Protein 2IXP (pdb70)

B-factor: mean 2.49, std 3.42, range [2.0, 74.47]

Radius of gyration: 41.34 Å; Cα contacts (8 Å, |Δi|>4): 2160; chains: 8; bounding box: 115×90×98 Å

Foldseek 3Di:
DLFAFPVPPFAKDQFDFQDDDLVRLVLLCFFSQVSNLLVLLVVLLLQLLVALFADLPDADDPALLLNLLLVLLVVLLVLVVVQAFPCGPSVLVSLVVCLVCPLVSVCVRDDVSCSSHRSPLVVLLSQLADDSPLQAAAALSVSSNSLNVSLCVNNVSAPPDGSNSSCNSVVSSVVSNLVCCVRSVGFQQLAPFLVGQASHHLSLVLSLLSNQAVVWVVRQDHLLCLQPQVVLVVCLSRGSNSVRSNSCVVPPDDRPCPRRVVSNCCSVPVGTSNVVSVVSSVCCCVPASSRCSRNSPPTAIRIRRHGDGD/DLQAFPPPPFAWDAFDFQQDDQVSLVLLLQFSLVSNLVVLLVVLLLLQLVQLFADLPDPDDPQLLLVLLLVLLVVLLVLCVVQAFDDDDLAEFTPSPLVSLVVCVVCVLVSVCVSDDDVCNSHCSPLCLLLSQQQDDNPNRAAAALNVSSNSLSVSQVVNNVSQVPPGNNSVCVNVVSVVVSNLVVCNSRVHFQFLAPFLVDAASHHQSLLLSQLSNCQVPWVNRPDWLLRLLPQVVLVVCLSGGSNSVRSNSVVPVDDDRPCVGRVVSNCRSPPPGTSNSVNVVSSVCCCVVASSRRSRNRSVTAIRTRRHSHGD/DQAAFPPPPFAWDAFDFQFDDQVSLVQLVFFSLVSNLLVLLVVLLLQLLVQLFADLPDDDDPFLQLVLLSVLLVVLLVLCVVQQFDDDDLAAQTPSQLVSLVVCLPCVLVSVCVRDPDVCSSCSSHLVQLCSQLQDDNPRSAAAAQSVSSNSLSVSQVRSNVRQPPPGNNSVVSSVVSVVVSNLVSCNRSSGFAFLAPFLVDQARHHLSLLLNQLSNCQVVWVVRPDWLLPLLPLVVLVVCLSSGSNSVVSNSCVVPPDDRPCVGRVVSNCCSVPVGTSNRVSVVSSVCCCPSASSDRSRHSSPTDIRGRRHSDGD/DLQAFPPPPWAWDQFDFQFDDLVSLVLLVQFSLVVNLLVVLVVLLQQQLVALFADLPDDDDVLLLLNLLVVVLVVLLVLPVVFAFPCGPRVLVSLVVCVVCPLVSVCVSDDVSCSRNRSHLCVLCSCLQDDNPQLAAAALSVSSVSLSVSLCSNVVSDPPHGNNSVCVRVVSNVVSNLVVCVRSVRAQALAPFLHAQASHHQSLLLSQLSNCQVVFVNRPDWLLCLLPQVVLVVCCSGGRVSVRSNSCVVPPDDNCCVGRVVSNCCNVPPGGSNVSNVVSSVCCCVVASSDCSSHSSVTAIRTRRHSDGD/DDDD/DDDD/DDDD/DDDD

GO terms:
  GO:0000785 chromatin (C, IDA)
  GO:0005634 nucleus (C, IDA)
  GO:0005737 cytoplasm (C, IDA)
  GO:0003755 peptidyl-prolyl cis-trans isomerase activity (F, IDA)
  GO:0033554 cellular response to stress (P, IMP)
  GO:0006281 DNA repair (P, IMP)
  GO:0006357 regulation of transcription by RNA polymerase II (P, IMP)
  GO:0006914 autophagy (P, IMP)
  GO:0007052 mitotic spindle organization (P, IMP)
  GO:0019888 protein phosphatase regulator activity (F, IMP)
  GO:0033554 cellular response to stress (P, IPI)
  GO:0006357 regulation of transcription by RNA polymerase II (P, IPI)
  GO:0000082 G1/S transition of mitotic cell cycle (P, IPI)
  GO:0005515 protein binding (F, IPI)

CATH classification: 1.20.120.1150

InterPro domains:
  IPR004327 Phosphotyrosyl phosphatase activator, PTPA [PF03095] (16-314)
  IPR004327 Phosphotyrosyl phosphatase activator, PTPA [PIRSF016325] (6-356)
  IPR004327 Phosphotyrosyl phosphatase activator, PTPA [PTHR10012] (9-312)
  IPR004327 Phosphotyrosyl phosphatase activator, PTPA [cd04087] (37-308)
  IPR037218 PTPA superfamily [SSF140984] (4-315)
  IPR043170 Phosphotyrosyl phosphatase activator, C-terminal lid domain [G3DSA:1.20.120.1150] (204-322)

Structure (mmCIF, N/CA/C/O backbone):
data_2IXP
#
_entry.id   2IXP
#
_cell.length_a   86.886
_cell.length_b   86.886
_cell.length_c   410.626
_cell.angle_alpha   90.00
_cell.angle_beta   90.00
_cell.angle_gamma   120.00
#
_symmetry.space_group_name_H-M   'P 65'
#
loop_
_entity.id
_entity.type
_entity.pdbx_description
1 polymer 'SERINE/THREONINE-PROTEIN PHOSPHATASE 2A ACTIVATOR 1'
2 polymer SIN-ALA-ALA-PRO-LYS-NIT
3 non-polymer 'SULFATE ION'
4 non-polymer 'CHLORIDE ION'
#
loop_
_atom_site.group_PDB
_atom_site.id
_atom_site.type_symbol
_atom_site.label_atom_id
_atom_site.label_alt_id
_atom_site.label_comp_id
_atom_site.label_asym_id
_atom_site.label_entity_id
_atom_site.label_seq_id
_atom_site.pdbx_PDB_ins_code
_atom_site.Cartn_x
_atom_site.Cartn_y
_atom_site.Cartn_z
_atom_site.occupancy
_atom_site.B_iso_or_equiv
_atom_site.auth_seq_id
_atom_site.auth_comp_id
_atom_site.auth_asym_id
_atom_site.auth_atom_id
_atom_site.pdbx_PDB_model_num
ATOM 1 N N . SER A 1 2 ? -30.888 9.196 2.662 1.00 2.00 2 SER A N 1
ATOM 2 C CA . SER A 1 2 ? -29.631 8.870 3.398 1.00 2.00 2 SER A CA 1
ATOM 3 C C . SER A 1 2 ? -29.188 7.460 3.075 1.00 2.00 2 SER A C 1
ATOM 4 O O . SER A 1 2 ? -29.990 6.677 2.632 1.00 2.00 2 SER A O 1
ATOM 7 N N . LEU A 1 3 ? -27.931 7.123 3.337 1.00 2.00 3 LEU A N 1
ATOM 8 C CA . LEU A 1 3 ? -27.418 5.779 3.064 1.00 2.00 3 LEU A CA 1
ATOM 9 C C . LEU A 1 3 ? -28.321 4.742 3.701 1.00 2.00 3 LEU A C 1
ATOM 10 O O . LEU A 1 3 ? -28.423 3.580 3.270 1.00 2.00 3 LEU A O 1
ATOM 15 N N . ASP A 1 4 ? -29.017 5.203 4.723 1.00 2.62 4 ASP A N 1
ATOM 16 C CA . ASP A 1 4 ? -29.478 4.288 5.734 1.00 3.79 4 ASP A CA 1
ATOM 17 C C . ASP A 1 4 ? -30.935 3.854 5.622 1.00 4.25 4 ASP A C 1
ATOM 18 O O . ASP A 1 4 ? -31.199 2.671 5.802 1.00 4.59 4 ASP A O 1
ATOM 23 N N . ARG A 1 5 ? -31.857 4.774 5.303 1.00 4.57 5 ARG A N 1
ATOM 24 C CA . ARG A 1 5 ? -33.309 4.461 5.236 1.00 5.15 5 ARG A CA 1
ATOM 25 C C . ARG A 1 5 ? -33.866 4.590 3.827 1.00 4.81 5 ARG A C 1
ATOM 26 O O . ARG A 1 5 ? -33.124 4.853 2.898 1.00 4.84 5 ARG A O 1
ATOM 34 N N . VAL A 1 6 ? -35.166 4.369 3.659 1.00 4.99 6 VAL A N 1
ATOM 35 C CA . VAL A 1 6 ? -35.839 4.710 2.401 1.00 5.22 6 VAL A CA 1
ATOM 36 C C . VAL A 1 6 ? -37.107 5.488 2.725 1.00 5.77 6 VAL A C 1
ATOM 37 O O . VAL A 1 6 ? -37.855 5.095 3.624 1.00 5.41 6 VAL A O 1
ATOM 41 N N . ASP A 1 7 ? -37.352 6.561 1.963 1.00 6.59 7 ASP A N 1
ATOM 42 C CA . ASP A 1 7 ? -38.515 7.464 2.141 1.00 7.53 7 ASP A CA 1
ATOM 43 C C . ASP A 1 7 ? -39.936 6.792 2.148 1.00 8.07 7 ASP A C 1
ATOM 44 O O . ASP A 1 7 ? -40.813 7.121 1.311 1.00 8.33 7 ASP A O 1
ATOM 49 N N . TRP A 1 8 ? -40.185 5.888 3.096 1.00 8.33 8 TRP A N 1
ATOM 50 C CA . TRP A 1 8 ? -41.364 5.023 2.990 1.00 9.07 8 TRP A CA 1
ATOM 51 C C . TRP A 1 8 ? -42.655 5.523 3.713 1.00 9.23 8 TRP A C 1
ATOM 52 O O . TRP A 1 8 ? -42.642 5.682 4.950 1.00 9.48 8 TRP A O 1
ATOM 63 N N . PRO A 1 9 ? -43.788 5.728 2.966 1.00 9.18 9 PRO A N 1
ATOM 64 C CA . PRO A 1 9 ? -44.001 5.573 1.507 1.00 8.60 9 PRO A CA 1
ATOM 65 C C . PRO A 1 9 ? -44.000 6.897 0.738 1.00 8.11 9 PRO A C 1
ATOM 66 O O . PRO A 1 9 ? -45.027 7.610 0.699 1.00 7.96 9 PRO A O 1
ATOM 70 N N . HIS A 1 10 ? -42.848 7.228 0.153 1.00 7.45 10 HIS A N 1
ATOM 71 C CA . HIS A 1 10 ? -42.772 8.330 -0.816 1.00 7.34 10 HIS A CA 1
ATOM 72 C C . HIS A 1 10 ? -41.661 8.222 -1.889 1.00 6.41 10 HIS A C 1
ATOM 73 O O . HIS A 1 10 ? -41.759 8.859 -2.933 1.00 6.10 10 HIS A O 1
ATOM 80 N N . ALA A 1 11 ? -40.607 7.442 -1.659 1.00 5.48 11 ALA A N 1
ATOM 81 C CA . ALA A 1 11 ? -39.761 7.029 -2.798 1.00 4.31 11 ALA A CA 1
ATOM 82 C C . ALA A 1 11 ? -40.505 5.865 -3.524 1.00 3.41 11 ALA A C 1
ATOM 83 O O . ALA A 1 11 ? -41.221 5.087 -2.879 1.00 3.36 11 ALA A O 1
ATOM 85 N N . THR A 1 12 ? -40.401 5.770 -4.848 1.00 2.00 12 THR A N 1
ATOM 86 C CA . THR A 1 12 ? -41.200 4.780 -5.573 1.00 2.00 12 THR A CA 1
ATOM 87 C C . THR A 1 12 ? -40.288 3.646 -5.990 1.00 2.00 12 THR A C 1
ATOM 88 O O . THR A 1 12 ? -39.055 3.788 -5.971 1.00 2.00 12 THR A O 1
ATOM 92 N N . PHE A 1 13 ? -40.887 2.498 -6.297 1.00 2.00 13 PHE A N 1
ATOM 93 C CA . PHE A 1 13 ? -40.110 1.262 -6.562 1.00 2.00 13 PHE A CA 1
ATOM 94 C C . PHE A 1 13 ? -40.400 0.729 -7.932 1.00 2.00 13 PHE A C 1
ATOM 95 O O . PHE A 1 13 ? -41.554 0.600 -8.272 1.00 2.00 13 PHE A O 1
ATOM 103 N N . SER A 1 14 ? -39.387 0.394 -8.724 1.00 2.00 14 SER A N 1
ATOM 104 C CA . SER A 1 14 ? -39.670 -0.234 -10.030 1.00 2.00 14 SER A CA 1
ATOM 105 C C . SER A 1 14 ? -38.672 -1.339 -10.362 1.00 2.00 14 SER A C 1
ATOM 106 O O . SER A 1 14 ? -37.546 -1.298 -9.890 1.00 2.00 14 SER A O 1
ATOM 109 N N . THR A 1 15 ? -39.133 -2.320 -11.147 1.00 2.00 15 THR A N 1
ATOM 110 C CA . THR A 1 15 ? -38.314 -3.406 -11.657 1.00 2.00 15 THR A CA 1
ATOM 111 C C . THR A 1 15 ? -36.964 -2.813 -12.028 1.00 2.00 15 THR A C 1
ATOM 112 O O . THR A 1 15 ? -36.884 -1.866 -12.804 1.00 2.00 15 THR A O 1
ATOM 116 N N . PRO A 1 16 ? -35.895 -3.317 -11.387 1.00 2.00 16 PRO A N 1
ATOM 117 C CA . PRO A 1 16 ? -34.552 -2.902 -11.725 1.00 2.00 16 PRO A CA 1
ATOM 118 C C . PRO A 1 16 ? -34.285 -3.122 -13.214 1.00 2.00 16 PRO A C 1
ATOM 119 O O . PRO A 1 16 ? -35.078 -3.774 -13.944 1.00 2.00 16 PRO A O 1
ATOM 123 N N . VAL A 1 17 ? -33.180 -2.568 -13.681 1.00 2.00 17 VAL A N 1
ATOM 124 C CA . VAL A 1 17 ? -33.024 -2.408 -15.117 1.00 2.00 17 VAL A CA 1
ATOM 125 C C . VAL A 1 17 ? -31.565 -2.074 -15.339 1.00 2.00 17 VAL A C 1
ATOM 126 O O . VAL A 1 17 ? -30.953 -1.394 -14.494 1.00 2.00 17 VAL A O 1
ATOM 130 N N . LYS A 1 18 ? -31.000 -2.632 -16.412 1.00 2.00 18 LYS A N 1
ATOM 131 C CA . LYS A 1 18 ? -29.553 -2.764 -16.557 1.00 2.00 18 LYS A CA 1
ATOM 132 C C . LYS A 1 18 ? -28.961 -1.370 -16.557 1.00 2.00 18 LYS A C 1
ATOM 133 O O . LYS A 1 18 ? -29.527 -0.487 -17.198 1.00 2.00 18 LYS A O 1
ATOM 139 N N . ARG A 1 19 ? -27.860 -1.136 -15.826 1.00 2.00 19 ARG A N 1
ATOM 140 C CA . ARG A 1 19 ? -27.303 0.198 -15.879 1.00 2.00 19 ARG A CA 1
ATOM 141 C C . ARG A 1 19 ? -25.843 0.287 -16.168 1.00 2.00 19 ARG A C 1
ATOM 142 O O . ARG A 1 19 ? -25.441 1.168 -16.913 1.00 2.00 19 ARG A O 1
ATOM 150 N N . ILE A 1 20 ? -25.054 -0.605 -15.591 1.00 2.00 20 ILE A N 1
ATOM 151 C CA . ILE A 1 20 ? -23.640 -0.688 -15.936 1.00 2.00 20 ILE A CA 1
ATOM 152 C C . ILE A 1 20 ? -23.383 -1.372 -17.279 1.00 2.00 20 ILE A C 1
ATOM 153 O O . ILE A 1 20 ? -23.678 -2.551 -17.482 1.00 2.00 20 ILE A O 1
ATOM 158 N N . PHE A 1 21 ? -22.793 -0.615 -18.188 1.00 2.00 21 PHE A N 1
ATOM 159 C CA . PHE A 1 21 ? -22.625 -1.099 -19.538 1.00 2.00 21 PHE A CA 1
ATOM 160 C C . PHE A 1 21 ? -21.197 -1.238 -20.007 1.00 2.00 21 PHE A C 1
ATOM 161 O O . PHE A 1 21 ? -20.956 -2.029 -20.895 1.00 2.00 21 PHE A O 1
ATOM 169 N N . ASP A 1 22 ? -20.264 -0.445 -19.477 1.00 2.00 22 ASP A N 1
ATOM 170 C CA . ASP A 1 22 ? -18.902 -0.367 -20.069 1.00 2.00 22 ASP A CA 1
ATOM 171 C C . ASP A 1 22 ? -17.876 0.197 -19.083 1.00 2.00 22 ASP A C 1
ATOM 172 O O . ASP A 1 22 ? -18.141 0.244 -17.860 1.00 2.00 22 ASP A O 1
ATOM 177 N N . THR A 1 23 ? -16.703 0.614 -19.575 1.00 2.00 23 THR A N 1
ATOM 178 C CA . THR A 1 23 ? -15.750 1.175 -18.612 1.00 2.00 23 THR A CA 1
ATOM 179 C C . THR A 1 23 ? -16.268 2.484 -18.022 1.00 2.00 23 THR A C 1
ATOM 180 O O . THR A 1 23 ? -16.277 2.670 -16.796 1.00 2.00 23 THR A O 1
ATOM 184 N N . GLN A 1 24 ? -16.744 3.356 -18.909 1.00 2.00 24 GLN A N 1
ATOM 185 C CA . GLN A 1 24 ? -17.302 4.606 -18.515 1.00 2.00 24 GLN A CA 1
ATOM 186 C C . GLN A 1 24 ? -18.274 4.372 -17.389 1.00 2.00 24 GLN A C 1
ATOM 187 O O . GLN A 1 24 ? -18.037 4.761 -16.238 1.00 2.00 24 GLN A O 1
ATOM 193 N N . THR A 1 25 ? -19.365 3.703 -17.698 1.00 2.00 25 THR A N 1
ATOM 194 C CA . THR A 1 25 ? -20.458 3.655 -16.723 1.00 2.00 25 THR A CA 1
ATOM 195 C C . THR A 1 25 ? -20.169 2.903 -15.360 1.00 2.00 25 THR A C 1
ATOM 196 O O . THR A 1 25 ? -20.794 3.227 -14.322 1.00 2.00 25 THR A O 1
ATOM 200 N N . THR A 1 26 ? -19.220 1.947 -15.346 1.00 2.00 26 THR A N 1
ATOM 201 C CA . THR A 1 26 ? -18.626 1.432 -14.057 1.00 2.00 26 THR A CA 1
ATOM 202 C C . THR A 1 26 ? -17.941 2.567 -13.270 1.00 2.00 26 THR A C 1
ATOM 203 O O . THR A 1 26 ? -17.924 2.571 -12.049 1.00 2.00 26 THR A O 1
ATOM 207 N N . LEU A 1 27 ? -17.367 3.537 -13.958 1.00 2.00 27 LEU A N 1
ATOM 208 C CA . LEU A 1 27 ? -16.795 4.615 -13.176 1.00 2.00 27 LEU A CA 1
ATOM 209 C C . LEU A 1 27 ? -17.858 5.613 -12.626 1.00 2.00 27 LEU A C 1
ATOM 210 O O . LEU A 1 27 ? -17.715 6.079 -11.493 1.00 2.00 27 LEU A O 1
ATOM 215 N N . ASP A 1 28 ? -18.962 5.847 -13.351 1.00 2.00 28 ASP A N 1
ATOM 216 C CA . ASP A 1 28 ? -20.099 6.626 -12.769 1.00 2.00 28 ASP A CA 1
ATOM 217 C C . ASP A 1 28 ? -20.692 5.913 -11.560 1.00 2.00 28 ASP A C 1
ATOM 218 O O . ASP A 1 28 ? -20.752 6.464 -10.456 1.00 2.00 28 ASP A O 1
ATOM 223 N N . PHE A 1 29 ? -21.168 4.697 -11.787 1.00 2.00 29 PHE A N 1
ATOM 224 C CA . PHE A 1 29 ? -21.626 3.875 -10.712 1.00 2.00 29 PHE A CA 1
ATOM 225 C C . PHE A 1 29 ? -20.844 4.130 -9.427 1.00 2.00 29 PHE A C 1
ATOM 226 O O . PHE A 1 29 ? -21.412 4.047 -8.333 1.00 2.00 29 PHE A O 1
ATOM 234 N N . GLN A 1 30 ? -19.547 4.438 -9.546 1.00 2.00 30 GLN A N 1
ATOM 235 C CA . GLN A 1 30 ? -18.729 4.625 -8.330 1.00 2.00 30 GLN A CA 1
ATOM 236 C C . GLN A 1 30 ? -19.216 5.768 -7.450 1.00 2.00 30 GLN A C 1
ATOM 237 O O . GLN A 1 30 ? -18.846 5.807 -6.280 1.00 2.00 30 GLN A O 1
ATOM 243 N N . SER A 1 31 ? -20.061 6.662 -7.991 1.00 2.00 31 SER A N 1
ATOM 244 C CA . SER A 1 31 ? -20.667 7.775 -7.226 1.00 2.00 31 SER A CA 1
ATOM 245 C C . SER A 1 31 ? -22.208 7.720 -7.092 1.00 2.00 31 SER A C 1
ATOM 246 O O . SER A 1 31 ? -22.868 8.704 -6.696 1.00 2.00 31 SER A O 1
ATOM 249 N N . SER A 1 32 ? -22.767 6.556 -7.394 1.00 2.00 32 SER A N 1
ATOM 250 C CA . SER A 1 32 ? -24.198 6.335 -7.275 1.00 2.00 32 SER A CA 1
ATOM 251 C C . SER A 1 32 ? -24.599 6.272 -5.800 1.00 2.00 32 SER A C 1
ATOM 252 O O . SER A 1 32 ? -23.804 5.897 -4.945 1.00 2.00 32 SER A O 1
ATOM 255 N N . LEU A 1 33 ? -25.853 6.631 -5.520 1.00 2.00 33 LEU A N 1
ATOM 256 C CA . LEU A 1 33 ? -26.417 6.478 -4.205 1.00 2.00 33 LEU A CA 1
ATOM 257 C C . LEU A 1 33 ? -26.309 5.004 -3.971 1.00 2.00 33 LEU A C 1
ATOM 258 O O . LEU A 1 33 ? -25.843 4.605 -2.953 1.00 2.00 33 LEU A O 1
ATOM 263 N N . ALA A 1 34 ? -26.647 4.189 -4.959 1.00 2.00 34 ALA A N 1
ATOM 264 C CA . ALA A 1 34 ? -26.677 2.735 -4.765 1.00 2.00 34 ALA A CA 1
ATOM 265 C C . ALA A 1 34 ? -25.385 2.180 -4.170 1.00 2.00 34 ALA A C 1
ATOM 266 O O . ALA A 1 34 ? -25.432 1.377 -3.222 1.00 2.00 34 ALA A O 1
ATOM 268 N N . ILE A 1 35 ? -24.257 2.672 -4.661 1.00 2.00 35 ILE A N 1
ATOM 269 C CA . ILE A 1 35 ? -22.950 2.137 -4.282 1.00 2.00 35 ILE A CA 1
ATOM 270 C C . ILE A 1 35 ? -22.641 2.421 -2.818 1.00 2.00 35 ILE A C 1
ATOM 271 O O . ILE A 1 35 ? -22.052 1.573 -2.134 1.00 2.00 35 ILE A O 1
ATOM 276 N N . HIS A 1 36 ? -23.047 3.606 -2.351 1.00 2.00 36 HIS A N 1
ATOM 277 C CA . HIS A 1 36 ? -22.814 4.083 -0.974 1.00 2.00 36 HIS A CA 1
ATOM 278 C C . HIS A 1 36 ? -23.759 3.358 -0.027 1.00 2.00 36 HIS A C 1
ATOM 279 O O . HIS A 1 36 ? -23.364 2.923 1.058 1.00 2.00 36 HIS A O 1
ATOM 286 N N . ARG A 1 37 ? -24.999 3.194 -0.467 1.00 2.00 37 ARG A N 1
ATOM 287 C CA . ARG A 1 37 ? -25.923 2.296 0.206 1.00 2.00 37 ARG A CA 1
ATOM 288 C C . ARG A 1 37 ? -25.415 0.886 0.302 1.00 2.00 37 ARG A C 1
ATOM 289 O O . ARG A 1 37 ? -25.719 0.218 1.293 1.00 2.00 37 ARG A O 1
ATOM 297 N N . ILE A 1 38 ? -24.673 0.418 -0.710 1.00 2.00 38 ILE A N 1
ATOM 298 C CA . ILE A 1 38 ? -24.010 -0.900 -0.580 1.00 2.00 38 ILE A CA 1
ATOM 299 C C . ILE A 1 38 ? -22.827 -0.831 0.393 1.00 2.00 38 ILE A C 1
ATOM 300 O O . ILE A 1 38 ? -22.741 -1.681 1.319 1.00 2.00 38 ILE A O 1
ATOM 305 N N . LYS A 1 39 ? -21.922 0.147 0.184 1.00 2.00 39 LYS A N 1
ATOM 306 C CA . LYS A 1 39 ? -20.737 0.268 1.031 1.00 2.00 39 LYS A CA 1
ATOM 307 C C . LYS A 1 39 ? -21.143 0.393 2.518 1.00 2.00 39 LYS A C 1
ATOM 308 O O . LYS A 1 39 ? -20.606 -0.325 3.383 1.00 2.00 39 LYS A O 1
ATOM 314 N N . TYR A 1 40 ? -22.142 1.250 2.785 1.00 2.00 40 TYR A N 1
ATOM 315 C CA . TYR A 1 40 ? -22.760 1.443 4.120 1.00 2.00 40 TYR A CA 1
ATOM 316 C C . TYR A 1 40 ? -23.246 0.184 4.808 1.00 2.00 40 TYR A C 1
ATOM 317 O O . TYR A 1 40 ? -23.041 -0.019 5.993 1.00 2.00 40 TYR A O 1
ATOM 326 N N . HIS A 1 41 ? -23.953 -0.655 4.100 1.00 2.00 41 HIS A N 1
ATOM 327 C CA . HIS A 1 41 ? -24.333 -1.889 4.751 1.00 2.00 41 HIS A CA 1
ATOM 328 C C . HIS A 1 41 ? -23.152 -2.866 4.807 1.00 2.00 41 HIS A C 1
ATOM 329 O O . HIS A 1 41 ? -23.082 -3.720 5.696 1.00 2.00 41 HIS A O 1
ATOM 336 N N . LEU A 1 42 ? -22.203 -2.715 3.889 1.00 2.00 42 LEU A N 1
ATOM 337 C CA . LEU A 1 42 ? -21.055 -3.566 3.977 1.00 2.00 42 LEU A CA 1
ATOM 338 C C . LEU A 1 42 ? -20.450 -3.345 5.300 1.00 2.00 42 LEU A C 1
ATOM 339 O O . LEU A 1 42 ? -20.212 -4.282 5.991 1.00 2.00 42 LEU A O 1
ATOM 344 N N . HIS A 1 43 ? -20.179 -2.101 5.643 1.00 2.00 43 HIS A N 1
ATOM 345 C CA . HIS A 1 43 ? -19.473 -1.837 6.890 1.00 2.00 43 HIS A CA 1
ATOM 346 C C . HIS A 1 43 ? -20.257 -2.373 8.097 1.00 2.00 43 HIS A C 1
ATOM 347 O O . HIS A 1 43 ? -19.743 -3.216 8.852 1.00 2.00 43 HIS A O 1
ATOM 354 N N . LYS A 1 44 ? -21.510 -1.921 8.219 1.00 2.00 44 LYS A N 1
ATOM 355 C CA . LYS A 1 44 ? -22.466 -2.405 9.221 1.00 2.00 44 LYS A CA 1
ATOM 356 C C . LYS A 1 44 ? -22.370 -3.890 9.558 1.00 2.00 44 LYS A C 1
ATOM 357 O O . LYS A 1 44 ? -22.129 -4.248 10.718 1.00 2.00 44 LYS A O 1
ATOM 363 N N . TYR A 1 45 ? -22.581 -4.740 8.571 1.00 2.00 45 TYR A N 1
ATOM 364 C CA . TYR A 1 45 ? -22.624 -6.157 8.834 1.00 2.00 45 TYR A CA 1
ATOM 365 C C . TYR A 1 45 ? -21.298 -6.587 9.356 1.00 2.00 45 TYR A C 1
ATOM 366 O O . TYR A 1 45 ? -21.247 -7.179 10.454 1.00 2.00 45 TYR A O 1
ATOM 375 N N . THR A 1 46 ? -20.237 -6.188 8.646 1.00 2.00 46 THR A N 1
ATOM 376 C CA . THR A 1 46 ? -18.845 -6.358 9.072 1.00 2.00 46 THR A CA 1
ATOM 377 C C . THR A 1 46 ? -18.548 -5.965 10.545 1.00 2.00 46 THR A C 1
ATOM 378 O O . THR A 1 46 ? -18.105 -6.795 11.298 1.00 2.00 46 THR A O 1
ATOM 382 N N . THR A 1 47 ? -18.801 -4.743 10.979 1.00 2.00 47 THR A N 1
ATOM 383 C CA . THR A 1 47 ? -18.517 -4.459 12.381 1.00 2.00 47 THR A CA 1
ATOM 384 C C . THR A 1 47 ? -19.440 -5.187 13.360 1.00 2.00 47 THR A C 1
ATOM 385 O O . THR A 1 47 ? -18.975 -5.601 14.450 1.00 2.00 47 THR A O 1
ATOM 389 N N . LEU A 1 48 ? -20.703 -5.428 12.937 1.00 2.00 48 LEU A N 1
ATOM 390 C CA . LEU A 1 48 ? -21.700 -6.114 13.790 1.00 2.00 48 LEU A CA 1
ATOM 391 C C . LEU A 1 48 ? -21.175 -7.489 14.027 1.00 2.00 48 LEU A C 1
ATOM 392 O O . LEU A 1 48 ? -21.062 -7.985 15.155 1.00 2.00 48 LEU A O 1
ATOM 397 N N . ILE A 1 49 ? -20.795 -8.111 12.933 1.00 2.00 49 ILE A N 1
ATOM 398 C CA . ILE A 1 49 ? -20.416 -9.498 13.077 1.00 2.00 49 ILE A CA 1
ATOM 399 C C . ILE A 1 49 ? -19.130 -9.690 13.887 1.00 2.00 49 ILE A C 1
ATOM 400 O O . ILE A 1 49 ? -18.929 -10.773 14.406 1.00 2.00 49 ILE A O 1
ATOM 405 N N . SER A 1 50 ? -18.321 -8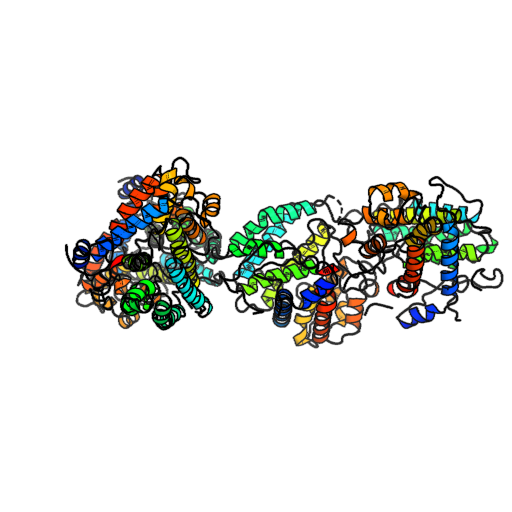.652 14.071 1.00 2.00 50 SER A N 1
ATOM 406 C CA . SER A 1 50 ? -17.100 -8.833 14.814 1.00 2.00 50 SER A CA 1
ATOM 407 C C . SER A 1 50 ? -17.486 -8.925 16.256 1.00 2.00 50 SER A C 1
ATOM 408 O O . SER A 1 50 ? -16.631 -8.976 17.143 1.00 2.00 50 SER A O 1
ATOM 411 N N . HIS A 1 51 ? -18.793 -8.910 16.494 1.00 2.00 51 HIS A N 1
ATOM 412 C CA . HIS A 1 51 ? -19.321 -8.982 17.855 1.00 2.00 51 HIS A CA 1
ATOM 413 C C . HIS A 1 51 ? -19.551 -10.488 18.167 1.00 2.00 51 HIS A C 1
ATOM 414 O O . HIS A 1 51 ? -19.757 -10.860 19.305 1.00 2.00 51 HIS A O 1
ATOM 421 N N . CYS A 1 52 ? -19.439 -11.336 17.141 1.00 2.00 52 CYS A N 1
ATOM 422 C CA . CYS A 1 52 ? -19.982 -12.682 17.140 1.00 2.00 52 CYS A CA 1
ATOM 423 C C . CYS A 1 52 ? -18.971 -13.717 16.693 1.00 2.00 52 CYS A C 1
ATOM 424 O O . CYS A 1 52 ? -19.142 -14.367 15.651 1.00 2.00 52 CYS A O 1
ATOM 427 N N . SER A 1 53 ? -17.910 -13.858 17.473 1.00 2.00 53 SER A N 1
ATOM 428 C CA . SER A 1 53 ? -16.846 -14.804 17.230 1.00 2.00 53 SER A CA 1
ATOM 429 C C . SER A 1 53 ? -17.270 -16.233 17.536 1.00 2.00 53 SER A C 1
ATOM 430 O O . SER A 1 53 ? -16.620 -17.193 17.142 1.00 2.00 53 SER A O 1
ATOM 433 N N . ASP A 1 54 ? -18.362 -16.400 18.236 1.00 2.00 54 ASP A N 1
ATOM 434 C CA . ASP A 1 54 ? -18.626 -17.694 18.778 1.00 2.00 54 ASP A CA 1
ATOM 435 C C . ASP A 1 54 ? -20.101 -17.989 18.765 1.00 2.00 54 ASP A C 1
ATOM 436 O O . ASP A 1 54 ? -20.657 -18.259 19.828 1.00 2.00 54 ASP A O 1
ATOM 441 N N . PRO A 1 55 ? -20.731 -17.970 17.556 1.00 2.00 55 PRO A N 1
ATOM 442 C CA . PRO A 1 55 ? -22.232 -17.958 17.323 1.00 2.00 55 PRO A CA 1
ATOM 443 C C . PRO A 1 55 ? -22.853 -19.329 17.619 1.00 2.00 55 PRO A C 1
ATOM 444 O O . PRO A 1 55 ? -22.183 -20.346 17.519 1.00 2.00 55 PRO A O 1
ATOM 448 N N . ASP A 1 56 ? -24.113 -19.413 17.968 1.00 2.00 56 ASP A N 1
ATOM 449 C CA . ASP A 1 56 ? -24.626 -20.780 18.224 1.00 2.00 56 ASP A CA 1
ATOM 450 C C . ASP A 1 56 ? -24.865 -21.553 16.941 1.00 2.00 56 ASP A C 1
ATOM 451 O O . ASP A 1 56 ? -25.872 -21.343 16.280 1.00 2.00 56 ASP A O 1
ATOM 456 N N . PRO A 1 57 ? -23.977 -22.519 16.641 1.00 2.00 57 PRO A N 1
ATOM 457 C CA . PRO A 1 57 ? -23.986 -23.236 15.363 1.00 2.00 57 PRO A CA 1
ATOM 458 C C . PRO A 1 57 ? -25.221 -24.148 15.214 1.00 2.00 57 PRO A C 1
ATOM 459 O O . PRO A 1 57 ? -25.306 -24.834 14.232 1.00 2.00 57 PRO A O 1
ATOM 463 N N . HIS A 1 58 ? -26.134 -24.234 16.179 1.00 2.00 58 HIS A N 1
ATOM 464 C CA . HIS A 1 58 ? -27.410 -24.808 15.838 1.00 2.00 58 HIS A CA 1
ATOM 465 C C . HIS A 1 58 ? -28.503 -23.973 16.360 1.00 2.00 58 HIS A C 1
ATOM 466 O O . HIS A 1 58 ? -29.526 -24.481 16.800 1.00 2.00 58 HIS A O 1
ATOM 473 N N . ALA A 1 59 ? -28.274 -22.676 16.295 1.00 2.00 59 ALA A N 1
ATOM 474 C CA . ALA A 1 59 ? -29.336 -21.691 16.422 1.00 2.00 59 ALA A CA 1
ATOM 475 C C . ALA A 1 59 ? -30.284 -21.836 15.244 1.00 2.00 59 ALA A C 1
ATOM 476 O O . ALA A 1 59 ? -29.808 -22.018 14.106 1.00 2.00 59 ALA A O 1
ATOM 478 N N . THR A 1 60 ? -31.592 -21.699 15.488 1.00 2.00 60 THR A N 1
ATOM 479 C CA . THR A 1 60 ? -32.512 -21.551 14.366 1.00 2.00 60 THR A CA 1
ATOM 480 C C . THR A 1 60 ? -33.083 -20.176 14.179 1.00 2.00 60 THR A C 1
ATOM 481 O O . THR A 1 60 ? -33.255 -19.731 13.041 1.00 2.00 60 THR A O 1
ATOM 485 N N . ALA A 1 61 ? -33.451 -19.513 15.262 1.00 2.00 61 ALA A N 1
ATOM 486 C CA . ALA A 1 61 ? -34.310 -18.370 15.080 1.00 2.00 61 ALA A CA 1
ATOM 487 C C . ALA A 1 61 ? -33.735 -17.074 15.711 1.00 2.00 61 ALA A C 1
ATOM 488 O O . ALA A 1 61 ? -33.266 -17.086 16.835 1.00 2.00 61 ALA A O 1
ATOM 490 N N . SER A 1 62 ? -33.746 -15.959 14.992 1.00 2.00 62 SER A N 1
ATOM 491 C CA . SER A 1 62 ? -33.383 -14.698 15.626 1.00 2.00 62 SER A CA 1
ATOM 492 C C . SER A 1 62 ? -34.529 -14.300 16.513 1.00 2.00 62 SER A C 1
ATOM 493 O O . SER A 1 62 ? -35.497 -14.996 16.572 1.00 2.00 62 SER A O 1
ATOM 496 N N . SER A 1 63 ? -34.382 -13.183 17.202 1.00 2.00 63 SER A N 1
ATOM 497 C CA . SER A 1 63 ? -35.397 -12.631 18.037 1.00 2.00 63 SER A CA 1
ATOM 498 C C . SER A 1 63 ? -36.088 -11.533 17.277 1.00 2.00 63 SER A C 1
ATOM 499 O O . SER A 1 63 ? -37.075 -10.988 17.762 1.00 2.00 63 SER A O 1
ATOM 502 N N . ILE A 1 64 ? -35.536 -11.217 16.098 1.00 2.00 64 ILE A N 1
ATOM 503 C CA . ILE A 1 64 ? -36.109 -10.277 15.104 1.00 2.00 64 ILE A CA 1
ATOM 504 C C . ILE A 1 64 ? -37.026 -10.956 14.066 1.00 2.00 64 ILE A C 1
ATOM 505 O O . ILE A 1 64 ? -36.666 -11.974 13.455 1.00 2.00 64 ILE A O 1
ATOM 510 N N . ALA A 1 65 ? -38.178 -10.328 13.833 1.00 2.00 65 ALA A N 1
ATOM 511 C CA . ALA A 1 65 ? -39.293 -10.919 13.090 1.00 2.00 65 ALA A CA 1
ATOM 512 C C . ALA A 1 65 ? -38.851 -11.271 11.678 1.00 2.00 65 ALA A C 1
ATOM 513 O O . ALA A 1 65 ? -38.984 -12.412 11.201 1.00 2.00 65 ALA A O 1
ATOM 515 N N . MET A 1 66 ? -38.273 -10.279 11.021 1.00 2.00 66 MET A N 1
ATOM 516 C CA . MET A 1 66 ? -37.864 -10.477 9.662 1.00 2.00 66 MET A CA 1
ATOM 517 C C . MET A 1 66 ? -36.732 -11.498 9.505 1.00 2.00 66 MET A C 1
ATOM 518 O O . MET A 1 66 ? -36.668 -12.176 8.470 1.00 2.00 66 MET A O 1
ATOM 523 N N . VAL A 1 67 ? -35.828 -11.652 10.459 1.00 2.00 67 VAL A N 1
ATOM 524 C CA . VAL A 1 67 ? -34.786 -12.608 10.115 1.00 2.00 67 VAL A CA 1
ATOM 525 C C . VAL A 1 67 ? -35.327 -14.040 10.076 1.00 2.00 67 VAL A C 1
ATOM 526 O O . VAL A 1 67 ? -34.927 -14.806 9.205 1.00 2.00 67 VAL A O 1
ATOM 530 N N . ASN A 1 68 ? -36.302 -14.396 10.893 1.00 2.00 68 ASN A N 1
ATOM 531 C CA . ASN A 1 68 ? -36.934 -15.717 10.603 1.00 2.00 68 ASN A CA 1
ATOM 532 C C . ASN A 1 68 ? -37.769 -15.795 9.337 1.00 2.00 68 ASN A C 1
ATOM 533 O O . ASN A 1 68 ? -37.684 -16.800 8.637 1.00 2.00 68 ASN A O 1
ATOM 538 N N . GLY A 1 69 ? -38.594 -14.782 9.066 1.00 2.00 69 GLY A N 1
ATOM 539 C CA . GLY A 1 69 ? -39.289 -14.646 7.762 1.00 2.00 69 GLY A CA 1
ATOM 540 C C . GLY A 1 69 ? -38.390 -14.838 6.544 1.00 2.00 69 GLY A C 1
ATOM 541 O O . GLY A 1 69 ? -38.653 -15.719 5.715 1.00 2.00 69 GLY A O 1
ATOM 542 N N . LEU A 1 70 ? -37.327 -14.033 6.437 1.00 2.00 70 LEU A N 1
ATOM 543 C CA . LEU A 1 70 ? -36.361 -14.237 5.387 1.00 2.00 70 LEU A CA 1
ATOM 544 C C . LEU A 1 70 ? -35.693 -15.585 5.524 1.00 2.00 70 LEU A C 1
ATOM 545 O O . LEU A 1 70 ? -35.408 -16.158 4.483 1.00 2.00 70 LEU A O 1
ATOM 550 N N . MET A 1 71 ? -35.440 -16.090 6.752 1.00 2.00 71 MET A N 1
ATOM 551 C CA . MET A 1 71 ? -34.797 -17.429 6.924 1.00 2.00 71 MET A CA 1
ATOM 552 C C . MET A 1 71 ? -35.678 -18.404 6.200 1.00 2.00 71 MET A C 1
ATOM 553 O O . MET A 1 71 ? -35.185 -19.348 5.588 1.00 2.00 71 MET A O 1
ATOM 558 N N . GLY A 1 72 ? -36.990 -18.149 6.291 1.00 2.00 72 GLY A N 1
ATOM 559 C CA . GLY A 1 72 ? -38.025 -19.087 5.937 1.00 2.00 72 GLY A CA 1
ATOM 560 C C . GLY A 1 72 ? -38.163 -19.078 4.454 1.00 2.00 72 GLY A C 1
ATOM 561 O O . GLY A 1 72 ? -38.657 -20.002 3.840 1.00 2.00 72 GLY A O 1
ATOM 562 N N . VAL A 1 73 ? -37.713 -18.001 3.858 1.00 2.00 73 VAL A N 1
ATOM 563 C CA . VAL A 1 73 ? -37.898 -17.865 2.449 1.00 2.00 73 VAL A CA 1
ATOM 564 C C . VAL A 1 73 ? -36.752 -18.615 1.819 1.00 2.00 73 VAL A C 1
ATOM 565 O O . VAL A 1 73 ? -36.973 -19.449 0.935 1.00 2.00 73 VAL A O 1
ATOM 569 N N . LEU A 1 74 ? -35.536 -18.362 2.322 1.00 2.00 74 LEU A N 1
ATOM 570 C CA . LEU A 1 74 ? -34.372 -19.170 1.942 1.00 2.00 74 LEU A CA 1
ATOM 571 C C . LEU A 1 74 ? -34.756 -20.632 2.049 1.00 2.00 74 LEU A C 1
ATOM 572 O O . LEU A 1 74 ? -34.359 -21.473 1.257 1.00 2.00 74 LEU A O 1
ATOM 577 N N . ASP A 1 75 ? -35.566 -20.928 3.037 1.00 2.00 75 ASP A N 1
ATOM 578 C CA . ASP A 1 75 ? -35.835 -22.273 3.277 1.00 2.00 75 ASP A CA 1
ATOM 579 C C . ASP A 1 75 ? -36.826 -22.756 2.238 1.00 2.00 75 ASP A C 1
ATOM 580 O O . ASP A 1 75 ? -36.751 -23.912 1.787 1.00 2.00 75 ASP A O 1
ATOM 585 N N . LYS A 1 76 ? -37.741 -21.880 1.816 1.00 2.00 76 LYS A N 1
ATOM 586 C CA . LYS A 1 76 ? -38.772 -22.334 0.900 1.00 2.00 76 LYS A CA 1
ATOM 587 C C . LYS A 1 76 ? -38.141 -22.700 -0.424 1.00 2.00 76 LYS A C 1
ATOM 588 O O . LYS A 1 76 ? -38.631 -23.608 -1.098 1.00 2.00 76 LYS A O 1
ATOM 594 N N . LEU A 1 77 ? -37.048 -22.026 -0.773 1.00 2.00 77 LEU A N 1
ATOM 595 C CA . LEU A 1 77 ? -36.381 -22.308 -2.041 1.00 2.00 77 LEU A CA 1
ATOM 596 C C . LEU A 1 77 ? -35.264 -23.376 -1.983 1.00 2.00 77 LEU A C 1
ATOM 597 O O . LEU A 1 77 ? -34.924 -23.996 -2.995 1.00 2.00 77 LEU A O 1
ATOM 602 N N . ALA A 1 78 ? -34.674 -23.560 -0.812 1.00 2.00 78 ALA A N 1
ATOM 603 C CA . ALA A 1 78 ? -33.914 -24.740 -0.543 1.00 2.00 78 ALA A CA 1
ATOM 604 C C . ALA A 1 78 ? -34.756 -25.897 -0.995 1.00 2.00 78 ALA A C 1
ATOM 605 O O . ALA A 1 78 ? -34.308 -26.787 -1.751 1.00 2.00 78 ALA A O 1
ATOM 607 N N . HIS A 1 79 ? -36.001 -25.902 -0.512 1.00 2.00 79 HIS A N 1
ATOM 608 C CA . HIS A 1 79 ? -36.805 -27.049 -0.724 1.00 2.00 79 HIS A CA 1
ATOM 609 C C . HIS A 1 79 ? -36.950 -27.195 -2.245 1.00 2.00 79 HIS A C 1
ATOM 610 O O . HIS A 1 79 ? -36.989 -28.303 -2.768 1.00 2.00 79 HIS A O 1
ATOM 617 N N . LEU A 1 80 ? -36.974 -26.090 -2.977 1.00 2.00 80 LEU A N 1
ATOM 618 C CA . LEU A 1 80 ? -37.189 -26.193 -4.416 1.00 2.00 80 LEU A CA 1
ATOM 619 C C . LEU A 1 80 ? -36.158 -27.082 -5.036 1.00 2.00 80 LEU A C 1
ATOM 620 O O . LEU A 1 80 ? -36.483 -27.882 -5.914 1.00 2.00 80 LEU A O 1
ATOM 625 N N . ILE A 1 81 ? -34.914 -26.950 -4.574 1.00 2.00 81 ILE A N 1
ATOM 626 C CA . ILE A 1 81 ? -33.866 -27.815 -5.074 1.00 2.00 81 ILE A CA 1
ATOM 627 C C . ILE A 1 81 ? -34.262 -29.289 -4.925 1.00 2.00 81 ILE A C 1
ATOM 628 O O . ILE A 1 81 ? -34.295 -30.011 -5.914 1.00 2.00 81 ILE A O 1
ATOM 633 N N . ASP A 1 82 ? -34.586 -29.713 -3.703 1.00 2.00 82 ASP A N 1
ATOM 634 C CA . ASP A 1 82 ? -34.930 -31.118 -3.425 1.00 2.00 82 ASP A CA 1
ATOM 635 C C . ASP A 1 82 ? -35.835 -31.686 -4.508 1.00 2.00 82 ASP A C 1
ATOM 636 O O . ASP A 1 82 ? -35.840 -32.875 -4.738 1.00 2.00 82 ASP A O 1
ATOM 641 N N . GLU A 1 83 ? -36.622 -30.840 -5.159 1.00 2.00 83 GLU A N 1
ATOM 642 C CA . GLU A 1 83 ? -37.493 -31.310 -6.234 1.00 2.00 83 GLU A CA 1
ATOM 643 C C . GLU A 1 83 ? -37.065 -30.832 -7.650 1.00 2.00 83 GLU A C 1
ATOM 644 O O . GLU A 1 83 ? -37.908 -30.520 -8.481 1.00 2.00 83 GLU A O 1
ATOM 650 N N . THR A 1 84 ? -35.751 -30.763 -7.906 1.00 2.00 84 THR A N 1
ATOM 651 C CA . THR A 1 84 ? -35.234 -30.443 -9.222 1.00 2.00 84 THR A CA 1
ATOM 652 C C . THR A 1 84 ? -33.870 -31.120 -9.436 1.00 2.00 84 THR A C 1
ATOM 653 O O . THR A 1 84 ? -32.838 -30.472 -9.417 1.00 2.00 84 THR A O 1
ATOM 657 N N . PRO A 1 85 ? -33.855 -32.442 -9.636 1.00 2.00 85 PRO A N 1
ATOM 658 C CA . PRO A 1 85 ? -32.548 -33.152 -9.844 1.00 2.00 85 PRO A CA 1
ATOM 659 C C . PRO A 1 85 ? -31.726 -32.772 -11.153 1.00 2.00 85 PRO A C 1
ATOM 660 O O . PRO A 1 85 ? -32.356 -32.511 -12.179 1.00 2.00 85 PRO A O 1
ATOM 664 N N . PRO A 1 86 ? -30.355 -32.700 -11.118 1.00 2.00 86 PRO A N 1
ATOM 665 C CA . PRO A 1 86 ? -29.427 -32.680 -12.330 1.00 2.00 86 PRO A CA 1
ATOM 666 C C . PRO A 1 86 ? -29.592 -33.713 -13.543 1.00 2.00 86 PRO A C 1
ATOM 667 O O . PRO A 1 86 ? -30.054 -34.854 -13.330 1.00 2.00 86 PRO A O 1
ATOM 671 N N . LEU A 1 87 ? -29.170 -33.292 -14.770 1.00 2.00 87 LEU A N 1
ATOM 672 C CA . LEU A 1 87 ? -29.262 -34.018 -16.084 1.00 2.00 87 LEU A CA 1
ATOM 673 C C . LEU A 1 87 ? -30.159 -35.259 -16.129 1.00 2.00 87 LEU A C 1
ATOM 674 O O . LEU A 1 87 ? -29.693 -36.395 -16.092 1.00 2.00 87 LEU A O 1
ATOM 679 N N . GLY A 1 94 ? -21.769 -26.158 -16.231 1.00 6.69 94 GLY A N 1
ATOM 680 C CA . GLY A 1 94 ? -23.184 -26.061 -15.765 1.00 5.93 94 GLY A CA 1
ATOM 681 C C . GLY A 1 94 ? -24.165 -27.209 -16.109 1.00 5.58 94 GLY A C 1
ATOM 682 O O . GLY A 1 94 ? -23.880 -28.015 -17.024 1.00 5.63 94 GLY A O 1
ATOM 683 N N . ASN A 1 95 ? -25.324 -27.235 -15.405 1.00 4.74 95 ASN A N 1
ATOM 684 C CA . ASN A 1 95 ? -26.354 -28.347 -15.436 1.00 4.32 95 ASN A CA 1
ATOM 685 C C . ASN A 1 95 ? -27.878 -28.095 -15.748 1.00 3.24 95 ASN A C 1
ATOM 686 O O . ASN A 1 95 ? -28.710 -28.208 -14.858 1.00 2.26 95 ASN A O 1
ATOM 691 N N . LEU A 1 96 ? -28.205 -27.756 -16.994 1.00 2.76 96 LEU A N 1
ATOM 692 C CA . LEU A 1 96 ? -29.578 -27.779 -17.573 1.00 3.10 96 LEU A CA 1
ATOM 693 C C . LEU A 1 96 ? -30.891 -28.041 -16.694 1.00 3.14 96 LEU A C 1
ATOM 694 O O . LEU A 1 96 ? -32.023 -27.666 -17.080 1.00 2.92 96 LEU A O 1
ATOM 699 N N . ALA A 1 97 ? -30.761 -28.708 -15.546 1.00 2.77 97 ALA A N 1
ATOM 700 C CA . ALA A 1 97 ? -31.892 -28.875 -14.618 1.00 2.14 97 ALA A CA 1
ATOM 701 C C . ALA A 1 97 ? -32.118 -27.528 -13.933 1.00 2.00 97 ALA A C 1
ATOM 702 O O . ALA A 1 97 ? -33.096 -27.281 -13.226 1.00 2.14 97 ALA A O 1
ATOM 704 N N . CYS A 1 98 ? -31.179 -26.647 -14.167 1.00 2.00 98 CYS A N 1
ATOM 705 C CA . CYS A 1 98 ? -30.976 -25.547 -13.320 1.00 2.00 98 CYS A CA 1
ATOM 706 C C . CYS A 1 98 ? -31.776 -24.330 -13.758 1.00 2.00 98 CYS A C 1
ATOM 707 O O . CYS A 1 98 ? -32.162 -23.534 -12.920 1.00 2.00 98 CYS A O 1
ATOM 710 N N . ARG A 1 99 ? -31.994 -24.162 -15.068 1.00 2.00 99 ARG A N 1
ATOM 711 C CA . ARG A 1 99 ? -32.760 -23.010 -15.605 1.00 2.00 99 ARG A CA 1
ATOM 712 C C . ARG A 1 99 ? -34.130 -23.278 -15.091 1.00 2.00 99 ARG A C 1
ATOM 713 O O . ARG A 1 99 ? -34.942 -22.367 -14.844 1.00 2.00 99 ARG A O 1
ATOM 721 N N . GLU A 1 100 ? -34.372 -24.584 -15.014 1.00 2.00 100 GLU A N 1
ATOM 722 C CA . GLU A 1 100 ? -35.598 -25.151 -14.552 1.00 2.00 100 GLU A CA 1
ATOM 723 C C . GLU A 1 100 ? -35.826 -24.716 -13.099 1.00 2.00 100 GLU A C 1
ATOM 724 O O . GLU A 1 100 ? -36.877 -24.159 -12.796 1.00 2.00 100 GLU A O 1
ATOM 730 N N . TRP A 1 101 ? -34.848 -24.930 -12.218 1.00 2.00 101 TRP A N 1
ATOM 731 C CA . TRP A 1 101 ? -34.950 -24.443 -10.832 1.00 2.00 101 TRP A CA 1
ATOM 732 C C . TRP A 1 101 ? -35.214 -22.937 -10.789 1.00 2.00 101 TRP A C 1
ATOM 733 O O . TRP A 1 101 ? -36.139 -22.505 -10.106 1.00 2.00 101 TRP A O 1
ATOM 744 N N . HIS A 1 102 ? -34.434 -22.156 -11.539 1.00 2.00 102 HIS A N 1
ATOM 745 C CA . HIS A 1 102 ? -34.622 -20.711 -11.612 1.00 2.00 102 HIS A CA 1
ATOM 746 C C . HIS A 1 102 ? -35.955 -20.312 -12.104 1.00 2.00 102 HIS A C 1
ATOM 747 O O . HIS A 1 102 ? -36.472 -19.302 -11.669 1.00 2.00 102 HIS A O 1
ATOM 754 N N . HIS A 1 103 ? -36.503 -21.099 -13.023 1.00 2.00 103 HIS A N 1
ATOM 755 C CA . HIS A 1 103 ? -37.853 -20.897 -13.517 1.00 2.00 103 HIS A CA 1
ATOM 756 C C . HIS A 1 103 ? -38.891 -20.934 -12.386 1.00 2.00 103 HIS A C 1
ATOM 757 O O . HIS A 1 103 ? -39.701 -20.006 -12.243 1.00 2.00 103 HIS A O 1
ATOM 764 N N . LYS A 1 104 ? -38.856 -21.988 -11.570 1.00 2.00 104 LYS A N 1
ATOM 765 C CA . LYS A 1 104 ? -39.744 -22.088 -10.417 1.00 2.00 104 LYS A CA 1
ATOM 766 C C . LYS A 1 104 ? -39.426 -21.010 -9.389 1.00 2.00 104 LYS A C 1
ATOM 767 O O . LYS A 1 104 ? -40.300 -20.607 -8.653 1.00 2.00 104 LYS A O 1
ATOM 773 N N . LEU A 1 105 ? -38.189 -20.553 -9.298 1.00 2.00 105 LEU A N 1
ATOM 774 C CA . LEU A 1 105 ? -37.923 -19.531 -8.299 1.00 2.00 105 LEU A CA 1
ATOM 775 C C . LEU A 1 105 ? -38.767 -18.302 -8.614 1.00 2.00 105 LEU A C 1
ATOM 776 O O . LEU A 1 105 ? -39.225 -17.641 -7.694 1.00 2.00 105 LEU A O 1
ATOM 781 N N . ASP A 1 106 ? -39.034 -18.003 -9.885 1.00 2.00 106 ASP A N 1
ATOM 782 C CA . ASP A 1 106 ? -39.710 -16.736 -10.176 1.00 2.00 106 ASP A CA 1
ATOM 783 C C . ASP A 1 106 ? -41.139 -16.929 -10.317 1.00 2.00 106 ASP A C 1
ATOM 784 O O . ASP A 1 106 ? -41.873 -15.966 -10.368 1.00 2.00 106 ASP A O 1
ATOM 789 N N . GLU A 1 107 ? -41.550 -18.178 -10.381 1.00 2.00 107 GLU A N 1
ATOM 790 C CA . GLU A 1 107 ? -42.968 -18.446 -10.324 1.00 2.00 107 GLU A CA 1
ATOM 791 C C . GLU A 1 107 ? -43.487 -18.298 -8.899 1.00 2.00 107 GLU A C 1
ATOM 792 O O . GLU A 1 107 ? -44.517 -17.662 -8.651 1.00 2.00 107 GLU A O 1
ATOM 798 N N . ARG A 1 108 ? -42.715 -18.839 -7.968 1.00 2.00 108 ARG A N 1
ATOM 799 C CA . ARG A 1 108 ? -43.052 -18.838 -6.574 1.00 2.00 108 ARG A CA 1
ATOM 800 C C . ARG A 1 108 ? -42.465 -17.688 -5.733 1.00 2.00 108 ARG A C 1
ATOM 801 O O . ARG A 1 108 ? -43.053 -17.342 -4.724 1.00 2.00 108 ARG A O 1
ATOM 809 N N . LEU A 1 109 ? -41.376 -17.039 -6.150 1.00 2.00 109 LEU A N 1
ATOM 810 C CA . LEU A 1 109 ? -40.713 -16.032 -5.232 1.00 2.00 109 LEU A CA 1
ATOM 811 C C . LEU A 1 109 ? -41.406 -14.690 -4.946 1.00 2.00 109 LEU A C 1
ATOM 812 O O . LEU A 1 109 ? -41.232 -14.160 -3.836 1.00 2.00 109 LEU A O 1
ATOM 817 N N . PRO A 1 110 ? -42.167 -14.126 -5.928 1.00 2.00 110 PRO A N 1
ATOM 818 C CA . PRO A 1 110 ? -42.691 -12.812 -5.605 1.00 2.00 110 PRO A CA 1
ATOM 819 C C . PRO A 1 110 ? -43.705 -13.066 -4.535 1.00 2.00 110 PRO A C 1
ATOM 820 O O . PRO A 1 110 ? -43.698 -12.406 -3.504 1.00 2.00 110 PRO A O 1
ATOM 824 N N . GLN A 1 111 ? -44.508 -14.085 -4.790 1.00 2.00 111 GLN A N 1
ATOM 825 C CA . GLN A 1 111 ? -45.422 -14.692 -3.846 1.00 2.00 111 GLN A CA 1
ATOM 826 C C . GLN A 1 111 ? -44.897 -14.864 -2.389 1.00 2.00 111 GLN A C 1
ATOM 827 O O . GLN A 1 111 ? -45.548 -14.480 -1.406 1.00 2.00 111 GLN A O 1
ATOM 833 N N . TRP A 1 112 ? -43.714 -15.443 -2.238 1.00 2.00 112 TRP A N 1
ATOM 834 C CA . TRP A 1 112 ? -43.183 -15.731 -0.903 1.00 2.00 112 TRP A CA 1
ATOM 835 C C . TRP A 1 112 ? -42.719 -14.512 -0.091 1.00 2.00 112 TRP A C 1
ATOM 836 O O . TRP A 1 112 ? -42.701 -14.553 1.169 1.00 2.00 112 TRP A O 1
ATOM 847 N N . LEU A 1 113 ? -42.310 -13.469 -0.826 1.00 2.00 113 LEU A N 1
ATOM 848 C CA . LEU A 1 113 ? -42.028 -12.173 -0.244 1.00 2.00 113 LEU A CA 1
ATOM 849 C C . LEU A 1 113 ? -43.333 -11.452 0.000 1.00 2.00 113 LEU A C 1
ATOM 850 O O . LEU A 1 113 ? -43.409 -10.549 0.803 1.00 2.00 113 LEU A O 1
ATOM 855 N N . GLN A 1 114 ? -44.376 -11.879 -0.677 1.00 2.00 114 GLN A N 1
ATOM 856 C CA . GLN A 1 114 ? -45.675 -11.364 -0.351 1.00 2.00 114 GLN A CA 1
ATOM 857 C C . GLN A 1 114 ? -45.935 -11.681 1.096 1.00 2.00 114 GLN A C 1
ATOM 858 O O . GLN A 1 114 ? -46.321 -10.779 1.839 1.00 2.00 114 GLN A O 1
ATOM 864 N N . GLU A 1 115 ? -45.731 -12.939 1.512 1.00 2.00 115 GLU A N 1
ATOM 865 C CA . GLU A 1 115 ? -46.054 -13.311 2.909 1.00 2.00 115 GLU A CA 1
ATOM 866 C C . GLU A 1 115 ? -45.094 -12.687 3.865 1.00 2.00 115 GLU A C 1
ATOM 867 O O . GLU A 1 115 ? -45.451 -12.295 4.951 1.00 2.00 115 GLU A O 1
ATOM 873 N N . MET A 1 116 ? -43.860 -12.565 3.428 1.00 2.00 116 MET A N 1
ATOM 874 C CA . MET A 1 116 ? -42.817 -12.097 4.283 1.00 2.00 116 MET A CA 1
ATOM 875 C C . MET A 1 116 ? -42.996 -10.715 4.832 1.00 2.00 116 MET A C 1
ATOM 876 O O . MET A 1 116 ? -42.639 -10.481 5.973 1.00 2.00 116 MET A O 1
ATOM 881 N N . LEU A 1 117 ? -43.521 -9.795 4.033 1.00 2.00 117 LEU A N 1
ATOM 882 C CA . LEU A 1 117 ? -43.799 -8.444 4.526 1.00 2.00 117 LEU A CA 1
ATOM 883 C C . LEU A 1 117 ? -45.245 -8.214 4.907 1.00 2.00 117 LEU A C 1
ATOM 884 O O . LEU A 1 117 ? -46.176 -8.822 4.343 1.00 2.00 117 LEU A O 1
ATOM 889 N N . PRO A 1 118 ? -45.436 -7.300 5.866 1.00 2.00 118 PRO A N 1
ATOM 890 C CA . PRO A 1 118 ? -46.702 -6.646 6.141 1.00 2.00 118 PRO A CA 1
ATOM 891 C C . PRO A 1 118 ? -47.391 -6.272 4.859 1.00 2.00 118 PRO A C 1
ATOM 892 O O . PRO A 1 118 ? -46.769 -5.772 3.916 1.00 2.00 118 PRO A O 1
ATOM 896 N N . SER A 1 119 ? -48.689 -6.508 4.830 1.00 2.00 119 SER A N 1
ATOM 897 C CA . SER A 1 119 ? -49.470 -6.109 3.667 1.00 2.00 119 SER A CA 1
ATOM 898 C C . SER A 1 119 ? -49.288 -4.626 3.272 1.00 2.00 119 SER A C 1
ATOM 899 O O . SER A 1 119 ? -49.445 -4.280 2.125 1.00 2.00 119 SER A O 1
ATOM 902 N N . GLU A 1 120 ? -48.904 -3.761 4.208 1.00 2.00 120 GLU A N 1
ATOM 903 C CA . GLU A 1 120 ? -48.671 -2.351 3.877 1.00 2.00 120 GLU A CA 1
ATOM 904 C C . GLU A 1 120 ? -47.345 -2.165 3.162 1.00 2.00 120 GLU A C 1
ATOM 905 O O . GLU A 1 120 ? -46.783 -1.080 3.177 1.00 2.00 120 GLU A O 1
ATOM 911 N N . TYR A 1 121 ? -46.847 -3.221 2.535 1.00 2.00 121 TYR A N 1
ATOM 912 C CA . TYR A 1 121 ? -45.517 -3.156 1.964 1.00 2.00 121 TYR A CA 1
ATOM 913 C C . TYR A 1 121 ? -45.341 -3.725 0.537 1.00 2.00 121 TYR A C 1
ATOM 914 O O . TYR A 1 121 ? -44.323 -3.485 -0.115 1.00 2.00 121 TYR A O 1
ATOM 923 N N . HIS A 1 122 ? -46.343 -4.460 0.069 1.00 2.00 122 HIS A N 1
ATOM 924 C CA . HIS A 1 122 ? -46.258 -5.195 -1.173 1.00 2.00 122 HIS A CA 1
ATOM 925 C C . HIS A 1 122 ? -45.669 -4.415 -2.347 1.00 2.00 122 HIS A C 1
ATOM 926 O O . HIS A 1 122 ? -45.189 -5.016 -3.312 1.00 2.00 122 HIS A O 1
ATOM 933 N N . GLU A 1 123 ? -45.655 -3.086 -2.244 1.00 2.00 123 GLU A N 1
ATOM 934 C CA . GLU A 1 123 ? -45.178 -2.235 -3.332 1.00 2.00 123 GLU A CA 1
ATOM 935 C C . GLU A 1 123 ? -43.700 -2.449 -3.591 1.00 2.00 123 GLU A C 1
ATOM 936 O O . GLU A 1 123 ? -43.182 -2.010 -4.606 1.00 2.00 123 GLU A O 1
ATOM 942 N N . VAL A 1 124 ? -43.041 -3.175 -2.695 1.00 2.00 124 VAL A N 1
ATOM 943 C CA . VAL A 1 124 ? -41.585 -3.230 -2.606 1.00 2.00 124 VAL A CA 1
ATOM 944 C C . VAL A 1 124 ? -41.000 -4.420 -3.373 1.00 2.00 124 VAL A C 1
ATOM 945 O O . VAL A 1 124 ? -39.800 -4.444 -3.716 1.00 2.00 124 VAL A O 1
ATOM 949 N N . VAL A 1 125 ? -41.861 -5.395 -3.650 1.00 2.00 125 VAL A N 1
ATOM 950 C CA . VAL A 1 125 ? -41.418 -6.672 -4.221 1.00 2.00 125 VAL A CA 1
ATOM 951 C C . VAL A 1 125 ? -40.734 -6.582 -5.595 1.00 2.00 125 VAL A C 1
ATOM 952 O O . VAL A 1 125 ? -39.575 -6.936 -5.698 1.00 2.00 125 VAL A O 1
ATOM 956 N N . PRO A 1 126 ? -41.436 -6.109 -6.650 1.00 2.00 126 PRO A N 1
ATOM 957 C CA . PRO A 1 126 ? -40.704 -6.242 -7.891 1.00 2.00 126 PRO A CA 1
ATOM 958 C C . PRO A 1 126 ? -39.236 -5.981 -7.623 1.00 2.00 126 PRO A C 1
ATOM 959 O O . PRO A 1 126 ? -38.392 -6.757 -8.078 1.00 2.00 126 PRO A O 1
ATOM 963 N N . GLU A 1 127 ? -38.924 -4.936 -6.847 1.00 2.00 127 GLU A N 1
ATOM 964 C CA . GLU A 1 127 ? -37.525 -4.577 -6.614 1.00 2.00 127 GLU A CA 1
ATOM 965 C C . GLU A 1 127 ? -36.829 -5.654 -5.780 1.00 2.00 127 GLU A C 1
ATOM 966 O O . GLU A 1 127 ? -35.892 -6.294 -6.259 1.00 2.00 127 GLU A O 1
ATOM 972 N N . LEU A 1 128 ? -37.306 -5.921 -4.571 1.00 2.00 128 LEU A N 1
ATOM 973 C CA . LEU A 1 128 ? -36.719 -7.010 -3.752 1.00 2.00 128 LEU A CA 1
ATOM 974 C C . LEU A 1 128 ? -36.587 -8.315 -4.544 1.00 2.00 128 LEU A C 1
ATOM 975 O O . LEU A 1 128 ? -35.487 -8.832 -4.727 1.00 2.00 128 LEU A O 1
ATOM 980 N N . GLN A 1 129 ? -37.732 -8.810 -5.017 1.00 2.00 129 GLN A N 1
ATOM 981 C CA . GLN A 1 129 ? -37.851 -9.923 -5.943 1.00 2.00 129 GLN A CA 1
ATOM 982 C C . GLN A 1 129 ? -36.657 -10.056 -6.867 1.00 2.00 129 GLN A C 1
ATOM 983 O O . GLN A 1 129 ? -36.187 -11.175 -7.126 1.00 2.00 129 GLN A O 1
ATOM 989 N N . TYR A 1 130 ? -36.172 -8.920 -7.366 1.00 2.00 130 TYR A N 1
ATOM 990 C CA . TYR A 1 130 ? -35.110 -8.948 -8.334 1.00 2.00 130 TYR A CA 1
ATOM 991 C C . TYR A 1 130 ? -33.868 -9.242 -7.614 1.00 2.00 130 TYR A C 1
ATOM 992 O O . TYR A 1 130 ? -33.095 -10.028 -8.102 1.00 2.00 130 TYR A O 1
ATOM 1001 N N . TYR A 1 131 ? -33.640 -8.599 -6.478 1.00 2.00 131 TYR A N 1
ATOM 1002 C CA . TYR A 1 131 ? -32.296 -8.641 -5.875 1.00 2.00 131 TYR A CA 1
ATOM 1003 C C . TYR A 1 131 ? -31.918 -9.972 -5.258 1.00 2.00 131 TYR A C 1
ATOM 1004 O O . TYR A 1 131 ? -30.760 -10.398 -5.298 1.00 2.00 131 TYR A O 1
ATOM 1013 N N . LEU A 1 132 ? -32.911 -10.612 -4.667 1.00 2.00 132 LEU A N 1
ATOM 1014 C CA . LEU A 1 132 ? -32.712 -11.864 -3.985 1.00 2.00 132 LEU A CA 1
ATOM 1015 C C . LEU A 1 132 ? -32.649 -12.925 -5.015 1.00 2.00 132 LEU A C 1
ATOM 1016 O O . LEU A 1 132 ? -31.878 -13.867 -4.882 1.00 2.00 132 LEU A O 1
ATOM 1021 N N . GLY A 1 133 ? -33.493 -12.768 -6.030 1.00 2.00 133 GLY A N 1
ATOM 1022 C CA . GLY A 1 133 ? -33.748 -13.811 -7.003 1.00 2.00 133 GLY A CA 1
ATOM 1023 C C . GLY A 1 133 ? -32.634 -13.910 -8.021 1.00 2.00 133 GLY A C 1
ATOM 1024 O O . GLY A 1 133 ? -32.861 -14.263 -9.182 1.00 2.00 133 GLY A O 1
ATOM 1025 N N . ASN A 1 134 ? -31.428 -13.653 -7.553 1.00 2.00 134 ASN A N 1
ATOM 1026 C CA . ASN A 1 134 ? -30.319 -13.313 -8.370 1.00 2.00 134 ASN A CA 1
ATOM 1027 C C . ASN A 1 134 ? -29.056 -13.430 -7.473 1.00 2.00 134 ASN A C 1
ATOM 1028 O O . ASN A 1 134 ? -27.905 -13.473 -7.928 1.00 2.00 134 ASN A O 1
ATOM 1033 N N . SER A 1 135 ? -29.317 -13.474 -6.169 1.00 2.00 135 SER A N 1
ATOM 1034 C CA . SER A 1 135 ? -28.415 -14.041 -5.223 1.00 2.00 135 SER A CA 1
ATOM 1035 C C . SER A 1 135 ? -28.060 -15.530 -5.509 1.00 2.00 135 SER A C 1
ATOM 1036 O O . SER A 1 135 ? -27.230 -16.102 -4.803 1.00 2.00 135 SER A O 1
ATOM 1039 N N . PHE A 1 136 ? -28.635 -16.177 -6.522 1.00 2.00 136 PHE A N 1
ATOM 1040 C CA . PHE A 1 136 ? -28.279 -17.594 -6.701 1.00 2.00 136 PHE A CA 1
ATOM 1041 C C . PHE A 1 136 ? -27.538 -17.971 -8.019 1.00 2.00 136 PHE A C 1
ATOM 1042 O O . PHE A 1 136 ? -27.433 -19.144 -8.377 1.00 2.00 136 PHE A O 1
ATOM 1050 N N . GLY A 1 137 ? -27.005 -16.974 -8.730 1.00 2.00 137 GLY A N 1
ATOM 1051 C CA . GLY A 1 137 ? -26.298 -17.248 -9.976 1.00 2.00 137 GLY A CA 1
ATOM 1052 C C . GLY A 1 137 ? -27.170 -17.279 -11.200 1.00 2.00 137 GLY A C 1
ATOM 1053 O O . GLY A 1 137 ? -28.341 -17.531 -11.078 1.00 2.00 137 GLY A O 1
ATOM 1054 N N . SER A 1 138 ? -26.586 -17.083 -12.383 1.00 2.00 138 SER A N 1
ATOM 1055 C CA . SER A 1 138 ? -27.359 -16.648 -13.539 1.00 2.00 138 SER A CA 1
ATOM 1056 C C . SER A 1 138 ? -28.283 -17.655 -14.135 1.00 2.00 138 SER A C 1
ATOM 1057 O O . SER A 1 138 ? -27.863 -18.759 -14.498 1.00 2.00 138 SER A O 1
ATOM 1060 N N . SER A 1 139 ? -29.533 -17.183 -14.266 1.00 2.00 139 SER A N 1
ATOM 1061 C CA . SER A 1 139 ? -30.631 -17.811 -15.010 1.00 2.00 139 SER A CA 1
ATOM 1062 C C . SER A 1 139 ? -30.095 -18.704 -16.120 1.00 2.00 139 SER A C 1
ATOM 1063 O O . SER A 1 139 ? -30.485 -19.850 -16.224 1.00 2.00 139 SER A O 1
ATOM 1066 N N . THR A 1 140 ? -29.146 -18.191 -16.894 1.00 2.00 140 THR A N 1
ATOM 1067 C CA . THR A 1 140 ? -28.838 -18.780 -18.192 1.00 2.00 140 THR A CA 1
ATOM 1068 C C . THR A 1 140 ? -27.356 -19.011 -18.450 1.00 2.00 140 THR A C 1
ATOM 1069 O O . THR A 1 140 ? -26.999 -19.908 -19.201 1.00 2.00 140 THR A O 1
ATOM 1073 N N . ARG A 1 141 ? -26.497 -18.198 -17.851 1.00 2.00 141 ARG A N 1
ATOM 1074 C CA . ARG A 1 141 ? -25.063 -18.424 -17.976 1.00 2.00 141 ARG A CA 1
ATOM 1075 C C . ARG A 1 141 ? -24.592 -19.674 -17.205 1.00 2.00 141 ARG A C 1
ATOM 1076 O O . ARG A 1 141 ? -23.522 -20.183 -17.499 1.00 2.00 141 ARG A O 1
ATOM 1084 N N . LEU A 1 142 ? -25.400 -20.182 -16.264 1.00 2.00 142 LEU A N 1
ATOM 1085 C CA . LEU A 1 142 ? -24.998 -21.285 -15.377 1.00 2.00 142 LEU A CA 1
ATOM 1086 C C . LEU A 1 142 ? -23.651 -21.042 -14.613 1.00 2.00 142 LEU A C 1
ATOM 1087 O O . LEU A 1 142 ? -22.707 -21.880 -14.675 1.00 2.00 142 LEU A O 1
ATOM 1092 N N . ASP A 1 143 ? -23.567 -19.909 -13.901 1.00 2.00 143 ASP A N 1
ATOM 1093 C CA . ASP A 1 143 ? -22.401 -19.588 -13.071 1.00 2.00 143 ASP A CA 1
ATOM 1094 C C . ASP A 1 143 ? -22.769 -18.969 -11.670 1.00 2.00 143 ASP A C 1
ATOM 1095 O O . ASP A 1 143 ? -23.886 -18.567 -11.432 1.00 2.00 143 ASP A O 1
ATOM 1100 N N . TYR A 1 144 ? -21.838 -18.959 -10.729 1.00 2.00 144 TYR A N 1
ATOM 1101 C CA . TYR A 1 144 ? -21.996 -18.159 -9.532 1.00 2.00 144 TYR A CA 1
ATOM 1102 C C . TYR A 1 144 ? -20.729 -17.378 -9.286 1.00 2.00 144 TYR A C 1
ATOM 1103 O O . TYR A 1 144 ? -19.650 -17.912 -9.519 1.00 2.00 144 TYR A O 1
ATOM 1112 N N . GLY A 1 145 ? -20.857 -16.133 -8.813 1.00 2.00 145 GLY A N 1
ATOM 1113 C CA . GLY A 1 145 ? -19.686 -15.335 -8.430 1.00 2.00 145 GLY A CA 1
ATOM 1114 C C . GLY A 1 145 ? -20.038 -14.179 -7.490 1.00 2.00 145 GLY A C 1
ATOM 1115 O O . GLY A 1 145 ? -21.147 -14.063 -6.941 1.00 2.00 145 GLY A O 1
ATOM 1116 N N . THR A 1 146 ? -19.116 -13.261 -7.319 1.00 2.00 146 THR A N 1
ATOM 1117 C CA . THR A 1 146 ? -19.272 -12.421 -6.218 1.00 2.00 146 THR A CA 1
ATOM 1118 C C . THR A 1 146 ? -20.320 -11.385 -6.460 1.00 2.00 146 THR A C 1
ATOM 1119 O O . THR A 1 146 ? -20.791 -10.774 -5.524 1.00 2.00 146 THR A O 1
ATOM 1123 N N . GLY A 1 147 ? -20.721 -11.185 -7.695 1.00 2.00 147 GLY A N 1
ATOM 1124 C CA . GLY A 1 147 ? -21.848 -10.292 -7.970 1.00 2.00 147 GLY A CA 1
ATOM 1125 C C . GLY A 1 147 ? -23.212 -10.816 -7.522 1.00 2.00 147 GLY A C 1
ATOM 1126 O O . GLY A 1 147 ? -24.111 -10.042 -7.122 1.00 2.00 147 GLY A O 1
ATOM 1127 N N . HIS A 1 148 ? -23.362 -12.141 -7.608 1.00 2.00 148 HIS A N 1
ATOM 1128 C CA . HIS A 1 148 ? -24.440 -12.842 -6.953 1.00 2.00 148 HIS A CA 1
ATOM 1129 C C . HIS A 1 148 ? -24.384 -12.808 -5.396 1.00 2.00 148 HIS A C 1
ATOM 1130 O O . HIS A 1 148 ? -25.453 -12.882 -4.729 1.00 2.00 148 HIS A O 1
ATOM 1137 N N . GLU A 1 149 ? -23.162 -12.733 -4.829 1.00 2.00 149 GLU A N 1
ATOM 1138 C CA . GLU A 1 149 ? -23.006 -12.748 -3.397 1.00 2.00 149 GLU A CA 1
ATOM 1139 C C . GLU A 1 149 ? -23.390 -11.385 -2.942 1.00 2.00 149 GLU A C 1
ATOM 1140 O O . GLU A 1 149 ? -23.847 -11.205 -1.811 1.00 2.00 149 GLU A O 1
ATOM 1146 N N . LEU A 1 150 ? -23.202 -10.423 -3.845 1.00 2.00 150 LEU A N 1
ATOM 1147 C CA . LEU A 1 150 ? -23.259 -8.978 -3.519 1.00 2.00 150 LEU A CA 1
ATOM 1148 C C . LEU A 1 150 ? -24.703 -8.614 -3.655 1.00 2.00 150 LEU A C 1
ATOM 1149 O O . LEU A 1 150 ? -25.257 -7.810 -2.888 1.00 2.00 150 LEU A O 1
ATOM 1154 N N . SER A 1 151 ? -25.328 -9.300 -4.608 1.00 2.00 151 SER A N 1
ATOM 1155 C CA . SER A 1 151 ? -26.764 -9.353 -4.648 1.00 2.00 151 SER A CA 1
ATOM 1156 C C . SER A 1 151 ? -27.386 -9.838 -3.346 1.00 2.00 151 SER A C 1
ATOM 1157 O O . SER A 1 151 ? -28.482 -9.423 -3.051 1.00 2.00 151 SER A O 1
ATOM 1160 N N . PHE A 1 152 ? -26.752 -10.728 -2.580 1.00 2.00 152 PHE A N 1
ATOM 1161 C CA . PHE A 1 152 ? -27.474 -11.285 -1.406 1.00 2.00 152 PHE A CA 1
ATOM 1162 C C . PHE A 1 152 ? -27.586 -10.185 -0.383 1.00 2.00 152 PHE A C 1
ATOM 1163 O O . PHE A 1 152 ? -28.682 -9.773 0.019 1.00 2.00 152 PHE A O 1
ATOM 1171 N N . MET A 1 153 ? -26.416 -9.660 -0.059 1.00 2.00 153 MET A N 1
ATOM 1172 C CA . MET A 1 153 ? -26.204 -8.517 0.819 1.00 2.00 153 MET A CA 1
ATOM 1173 C C . MET A 1 153 ? -27.127 -7.420 0.434 1.00 2.00 153 MET A C 1
ATOM 1174 O O . MET A 1 153 ? -27.792 -6.842 1.305 1.00 2.00 153 MET A O 1
ATOM 1179 N N . ALA A 1 154 ? -27.175 -7.146 -0.876 1.00 2.00 154 ALA A N 1
ATOM 1180 C CA . ALA A 1 154 ? -28.029 -6.092 -1.380 1.00 2.00 154 ALA A CA 1
ATOM 1181 C C . ALA A 1 154 ? -29.447 -6.341 -0.864 1.00 2.00 154 ALA A C 1
ATOM 1182 O O . ALA A 1 154 ? -30.153 -5.409 -0.460 1.00 2.00 154 ALA A O 1
ATOM 1184 N N . THR A 1 155 ? -29.849 -7.611 -0.829 1.00 2.00 155 THR A N 1
ATOM 1185 C CA . THR A 1 155 ? -31.221 -7.926 -0.508 1.00 2.00 155 THR A CA 1
ATOM 1186 C C . THR A 1 155 ? -31.390 -7.663 0.954 1.00 2.00 155 THR A C 1
ATOM 1187 O O . THR A 1 155 ? -32.312 -6.944 1.364 1.00 2.00 155 THR A O 1
ATOM 1191 N N . VAL A 1 156 ? -30.494 -8.227 1.755 1.00 2.00 156 VAL A N 1
ATOM 1192 C CA . VAL A 1 156 ? -30.645 -8.029 3.180 1.00 2.00 156 VAL A CA 1
ATOM 1193 C C . VAL A 1 156 ? -30.520 -6.565 3.527 1.00 2.00 156 VAL A C 1
ATOM 1194 O O . VAL A 1 156 ? -31.077 -6.102 4.545 1.00 2.00 156 VAL A O 1
ATOM 1198 N N . ALA A 1 157 ? -29.854 -5.812 2.663 1.00 2.00 157 ALA A N 1
ATOM 1199 C CA . ALA A 1 157 ? -29.842 -4.367 2.874 1.00 2.00 157 ALA A CA 1
ATOM 1200 C C . ALA A 1 157 ? -31.220 -3.692 2.532 1.00 2.00 157 ALA A C 1
ATOM 1201 O O . ALA A 1 157 ? -31.658 -2.754 3.213 1.00 2.00 157 ALA A O 1
ATOM 1203 N N . ALA A 1 158 ? -31.908 -4.170 1.497 1.00 2.00 158 ALA A N 1
ATOM 1204 C CA . ALA A 1 158 ? -33.201 -3.612 1.208 1.00 2.00 158 ALA A CA 1
ATOM 1205 C C . ALA A 1 158 ? -34.072 -3.767 2.471 1.00 2.00 158 ALA A C 1
ATOM 1206 O O . ALA A 1 158 ? -34.850 -2.830 2.888 1.00 2.00 158 ALA A O 1
ATOM 1208 N N . LEU A 1 159 ? -33.939 -4.938 3.092 1.00 2.00 159 LEU A N 1
ATOM 1209 C CA . LEU A 1 159 ? -34.803 -5.194 4.188 1.00 2.00 159 LEU A CA 1
ATOM 1210 C C . LEU A 1 159 ? -34.440 -4.254 5.323 1.00 2.00 159 LEU A C 1
ATOM 1211 O O . LEU A 1 159 ? -35.313 -3.533 5.868 1.00 2.00 159 LEU A O 1
ATOM 1216 N N . ASP A 1 160 ? -33.141 -4.210 5.631 1.00 2.00 160 ASP A N 1
ATOM 1217 C CA . ASP A 1 160 ? -32.663 -3.283 6.637 1.00 2.00 160 ASP A CA 1
ATOM 1218 C C . ASP A 1 160 ? -33.242 -1.881 6.379 1.00 2.00 160 ASP A C 1
ATOM 1219 O O . ASP A 1 160 ? -33.867 -1.319 7.247 1.00 2.00 160 ASP A O 1
ATOM 1224 N N . MET A 1 161 ? -33.093 -1.380 5.154 1.00 2.00 161 MET A N 1
ATOM 1225 C CA . MET A 1 161 ? -33.550 -0.034 4.751 1.00 2.00 161 MET A CA 1
ATOM 1226 C C . MET A 1 161 ? -35.065 0.280 4.919 1.00 2.00 161 MET A C 1
ATOM 1227 O O . MET A 1 161 ? -35.458 1.462 4.992 1.00 2.00 161 MET A O 1
ATOM 1232 N N . LEU A 1 162 ? -35.905 -0.765 4.960 1.00 2.00 162 LEU A N 1
ATOM 1233 C CA . LEU A 1 162 ? -37.296 -0.612 5.387 1.00 2.00 162 LEU A CA 1
ATOM 1234 C C . LEU A 1 162 ? -37.322 -0.837 6.898 1.00 2.00 162 LEU A C 1
ATOM 1235 O O . LEU A 1 162 ? -38.351 -1.183 7.466 1.00 2.00 162 LEU A O 1
ATOM 1240 N N . GLY A 1 163 ? -36.196 -0.653 7.563 1.00 2.00 163 GLY A N 1
ATOM 1241 C CA . GLY A 1 163 ? -36.133 -0.882 9.000 1.00 2.00 163 GLY A CA 1
ATOM 1242 C C . GLY A 1 163 ? -36.772 -2.188 9.412 1.00 2.00 163 GLY A C 1
ATOM 1243 O O . GLY A 1 163 ? -37.455 -2.257 10.390 1.00 2.00 163 GLY A O 1
ATOM 1244 N N . MET A 1 164 ? -36.563 -3.240 8.665 1.00 2.00 164 MET A N 1
ATOM 1245 C CA . MET A 1 164 ? -37.210 -4.488 8.993 1.00 2.00 164 MET A CA 1
ATOM 1246 C C . MET A 1 164 ? -36.445 -5.207 10.078 1.00 2.00 164 MET A C 1
ATOM 1247 O O . MET A 1 164 ? -36.899 -6.252 10.548 1.00 2.00 164 MET A O 1
ATOM 1252 N N . PHE A 1 165 ? -35.317 -4.627 10.487 1.00 2.00 165 PHE A N 1
ATOM 1253 C CA . PHE A 1 165 ? -34.356 -5.293 11.356 1.00 2.00 165 PHE A CA 1
ATOM 1254 C C . PHE A 1 165 ? -33.836 -4.493 12.602 1.00 2.00 165 PHE A C 1
ATOM 1255 O O . PHE A 1 165 ? -32.611 -4.401 12.802 1.00 2.00 165 PHE A O 1
ATOM 1263 N N . PRO A 1 166 ? -34.728 -3.984 13.485 1.00 2.00 166 PRO A N 1
ATOM 1264 C CA . PRO A 1 166 ? -34.271 -3.111 14.587 1.00 2.00 166 PRO A CA 1
ATOM 1265 C C . PRO A 1 166 ? -33.122 -3.747 15.458 1.00 2.00 166 PRO A C 1
ATOM 1266 O O . PRO A 1 166 ? -33.102 -4.976 15.607 1.00 2.00 166 PRO A O 1
ATOM 1270 N N . HIS A 1 167 ? -32.188 -2.939 16.005 1.00 2.00 167 HIS A N 1
ATOM 1271 C CA . HIS A 1 167 ? -31.003 -3.460 16.763 1.00 2.00 167 HIS A CA 1
ATOM 1272 C C . HIS A 1 167 ? -30.586 -4.890 16.328 1.00 2.00 167 HIS A C 1
ATOM 1273 O O . HIS A 1 167 ? -30.492 -5.853 17.120 1.00 2.00 167 HIS A O 1
ATOM 1280 N N . MET A 1 168 ? -30.372 -5.004 15.025 1.00 2.00 168 MET A N 1
ATOM 1281 C CA . MET A 1 168 ? -29.706 -6.158 14.426 1.00 2.00 168 MET A CA 1
ATOM 1282 C C . MET A 1 168 ? -28.392 -6.340 15.111 1.00 2.00 168 MET A C 1
ATOM 1283 O O . MET A 1 168 ? -27.642 -5.363 15.304 1.00 2.00 168 MET A O 1
ATOM 1288 N N . ARG A 1 169 ? -28.163 -7.603 15.451 1.00 2.00 169 ARG A N 1
ATOM 1289 C CA . ARG A 1 169 ? -26.968 -8.119 16.079 1.00 2.00 169 ARG A CA 1
ATOM 1290 C C . ARG A 1 169 ? -26.135 -8.956 15.125 1.00 2.00 169 ARG A C 1
ATOM 1291 O O . ARG A 1 169 ? -26.674 -9.770 14.381 1.00 2.00 169 ARG A O 1
ATOM 1299 N N . GLY A 1 170 ? -24.811 -8.778 15.212 1.00 2.00 170 GLY A N 1
ATOM 1300 C CA . GLY A 1 170 ? -23.801 -9.730 14.644 1.00 2.00 170 GLY A CA 1
ATOM 1301 C C . GLY A 1 170 ? -24.402 -11.111 14.473 1.00 2.00 170 GLY A C 1
ATOM 1302 O O . GLY A 1 170 ? -24.610 -11.554 13.377 1.00 2.00 170 GLY A O 1
ATOM 1303 N N . ALA A 1 171 ? -24.750 -11.771 15.565 1.00 2.00 171 ALA A N 1
ATOM 1304 C CA . ALA A 1 171 ? -25.385 -13.103 15.510 1.00 2.00 171 ALA A CA 1
ATOM 1305 C C . ALA A 1 171 ? -26.469 -13.337 14.465 1.00 2.00 171 ALA A C 1
ATOM 1306 O O . ALA A 1 171 ? -26.569 -14.447 13.986 1.00 2.00 171 ALA A O 1
ATOM 1308 N N . ASP A 1 172 ? -27.276 -12.320 14.129 1.00 2.00 172 ASP A N 1
ATOM 1309 C CA . ASP A 1 172 ? -28.240 -12.417 13.024 1.00 2.00 172 ASP A CA 1
ATOM 1310 C C . ASP A 1 172 ? -27.507 -12.320 11.662 1.00 2.00 172 ASP A C 1
ATOM 1311 O O . ASP A 1 172 ? -27.813 -13.078 10.709 1.00 2.00 172 ASP A O 1
ATOM 1316 N N . VAL A 1 173 ? -26.556 -11.366 11.542 1.00 2.00 173 VAL A N 1
ATOM 1317 C CA . VAL A 1 173 ? -25.799 -11.199 10.289 1.00 2.00 173 VAL A CA 1
ATOM 1318 C C . VAL A 1 173 ? -24.998 -12.407 10.023 1.00 2.00 173 VAL A C 1
ATOM 1319 O O . VAL A 1 173 ? -24.642 -12.631 8.877 1.00 2.00 173 VAL A O 1
ATOM 1323 N N . PHE A 1 174 ? -24.797 -13.226 11.055 1.00 2.00 174 PHE A N 1
ATOM 1324 C CA . PHE A 1 174 ? -24.339 -14.571 10.861 1.00 2.00 174 PHE A CA 1
ATOM 1325 C C . PHE A 1 174 ? -25.474 -15.373 10.321 1.00 2.00 174 PHE A C 1
ATOM 1326 O O . PHE A 1 174 ? -25.768 -15.279 9.149 1.00 2.00 174 PHE A O 1
ATOM 1334 N N . LEU A 1 175 ? -26.108 -16.152 11.170 1.00 2.00 175 LEU A N 1
ATOM 1335 C CA . LEU A 1 175 ? -27.396 -16.855 10.928 1.00 2.00 175 LEU A CA 1
ATOM 1336 C C . LEU A 1 175 ? -28.121 -16.734 9.549 1.00 2.00 175 LEU A C 1
ATOM 1337 O O . LEU A 1 175 ? -28.338 -17.739 8.867 1.00 2.00 175 LEU A O 1
ATOM 1342 N N . LEU A 1 176 ? -28.532 -15.523 9.184 1.00 2.00 176 LEU A N 1
ATOM 1343 C CA . LEU A 1 176 ? -28.860 -15.194 7.814 1.00 2.00 176 LEU A CA 1
ATOM 1344 C C . LEU A 1 176 ? -27.794 -15.717 6.846 1.00 2.00 176 LEU A C 1
ATOM 1345 O O . LEU A 1 176 ? -28.037 -16.651 6.056 1.00 2.00 176 LEU A O 1
ATOM 1350 N N . PHE A 1 177 ? -26.606 -15.121 6.882 1.00 2.00 177 PHE A N 1
ATOM 1351 C CA . PHE A 1 177 ? -25.626 -15.458 5.882 1.00 2.00 177 PHE A CA 1
ATOM 1352 C C . PHE A 1 177 ? -25.286 -16.907 6.022 1.00 2.00 177 PHE A C 1
ATOM 1353 O O . PHE A 1 177 ? -25.106 -17.608 5.076 1.00 2.00 177 PHE A O 1
ATOM 1361 N N . ASN A 1 178 ? -25.226 -17.392 7.223 1.00 2.00 178 ASN A N 1
ATOM 1362 C CA . ASN A 1 178 ? -24.775 -18.731 7.309 1.00 2.00 178 ASN A CA 1
ATOM 1363 C C . ASN A 1 178 ? -25.663 -19.714 6.539 1.00 2.00 178 ASN A C 1
ATOM 1364 O O . ASN A 1 178 ? -25.142 -20.628 5.846 1.00 2.00 178 ASN A O 1
ATOM 1369 N N . LYS A 1 179 ? -26.984 -19.507 6.665 1.00 2.00 179 LYS A N 1
ATOM 1370 C CA . LYS A 1 179 ? -27.966 -20.173 5.841 1.00 2.00 179 LYS A CA 1
ATOM 1371 C C . LYS A 1 179 ? -27.767 -19.981 4.323 1.00 2.00 179 LYS A C 1
ATOM 1372 O O . LYS A 1 179 ? -27.874 -20.938 3.545 1.00 2.00 179 LYS A O 1
ATOM 1378 N N . TYR A 1 180 ? -27.523 -18.747 3.907 1.00 2.00 180 TYR A N 1
ATOM 1379 C CA . TYR A 1 180 ? -27.400 -18.439 2.518 1.00 2.00 180 TYR A CA 1
ATOM 1380 C C . TYR A 1 180 ? -26.336 -19.263 1.848 1.00 2.00 180 TYR A C 1
ATOM 1381 O O . TYR A 1 180 ? -26.573 -19.828 0.766 1.00 2.00 180 TYR A O 1
ATOM 1390 N N . TYR A 1 181 ? -25.160 -19.311 2.469 1.00 2.00 181 TYR A N 1
ATOM 1391 C CA . TYR A 1 181 ? -24.067 -20.064 1.924 1.00 2.00 181 TYR A CA 1
ATOM 1392 C C . TYR A 1 181 ? -24.405 -21.500 2.005 1.00 2.00 181 TYR A C 1
ATOM 1393 O O . TYR A 1 181 ? -23.919 -22.295 1.218 1.00 2.00 181 TYR A O 1
ATOM 1402 N N . THR A 1 182 ? -25.223 -21.889 2.966 1.00 2.00 182 THR A N 1
ATOM 1403 C CA . THR A 1 182 ? -25.461 -23.329 3.027 1.00 2.00 182 THR A CA 1
ATOM 1404 C C . THR A 1 182 ? -26.110 -23.764 1.736 1.00 2.00 182 THR A C 1
ATOM 1405 O O . THR A 1 182 ? -25.762 -24.807 1.154 1.00 2.00 182 THR A O 1
ATOM 1409 N N . ILE A 1 183 ? -27.022 -22.938 1.268 1.00 2.00 183 ILE A N 1
ATOM 1410 C CA . ILE A 1 183 ? -27.681 -23.245 0.031 1.00 2.00 183 ILE A CA 1
ATOM 1411 C C . ILE A 1 183 ? -26.589 -23.163 -1.064 1.00 2.00 183 ILE A C 1
ATOM 1412 O O . ILE A 1 183 ? -26.486 -24.073 -1.917 1.00 2.00 183 ILE A O 1
ATOM 1417 N N . MET A 1 184 ? -25.766 -22.106 -1.034 1.00 2.00 184 MET A N 1
ATOM 1418 C CA . MET A 1 184 ? -24.863 -21.859 -2.141 1.00 2.00 184 MET A CA 1
ATOM 1419 C C . MET A 1 184 ? -23.923 -23.034 -2.366 1.00 2.00 184 MET A C 1
ATOM 1420 O O . MET A 1 184 ? -23.928 -23.574 -3.451 1.00 2.00 184 MET A O 1
ATOM 1425 N N . ARG A 1 185 ? -23.152 -23.454 -1.355 1.00 2.00 185 ARG A N 1
ATOM 1426 C CA . ARG A 1 185 ? -22.348 -24.681 -1.447 1.00 2.00 185 ARG A CA 1
ATOM 1427 C C . ARG A 1 185 ? -23.191 -25.791 -2.106 1.00 2.00 185 ARG A C 1
ATOM 1428 O O . ARG A 1 185 ? -22.693 -26.569 -2.946 1.00 2.00 185 ARG A O 1
ATOM 1436 N N . ARG A 1 186 ? -24.478 -25.859 -1.770 1.00 2.00 186 ARG A N 1
ATOM 1437 C CA . ARG A 1 186 ? -25.269 -26.904 -2.387 1.00 2.00 186 ARG A CA 1
ATOM 1438 C C . ARG A 1 186 ? -25.515 -26.726 -3.895 1.00 2.00 186 ARG A C 1
ATOM 1439 O O . ARG A 1 186 ? -25.466 -27.711 -4.679 1.00 2.00 186 ARG A O 1
ATOM 1447 N N . LEU A 1 187 ? -25.773 -25.484 -4.294 1.00 2.00 187 LEU A N 1
ATOM 1448 C CA . LEU A 1 187 ? -26.211 -25.207 -5.640 1.00 2.00 187 LEU A CA 1
ATOM 1449 C C . LEU A 1 187 ? -25.051 -25.377 -6.565 1.00 2.00 187 LEU A C 1
ATOM 1450 O O . LEU A 1 187 ? -25.187 -25.958 -7.652 1.00 2.00 187 LEU A O 1
ATOM 1455 N N . ILE A 1 188 ? -23.905 -24.881 -6.117 1.00 2.00 188 ILE A N 1
ATOM 1456 C CA . ILE A 1 188 ? -22.703 -25.078 -6.854 1.00 2.00 188 ILE A CA 1
ATOM 1457 C C . ILE A 1 188 ? -22.457 -26.580 -7.136 1.00 2.00 188 ILE A C 1
ATOM 1458 O O . ILE A 1 188 ? -22.319 -27.008 -8.306 1.00 2.00 188 ILE A O 1
ATOM 1463 N N . LEU A 1 189 ? -22.420 -27.407 -6.094 1.00 2.00 189 LEU A N 1
ATOM 1464 C CA . LEU A 1 189 ? -22.159 -28.828 -6.358 1.00 2.00 189 LEU A CA 1
ATOM 1465 C C . LEU A 1 189 ? -23.278 -29.519 -7.106 1.00 2.00 189 LEU A C 1
ATOM 1466 O O . LEU A 1 189 ? -23.003 -30.131 -8.131 1.00 2.00 189 LEU A O 1
ATOM 1471 N N . THR A 1 190 ? -24.524 -29.430 -6.625 1.00 2.00 190 THR A N 1
ATOM 1472 C CA . THR A 1 190 ? -25.639 -30.167 -7.255 1.00 2.00 190 THR A CA 1
ATOM 1473 C C . THR A 1 190 ? -25.791 -29.704 -8.740 1.00 2.00 190 THR A C 1
ATOM 1474 O O . THR A 1 190 ? -25.979 -30.536 -9.649 1.00 2.00 190 THR A O 1
ATOM 1478 N N . TYR A 1 191 ? -25.646 -28.394 -8.997 1.00 2.00 191 TYR A N 1
ATOM 1479 C CA . TYR A 1 191 ? -25.787 -27.872 -10.388 1.00 2.00 191 TYR A CA 1
ATOM 1480 C C . TYR A 1 191 ? -24.500 -27.727 -11.228 1.00 2.00 191 TYR A C 1
ATOM 1481 O O . TYR A 1 191 ? -24.551 -27.704 -12.483 1.00 2.00 191 TYR A O 1
ATOM 1490 N N . THR A 1 192 ? -23.346 -27.629 -10.557 1.00 2.00 192 THR A N 1
ATOM 1491 C CA . THR A 1 192 ? -22.113 -27.743 -11.284 1.00 2.00 192 THR A CA 1
ATOM 1492 C C . THR A 1 192 ? -22.017 -26.359 -11.894 1.00 2.00 192 THR A C 1
ATOM 1493 O O . THR A 1 192 ? -21.846 -26.189 -13.091 1.00 2.00 192 THR A O 1
ATOM 1497 N N . LEU A 1 193 ? -22.186 -25.355 -11.040 1.00 2.00 193 LEU A N 1
ATOM 1498 C CA . LEU A 1 193 ? -22.200 -23.969 -11.484 1.00 2.00 193 LEU A CA 1
ATOM 1499 C C . LEU A 1 193 ? -20.754 -23.463 -11.579 1.00 2.00 193 LEU A C 1
ATOM 1500 O O . LEU A 1 193 ? -19.913 -23.748 -10.704 1.00 2.00 193 LEU A O 1
ATOM 1505 N N . GLU A 1 194 ? -20.459 -22.763 -12.676 1.00 2.00 194 GLU A N 1
ATOM 1506 C CA . GLU A 1 194 ? -19.105 -22.307 -12.979 1.00 2.00 194 GLU A CA 1
ATOM 1507 C C . GLU A 1 194 ? -18.828 -21.016 -12.260 1.00 2.00 194 GLU A C 1
ATOM 1508 O O . GLU A 1 194 ? -19.726 -20.430 -11.689 1.00 2.00 194 GLU A O 1
ATOM 1514 N N . PRO A 1 195 ? -17.559 -20.569 -12.275 1.00 2.00 195 PRO A N 1
ATOM 1515 C CA . PRO A 1 195 ? -17.233 -19.350 -11.607 1.00 2.00 195 PRO A CA 1
ATOM 1516 C C . PRO A 1 195 ? -17.643 -18.095 -12.408 1.00 2.00 195 PRO A C 1
ATOM 1517 O O . PRO A 1 195 ? -17.148 -17.849 -13.514 1.00 2.00 195 PRO A O 1
ATOM 1521 N N . ALA A 1 196 ? -18.543 -17.292 -11.838 1.00 2.00 196 ALA A N 1
ATOM 1522 C CA . ALA A 1 196 ? -19.063 -16.078 -12.539 1.00 2.00 196 ALA A CA 1
ATOM 1523 C C . ALA A 1 196 ? -18.273 -14.823 -12.289 1.00 2.00 196 ALA A C 1
ATOM 1524 O O . ALA A 1 196 ? -18.359 -14.297 -11.196 1.00 2.00 196 ALA A O 1
ATOM 1526 N N . GLY A 1 197 ? -17.538 -14.367 -13.298 1.00 2.00 197 GLY A N 1
ATOM 1527 C CA . GLY A 1 197 ? -16.860 -13.100 -13.313 1.00 2.00 197 GLY A CA 1
ATOM 1528 C C . GLY A 1 197 ? -15.548 -13.194 -12.571 1.00 2.00 197 GLY A C 1
ATOM 1529 O O . GLY A 1 197 ? -15.233 -12.249 -11.835 1.00 2.00 197 GLY A O 1
ATOM 1530 N N . SER A 1 198 ? -14.758 -14.279 -12.730 1.00 2.00 198 SER A N 1
ATOM 1531 C CA . SER A 1 198 ? -13.662 -14.507 -11.748 1.00 2.00 198 SER A CA 1
ATOM 1532 C C . SER A 1 198 ? -12.336 -14.121 -12.291 1.00 2.00 198 SER A C 1
ATOM 1533 O O . SER A 1 198 ? -12.277 -13.945 -13.506 1.00 2.00 198 SER A O 1
ATOM 1536 N N . HIS A 1 199 ? -11.295 -13.963 -11.432 1.00 2.00 199 HIS A N 1
ATOM 1537 C CA . HIS A 1 199 ? -9.874 -13.694 -11.879 1.00 2.00 199 HIS A CA 1
ATOM 1538 C C . HIS A 1 199 ? -9.038 -14.957 -11.954 1.00 2.00 199 HIS A C 1
ATOM 1539 O O . HIS A 1 199 ? -7.820 -14.909 -12.246 1.00 2.00 199 HIS A O 1
ATOM 1546 N N . GLY A 1 200 ? -9.693 -16.075 -11.683 1.00 2.00 200 GLY A N 1
ATOM 1547 C CA . GLY A 1 200 ? -9.005 -17.302 -11.431 1.00 2.00 200 GLY A CA 1
ATOM 1548 C C . GLY A 1 200 ? -8.019 -17.174 -10.288 1.00 2.00 200 GLY A C 1
ATOM 1549 O O . GLY A 1 200 ? -8.202 -16.436 -9.332 1.00 2.00 200 GLY A O 1
ATOM 1550 N N . VAL A 1 201 ? -6.944 -17.903 -10.437 1.00 2.00 201 VAL A N 1
ATOM 1551 C CA . VAL A 1 201 ? -5.831 -17.851 -9.568 1.00 2.00 201 VAL A CA 1
ATOM 1552 C C . VAL A 1 201 ? -5.366 -16.464 -9.084 1.00 2.00 201 VAL A C 1
ATOM 1553 O O . VAL A 1 201 ? -4.638 -16.352 -8.103 1.00 2.00 201 VAL A O 1
ATOM 1557 N N . TRP A 1 202 ? -5.800 -15.424 -9.773 1.00 2.00 202 TRP A N 1
ATOM 1558 C CA . TRP A 1 202 ? -5.382 -14.049 -9.531 1.00 2.00 202 TRP A CA 1
ATOM 1559 C C . TRP A 1 202 ? -6.510 -13.369 -8.784 1.00 2.00 202 TRP A C 1
ATOM 1560 O O . TRP A 1 202 ? -6.568 -12.146 -8.671 1.00 2.00 202 TRP A O 1
ATOM 1571 N N . GLY A 1 203 ? -7.436 -14.174 -8.290 1.00 2.00 203 GLY A N 1
ATOM 1572 C CA . GLY A 1 203 ? -8.536 -13.656 -7.546 1.00 2.00 203 GLY A CA 1
ATOM 1573 C C . GLY A 1 203 ? -8.554 -14.335 -6.206 1.00 2.00 203 GLY A C 1
ATOM 1574 O O . GLY A 1 203 ? -7.700 -15.185 -5.923 1.00 2.00 203 GLY A O 1
ATOM 1575 N N . LEU A 1 204 ? -9.501 -13.931 -5.362 1.00 2.00 204 LEU A N 1
ATOM 1576 C CA . LEU A 1 204 ? -9.463 -14.303 -3.994 1.00 2.00 204 LEU A CA 1
ATOM 1577 C C . LEU A 1 204 ? -10.078 -15.637 -3.852 1.00 2.00 204 LEU A C 1
ATOM 1578 O O . LEU A 1 204 ? -9.433 -16.490 -3.313 1.00 2.00 204 LEU A O 1
ATOM 1583 N N . ASP A 1 205 ? -11.308 -15.833 -4.311 1.00 2.00 205 ASP A N 1
ATOM 1584 C CA . ASP A 1 205 ? -11.943 -17.146 -4.239 1.00 2.00 205 ASP A CA 1
ATOM 1585 C C . ASP A 1 205 ? -12.691 -17.260 -5.546 1.00 2.00 205 ASP A C 1
ATOM 1586 O O . ASP A 1 205 ? -13.085 -16.256 -6.081 1.00 2.00 205 ASP A O 1
ATOM 1591 N N . ASP A 1 206 ? -12.875 -18.479 -6.056 1.00 2.00 206 ASP A N 1
ATOM 1592 C CA . ASP A 1 206 ? -13.502 -18.730 -7.368 1.00 2.00 206 ASP A CA 1
ATOM 1593 C C . ASP A 1 206 ? -14.806 -18.010 -7.421 1.00 2.00 206 ASP A C 1
ATOM 1594 O O . ASP A 1 206 ? -15.155 -17.536 -8.473 1.00 2.00 206 ASP A O 1
ATOM 1599 N N . HIS A 1 207 ? -15.479 -17.891 -6.259 1.00 2.00 207 HIS A N 1
ATOM 1600 C CA . HIS A 1 207 ? -16.955 -17.678 -6.121 1.00 2.00 207 HIS A CA 1
ATOM 1601 C C . HIS A 1 207 ? -17.486 -16.651 -5.106 1.00 2.00 207 HIS A C 1
ATOM 1602 O O . HIS A 1 207 ? -18.592 -16.137 -5.306 1.00 2.00 207 HIS A O 1
ATOM 1609 N N . PHE A 1 208 ? -16.730 -16.401 -4.026 1.00 2.00 208 PHE A N 1
ATOM 1610 C CA . PHE A 1 208 ? -17.173 -15.634 -2.834 1.00 2.00 208 PHE A CA 1
ATOM 1611 C C . PHE A 1 208 ? -16.141 -14.608 -2.407 1.00 2.00 208 PHE A C 1
ATOM 1612 O O . PHE A 1 208 ? -14.955 -14.833 -2.670 1.00 2.00 208 PHE A O 1
ATOM 1620 N N . HIS A 1 209 ? -16.520 -13.504 -1.745 1.00 2.00 209 HIS A N 1
ATOM 1621 C CA . HIS A 1 209 ? -15.503 -12.581 -1.180 1.00 2.00 209 HIS A CA 1
ATOM 1622 C C . HIS A 1 209 ? -16.036 -12.189 0.177 1.00 2.00 209 HIS A C 1
ATOM 1623 O O . HIS A 1 209 ? -15.272 -11.769 1.051 1.00 2.00 209 HIS A O 1
ATOM 1630 N N . LEU A 1 210 ? -17.354 -12.333 0.395 1.00 2.00 210 LEU A N 1
ATOM 1631 C CA . LEU A 1 210 ? -17.919 -11.763 1.605 1.00 2.00 210 LEU A CA 1
ATOM 1632 C C . LEU A 1 210 ? -17.755 -12.649 2.793 1.00 2.00 210 LEU A C 1
ATOM 1633 O O . LEU A 1 210 ? -17.752 -12.204 3.968 1.00 2.00 210 LEU A O 1
ATOM 1638 N N . VAL A 1 211 ? -17.615 -13.932 2.456 1.00 2.00 211 VAL A N 1
ATOM 1639 C CA . VAL A 1 211 ? -17.593 -15.014 3.458 1.00 2.00 211 VAL A CA 1
ATOM 1640 C C . VAL A 1 211 ? -16.377 -14.619 4.158 1.00 2.00 211 VAL A C 1
ATOM 1641 O O . VAL A 1 211 ? -16.381 -14.603 5.373 1.00 2.00 211 VAL A O 1
ATOM 1645 N N . TYR A 1 212 ? -15.334 -14.247 3.408 1.00 2.00 212 TYR A N 1
ATOM 1646 C CA . TYR A 1 212 ? -14.066 -14.013 4.018 1.00 2.00 212 TYR A CA 1
ATOM 1647 C C . TYR A 1 212 ? -13.995 -12.673 4.629 1.00 2.00 212 TYR A C 1
ATOM 1648 O O . TYR A 1 212 ? -13.133 -12.484 5.431 1.00 2.00 212 TYR A O 1
ATOM 1657 N N . ILE A 1 213 ? -14.837 -11.697 4.290 1.00 2.00 213 ILE A N 1
ATOM 1658 C CA . ILE A 1 213 ? -14.739 -10.441 5.084 1.00 2.00 213 ILE A CA 1
ATOM 1659 C C . ILE A 1 213 ? -15.321 -10.748 6.503 1.00 2.00 213 ILE A C 1
ATOM 1660 O O . ILE A 1 213 ? -14.622 -10.625 7.518 1.00 2.00 213 ILE A O 1
ATOM 1665 N N . LEU A 1 214 ? -16.571 -11.223 6.538 1.00 2.00 214 LEU A N 1
ATOM 1666 C CA . LEU A 1 214 ? -17.296 -11.615 7.743 1.00 2.00 214 LEU A CA 1
ATOM 1667 C C . LEU A 1 214 ? -16.422 -12.508 8.629 1.00 2.00 214 LEU A C 1
ATOM 1668 O O . LEU A 1 214 ? -15.830 -12.072 9.646 1.00 2.00 214 LEU A O 1
ATOM 1673 N N . GLY A 1 215 ? -16.267 -13.749 8.199 1.00 2.00 215 GLY A N 1
ATOM 1674 C CA . GLY A 1 215 ? -15.058 -14.578 8.533 1.00 2.00 215 GLY A CA 1
ATOM 1675 C C . GLY A 1 215 ? -13.883 -13.898 9.243 1.00 2.00 215 GLY A C 1
ATOM 1676 O O . GLY A 1 215 ? -13.528 -14.287 10.353 1.00 2.00 215 GLY A O 1
ATOM 1677 N N . SER A 1 216 ? -13.270 -12.884 8.641 1.00 2.00 216 SER A N 1
ATOM 1678 C CA . SER A 1 216 ? -12.220 -12.213 9.384 1.00 2.00 216 SER A CA 1
ATOM 1679 C C . SER A 1 216 ? -12.793 -11.288 10.447 1.00 2.00 216 SER A C 1
ATOM 1680 O O . SER A 1 216 ? -12.347 -11.356 11.578 1.00 2.00 216 SER A O 1
ATOM 1683 N N . SER A 1 217 ? -13.793 -10.470 10.138 1.00 2.00 217 SER A N 1
ATOM 1684 C CA . SER A 1 217 ? -14.452 -9.651 11.204 1.00 2.00 217 SER A CA 1
ATOM 1685 C C . SER A 1 217 ? -14.566 -10.382 12.542 1.00 2.00 217 SER A C 1
ATOM 1686 O O . SER A 1 217 ? -14.027 -9.946 13.540 1.00 2.00 217 SER A O 1
ATOM 1689 N N . GLN A 1 218 ? -15.312 -11.489 12.523 1.00 2.00 218 GLN A N 1
ATOM 1690 C CA . GLN A 1 218 ? -15.580 -12.280 13.706 1.00 2.00 218 GLN A CA 1
ATOM 1691 C C . GLN A 1 218 ? -14.345 -12.420 14.599 1.00 2.00 218 GLN A C 1
ATOM 1692 O O . GLN A 1 218 ? -14.400 -12.184 15.789 1.00 2.00 218 GLN A O 1
ATOM 1698 N N . TRP A 1 219 ? -13.213 -12.811 14.056 1.00 2.00 219 TRP A N 1
ATOM 1699 C CA . TRP A 1 219 ? -12.086 -13.069 14.926 1.00 2.00 219 TRP A CA 1
ATOM 1700 C C . TRP A 1 219 ? -11.250 -11.823 15.159 1.00 2.00 219 TRP A C 1
ATOM 1701 O O . TRP A 1 219 ? -10.318 -11.804 15.982 1.00 2.00 219 TRP A O 1
ATOM 1712 N N . GLN A 1 220 ? -11.684 -10.748 14.513 1.00 2.00 220 GLN A N 1
ATOM 1713 C CA . GLN A 1 220 ? -10.888 -9.526 14.404 1.00 2.00 220 GLN A CA 1
ATOM 1714 C C . GLN A 1 220 ? -10.623 -8.783 15.688 1.00 2.00 220 GLN A C 1
ATOM 1715 O O . GLN A 1 220 ? -9.496 -8.365 15.909 1.00 2.00 220 GLN A O 1
ATOM 1721 N N . LEU A 1 221 ? -11.670 -8.618 16.487 1.00 2.00 221 LEU A N 1
ATOM 1722 C CA . LEU A 1 221 ? -11.600 -7.966 17.769 1.00 2.00 221 LEU A CA 1
ATOM 1723 C C . LEU A 1 221 ? -10.695 -8.663 18.729 1.00 2.00 221 LEU A C 1
ATOM 1724 O O . LEU A 1 221 ? -10.016 -7.996 19.502 1.00 2.00 221 LEU A O 1
ATOM 1729 N N . LEU A 1 222 ? -10.743 -9.999 18.733 1.00 2.00 222 LEU A N 1
ATOM 1730 C CA . LEU A 1 222 ? -9.860 -10.752 19.608 1.00 2.00 222 LEU A CA 1
ATOM 1731 C C . LEU A 1 222 ? -8.528 -11.114 19.017 1.00 2.00 222 LEU A C 1
ATOM 1732 O O . LEU A 1 222 ? -7.719 -11.699 19.718 1.00 2.00 222 LEU A O 1
ATOM 1737 N N . ASP A 1 223 ? -8.263 -10.714 17.784 1.00 2.00 223 ASP A N 1
ATOM 1738 C CA . ASP A 1 223 ? -7.187 -11.340 16.999 1.00 2.00 223 ASP A CA 1
ATOM 1739 C C . ASP A 1 223 ? -6.222 -12.272 17.742 1.00 2.00 223 ASP A C 1
ATOM 1740 O O . ASP A 1 223 ? -6.389 -13.467 17.663 1.00 2.00 223 ASP A O 1
ATOM 1745 N N . ALA A 1 224 ? -5.216 -11.774 18.436 1.00 2.00 224 ALA A N 1
ATOM 1746 C CA . ALA A 1 224 ? -4.291 -12.720 19.056 1.00 2.00 224 ALA A CA 1
ATOM 1747 C C . ALA A 1 224 ? -4.957 -13.774 20.012 1.00 2.00 224 ALA A C 1
ATOM 1748 O O . ALA A 1 224 ? -4.493 -14.891 20.078 1.00 2.00 224 ALA A O 1
ATOM 1750 N N . GLN A 1 225 ? -6.050 -13.467 20.706 1.00 2.00 225 GLN A N 1
ATOM 1751 C CA . GLN A 1 225 ? -6.769 -14.500 21.445 1.00 2.00 225 GLN A CA 1
ATOM 1752 C C . GLN A 1 225 ? -7.830 -15.300 20.653 1.00 2.00 225 GLN A C 1
ATOM 1753 O O . GLN A 1 225 ? -8.653 -15.969 21.291 1.00 2.00 225 GLN A O 1
ATOM 1759 N N . ALA A 1 226 ? -7.831 -15.215 19.311 1.00 2.00 226 ALA A N 1
ATOM 1760 C CA . ALA A 1 226 ? -8.741 -15.932 18.406 1.00 2.00 226 ALA A CA 1
ATOM 1761 C C . ALA A 1 226 ? -8.535 -17.418 18.492 1.00 2.00 226 ALA A C 1
ATOM 1762 O O . ALA A 1 226 ? -7.428 -17.844 18.707 1.00 2.00 226 ALA A O 1
ATOM 1764 N N . PRO A 1 227 ? -9.586 -18.241 18.330 1.00 2.00 227 PRO A N 1
ATOM 1765 C CA . PRO A 1 227 ? -9.247 -19.677 18.354 1.00 2.00 227 PRO A CA 1
ATOM 1766 C C . PRO A 1 227 ? -8.118 -20.037 17.357 1.00 2.00 227 PRO A C 1
ATOM 1767 O O . PRO A 1 227 ? -7.196 -20.732 17.757 1.00 2.00 227 PRO A O 1
ATOM 1771 N N . LEU A 1 228 ? -8.170 -19.565 16.102 1.00 2.00 228 LEU A N 1
ATOM 1772 C CA . LEU A 1 228 ? -7.032 -19.714 15.126 1.00 2.00 228 LEU A CA 1
ATOM 1773 C C . LEU A 1 228 ? -6.407 -18.382 14.757 1.00 2.00 228 LEU A C 1
ATOM 1774 O O . LEU A 1 228 ? -7.009 -17.325 14.920 1.00 2.00 228 LEU A O 1
ATOM 1779 N N . GLN A 1 229 ? -5.191 -18.436 14.254 1.00 2.00 229 GLN A N 1
ATOM 1780 C CA . GLN A 1 229 ? -4.518 -17.259 13.759 1.00 2.00 229 GLN A CA 1
ATOM 1781 C C . GLN A 1 229 ? -4.581 -17.251 12.207 1.00 2.00 229 GLN A C 1
ATOM 1782 O O . GLN A 1 229 ? -5.009 -18.254 11.596 1.00 2.00 229 GLN A O 1
ATOM 1788 N N . PRO A 1 230 ? -4.180 -16.140 11.554 1.00 2.00 230 PRO A N 1
ATOM 1789 C CA . PRO A 1 230 ? -4.486 -16.274 10.157 1.00 2.00 230 PRO A CA 1
ATOM 1790 C C . PRO A 1 230 ? -3.639 -17.313 9.465 1.00 2.00 230 PRO A C 1
ATOM 1791 O O . PRO A 1 230 ? -4.175 -17.902 8.522 1.00 2.00 230 PRO A O 1
ATOM 1795 N N . ARG A 1 231 ? -2.399 -17.600 9.928 1.00 2.00 231 ARG A N 1
ATOM 1796 C CA . ARG A 1 231 ? -1.614 -18.673 9.249 1.00 2.00 231 ARG A CA 1
ATOM 1797 C C . ARG A 1 231 ? -2.194 -20.068 9.459 1.00 2.00 231 ARG A C 1
ATOM 1798 O O . ARG A 1 231 ? -1.861 -21.023 8.730 1.00 2.00 231 ARG A O 1
ATOM 1806 N N . GLU A 1 232 ? -3.079 -20.222 10.419 1.00 2.00 232 GLU A N 1
ATOM 1807 C CA . GLU A 1 232 ? -3.509 -21.547 10.678 1.00 2.00 232 GLU A CA 1
ATOM 1808 C C . GLU A 1 232 ? -4.624 -22.074 9.780 1.00 2.00 232 GLU A C 1
ATOM 1809 O O . GLU A 1 232 ? -4.887 -23.316 9.803 1.00 2.00 232 GLU A O 1
ATOM 1815 N N . ILE A 1 233 ? -5.286 -21.188 8.999 1.00 2.00 233 ILE A N 1
ATOM 1816 C CA . ILE A 1 233 ? -6.229 -21.669 7.935 1.00 2.00 233 ILE A CA 1
ATOM 1817 C C . ILE A 1 233 ? -5.598 -22.763 7.034 1.00 2.00 233 ILE A C 1
ATOM 1818 O O . ILE A 1 233 ? -6.284 -23.679 6.586 1.00 2.00 233 ILE A O 1
ATOM 1823 N N . LEU A 1 234 ? -4.281 -22.688 6.844 1.00 2.00 234 LEU A N 1
ATOM 1824 C CA . LEU A 1 234 ? -3.517 -23.721 6.124 1.00 2.00 234 LEU A CA 1
ATOM 1825 C C . LEU A 1 234 ? -3.409 -25.112 6.775 1.00 2.00 234 LEU A C 1
ATOM 1826 O O . LEU A 1 234 ? -2.764 -25.980 6.234 1.00 2.00 234 LEU A O 1
ATOM 1831 N N . ASP A 1 235 ? -4.004 -25.328 7.934 1.00 2.00 235 ASP A N 1
ATOM 1832 C CA . ASP A 1 235 ? -4.027 -26.667 8.477 1.00 2.00 235 ASP A CA 1
ATOM 1833 C C . ASP A 1 235 ? -5.433 -27.282 8.249 1.00 2.00 235 ASP A C 1
ATOM 1834 O O . ASP A 1 235 ? -6.452 -26.779 8.745 1.00 2.00 235 ASP A O 1
ATOM 1839 N N . LYS A 1 236 ? -5.515 -28.341 7.457 1.00 2.00 236 LYS A N 1
ATOM 1840 C CA . LYS A 1 236 ? -6.840 -28.928 7.128 1.00 2.00 236 LYS A CA 1
ATOM 1841 C C . LYS A 1 236 ? -7.716 -29.258 8.347 1.00 2.00 236 LYS A C 1
ATOM 1842 O O . LYS A 1 236 ? -8.845 -28.842 8.402 1.00 2.00 236 LYS A O 1
ATOM 1848 N N . SER A 1 237 ? -7.220 -29.956 9.350 1.00 2.00 237 SER A N 1
ATOM 1849 C CA . SER A 1 237 ? -8.123 -30.211 10.471 1.00 2.00 237 SER A CA 1
ATOM 1850 C C . SER A 1 237 ? -8.523 -29.035 11.408 1.00 2.00 237 SER A C 1
ATOM 1851 O O . SER A 1 237 ? -9.659 -28.991 11.907 1.00 2.00 237 SER A O 1
ATOM 1854 N N . LEU A 1 238 ? -7.644 -28.068 11.634 1.00 2.00 238 LEU A N 1
ATOM 1855 C CA . LEU A 1 238 ? -8.025 -26.906 12.461 1.00 2.00 238 LEU A CA 1
ATOM 1856 C C . LEU A 1 238 ? -9.148 -26.138 11.792 1.00 2.00 238 LEU A C 1
ATOM 1857 O O . LEU A 1 238 ? -10.221 -25.901 12.400 1.00 2.00 238 LEU A O 1
ATOM 1862 N N . VAL A 1 239 ? -8.929 -25.807 10.513 1.00 2.00 239 VAL A N 1
ATOM 1863 C CA . VAL A 1 239 ? -9.994 -25.313 9.651 1.00 2.00 239 VAL A CA 1
ATOM 1864 C C . VAL A 1 239 ? -11.325 -26.088 9.838 1.00 2.00 239 VAL A C 1
ATOM 1865 O O . VAL A 1 239 ? -12.400 -25.483 10.043 1.00 2.00 239 VAL A O 1
ATOM 1869 N N . ARG A 1 240 ? -11.242 -27.421 9.806 1.00 2.00 240 ARG A N 1
ATOM 1870 C CA . ARG A 1 240 ? -12.423 -28.246 9.884 1.00 2.00 240 ARG A CA 1
ATOM 1871 C C . ARG A 1 240 ? -13.137 -27.960 11.231 1.00 2.00 240 ARG A C 1
ATOM 1872 O O . ARG A 1 240 ? -14.325 -27.642 11.250 1.00 2.00 240 ARG A O 1
ATOM 1880 N N . GLU A 1 241 ? -12.399 -27.976 12.341 1.00 2.00 241 GLU A N 1
ATOM 1881 C CA . GLU A 1 241 ? -13.000 -27.659 13.631 1.00 2.00 241 GLU A CA 1
ATOM 1882 C C . GLU A 1 241 ? -13.893 -26.445 13.566 1.00 2.00 241 GLU A C 1
ATOM 1883 O O . GLU A 1 241 ? -15.016 -26.485 14.053 1.00 2.00 241 GLU A O 1
ATOM 1889 N N . TYR A 1 242 ? -13.427 -25.363 12.942 1.00 2.00 242 TYR A N 1
ATOM 1890 C CA . TYR A 1 242 ? -14.149 -24.086 13.095 1.00 2.00 242 TYR A CA 1
ATOM 1891 C C . TYR A 1 242 ? -15.267 -23.743 12.080 1.00 2.00 242 TYR A C 1
ATOM 1892 O O . TYR A 1 242 ? -16.131 -22.880 12.338 1.00 2.00 242 TYR A O 1
ATOM 1901 N N . LYS A 1 243 ? -15.283 -24.480 10.977 1.00 2.00 243 LYS A N 1
ATOM 1902 C CA . LYS A 1 243 ? -16.129 -24.160 9.845 1.00 2.00 243 LYS A CA 1
ATOM 1903 C C . LYS A 1 243 ? -17.660 -23.908 10.077 1.00 2.00 243 LYS A C 1
ATOM 1904 O O . LYS A 1 243 ? -18.316 -23.403 9.161 1.00 2.00 243 LYS A O 1
ATOM 1910 N N . ASP A 1 244 ? -18.243 -24.296 11.220 1.00 2.00 244 ASP A N 1
ATOM 1911 C CA . ASP A 1 244 ? -19.651 -23.933 11.571 1.00 2.00 244 ASP A CA 1
ATOM 1912 C C . ASP A 1 244 ? -19.734 -22.629 12.342 1.00 2.00 244 ASP A C 1
ATOM 1913 O O . ASP A 1 244 ? -20.809 -22.157 12.675 1.00 2.00 244 ASP A O 1
ATOM 1918 N N . THR A 1 245 ? -18.612 -22.012 12.643 1.00 2.00 245 THR A N 1
ATOM 1919 C CA . THR A 1 245 ? -18.678 -21.048 13.674 1.00 2.00 245 THR A CA 1
ATOM 1920 C C . THR A 1 245 ? -17.926 -19.836 13.189 1.00 2.00 245 THR A C 1
ATOM 1921 O O . THR A 1 245 ? -17.959 -18.712 13.762 1.00 2.00 245 THR A O 1
ATOM 1925 N N . ASN A 1 246 ? -17.296 -20.045 12.049 1.00 2.00 246 ASN A N 1
ATOM 1926 C CA . ASN A 1 246 ? -16.484 -19.000 11.563 1.00 2.00 246 ASN A CA 1
ATOM 1927 C C . ASN A 1 246 ? -16.451 -19.090 10.089 1.00 2.00 246 ASN A C 1
ATOM 1928 O O . ASN A 1 246 ? -16.203 -20.156 9.505 1.00 2.00 246 ASN A O 1
ATOM 1933 N N . PHE A 1 247 ? -16.720 -17.953 9.477 1.00 2.00 247 PHE A N 1
ATOM 1934 C CA . PHE A 1 247 ? -16.964 -17.967 8.086 1.00 2.00 247 PHE A CA 1
ATOM 1935 C C . PHE A 1 247 ? -15.660 -18.256 7.302 1.00 2.00 247 PHE A C 1
ATOM 1936 O O . PHE A 1 247 ? -15.613 -19.085 6.411 1.00 2.00 247 PHE A O 1
ATOM 1944 N N . TYR A 1 248 ? -14.582 -17.607 7.674 1.00 2.00 248 TYR A N 1
ATOM 1945 C CA . TYR A 1 248 ? -13.335 -17.893 7.011 1.00 2.00 248 TYR A CA 1
ATOM 1946 C C . TYR A 1 248 ? -13.046 -19.416 6.888 1.00 2.00 248 TYR A C 1
ATOM 1947 O O . TYR A 1 248 ? -12.827 -19.954 5.793 1.00 2.00 248 TYR A O 1
ATOM 1956 N N . CYS A 1 249 ? -13.055 -20.117 8.005 1.00 2.00 249 CYS A N 1
ATOM 1957 C CA . CYS A 1 249 ? -12.796 -21.545 7.973 1.00 2.00 249 CYS A CA 1
ATOM 1958 C C . CYS A 1 249 ? -13.797 -22.261 7.023 1.00 2.00 249 CYS A C 1
ATOM 1959 O O . CYS A 1 249 ? -13.419 -23.192 6.288 1.00 2.00 249 CYS A O 1
ATOM 1962 N N . GLN A 1 250 ? -15.067 -21.835 7.060 1.00 2.00 250 GLN A N 1
ATOM 1963 C CA . GLN A 1 250 ? -16.072 -22.337 6.180 1.00 2.00 250 GLN A CA 1
ATOM 1964 C C . GLN A 1 250 ? -15.643 -22.099 4.708 1.00 2.00 250 GLN A C 1
ATOM 1965 O O . GLN A 1 250 ? -15.572 -23.033 3.931 1.00 2.00 250 GLN A O 1
ATOM 1971 N N . GLY A 1 251 ? -15.288 -20.858 4.361 1.00 2.00 251 GLY A N 1
ATOM 1972 C CA . GLY A 1 251 ? -14.701 -20.518 3.077 1.00 2.00 251 GLY A CA 1
ATOM 1973 C C . GLY A 1 251 ? -13.620 -21.498 2.658 1.00 2.00 251 GLY A C 1
ATOM 1974 O O . GLY A 1 251 ? -13.724 -22.127 1.592 1.00 2.00 251 GLY A O 1
ATOM 1975 N N . ILE A 1 252 ? -12.611 -21.648 3.525 1.00 2.00 252 ILE A N 1
ATOM 1976 C CA . ILE A 1 252 ? -11.368 -22.376 3.248 1.00 2.00 252 ILE A CA 1
ATOM 1977 C C . ILE A 1 252 ? -11.661 -23.866 3.298 1.00 2.00 252 ILE A C 1
ATOM 1978 O O . ILE A 1 252 ? -11.054 -24.684 2.590 1.00 2.00 252 ILE A O 1
ATOM 1983 N N . ASN A 1 253 ? -12.635 -24.226 4.118 1.00 2.00 253 ASN A N 1
ATOM 1984 C CA . ASN A 1 253 ? -13.106 -25.635 4.105 1.00 2.00 253 ASN A CA 1
ATOM 1985 C C . ASN A 1 253 ? -13.663 -26.040 2.733 1.00 2.00 253 ASN A C 1
ATOM 1986 O O . ASN A 1 253 ? -13.370 -27.145 2.186 1.00 2.00 253 ASN A O 1
ATOM 1991 N N . PHE A 1 254 ? -14.434 -25.100 2.183 1.00 2.00 254 PHE A N 1
ATOM 1992 C CA . PHE A 1 254 ? -15.074 -25.339 0.920 1.00 2.00 254 PHE A CA 1
ATOM 1993 C C . PHE A 1 254 ? -13.988 -25.586 -0.135 1.00 2.00 254 PHE A C 1
ATOM 1994 O O . PHE A 1 254 ? -13.945 -26.696 -0.735 1.00 2.00 254 PHE A O 1
ATOM 2002 N N . ILE A 1 255 ? -13.088 -24.598 -0.303 1.00 2.00 255 ILE A N 1
ATOM 2003 C CA . ILE A 1 255 ? -11.939 -24.797 -1.155 1.00 2.00 255 ILE A CA 1
ATOM 2004 C C . ILE A 1 255 ? -11.313 -26.110 -0.816 1.00 2.00 255 ILE A C 1
ATOM 2005 O O . ILE A 1 255 ? -11.071 -26.917 -1.659 1.00 2.00 255 ILE A O 1
ATOM 2010 N N . ASN A 1 256 ? -11.054 -26.348 0.438 1.00 2.00 256 ASN A N 1
ATOM 2011 C CA . ASN A 1 256 ? -10.386 -27.595 0.734 1.00 2.00 256 ASN A CA 1
ATOM 2012 C C . ASN A 1 256 ? -11.104 -28.851 0.274 1.00 2.00 256 ASN A C 1
ATOM 2013 O O . ASN A 1 256 ? -10.453 -29.885 0.155 1.00 2.00 256 ASN A O 1
ATOM 2018 N N . GLU A 1 257 ? -12.407 -28.837 0.030 1.00 2.00 257 GLU A N 1
ATOM 2019 C CA . GLU A 1 257 ? -13.003 -30.150 -0.257 1.00 2.00 257 GLU A CA 1
ATOM 2020 C C . GLU A 1 257 ? -13.362 -30.337 -1.724 1.00 2.00 257 GLU A C 1
ATOM 2021 O O . GLU A 1 257 ? -13.760 -31.409 -2.169 1.00 2.00 257 GLU A O 1
ATOM 2027 N N . VAL A 1 258 ? -13.121 -29.280 -2.463 1.00 2.00 258 VAL A N 1
ATOM 2028 C CA . VAL A 1 258 ? -13.430 -29.134 -3.866 1.00 2.00 258 VAL A CA 1
ATOM 2029 C C . VAL A 1 258 ? -12.181 -29.080 -4.799 1.00 2.00 258 VAL A C 1
ATOM 2030 O O . VAL A 1 258 ? -12.140 -29.821 -5.789 1.00 2.00 258 VAL A O 1
ATOM 2034 N N . LYS A 1 259 ? -11.199 -28.202 -4.493 1.00 2.00 259 LYS A N 1
ATOM 2035 C CA . LYS A 1 259 ? -9.924 -28.111 -5.222 1.00 2.00 259 LYS A CA 1
ATOM 2036 C C . LYS A 1 259 ? -8.879 -29.111 -4.772 1.00 2.00 259 LYS A C 1
ATOM 2037 O O . LYS A 1 259 ? -8.576 -29.171 -3.628 1.00 2.00 259 LYS A O 1
ATOM 2043 N N . MET A 1 260 ? -8.262 -29.827 -5.698 1.00 2.00 260 MET A N 1
ATOM 2044 C CA . MET A 1 260 ? -7.432 -30.965 -5.394 1.00 2.00 260 MET A CA 1
ATOM 2045 C C . MET A 1 260 ? -5.916 -30.800 -5.079 1.00 2.00 260 MET A C 1
ATOM 2046 O O . MET A 1 260 ? -5.368 -31.655 -4.405 1.00 2.00 260 MET A O 1
ATOM 2051 N N . GLY A 1 261 ? -5.187 -29.802 -5.546 1.00 2.00 261 GLY A N 1
ATOM 2052 C CA . GLY A 1 261 ? -3.727 -29.925 -5.267 1.00 2.00 261 GLY A CA 1
ATOM 2053 C C . GLY A 1 261 ? -3.228 -29.357 -3.929 1.00 2.00 261 GLY A C 1
ATOM 2054 O O . GLY A 1 261 ? -4.013 -29.232 -3.020 1.00 2.00 261 GLY A O 1
ATOM 2055 N N . PRO A 1 262 ? -1.939 -28.940 -3.820 1.00 2.00 262 PRO A N 1
ATOM 2056 C CA . PRO A 1 262 ? -1.570 -28.115 -2.688 1.00 2.00 262 PRO A CA 1
ATOM 2057 C C . PRO A 1 262 ? -2.297 -26.795 -2.676 1.00 2.00 262 PRO A C 1
ATOM 2058 O O . PRO A 1 262 ? -2.608 -26.245 -3.705 1.00 2.00 262 PRO A O 1
ATOM 2062 N N . PHE A 1 263 ? -2.541 -26.277 -1.491 1.00 2.00 263 PHE A N 1
ATOM 2063 C CA . PHE A 1 263 ? -3.336 -25.068 -1.304 1.00 2.00 263 PHE A CA 1
ATOM 2064 C C . PHE A 1 263 ? -2.584 -23.820 -1.773 1.00 2.00 263 PHE A C 1
ATOM 2065 O O . PHE A 1 263 ? -3.175 -22.846 -2.250 1.00 2.00 263 PHE A O 1
ATOM 2073 N N . GLU A 1 264 ? -1.265 -23.877 -1.608 1.00 2.00 264 GLU A N 1
ATOM 2074 C CA . GLU A 1 264 ? -0.348 -22.783 -1.950 1.00 2.00 264 GLU A CA 1
ATOM 2075 C C . GLU A 1 264 ? -0.435 -22.583 -3.466 1.00 2.00 264 GLU A C 1
ATOM 2076 O O . GLU A 1 264 ? -0.263 -21.471 -4.004 1.00 2.00 264 GLU A O 1
ATOM 2082 N N . GLU A 1 265 ? -0.813 -23.661 -4.138 1.00 2.00 265 GLU A N 1
ATOM 2083 C CA . GLU A 1 265 ? -0.816 -23.717 -5.584 1.00 2.00 265 GLU A CA 1
ATOM 2084 C C . GLU A 1 265 ? -2.117 -23.284 -6.233 1.00 2.00 265 GLU A C 1
ATOM 2085 O O . GLU A 1 265 ? -2.072 -22.746 -7.291 1.00 2.00 265 GLU A O 1
ATOM 2091 N N . HIS A 1 266 ? -3.266 -23.521 -5.616 1.00 2.00 266 HIS A N 1
ATOM 2092 C CA . HIS A 1 266 ? -4.548 -23.305 -6.318 1.00 2.00 266 HIS A CA 1
ATOM 2093 C C . HIS A 1 266 ? -5.298 -22.062 -5.804 1.00 2.00 266 HIS A C 1
ATOM 2094 O O . HIS A 1 266 ? -6.267 -21.593 -6.415 1.00 2.00 266 HIS A O 1
ATOM 2101 N N . SER A 1 267 ? -4.849 -21.576 -4.645 1.00 2.00 267 SER A N 1
ATOM 2102 C CA . SER A 1 267 ? -5.392 -20.393 -4.019 1.00 2.00 267 SER A CA 1
ATOM 2103 C C . SER A 1 267 ? -4.202 -19.702 -3.482 1.00 2.00 267 SER A C 1
ATOM 2104 O O . SER A 1 267 ? -4.079 -19.537 -2.289 1.00 2.00 267 SER A O 1
ATOM 2107 N N . PRO A 1 268 ? -3.303 -19.295 -4.379 1.00 2.00 268 PRO A N 1
ATOM 2108 C CA . PRO A 1 268 ? -2.178 -18.494 -4.027 1.00 2.00 268 PRO A CA 1
ATOM 2109 C C . PRO A 1 268 ? -2.544 -17.203 -3.282 1.00 2.00 268 PRO A C 1
ATOM 2110 O O . PRO A 1 268 ? -1.689 -16.657 -2.611 1.00 2.00 268 PRO A O 1
ATOM 2114 N N . ILE A 1 269 ? -3.741 -16.671 -3.415 1.00 2.00 269 ILE A N 1
ATOM 2115 C CA . ILE A 1 269 ? -3.969 -15.411 -2.778 1.00 2.00 269 ILE A CA 1
ATOM 2116 C C . ILE A 1 269 ? -4.271 -15.609 -1.292 1.00 2.00 269 ILE A C 1
ATOM 2117 O O . ILE A 1 269 ? -3.546 -15.120 -0.417 1.00 2.00 269 ILE A O 1
ATOM 2122 N N . LEU A 1 270 ? -5.342 -16.307 -0.977 1.00 2.00 270 LEU A N 1
ATOM 2123 C CA . LEU A 1 270 ? -5.525 -16.788 0.372 1.00 2.00 270 LEU A CA 1
ATOM 2124 C C . LEU A 1 270 ? -4.271 -17.387 1.038 1.00 2.00 270 LEU A C 1
ATOM 2125 O O . LEU A 1 270 ? -4.047 -17.148 2.212 1.00 2.00 270 LEU A O 1
ATOM 2130 N N . TYR A 1 271 ? -3.492 -18.202 0.343 1.00 2.00 271 TYR A N 1
ATOM 2131 C CA . TYR A 1 271 ? -2.193 -18.600 0.884 1.00 2.00 271 TYR A CA 1
ATOM 2132 C C . TYR A 1 271 ? -1.312 -17.432 1.410 1.00 2.00 271 TYR A C 1
ATOM 2133 O O . TYR A 1 271 ? -0.997 -17.308 2.648 1.00 2.00 271 TYR A O 1
ATOM 2142 N N . ASP A 1 272 ? -0.893 -16.620 0.431 1.00 2.00 272 ASP A N 1
ATOM 2143 C CA . ASP A 1 272 ? -0.271 -15.369 0.688 1.00 2.00 272 ASP A CA 1
ATOM 2144 C C . ASP A 1 272 ? -0.804 -14.664 1.912 1.00 2.00 272 ASP A C 1
ATOM 2145 O O . ASP A 1 272 ? -0.001 -14.218 2.750 1.00 2.00 272 ASP A O 1
ATOM 2150 N N . ILE A 1 273 ? -2.127 -14.529 2.020 1.00 2.00 273 ILE A N 1
ATOM 2151 C CA . ILE A 1 273 ? -2.675 -13.796 3.180 1.00 2.00 273 ILE A CA 1
ATOM 2152 C C . ILE A 1 273 ? -2.265 -14.485 4.456 1.00 2.00 273 ILE A C 1
ATOM 2153 O O . ILE A 1 273 ? -1.816 -13.880 5.444 1.00 2.00 273 ILE A O 1
ATOM 2158 N N . ALA A 1 274 ? -2.381 -15.784 4.393 1.00 2.00 274 ALA A N 1
ATOM 2159 C CA . ALA A 1 274 ? -2.312 -16.545 5.563 1.00 2.00 274 ALA A CA 1
ATOM 2160 C C . ALA A 1 274 ? -0.832 -16.540 5.959 1.00 2.00 274 ALA A C 1
ATOM 2161 O O . ALA A 1 274 ? -0.509 -16.419 7.127 1.00 2.00 274 ALA A O 1
ATOM 2163 N N . VAL A 1 275 ? 0.080 -16.609 5.012 1.00 2.00 275 VAL A N 1
ATOM 2164 C CA . VAL A 1 275 ? 1.487 -16.635 5.390 1.00 2.00 275 VAL A CA 1
ATOM 2165 C C . VAL A 1 275 ? 2.117 -15.247 5.728 1.00 2.00 275 VAL A C 1
ATOM 2166 O O . VAL A 1 275 ? 3.284 -15.166 6.179 1.00 2.00 275 VAL A O 1
ATOM 2170 N N . THR A 1 276 ? 1.326 -14.188 5.552 1.00 2.00 276 THR A N 1
ATOM 2171 C CA . THR A 1 276 ? 1.820 -12.808 5.440 1.00 2.00 276 THR A CA 1
ATOM 2172 C C . THR A 1 276 ? 1.178 -11.900 6.447 1.00 2.00 276 THR A C 1
ATOM 2173 O O . THR A 1 276 ? 1.881 -11.265 7.174 1.00 2.00 276 THR A O 1
ATOM 2177 N N . VAL A 1 277 ? -0.154 -11.833 6.503 1.00 2.00 277 VAL A N 1
ATOM 2178 C CA . VAL A 1 277 ? -0.851 -10.826 7.336 1.00 2.00 277 VAL A CA 1
ATOM 2179 C C . VAL A 1 277 ? -0.886 -11.334 8.776 1.00 2.00 277 VAL A C 1
ATOM 2180 O O . VAL A 1 277 ? -1.535 -12.367 9.036 1.00 2.00 277 VAL A O 1
ATOM 2184 N N . PRO A 1 278 ? -0.248 -10.597 9.721 1.00 2.00 278 PRO A N 1
ATOM 2185 C CA . PRO A 1 278 ? -0.011 -11.262 11.005 1.00 2.00 278 PRO A CA 1
ATOM 2186 C C . PRO A 1 278 ? -1.289 -11.453 11.858 1.00 2.00 278 PRO A C 1
ATOM 2187 O O . PRO A 1 278 ? -1.357 -12.466 12.564 1.00 2.00 278 PRO A O 1
ATOM 2191 N N . ARG A 1 279 ? -2.296 -10.555 11.748 1.00 2.00 279 ARG A N 1
ATOM 2192 C CA . ARG A 1 279 ? -3.497 -10.510 12.642 1.00 2.00 279 ARG A CA 1
ATOM 2193 C C . ARG A 1 279 ? -4.831 -10.304 11.944 1.00 2.00 279 ARG A C 1
ATOM 2194 O O . ARG A 1 279 ? -4.886 -9.586 10.972 1.00 2.00 279 ARG A O 1
ATOM 2202 N N . TRP A 1 280 ? -5.911 -10.913 12.437 1.00 2.00 280 TRP A N 1
ATOM 2203 C CA . TRP A 1 280 ? -7.186 -10.911 11.677 1.00 2.00 280 TRP A CA 1
ATOM 2204 C C . TRP A 1 280 ? -7.703 -9.510 11.303 1.00 2.00 280 TRP A C 1
ATOM 2205 O O . TRP A 1 280 ? -8.004 -9.242 10.149 1.00 2.00 280 TRP A O 1
ATOM 2216 N N . SER A 1 281 ? -7.771 -8.604 12.270 1.00 2.00 281 SER A N 1
ATOM 2217 C CA . SER A 1 281 ? -8.249 -7.221 12.018 1.00 2.00 281 SER A CA 1
ATOM 2218 C C . SER A 1 281 ? -7.622 -6.616 10.783 1.00 2.00 281 SER A C 1
ATOM 2219 O O . SER A 1 281 ? -8.281 -5.918 10.045 1.00 2.00 281 SER A O 1
ATOM 2222 N N . LYS A 1 282 ? -6.348 -6.912 10.558 1.00 2.00 282 LYS A N 1
ATOM 2223 C CA . LYS A 1 282 ? -5.652 -6.452 9.366 1.00 2.00 282 LYS A CA 1
ATOM 2224 C C . LYS A 1 282 ? -6.065 -7.232 8.090 1.00 2.00 282 LYS A C 1
ATOM 2225 O O . LYS A 1 282 ? -6.310 -6.603 7.049 1.00 2.00 282 LYS A O 1
ATOM 2231 N N . VAL A 1 283 ? -6.168 -8.571 8.191 1.00 2.00 283 VAL A N 1
ATOM 2232 C CA . VAL A 1 283 ? -6.756 -9.407 7.141 1.00 2.00 283 VAL A CA 1
ATOM 2233 C C . VAL A 1 283 ? -8.104 -8.832 6.734 1.00 2.00 283 VAL A C 1
ATOM 2234 O O . VAL A 1 283 ? -8.304 -8.605 5.543 1.00 2.00 283 VAL A O 1
ATOM 2238 N N . CYS A 1 284 ? -9.025 -8.604 7.690 1.00 2.00 284 CYS A N 1
ATOM 2239 C CA . CYS A 1 284 ? -10.326 -7.938 7.413 1.00 2.00 284 CYS A CA 1
ATOM 2240 C C . CYS A 1 284 ? -10.153 -6.571 6.701 1.00 2.00 284 CYS A C 1
ATOM 2241 O O . CYS A 1 284 ? -10.832 -6.250 5.697 1.00 2.00 284 CYS A O 1
ATOM 2244 N N . LYS A 1 285 ? -9.208 -5.776 7.220 1.00 2.00 285 LYS A N 1
ATOM 2245 C CA . LYS A 1 285 ? -8.991 -4.424 6.713 1.00 2.00 285 LYS A CA 1
ATOM 2246 C C . LYS A 1 285 ? -8.620 -4.499 5.214 1.00 2.00 285 LYS A C 1
ATOM 2247 O O . LYS A 1 285 ? -9.019 -3.616 4.406 1.00 2.00 285 LYS A O 1
ATOM 2253 N N . GLY A 1 286 ? -7.863 -5.544 4.861 1.00 2.00 286 GLY A N 1
ATOM 2254 C CA . GLY A 1 286 ? -7.352 -5.702 3.530 1.00 2.00 286 GLY A CA 1
ATOM 2255 C C . GLY A 1 286 ? -8.476 -6.134 2.622 1.00 2.00 286 GLY A C 1
ATOM 2256 O O . GLY A 1 286 ? -8.671 -5.578 1.538 1.00 2.00 286 GLY A O 1
ATOM 2257 N N . LEU A 1 287 ? -9.236 -7.122 3.074 1.00 2.00 287 LEU A N 1
ATOM 2258 C CA . LEU A 1 287 ? -10.272 -7.715 2.247 1.00 2.00 287 LEU A CA 1
ATOM 2259 C C . LEU A 1 287 ? -11.373 -6.753 1.921 1.00 2.00 287 LEU A C 1
ATOM 2260 O O . LEU A 1 287 ? -12.078 -6.970 0.967 1.00 2.00 287 LEU A O 1
ATOM 2265 N N . LEU A 1 288 ? -11.531 -5.702 2.724 1.00 2.00 288 LEU A N 1
ATOM 2266 C CA . LEU A 1 288 ? -12.528 -4.701 2.426 1.00 2.00 288 LEU A CA 1
ATOM 2267 C C . LEU A 1 288 ? -11.981 -3.788 1.305 1.00 2.00 288 LEU A C 1
ATOM 2268 O O . LEU A 1 288 ? -12.629 -3.630 0.244 1.00 2.00 288 LEU A O 1
ATOM 2273 N N . LYS A 1 289 ? -10.798 -3.199 1.552 1.00 2.00 289 LYS A N 1
ATOM 2274 C CA . LYS A 1 289 ? -10.078 -2.387 0.572 1.00 2.00 289 LYS A CA 1
ATOM 2275 C C . LYS A 1 289 ? -10.088 -3.091 -0.808 1.00 2.00 289 LYS A C 1
ATOM 2276 O O . LYS A 1 289 ? -10.361 -2.466 -1.836 1.00 2.00 289 LYS A O 1
ATOM 2282 N N . MET A 1 290 ? -9.892 -4.412 -0.774 1.00 2.00 290 MET A N 1
ATOM 2283 C CA . MET A 1 290 ? -9.793 -5.249 -1.931 1.00 2.00 290 MET A CA 1
ATOM 2284 C C . MET A 1 290 ? -11.163 -5.543 -2.484 1.00 2.00 290 MET A C 1
ATOM 2285 O O . MET A 1 290 ? -11.297 -5.778 -3.670 1.00 2.00 290 MET A O 1
ATOM 2290 N N . TYR A 1 291 ? -12.199 -5.543 -1.657 1.00 2.00 291 TYR A N 1
ATOM 2291 C CA . TYR A 1 291 ? -13.594 -5.720 -2.152 1.00 2.00 291 TYR A CA 1
ATOM 2292 C C . TYR A 1 291 ? -14.058 -4.511 -2.962 1.00 2.00 291 TYR A C 1
ATOM 2293 O O . TYR A 1 291 ? -15.124 -4.551 -3.564 1.00 2.00 291 TYR A O 1
ATOM 2302 N N . SER A 1 292 ? -13.317 -3.409 -2.962 1.00 2.00 292 SER A N 1
ATOM 2303 C CA . SER A 1 292 ? -13.865 -2.237 -3.600 1.00 2.00 292 SER A CA 1
ATOM 2304 C C . SER A 1 292 ? -13.195 -2.039 -4.881 1.00 2.00 292 SER A C 1
ATOM 2305 O O . SER A 1 292 ? -13.766 -1.447 -5.779 1.00 2.00 292 SER A O 1
ATOM 2308 N N . VAL A 1 293 ? -11.929 -2.442 -4.937 1.00 2.00 293 VAL A N 1
ATOM 2309 C CA . VAL A 1 293 ? -11.282 -2.627 -6.216 1.00 2.00 293 VAL A CA 1
ATOM 2310 C C . VAL A 1 293 ? -11.982 -3.868 -6.820 1.00 2.00 293 VAL A C 1
ATOM 2311 O O . VAL A 1 293 ? -12.871 -3.764 -7.704 1.00 2.00 293 VAL A O 1
ATOM 2315 N N . GLU A 1 294 ? -11.642 -5.033 -6.268 1.00 2.00 294 GLU A N 1
ATOM 2316 C CA . GLU A 1 294 ? -11.768 -6.254 -7.041 1.00 2.00 294 GLU A CA 1
ATOM 2317 C C . GLU A 1 294 ? -13.193 -6.642 -7.311 1.00 2.00 294 GLU A C 1
ATOM 2318 O O . GLU A 1 294 ? -13.460 -7.198 -8.372 1.00 2.00 294 GLU A O 1
ATOM 2324 N N . VAL A 1 295 ? -14.118 -6.298 -6.423 1.00 2.00 295 VAL A N 1
ATOM 2325 C CA . VAL A 1 295 ? -15.502 -6.522 -6.806 1.00 2.00 295 VAL A CA 1
ATOM 2326 C C . VAL A 1 295 ? -16.203 -5.261 -7.272 1.00 2.00 295 VAL A C 1
ATOM 2327 O O . VAL A 1 295 ? -16.723 -5.267 -8.391 1.00 2.00 295 VAL A O 1
ATOM 2331 N N . LEU A 1 296 ? -16.186 -4.170 -6.508 1.00 2.00 296 LEU A N 1
ATOM 2332 C CA . LEU A 1 296 ? -17.111 -3.089 -6.858 1.00 2.00 296 LEU A CA 1
ATOM 2333 C C . LEU A 1 296 ? -16.701 -2.224 -8.005 1.00 2.00 296 LEU A C 1
ATOM 2334 O O . LEU A 1 296 ? -17.547 -1.518 -8.508 1.00 2.00 296 LEU A O 1
ATOM 2339 N N . LYS A 1 297 ? -15.431 -2.261 -8.411 1.00 2.00 297 LYS A N 1
ATOM 2340 C CA . LYS A 1 297 ? -14.912 -1.433 -9.534 1.00 2.00 297 LYS A CA 1
ATOM 2341 C C . LYS A 1 297 ? -14.608 -2.260 -10.777 1.00 2.00 297 LYS A C 1
ATOM 2342 O O . LYS A 1 297 ? -14.126 -1.736 -11.768 1.00 2.00 297 LYS A O 1
ATOM 2348 N N . LYS A 1 298 ? -14.857 -3.558 -10.691 1.00 2.00 298 LYS A N 1
ATOM 2349 C CA . LYS A 1 298 ? -14.694 -4.482 -11.797 1.00 2.00 298 LYS A CA 1
ATOM 2350 C C . LYS A 1 298 ? -16.035 -4.755 -12.504 1.00 2.00 298 LYS A C 1
ATOM 2351 O O . LYS A 1 298 ? -17.018 -5.321 -11.960 1.00 2.00 298 LYS A O 1
ATOM 2357 N N . PHE A 1 299 ? -16.066 -4.319 -13.743 1.00 2.00 299 PHE A N 1
ATOM 2358 C CA . PHE A 1 299 ? -17.268 -4.407 -14.560 1.00 2.00 299 PHE A CA 1
ATOM 2359 C C . PHE A 1 299 ? -17.681 -5.817 -14.870 1.00 2.00 299 PHE A C 1
ATOM 2360 O O . PHE A 1 299 ? -18.879 -6.072 -14.906 1.00 2.00 299 PHE A O 1
ATOM 2368 N N . PRO A 1 300 ? -16.711 -6.729 -15.140 1.00 2.00 300 PRO A N 1
ATOM 2369 C CA . PRO A 1 300 ? -17.158 -8.063 -15.453 1.00 2.00 300 PRO A CA 1
ATOM 2370 C C . PRO A 1 300 ? -18.044 -8.559 -14.359 1.00 2.00 300 PRO A C 1
ATOM 2371 O O . PRO A 1 300 ? -18.878 -9.434 -14.647 1.00 2.00 300 PRO A O 1
ATOM 2375 N N . VAL A 1 301 ? -17.889 -7.965 -13.152 1.00 2.00 301 VAL A N 1
ATOM 2376 C CA . VAL A 1 301 ? -18.518 -8.387 -11.899 1.00 2.00 301 VAL A CA 1
ATOM 2377 C C . VAL A 1 301 ? -19.784 -7.608 -11.543 1.00 2.00 301 VAL A C 1
ATOM 2378 O O . VAL A 1 301 ? -20.597 -8.115 -10.816 1.00 2.00 301 VAL A O 1
ATOM 2382 N N . VAL A 1 302 ? -19.951 -6.372 -11.990 1.00 2.00 302 VAL A N 1
ATOM 2383 C CA . VAL A 1 302 ? -21.109 -5.608 -11.531 1.00 2.00 302 VAL A CA 1
ATOM 2384 C C . VAL A 1 302 ? -22.080 -5.223 -12.568 1.00 2.00 302 VAL A C 1
ATOM 2385 O O . VAL A 1 302 ? -23.174 -4.895 -12.249 1.00 2.00 302 VAL A O 1
ATOM 2389 N N . GLN A 1 303 ? -21.651 -5.219 -13.811 1.00 2.00 303 GLN A N 1
ATOM 2390 C CA . GLN A 1 303 ? -22.516 -5.214 -14.989 1.00 2.00 303 GLN A CA 1
ATOM 2391 C C . GLN A 1 303 ? -23.947 -5.666 -14.712 1.00 2.00 303 GLN A C 1
ATOM 2392 O O . GLN A 1 303 ? -24.928 -5.002 -15.107 1.00 2.00 303 GLN A O 1
ATOM 2398 N N . HIS A 1 304 ? -24.068 -6.794 -14.019 1.00 2.00 304 HIS A N 1
ATOM 2399 C CA . HIS A 1 304 ? -25.353 -7.398 -13.781 1.00 2.00 304 HIS A CA 1
ATOM 2400 C C . HIS A 1 304 ? -25.797 -7.029 -12.427 1.00 2.00 304 HIS A C 1
ATOM 2401 O O . HIS A 1 304 ? -26.290 -7.852 -11.725 1.00 2.00 304 HIS A O 1
ATOM 2408 N N . PHE A 1 305 ? -25.607 -5.801 -12.019 1.00 2.00 305 PHE A N 1
ATOM 2409 C CA . PHE A 1 305 ? -26.284 -5.388 -10.845 1.00 2.00 305 PHE A CA 1
ATOM 2410 C C . PHE A 1 305 ? -27.219 -4.318 -11.311 1.00 2.00 305 PHE A C 1
ATOM 2411 O O . PHE A 1 305 ? -26.789 -3.196 -11.597 1.00 2.00 305 PHE A O 1
ATOM 2419 N N . TRP A 1 306 ? -28.498 -4.663 -11.411 1.00 2.00 306 TRP A N 1
ATOM 2420 C CA . TRP A 1 306 ? -29.453 -3.709 -11.950 1.00 2.00 306 TRP A CA 1
ATOM 2421 C C . TRP A 1 306 ? -30.044 -2.756 -10.907 1.00 2.00 306 TRP A C 1
ATOM 2422 O O . TRP A 1 306 ? -30.085 -3.073 -9.727 1.00 2.00 306 TRP A O 1
ATOM 2433 N N . PHE A 1 307 ? -30.536 -1.603 -11.358 1.00 2.00 307 PHE A N 1
ATOM 2434 C CA . PHE A 1 307 ? -30.946 -0.566 -10.441 1.00 2.00 307 PHE A CA 1
ATOM 2435 C C . PHE A 1 307 ? -32.388 -0.186 -10.579 1.00 2.00 307 PHE A C 1
ATOM 2436 O O . PHE A 1 307 ? -32.866 0.1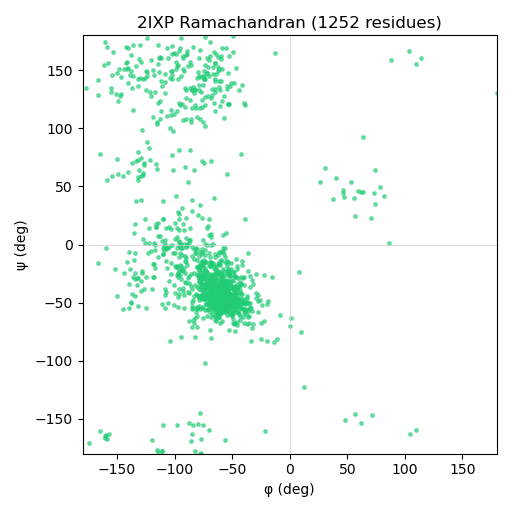46 -11.681 1.00 2.00 307 PHE A O 1
ATOM 2444 N N . GLY A 1 308 ? -33.058 -0.210 -9.432 1.00 2.00 308 GLY A N 1
ATOM 2445 C CA . GLY A 1 308 ? -34.397 0.340 -9.260 1.00 2.00 308 GLY A CA 1
ATOM 2446 C C . GLY A 1 308 ? -34.422 1.834 -8.929 1.00 2.00 308 GLY A C 1
ATOM 2447 O O . GLY A 1 308 ? -33.403 2.558 -9.031 1.00 2.00 308 GLY A O 1
ATOM 2448 N N . THR A 1 309 ? -35.609 2.297 -8.556 1.00 2.00 309 THR A N 1
ATOM 2449 C CA . THR A 1 309 ? -35.811 3.677 -8.188 1.00 2.00 309 THR A CA 1
ATOM 2450 C C . THR A 1 309 ? -35.832 3.797 -6.673 1.00 2.00 309 THR A C 1
ATOM 2451 O O . THR A 1 309 ? -35.352 4.801 -6.135 1.00 2.00 309 THR A O 1
ATOM 2455 N N . GLY A 1 310 ? -36.369 2.771 -5.999 1.00 2.00 310 GLY A N 1
ATOM 2456 C CA . GLY A 1 310 ? -36.449 2.700 -4.523 1.00 2.00 310 GLY A CA 1
ATOM 2457 C C . GLY A 1 310 ? -35.268 2.262 -3.613 1.00 2.00 310 GLY A C 1
ATOM 2458 O O . GLY A 1 310 ? -34.907 3.026 -2.701 1.00 2.00 310 GLY A O 1
ATOM 2459 N N . PHE A 1 311 ? -34.691 1.059 -3.763 1.00 2.00 311 PHE A N 1
ATOM 2460 C CA . PHE A 1 311 ? -33.581 0.681 -2.841 1.00 2.00 311 PHE A CA 1
ATOM 2461 C C . PHE A 1 311 ? -32.217 1.169 -3.269 1.00 2.00 311 PHE A C 1
ATOM 2462 O O . PHE A 1 311 ? -31.524 1.845 -2.492 1.00 2.00 311 PHE A O 1
ATOM 2470 N N . PHE A 1 312 ? -31.823 0.812 -4.489 1.00 2.00 312 PHE A N 1
ATOM 2471 C CA . PHE A 1 312 ? -30.482 1.074 -4.945 1.00 2.00 312 PHE A CA 1
ATOM 2472 C C . PHE A 1 312 ? -30.577 1.916 -6.201 1.00 2.00 312 PHE A C 1
ATOM 2473 O O . PHE A 1 312 ? -30.588 1.396 -7.310 1.00 2.00 312 PHE A O 1
ATOM 2481 N N . PRO A 1 313 ? -30.726 3.237 -6.033 1.00 2.00 313 PRO A N 1
ATOM 2482 C CA . PRO A 1 313 ? -31.170 4.031 -7.182 1.00 2.00 313 PRO A CA 1
ATOM 2483 C C . PRO A 1 313 ? -29.979 4.577 -7.929 1.00 2.00 313 PRO A C 1
ATOM 2484 O O . PRO A 1 313 ? -28.921 4.771 -7.311 1.00 2.00 313 PRO A O 1
ATOM 2488 N N . TRP A 1 314 ? -30.152 4.782 -9.240 1.00 2.00 314 TRP A N 1
ATOM 2489 C CA . TRP A 1 314 ? -29.056 5.127 -10.126 1.00 2.00 314 TRP A CA 1
ATOM 2490 C C . TRP A 1 314 ? -28.920 6.628 -10.199 1.00 2.00 314 TRP A C 1
ATOM 2491 O O . TRP A 1 314 ? -29.214 7.240 -11.222 1.00 2.00 314 TRP A O 1
ATOM 2502 N N . VAL A 1 315 ? -28.543 7.259 -9.105 1.00 2.00 315 VAL A N 1
ATOM 2503 C CA . VAL A 1 315 ? -28.491 8.713 -9.127 1.00 2.00 315 VAL A CA 1
ATOM 2504 C C . VAL A 1 315 ? -27.191 9.152 -8.440 1.00 2.00 315 VAL A C 1
ATOM 2505 O O . VAL A 1 315 ? -26.477 8.299 -7.914 1.00 2.00 315 VAL A O 1
ATOM 2509 N N . ASN A 1 316 ? -26.847 10.445 -8.493 1.00 2.00 316 ASN A N 1
ATOM 2510 C CA . ASN A 1 316 ? -25.522 10.930 -8.041 1.00 2.00 316 ASN A CA 1
ATOM 2511 C C . ASN A 1 316 ? -25.244 11.248 -6.514 1.00 2.00 316 ASN A C 1
ATOM 2512 O O . ASN A 1 316 ? -25.828 10.622 -5.609 1.00 2.00 316 ASN A O 1
ATOM 2517 N N . ILE A 1 317 ? -24.260 12.140 -6.277 1.00 2.00 317 ILE A N 1
ATOM 2518 C CA . ILE A 1 317 ? -24.096 12.998 -5.068 1.00 2.00 317 ILE A CA 1
ATOM 2519 C C . ILE A 1 317 ? -23.092 14.138 -5.384 1.00 2.00 317 ILE A C 1
ATOM 2520 O O . ILE A 1 317 ? -23.148 15.236 -4.822 1.00 2.00 317 ILE A O 1
ATOM 2525 N N . SER B 1 2 ? -79.106 -31.732 31.448 1.00 2.09 2 SER B N 1
ATOM 2526 C CA . SER B 1 2 ? -78.808 -30.899 30.253 1.00 2.96 2 SER B CA 1
ATOM 2527 C C . SER B 1 2 ? -78.180 -29.521 30.585 1.00 2.94 2 SER B C 1
ATOM 2528 O O . SER B 1 2 ? -76.999 -29.469 30.884 1.00 3.07 2 SER B O 1
ATOM 2531 N N . LEU B 1 3 ? -78.937 -28.420 30.548 1.00 2.84 3 LEU B N 1
ATOM 2532 C CA . LEU B 1 3 ? -78.317 -27.081 30.584 1.00 2.86 3 LEU B CA 1
ATOM 2533 C C . LEU B 1 3 ? -77.046 -27.119 31.402 1.00 2.97 3 LEU B C 1
ATOM 2534 O O . LEU B 1 3 ? -75.939 -27.019 30.865 1.00 2.59 3 LEU B O 1
ATOM 2539 N N . ASP B 1 4 ? -77.187 -27.323 32.699 1.00 3.61 4 ASP B N 1
ATOM 2540 C CA . ASP B 1 4 ? -75.998 -27.256 33.551 1.00 4.48 4 ASP B CA 1
ATOM 2541 C C . ASP B 1 4 ? -74.831 -28.267 33.257 1.00 5.01 4 ASP B C 1
ATOM 2542 O O . ASP B 1 4 ? -73.664 -27.844 33.224 1.00 5.28 4 ASP B O 1
ATOM 2547 N N . ARG B 1 5 ? -75.126 -29.563 33.060 1.00 5.21 5 ARG B N 1
ATOM 2548 C CA . ARG B 1 5 ? -74.056 -30.569 32.885 1.00 5.44 5 ARG B CA 1
ATOM 2549 C C . ARG B 1 5 ? -74.183 -31.507 31.668 1.00 5.50 5 ARG B C 1
ATOM 2550 O O . ARG B 1 5 ? -75.288 -31.899 31.280 1.00 6.35 5 ARG B O 1
ATOM 2558 N N . VAL B 1 6 ? -73.038 -31.832 31.068 1.00 5.04 6 VAL B N 1
ATOM 2559 C CA . VAL B 1 6 ? -72.943 -32.743 29.938 1.00 4.75 6 VAL B CA 1
ATOM 2560 C C . VAL B 1 6 ? -73.030 -34.171 30.436 1.00 5.23 6 VAL B C 1
ATOM 2561 O O . VAL B 1 6 ? -72.351 -34.528 31.391 1.00 4.99 6 VAL B O 1
ATOM 2565 N N . ASP B 1 7 ? -73.851 -34.990 29.795 1.00 5.70 7 ASP B N 1
ATOM 2566 C CA . ASP B 1 7 ? -74.051 -36.359 30.272 1.00 6.74 7 ASP B CA 1
ATOM 2567 C C . ASP B 1 7 ? -72.887 -37.359 29.958 1.00 6.95 7 ASP B C 1
ATOM 2568 O O . ASP B 1 7 ? -73.016 -38.256 29.116 1.00 6.92 7 ASP B O 1
ATOM 2573 N N . TRP B 1 8 ? -71.760 -37.189 30.648 1.00 7.15 8 TRP B N 1
ATOM 2574 C CA . TRP B 1 8 ? -70.597 -38.047 30.474 1.00 7.68 8 TRP B CA 1
ATOM 2575 C C . TRP B 1 8 ? -70.920 -39.380 31.153 1.00 7.70 8 TRP B C 1
ATOM 2576 O O . TRP B 1 8 ? -71.628 -39.356 32.132 1.00 8.15 8 TRP B O 1
ATOM 2587 N N . PRO B 1 9 ? -70.454 -40.547 30.631 1.00 7.70 9 PRO B N 1
ATOM 2588 C CA . PRO B 1 9 ? -69.728 -40.824 29.397 1.00 7.61 9 PRO B CA 1
ATOM 2589 C C . PRO B 1 9 ? -70.646 -41.142 28.223 1.00 7.62 9 PRO B C 1
ATOM 2590 O O . PRO B 1 9 ? -70.163 -41.151 27.094 1.00 7.95 9 PRO B O 1
ATOM 2594 N N . HIS B 1 10 ? -71.935 -41.420 28.452 1.00 7.45 10 HIS B N 1
ATOM 2595 C CA . HIS B 1 10 ? -72.819 -41.716 27.305 1.00 7.07 10 HIS B CA 1
ATOM 2596 C C . HIS B 1 10 ? -73.410 -40.469 26.556 1.00 6.20 10 HIS B C 1
ATOM 2597 O O . HIS B 1 10 ? -74.623 -40.229 26.524 1.00 6.37 10 HIS B O 1
ATOM 2604 N N . ALA B 1 11 ? -72.498 -39.698 25.959 1.00 4.62 11 ALA B N 1
ATOM 2605 C CA . ALA B 1 11 ? -72.770 -38.584 25.065 1.00 2.90 11 ALA B CA 1
ATOM 2606 C C . ALA B 1 11 ? -71.493 -38.505 24.244 1.00 2.00 11 ALA B C 1
ATOM 2607 O O . ALA B 1 11 ? -70.415 -38.595 24.809 1.00 2.00 11 ALA B O 1
ATOM 2609 N N . THR B 1 12 ? -71.565 -38.369 22.929 1.00 2.00 12 THR B N 1
ATOM 2610 C CA . THR B 1 12 ? -70.309 -38.421 22.167 1.00 2.00 12 THR B CA 1
ATOM 2611 C C . THR B 1 12 ? -69.746 -37.062 21.742 1.00 2.00 12 THR B C 1
ATOM 2612 O O . THR B 1 12 ? -70.412 -36.026 21.835 1.00 2.00 12 THR B O 1
ATOM 2616 N N . PHE B 1 13 ? -68.484 -37.065 21.335 1.00 2.00 13 PHE B N 1
ATOM 2617 C CA . PHE B 1 13 ? -67.783 -35.822 21.002 1.00 2.00 13 PHE B CA 1
ATOM 2618 C C . PHE B 1 13 ? -67.247 -35.899 19.601 1.00 2.00 13 PHE B C 1
ATOM 2619 O O . PHE B 1 13 ? -66.959 -36.978 19.131 1.00 2.00 13 PHE B O 1
ATOM 2627 N N . SER B 1 14 ? -67.153 -34.788 18.890 1.00 2.00 14 SER B N 1
ATOM 2628 C CA . SER B 1 14 ? -66.427 -34.818 17.622 1.00 2.00 14 SER B CA 1
ATOM 2629 C C . SER B 1 14 ? -66.041 -33.401 17.319 1.00 2.00 14 SER B C 1
ATOM 2630 O O . SER B 1 14 ? -66.482 -32.469 18.035 1.00 2.00 14 SER B O 1
ATOM 2633 N N . THR B 1 15 ? -65.193 -33.248 16.296 1.00 2.00 15 THR B N 1
ATOM 2634 C CA . THR B 1 15 ? -64.736 -31.916 15.890 1.00 2.00 15 THR B CA 1
ATOM 2635 C C . THR B 1 15 ? -65.948 -31.014 15.539 1.00 2.00 15 THR B C 1
ATOM 2636 O O . THR B 1 15 ? -66.862 -31.428 14.835 1.00 2.00 15 THR B O 1
ATOM 2640 N N . PRO B 1 16 ? -66.006 -29.822 16.138 1.00 2.00 16 PRO B N 1
ATOM 2641 C CA . PRO B 1 16 ? -67.081 -28.903 15.854 1.00 2.00 16 PRO B CA 1
ATOM 2642 C C . PRO B 1 16 ? -66.940 -28.401 14.455 1.00 2.00 16 PRO B C 1
ATOM 2643 O O . PRO B 1 16 ? -65.912 -28.661 13.780 1.00 2.00 16 PRO B O 1
ATOM 2647 N N . VAL B 1 17 ? -67.954 -27.643 14.051 1.00 2.00 17 VAL B N 1
ATOM 2648 C CA . VAL B 1 17 ? -68.289 -27.481 12.652 1.00 2.00 17 VAL B CA 1
ATOM 2649 C C . VAL B 1 17 ? -69.195 -26.203 12.410 1.00 2.00 17 VAL B C 1
ATOM 2650 O O . VAL B 1 17 ? -69.833 -25.719 13.350 1.00 2.00 17 VAL B O 1
ATOM 2654 N N . LYS B 1 18 ? -69.189 -25.600 11.219 1.00 2.00 18 LYS B N 1
ATOM 2655 C CA . LYS B 1 18 ? -69.951 -24.353 11.064 1.00 2.00 18 LYS B CA 1
ATOM 2656 C C . LYS B 1 18 ? -71.438 -24.659 11.000 1.00 2.00 18 LYS B C 1
ATOM 2657 O O . LYS B 1 18 ? -71.875 -25.648 10.428 1.00 2.00 18 LYS B O 1
ATOM 2663 N N . ARG B 1 19 ? -72.217 -23.791 11.598 1.00 2.00 19 ARG B N 1
ATOM 2664 C CA . ARG B 1 19 ? -73.613 -23.980 11.579 1.00 2.00 19 ARG B CA 1
ATOM 2665 C C . ARG B 1 19 ? -74.304 -22.670 11.313 1.00 2.00 19 ARG B C 1
ATOM 2666 O O . ARG B 1 19 ? -75.233 -22.651 10.512 1.00 2.00 19 ARG B O 1
ATOM 2674 N N . ILE B 1 20 ? -73.833 -21.589 11.948 1.00 2.00 20 ILE B N 1
ATOM 2675 C CA . ILE B 1 20 ? -74.245 -20.214 11.610 1.00 2.00 20 ILE B CA 1
ATOM 2676 C C . ILE B 1 20 ? -73.666 -19.640 10.301 1.00 2.00 20 ILE B C 1
ATOM 2677 O O . ILE B 1 20 ? -72.449 -19.472 10.161 1.00 2.00 20 ILE B O 1
ATOM 2682 N N . PHE B 1 21 ? -74.549 -19.279 9.375 1.00 2.00 21 PHE B N 1
ATOM 2683 C CA . PHE B 1 21 ? -74.104 -19.012 8.015 1.00 2.00 21 PHE B CA 1
ATOM 2684 C C . PHE B 1 21 ? -74.650 -17.740 7.436 1.00 2.00 21 PHE B C 1
ATOM 2685 O O . PHE B 1 21 ? -74.052 -17.169 6.570 1.00 2.00 21 PHE B O 1
ATOM 2693 N N . ASP B 1 22 ? -75.823 -17.345 7.885 1.00 2.00 22 ASP B N 1
ATOM 2694 C CA . ASP B 1 22 ? -76.629 -16.352 7.192 1.00 2.00 22 ASP B CA 1
ATOM 2695 C C . ASP B 1 22 ? -77.525 -15.779 8.241 1.00 2.00 22 ASP B C 1
ATOM 2696 O O . ASP B 1 22 ? -77.239 -15.962 9.446 1.00 2.00 22 ASP B O 1
ATOM 2701 N N . THR B 1 23 ? -78.602 -15.097 7.826 1.00 2.00 23 THR B N 1
ATOM 2702 C CA . THR B 1 23 ? -79.518 -14.583 8.853 1.00 2.00 23 THR B CA 1
ATOM 2703 C C . THR B 1 23 ? -80.312 -15.661 9.580 1.00 2.00 23 THR B C 1
ATOM 2704 O O . THR B 1 23 ? -80.256 -15.754 10.787 1.00 2.00 23 THR B O 1
ATOM 2708 N N . GLN B 1 24 ? -80.997 -16.527 8.850 1.00 2.00 24 GLN B N 1
ATOM 2709 C CA . GLN B 1 24 ? -81.845 -17.515 9.517 1.00 2.00 24 GLN B CA 1
ATOM 2710 C C . GLN B 1 24 ? -81.066 -18.445 10.436 1.00 2.00 24 GLN B C 1
ATOM 2711 O O . GLN B 1 24 ? -81.451 -18.676 11.588 1.00 2.00 24 GLN B O 1
ATOM 2717 N N . THR B 1 25 ? -79.961 -18.971 9.963 1.00 2.00 25 THR B N 1
ATOM 2718 C CA . THR B 1 25 ? -79.103 -19.708 10.855 1.00 2.00 25 THR B CA 1
ATOM 2719 C C . THR B 1 25 ? -78.799 -18.963 12.208 1.00 2.00 25 THR B C 1
ATOM 2720 O O . THR B 1 25 ? -78.815 -19.582 13.290 1.00 2.00 25 THR B O 1
ATOM 2724 N N . THR B 1 26 ? -78.509 -17.653 12.151 1.00 2.00 26 THR B N 1
ATOM 2725 C CA . THR B 1 26 ? -78.333 -16.838 13.372 1.00 2.00 26 THR B CA 1
ATOM 2726 C C . THR B 1 26 ? -79.583 -16.868 14.287 1.00 2.00 26 THR B C 1
ATOM 2727 O O . THR B 1 26 ? -79.445 -17.020 15.504 1.00 2.00 26 THR B O 1
ATOM 2731 N N . LEU B 1 27 ? -80.787 -16.731 13.739 1.00 2.00 27 LEU B N 1
ATOM 2732 C CA . LEU B 1 27 ? -81.956 -16.873 14.615 1.00 2.00 27 LEU B CA 1
ATOM 2733 C C . LEU B 1 27 ? -82.131 -18.368 15.081 1.00 2.00 27 LEU B C 1
ATOM 2734 O O . LEU B 1 27 ? -82.474 -18.633 16.257 1.00 2.00 27 LEU B O 1
ATOM 2739 N N . ASP B 1 28 ? -81.786 -19.325 14.201 1.00 2.00 28 ASP B N 1
ATOM 2740 C CA . ASP B 1 28 ? -81.901 -20.745 14.514 1.00 2.00 28 ASP B CA 1
ATOM 2741 C C . ASP B 1 28 ? -81.109 -21.124 15.746 1.00 2.00 28 ASP B C 1
ATOM 2742 O O . ASP B 1 28 ? -81.504 -21.958 16.545 1.00 2.00 28 ASP B O 1
ATOM 2747 N N . PHE B 1 29 ? -79.965 -20.498 15.880 1.00 2.00 29 PHE B N 1
ATOM 2748 C CA . PHE B 1 29 ? -79.065 -20.733 16.975 1.00 2.00 29 PHE B CA 1
ATOM 2749 C C . PHE B 1 29 ? -79.692 -20.212 18.280 1.00 2.00 29 PHE B C 1
ATOM 2750 O O . PHE B 1 29 ? -79.304 -20.644 19.375 1.00 2.00 29 PHE B O 1
ATOM 2758 N N . GLN B 1 30 ? -80.691 -19.330 18.158 1.00 2.00 30 GLN B N 1
ATOM 2759 C CA . GLN B 1 30 ? -81.243 -18.663 19.332 1.00 2.00 30 GLN B CA 1
ATOM 2760 C C . GLN B 1 30 ? -81.896 -19.671 20.267 1.00 2.00 30 GLN B C 1
ATOM 2761 O O . GLN B 1 30 ? -81.601 -19.695 21.475 1.00 2.00 30 GLN B O 1
ATOM 2767 N N . SER B 1 31 ? -82.749 -20.521 19.682 1.00 2.00 31 SER B N 1
ATOM 2768 C CA . SER B 1 31 ? -83.425 -21.672 20.329 1.00 2.00 31 SER B CA 1
ATOM 2769 C C . SER B 1 31 ? -82.639 -23.008 20.381 1.00 2.00 31 SER B C 1
ATOM 2770 O O . SER B 1 31 ? -83.239 -24.072 20.380 1.00 2.00 31 SER B O 1
ATOM 2773 N N . SER B 1 32 ? -81.321 -22.969 20.415 1.00 2.00 32 SER B N 1
ATOM 2774 C CA . SER B 1 32 ? -80.550 -24.178 20.421 1.00 2.00 32 SER B CA 1
ATOM 2775 C C . SER B 1 32 ? -79.972 -24.580 21.822 1.00 2.00 32 SER B C 1
ATOM 2776 O O . SER B 1 32 ? -79.632 -23.722 22.654 1.00 2.00 32 SER B O 1
ATOM 2779 N N . LEU B 1 33 ? -79.819 -25.896 22.051 1.00 2.00 33 LEU B N 1
ATOM 2780 C CA . LEU B 1 33 ? -79.213 -26.417 23.276 1.00 2.00 33 LEU B CA 1
ATOM 2781 C C . LEU B 1 33 ? -77.809 -25.829 23.527 1.00 2.00 33 LEU B C 1
ATOM 2782 O O . LEU B 1 33 ? -77.419 -25.606 24.635 1.00 2.00 33 LEU B O 1
ATOM 2787 N N . ALA B 1 34 ? -77.048 -25.574 22.494 1.00 2.00 34 ALA B N 1
ATOM 2788 C CA . ALA B 1 34 ? -75.777 -24.899 22.747 1.00 2.00 34 ALA B CA 1
ATOM 2789 C C . ALA B 1 34 ? -76.011 -23.552 23.452 1.00 2.00 34 ALA B C 1
ATOM 2790 O O . ALA B 1 34 ? -75.369 -23.219 24.455 1.00 2.00 34 ALA B O 1
ATOM 2792 N N . ILE B 1 35 ? -76.970 -22.792 22.977 1.00 2.00 35 ILE B N 1
ATOM 2793 C CA . ILE B 1 35 ? -77.075 -21.443 23.491 1.00 2.00 35 ILE B CA 1
ATOM 2794 C C . ILE B 1 35 ? -77.723 -21.364 24.878 1.00 2.00 35 ILE B C 1
ATOM 2795 O O . ILE B 1 35 ? -77.386 -20.442 25.635 1.00 2.00 35 ILE B O 1
ATOM 2800 N N . HIS B 1 36 ? -78.589 -22.321 25.251 1.00 2.00 36 HIS B N 1
ATOM 2801 C CA . HIS B 1 36 ? -79.133 -22.302 26.625 1.00 2.00 36 HIS B CA 1
ATOM 2802 C C . HIS B 1 36 ? -77.998 -22.694 27.558 1.00 2.00 36 HIS B C 1
ATOM 2803 O O . HIS B 1 36 ? -77.791 -22.079 28.586 1.00 2.00 36 HIS B O 1
ATOM 2810 N N . ARG B 1 37 ? -77.175 -23.620 27.108 1.00 2.00 37 ARG B N 1
ATOM 2811 C CA . ARG B 1 37 ? -75.922 -23.881 27.794 1.00 2.00 37 ARG B CA 1
ATOM 2812 C C . ARG B 1 37 ? -75.065 -22.685 27.956 1.00 2.00 37 ARG B C 1
ATOM 2813 O O . ARG B 1 37 ? -74.580 -22.464 29.070 1.00 2.00 37 ARG B O 1
ATOM 2821 N N . ILE B 1 38 ? -74.868 -21.905 26.895 1.00 2.00 38 ILE B N 1
ATOM 2822 C CA . ILE B 1 38 ? -74.103 -20.646 27.075 1.00 2.00 38 ILE B CA 1
ATOM 2823 C C . ILE B 1 38 ? -74.756 -19.668 28.063 1.00 2.00 38 ILE B C 1
ATOM 2824 O O . ILE B 1 38 ? -74.108 -19.244 28.991 1.00 2.00 38 ILE B O 1
ATOM 2829 N N . LYS B 1 39 ? -76.034 -19.330 27.876 1.00 2.00 39 LYS B N 1
ATOM 2830 C CA . LYS B 1 39 ? -76.678 -18.276 28.674 1.00 2.00 39 LYS B CA 1
ATOM 2831 C C . LYS B 1 39 ? -76.644 -18.746 30.143 1.00 2.00 39 LYS B C 1
ATOM 2832 O O . LYS B 1 39 ? -76.402 -17.980 31.115 1.00 2.00 39 LYS B O 1
ATOM 2838 N N . TYR B 1 40 ? -76.801 -20.043 30.320 1.00 2.00 40 TYR B N 1
ATOM 2839 C CA . TYR B 1 40 ? -76.755 -20.588 31.669 1.00 2.00 40 TYR B CA 1
ATOM 2840 C C . TYR B 1 40 ? -75.390 -20.347 32.378 1.00 2.00 40 TYR B C 1
ATOM 2841 O O . TYR B 1 40 ? -75.368 -19.781 33.472 1.00 2.00 40 TYR B O 1
ATOM 2850 N N . HIS B 1 41 ? -74.256 -20.763 31.797 1.00 2.00 41 HIS B N 1
ATOM 2851 C CA . HIS B 1 41 ? -72.965 -20.530 32.484 1.00 2.00 41 HIS B CA 1
ATOM 2852 C C . HIS B 1 41 ? -72.623 -19.076 32.567 1.00 2.00 41 HIS B C 1
ATOM 2853 O O . HIS B 1 41 ? -71.933 -18.664 33.500 1.00 2.00 41 HIS B O 1
ATOM 2860 N N . LEU B 1 42 ? -73.158 -18.313 31.621 1.00 2.00 42 LEU B N 1
ATOM 2861 C CA . LEU B 1 42 ? -73.116 -16.894 31.691 1.00 2.00 42 LEU B CA 1
ATOM 2862 C C . LEU B 1 42 ? -73.752 -16.358 32.937 1.00 2.00 42 LEU B C 1
ATOM 2863 O O . LEU B 1 42 ? -73.202 -15.413 33.559 1.00 2.00 42 LEU B O 1
ATOM 2868 N N . HIS B 1 43 ? -74.933 -16.869 33.271 1.00 2.00 43 HIS B N 1
ATOM 2869 C CA . HIS B 1 43 ? -75.580 -16.297 34.429 1.00 2.00 43 HIS B CA 1
ATOM 2870 C C . HIS B 1 43 ? -74.769 -16.741 35.614 1.00 2.00 43 HIS B C 1
ATOM 2871 O O . HIS B 1 43 ? -74.364 -15.903 36.430 1.00 2.00 43 HIS B O 1
ATOM 2878 N N . LYS B 1 44 ? -74.512 -18.049 35.685 1.00 2.00 44 LYS B N 1
ATOM 2879 C CA . LYS B 1 44 ? -73.796 -18.643 36.793 1.00 2.00 44 LYS B CA 1
ATOM 2880 C C . LYS B 1 44 ? -72.557 -17.784 37.153 1.00 2.00 44 LYS B C 1
ATOM 2881 O O . LYS B 1 44 ? -72.443 -17.280 38.268 1.00 2.00 44 LYS B O 1
ATOM 2887 N N . TYR B 1 45 ? -71.650 -17.576 36.211 1.00 2.00 45 TYR B N 1
ATOM 2888 C CA . TYR B 1 45 ? -70.489 -16.790 36.537 1.00 2.00 45 TYR B CA 1
ATOM 2889 C C . TYR B 1 45 ? -70.810 -15.344 36.944 1.00 2.00 45 TYR B C 1
ATOM 2890 O O . TYR B 1 45 ? -70.150 -14.796 37.849 1.00 2.00 45 TYR B O 1
ATOM 2899 N N . THR B 1 46 ? -71.799 -14.720 36.312 1.00 2.00 46 THR B N 1
ATOM 2900 C CA . THR B 1 46 ? -72.162 -13.358 36.697 1.00 2.00 46 THR B CA 1
ATOM 2901 C C . THR B 1 46 ? -72.586 -13.307 38.174 1.00 2.00 46 THR B C 1
ATOM 2902 O O . THR B 1 46 ? -72.164 -12.385 38.897 1.00 2.00 46 THR B O 1
ATOM 2906 N N . THR B 1 47 ? -73.401 -14.276 38.636 1.00 2.00 47 THR B N 1
ATOM 2907 C CA . THR B 1 47 ? -73.835 -14.237 40.039 1.00 2.00 47 THR B CA 1
ATOM 2908 C C . THR B 1 47 ? -72.677 -14.716 40.924 1.00 2.00 47 THR B C 1
ATOM 2909 O O . THR B 1 47 ? -72.530 -14.240 42.070 1.00 2.00 47 THR B O 1
ATOM 2913 N N . LEU B 1 48 ? -71.829 -15.607 40.390 1.00 2.00 48 LEU B N 1
ATOM 2914 C CA . LEU B 1 48 ? -70.728 -16.125 41.199 1.00 2.00 48 LEU B CA 1
ATOM 2915 C C . LEU B 1 48 ? -69.811 -14.992 41.425 1.00 2.00 48 LEU B C 1
ATOM 2916 O O . LEU B 1 48 ? -69.197 -14.921 42.467 1.00 2.00 48 LEU B O 1
ATOM 2921 N N . ILE B 1 49 ? -69.724 -14.084 40.463 1.00 2.00 49 ILE B N 1
ATOM 2922 C CA . ILE B 1 49 ? -68.702 -13.113 40.632 1.00 2.00 49 ILE B CA 1
ATOM 2923 C C . ILE B 1 49 ? -69.095 -12.009 41.586 1.00 2.00 49 ILE B C 1
ATOM 2924 O O . ILE B 1 49 ? -68.243 -11.419 42.211 1.00 2.00 49 ILE B O 1
ATOM 2929 N N . SER B 1 50 ? -70.382 -11.753 41.717 1.00 2.00 50 SER B N 1
ATOM 2930 C CA . SER B 1 50 ? -70.857 -10.687 42.572 1.00 2.00 50 SER B CA 1
ATOM 2931 C C . SER B 1 50 ? -70.598 -11.036 44.036 1.00 2.00 50 SER B C 1
ATOM 2932 O O . SER B 1 50 ? -71.125 -10.360 44.963 1.00 2.00 50 SER B O 1
ATOM 2935 N N . HIS B 1 51 ? -69.841 -12.125 44.250 1.00 2.00 51 HIS B N 1
ATOM 2936 C CA . HIS B 1 51 ? -69.572 -12.593 45.607 1.00 2.00 51 HIS B CA 1
ATOM 2937 C C . HIS B 1 51 ? -68.215 -12.053 45.895 1.00 2.00 51 HIS B C 1
ATOM 2938 O O . HIS B 1 51 ? -67.832 -11.869 47.030 1.00 2.00 51 HIS B O 1
ATOM 2945 N N . CYS B 1 52 ? -67.525 -11.725 44.829 1.00 2.00 52 CYS B N 1
ATOM 2946 C CA . CYS B 1 52 ? -66.144 -11.420 44.882 1.00 2.00 52 CYS B CA 1
ATOM 2947 C C . CYS B 1 52 ? -65.962 -9.942 44.498 1.00 2.00 52 CYS B C 1
ATOM 2948 O O . CYS B 1 52 ? -65.388 -9.648 43.462 1.00 2.00 52 CYS B O 1
ATOM 2951 N N . SER B 1 53 ? -66.489 -9.014 45.311 1.00 2.00 53 SER B N 1
ATOM 2952 C CA . SER B 1 53 ? -66.217 -7.581 45.174 1.00 2.00 53 SER B CA 1
ATOM 2953 C C . SER B 1 53 ? -64.738 -7.287 45.455 1.00 2.00 53 SER B C 1
ATOM 2954 O O . SER B 1 53 ? -64.132 -6.436 44.836 1.00 2.00 53 SER B O 1
ATOM 2957 N N . ASP B 1 54 ? -64.134 -7.988 46.404 1.00 2.00 54 ASP B N 1
ATOM 2958 C CA . ASP B 1 54 ? -62.798 -7.649 46.720 1.00 2.00 54 ASP B CA 1
ATOM 2959 C C . ASP B 1 54 ? -61.858 -8.778 46.540 1.00 2.00 54 ASP B C 1
ATOM 2960 O O . ASP B 1 54 ? -61.397 -9.321 47.509 1.00 2.00 54 ASP B O 1
ATOM 2965 N N . PRO B 1 55 ? -61.550 -9.144 45.285 1.00 2.00 55 PRO B N 1
ATOM 2966 C CA . PRO B 1 55 ? -60.542 -10.212 44.924 1.00 2.00 55 PRO B CA 1
ATOM 2967 C C . PRO B 1 55 ? -59.113 -10.001 45.412 1.00 2.00 55 PRO B C 1
ATOM 2968 O O . PRO B 1 55 ? -58.687 -8.884 45.594 1.00 2.00 55 PRO B O 1
ATOM 2972 N N . ASP B 1 56 ? -58.380 -11.085 45.641 1.00 2.00 56 ASP B N 1
ATOM 2973 C CA . ASP B 1 56 ? -56.956 -10.965 46.063 1.00 2.00 56 ASP B CA 1
ATOM 2974 C C . ASP B 1 56 ? -56.149 -10.718 44.816 1.00 2.00 56 ASP B C 1
ATOM 2975 O O . ASP B 1 56 ? -56.018 -11.608 43.974 1.00 2.00 56 ASP B O 1
ATOM 2980 N N . PRO B 1 57 ? -55.614 -9.494 44.675 1.00 2.00 57 PRO B N 1
ATOM 2981 C CA . PRO B 1 57 ? -55.139 -9.227 43.336 1.00 2.00 57 PRO B CA 1
ATOM 2982 C C . PRO B 1 57 ? -53.838 -9.990 43.036 1.00 2.00 57 PRO B C 1
ATOM 2983 O O . PRO B 1 57 ? -53.356 -9.893 41.948 1.00 2.00 57 PRO B O 1
ATOM 2987 N N . HIS B 1 58 ? -53.323 -10.779 43.974 1.00 2.00 58 HIS B N 1
ATOM 2988 C CA . HIS B 1 58 ? -52.244 -11.718 43.684 1.00 2.00 58 HIS B CA 1
ATOM 2989 C C . HIS B 1 58 ? -52.539 -13.114 44.155 1.00 2.00 58 HIS B C 1
ATOM 2990 O O . HIS B 1 58 ? -51.654 -13.834 44.650 1.00 2.00 58 HIS B O 1
ATOM 2997 N N . ALA B 1 59 ? -53.792 -13.489 43.992 1.00 2.00 59 ALA B N 1
ATOM 2998 C CA . ALA B 1 59 ? -54.211 -14.880 44.085 1.00 2.00 59 ALA B CA 1
ATOM 2999 C C . ALA B 1 59 ? -53.501 -15.735 43.013 1.00 2.00 59 ALA B C 1
ATOM 3000 O O . ALA B 1 59 ? -53.631 -15.522 41.790 1.00 2.00 59 ALA B O 1
ATOM 3002 N N . THR B 1 60 ? -52.744 -16.722 43.440 1.00 2.00 60 THR B N 1
ATOM 3003 C CA . THR B 1 60 ? -51.973 -17.414 42.421 1.00 2.00 60 THR B CA 1
ATOM 3004 C C . THR B 1 60 ? -52.716 -18.690 41.940 1.00 2.00 60 THR B C 1
ATOM 3005 O O . THR B 1 60 ? -52.819 -18.945 40.746 1.00 2.00 60 THR B O 1
ATOM 3009 N N . ALA B 1 61 ? -53.280 -19.436 42.895 1.00 2.00 61 ALA B N 1
ATOM 3010 C CA . ALA B 1 61 ? -53.953 -20.728 42.681 1.00 2.00 61 ALA B CA 1
ATOM 3011 C C . ALA B 1 61 ? -55.394 -20.734 43.225 1.00 2.00 61 ALA B C 1
ATOM 3012 O O . ALA B 1 61 ? -55.713 -20.074 44.193 1.00 2.00 61 ALA B O 1
ATOM 3014 N N . SER B 1 62 ? -56.281 -21.498 42.609 1.00 2.00 62 SER B N 1
ATOM 3015 C CA . SER B 1 62 ? -57.568 -21.827 43.244 1.00 2.00 62 SER B CA 1
ATOM 3016 C C . SER B 1 62 ? -57.266 -22.882 44.261 1.00 2.00 62 SER B C 1
ATOM 3017 O O . SER B 1 62 ? -56.115 -23.104 44.549 1.00 2.00 62 SER B O 1
ATOM 3020 N N . SER B 1 63 ? -58.293 -23.527 44.795 1.00 2.00 63 SER B N 1
ATOM 3021 C CA . SER B 1 63 ? -58.102 -24.821 45.400 1.00 2.00 63 SER B CA 1
ATOM 3022 C C . SER B 1 63 ? -59.006 -25.876 44.719 1.00 2.00 63 SER B C 1
ATOM 3023 O O . SER B 1 63 ? -59.164 -26.972 45.222 1.00 2.00 63 SER B O 1
ATOM 3026 N N . ILE B 1 64 ? -59.563 -25.536 43.555 1.00 2.00 64 ILE B N 1
ATOM 3027 C CA . ILE B 1 64 ? -60.041 -26.526 42.568 1.00 2.00 64 ILE B CA 1
ATOM 3028 C C . ILE B 1 64 ? -58.953 -26.761 41.521 1.00 2.00 64 ILE B C 1
ATOM 3029 O O . ILE B 1 64 ? -58.570 -25.841 40.802 1.00 2.00 64 ILE B O 1
ATOM 3034 N N . ALA B 1 65 ? -58.521 -28.000 41.395 1.00 2.00 65 ALA B N 1
ATOM 3035 C CA . ALA B 1 65 ? -57.447 -28.353 40.454 1.00 2.00 65 ALA B CA 1
ATOM 3036 C C . ALA B 1 65 ? -57.736 -27.936 39.025 1.00 2.00 65 ALA B C 1
ATOM 3037 O O . ALA B 1 65 ? -56.915 -27.243 38.394 1.00 2.00 65 ALA B O 1
ATOM 3039 N N . MET B 1 66 ? -58.887 -28.321 38.483 1.00 2.00 66 MET B N 1
ATOM 3040 C CA . MET B 1 66 ? -59.066 -27.905 37.107 1.00 2.00 66 MET B CA 1
ATOM 3041 C C . MET B 1 66 ? -59.077 -26.390 36.920 1.00 2.00 66 MET B C 1
ATOM 3042 O O . MET B 1 66 ? -58.921 -25.966 35.785 1.00 2.00 66 MET B O 1
ATOM 3047 N N . VAL B 1 67 ? -59.221 -25.540 37.947 1.00 2.00 67 VAL B N 1
ATOM 3048 C CA . VAL B 1 67 ? -58.882 -24.156 37.594 1.00 2.00 67 VAL B CA 1
ATOM 3049 C C . VAL B 1 67 ? -57.385 -24.006 37.476 1.00 2.00 67 VAL B C 1
ATOM 3050 O O . VAL B 1 67 ? -56.900 -23.283 36.628 1.00 2.00 67 VAL B O 1
ATOM 3054 N N . ASN B 1 68 ? -56.637 -24.732 38.278 1.00 2.00 68 ASN B N 1
ATOM 3055 C CA . ASN B 1 68 ? -55.203 -24.550 38.248 1.00 2.00 68 ASN B CA 1
ATOM 3056 C C . ASN B 1 68 ? -54.611 -25.010 36.942 1.00 2.00 68 ASN B C 1
ATOM 3057 O O . ASN B 1 68 ? -53.813 -24.264 36.330 1.00 2.00 68 ASN B O 1
ATOM 3062 N N . GLY B 1 69 ? -55.054 -26.192 36.494 1.00 2.00 69 GLY B N 1
ATOM 3063 C CA . GLY B 1 69 ? -54.805 -26.682 35.140 1.00 2.00 69 GLY B CA 1
ATOM 3064 C C . GLY B 1 69 ? -55.029 -25.610 34.091 1.00 2.00 69 GLY B C 1
ATOM 3065 O O . GLY B 1 69 ? -54.098 -25.234 33.377 1.00 2.00 69 GLY B O 1
ATOM 3066 N N . LEU B 1 70 ? -56.247 -25.074 34.026 1.00 2.00 70 LEU B N 1
ATOM 3067 C CA . LEU B 1 70 ? -56.614 -24.183 32.920 1.00 2.00 70 LEU B CA 1
ATOM 3068 C C . LEU B 1 70 ? -55.816 -22.864 32.878 1.00 2.00 70 LEU B C 1
ATOM 3069 O O . LEU B 1 70 ? -55.610 -22.280 31.785 1.00 2.00 70 LEU B O 1
ATOM 3074 N N . MET B 1 71 ? -55.389 -22.433 34.080 1.00 2.00 71 MET B N 1
ATOM 3075 C CA . MET B 1 71 ? -54.561 -21.265 34.316 1.00 2.00 71 MET B CA 1
ATOM 3076 C C . MET B 1 71 ? -53.224 -21.715 33.781 1.00 2.00 71 MET B C 1
ATOM 3077 O O . MET B 1 71 ? -52.567 -20.971 33.030 1.00 2.00 71 MET B O 1
ATOM 3082 N N . GLY B 1 72 ? -52.831 -22.944 34.146 1.00 2.00 72 GLY B N 1
ATOM 3083 C CA . GLY B 1 72 ? -51.569 -23.536 33.681 1.00 2.00 72 GLY B CA 1
ATOM 3084 C C . GLY B 1 72 ? -51.445 -23.484 32.165 1.00 2.00 72 GLY B C 1
ATOM 3085 O O . GLY B 1 72 ? -50.422 -23.070 31.599 1.00 2.00 72 GLY B O 1
ATOM 3086 N N . VAL B 1 73 ? -52.514 -23.873 31.491 1.00 2.00 73 VAL B N 1
ATOM 3087 C CA . VAL B 1 73 ? -52.439 -24.017 30.071 1.00 2.00 73 VAL B CA 1
ATOM 3088 C C . VAL B 1 73 ? -52.395 -22.600 29.516 1.00 2.00 73 VAL B C 1
ATOM 3089 O O . VAL B 1 73 ? -51.570 -22.314 28.653 1.00 2.00 73 VAL B O 1
ATOM 3093 N N . LEU B 1 74 ? -53.257 -21.708 30.041 1.00 2.00 74 LEU B N 1
ATOM 3094 C CA . LEU B 1 74 ? -53.220 -20.293 29.645 1.00 2.00 74 LEU B CA 1
ATOM 3095 C C . LEU B 1 74 ? -51.820 -19.727 29.770 1.00 2.00 74 LEU B C 1
ATOM 3096 O O . LEU B 1 74 ? -51.519 -18.704 29.179 1.00 2.00 74 LEU B O 1
ATOM 3101 N N . ASP B 1 75 ? -50.965 -20.361 30.566 1.00 2.00 75 ASP B N 1
ATOM 3102 C CA . ASP B 1 75 ? -49.673 -19.759 30.795 1.00 2.00 75 ASP B CA 1
ATOM 3103 C C . ASP B 1 75 ? -48.686 -20.060 29.736 1.00 2.00 75 ASP B C 1
ATOM 3104 O O . ASP B 1 75 ? -47.973 -19.173 29.299 1.00 2.00 75 ASP B O 1
ATOM 3109 N N . LYS B 1 76 ? -48.639 -21.314 29.317 1.00 2.00 76 LYS B N 1
ATOM 3110 C CA . LYS B 1 76 ? -47.861 -21.701 28.161 1.00 2.00 76 LYS B CA 1
ATOM 3111 C C . LYS B 1 76 ? -48.312 -20.837 26.950 1.00 2.00 76 LYS B C 1
ATOM 3112 O O . LYS B 1 76 ? -47.469 -20.251 26.247 1.00 2.00 76 LYS B O 1
ATOM 3118 N N . LEU B 1 77 ? -49.628 -20.736 26.727 1.00 2.00 77 LEU B N 1
ATOM 3119 C CA . LEU B 1 77 ? -50.205 -19.752 25.798 1.00 2.00 77 LEU B CA 1
ATOM 3120 C C . LEU B 1 77 ? -49.557 -18.384 25.906 1.00 2.00 77 LEU B C 1
ATOM 3121 O O . LEU B 1 77 ? -49.265 -17.783 24.896 1.00 2.00 77 LEU B O 1
ATOM 3126 N N . ALA B 1 78 ? -49.365 -17.867 27.116 1.00 2.00 78 ALA B N 1
ATOM 3127 C CA . ALA B 1 78 ? -48.783 -16.562 27.241 1.00 2.00 78 ALA B CA 1
ATOM 3128 C C . ALA B 1 78 ? -47.338 -16.679 26.801 1.00 2.00 78 ALA B C 1
ATOM 3129 O O . ALA B 1 78 ? -46.980 -16.019 25.849 1.00 2.00 78 ALA B O 1
ATOM 3131 N N . HIS B 1 79 ? -46.538 -17.552 27.435 1.00 2.00 79 HIS B N 1
ATOM 3132 C CA . HIS B 1 79 ? -45.125 -17.832 27.037 1.00 2.00 79 HIS B CA 1
ATOM 3133 C C . HIS B 1 79 ? -44.856 -17.732 25.543 1.00 2.00 79 HIS B C 1
ATOM 3134 O O . HIS B 1 79 ? -43.756 -17.386 25.113 1.00 2.00 79 HIS B O 1
ATOM 3141 N N . LEU B 1 80 ? -45.879 -18.036 24.749 1.00 2.00 80 LEU B N 1
ATOM 3142 C CA . LEU B 1 80 ? -45.697 -18.070 23.300 1.00 2.00 80 LEU B CA 1
ATOM 3143 C C . LEU B 1 80 ? -45.337 -16.729 22.620 1.00 2.00 80 LEU B C 1
ATOM 3144 O O . LEU B 1 80 ? -44.277 -16.665 21.981 1.00 2.00 80 LEU B O 1
ATOM 3149 N N . ILE B 1 81 ? -46.166 -15.690 22.796 1.00 2.00 81 ILE B N 1
ATOM 3150 C CA . ILE B 1 81 ? -45.789 -14.265 22.537 1.00 2.00 81 ILE B CA 1
ATOM 3151 C C . ILE B 1 81 ? -44.295 -13.927 22.684 1.00 2.00 81 ILE B C 1
ATOM 3152 O O . ILE B 1 81 ? -43.724 -13.203 21.859 1.00 2.00 81 ILE B O 1
ATOM 3157 N N . ASP B 1 82 ? -43.674 -14.440 23.744 1.00 2.00 82 ASP B N 1
ATOM 3158 C CA . ASP B 1 82 ? -42.257 -14.155 24.003 1.00 2.00 82 ASP B CA 1
ATOM 3159 C C . ASP B 1 82 ? -41.272 -14.687 22.938 1.00 2.00 82 ASP B C 1
ATOM 3160 O O . ASP B 1 82 ? -40.309 -13.994 22.627 1.00 2.00 82 ASP B O 1
ATOM 3165 N N . GLU B 1 83 ? -41.477 -15.880 22.380 1.00 2.00 83 GLU B N 1
ATOM 3166 C CA . GLU B 1 83 ? -40.683 -16.236 21.183 1.00 2.00 83 GLU B CA 1
ATOM 3167 C C . GLU B 1 83 ? -41.390 -15.980 19.831 1.00 2.00 83 GLU B C 1
ATOM 3168 O O . GLU B 1 83 ? -41.054 -16.608 18.828 1.00 2.00 83 GLU B O 1
ATOM 3174 N N . THR B 1 84 ? -42.329 -15.042 19.787 1.00 2.00 84 THR B N 1
ATOM 3175 C CA . THR B 1 84 ? -43.013 -14.723 18.535 1.00 2.00 84 THR B CA 1
ATOM 3176 C C . THR B 1 84 ? -42.975 -13.193 18.288 1.00 2.00 84 THR B C 1
ATOM 3177 O O . THR B 1 84 ? -44.000 -12.531 18.138 1.00 2.00 84 THR B O 1
ATOM 3181 N N . PRO B 1 85 ? -41.762 -12.629 18.213 1.00 2.00 85 PRO B N 1
ATOM 3182 C CA . PRO B 1 85 ? -41.652 -11.181 18.240 1.00 2.00 85 PRO B CA 1
ATOM 3183 C C . PRO B 1 85 ? -42.419 -10.593 17.081 1.00 2.00 85 PRO B C 1
ATOM 3184 O O . PRO B 1 85 ? -42.381 -11.173 16.000 1.00 2.00 85 PRO B O 1
ATOM 3188 N N . PRO B 1 86 ? -43.114 -9.458 17.296 1.00 2.00 86 PRO B N 1
ATOM 3189 C CA . PRO B 1 86 ? -43.936 -8.778 16.277 1.00 2.00 86 PRO B CA 1
ATOM 3190 C C . PRO B 1 86 ? -43.123 -8.071 15.161 1.00 2.00 86 PRO B C 1
ATOM 3191 O O . PRO B 1 86 ? -42.027 -7.562 15.404 1.00 2.00 86 PRO B O 1
ATOM 3195 N N . LEU B 1 87 ? -43.702 -8.051 13.957 1.00 2.00 87 LEU B N 1
ATOM 3196 C CA . LEU B 1 87 ? -43.106 -7.468 12.773 1.00 2.00 87 LEU B CA 1
ATOM 3197 C C . LEU B 1 87 ? -42.930 -5.982 12.869 1.00 2.00 87 LEU B C 1
ATOM 3198 O O . LEU B 1 87 ? -43.874 -5.289 13.224 1.00 2.00 87 LEU B O 1
ATOM 3203 N N . PRO B 1 88 ? -41.730 -5.480 12.532 1.00 2.00 88 PRO B N 1
ATOM 3204 C CA . PRO B 1 88 ? -41.541 -4.035 12.468 1.00 2.00 88 PRO B CA 1
ATOM 3205 C C . PRO B 1 88 ? -42.651 -3.316 11.635 1.00 2.00 88 PRO B C 1
ATOM 3206 O O . PRO B 1 88 ? -43.432 -3.998 10.932 1.00 2.00 88 PRO B O 1
ATOM 3210 N N . GLY B 1 89 ? -42.745 -1.975 11.746 1.00 2.00 89 GLY B N 1
ATOM 3211 C CA . GLY B 1 89 ? -43.636 -1.121 10.880 1.00 2.00 89 GLY B CA 1
ATOM 3212 C C . GLY B 1 89 ? -44.915 -0.418 11.405 1.00 2.00 89 GLY B C 1
ATOM 3213 O O . GLY B 1 89 ? -45.049 -0.163 12.605 1.00 2.00 89 GLY B O 1
ATOM 3214 N N . PRO B 1 90 ? -45.839 -0.046 10.482 1.00 2.00 90 PRO B N 1
ATOM 3215 C CA . PRO B 1 90 ? -47.240 0.476 10.588 1.00 2.00 90 PRO B CA 1
ATOM 3216 C C . PRO B 1 90 ? -48.273 -0.110 11.587 1.00 2.00 90 PRO B C 1
ATOM 3217 O O . PRO B 1 90 ? -49.183 -0.818 11.162 1.00 2.00 90 PRO B O 1
ATOM 3221 N N . ARG B 1 91 ? -48.141 0.271 12.861 1.00 2.27 91 ARG B N 1
ATOM 3222 C CA . ARG B 1 91 ? -49.138 0.112 13.948 1.00 3.92 91 ARG B CA 1
ATOM 3223 C C . ARG B 1 91 ? -50.652 -0.047 13.507 1.00 4.21 91 ARG B C 1
ATOM 3224 O O . ARG B 1 91 ? -51.426 -0.639 14.267 1.00 3.82 91 ARG B O 1
ATOM 3232 N N . ARG B 1 92 ? -51.114 0.450 12.342 1.00 4.38 92 ARG B N 1
ATOM 3233 C CA . ARG B 1 92 ? -52.597 0.480 12.210 1.00 4.26 92 ARG B CA 1
ATOM 3234 C C . ARG B 1 92 ? -53.356 -0.802 11.988 1.00 4.61 92 ARG B C 1
ATOM 3235 O O . ARG B 1 92 ? -54.509 -0.879 12.390 1.00 5.23 92 ARG B O 1
ATOM 3243 N N . TYR B 1 93 ? -52.756 -1.814 11.387 1.00 4.76 93 TYR B N 1
ATOM 3244 C CA . TYR B 1 93 ? -53.542 -3.027 11.131 1.00 4.62 93 TYR B CA 1
ATOM 3245 C C . TYR B 1 93 ? -53.148 -4.255 11.952 1.00 4.02 93 TYR B C 1
ATOM 3246 O O . TYR B 1 93 ? -52.301 -4.126 12.837 1.00 4.37 93 TYR B O 1
ATOM 3255 N N . GLY B 1 94 ? -53.784 -5.409 11.735 1.00 3.44 94 GLY B N 1
ATOM 3256 C CA . GLY B 1 94 ? -53.273 -6.670 12.301 1.00 2.66 94 GLY B CA 1
ATOM 3257 C C . GLY B 1 94 ? -51.791 -6.894 11.946 1.00 2.38 94 GLY B C 1
ATOM 3258 O O . GLY B 1 94 ? -51.429 -6.925 10.769 1.00 2.35 94 GLY B O 1
ATOM 3259 N N . ASN B 1 95 ? -50.925 -7.014 12.955 1.00 2.00 95 ASN B N 1
ATOM 3260 C CA . ASN B 1 95 ? -49.524 -7.321 12.712 1.00 2.00 95 ASN B CA 1
ATOM 3261 C C . ASN B 1 95 ? -49.385 -8.766 12.303 1.00 2.00 95 ASN B C 1
ATOM 3262 O O . ASN B 1 95 ? -49.844 -9.663 12.992 1.00 2.00 95 ASN B O 1
ATOM 3267 N N . LEU B 1 96 ? -48.710 -8.952 11.168 1.00 2.00 96 LEU B N 1
ATOM 3268 C CA . LEU B 1 96 ? -48.513 -10.240 10.528 1.00 2.00 96 LEU B CA 1
ATOM 3269 C C . LEU B 1 96 ? -47.944 -11.298 11.435 1.00 2.00 96 LEU B C 1
ATOM 3270 O O . LEU B 1 96 ? -48.363 -12.441 11.360 1.00 2.00 96 LEU B O 1
ATOM 3275 N N . ALA B 1 97 ? -47.027 -10.900 12.312 1.00 2.00 97 ALA B N 1
ATOM 3276 C CA . ALA B 1 97 ? -46.407 -11.801 13.308 1.00 2.00 97 ALA B CA 1
ATOM 3277 C C . ALA B 1 97 ? -47.339 -12.885 13.907 1.00 2.00 97 ALA B C 1
ATOM 3278 O O . ALA B 1 97 ? -46.937 -13.800 14.629 1.00 2.00 97 ALA B O 1
ATOM 3280 N N . CYS B 1 98 ? -48.597 -12.793 13.582 1.00 2.00 98 CYS B N 1
ATOM 3281 C CA . CYS B 1 98 ? -49.552 -13.388 14.443 1.00 2.00 98 CYS B CA 1
ATOM 3282 C C . CYS B 1 98 ? -49.915 -14.755 13.962 1.00 2.00 98 CYS B C 1
ATOM 3283 O O . CYS B 1 98 ? -50.125 -15.668 14.739 1.00 2.00 98 CYS B O 1
ATOM 3286 N N . ARG B 1 99 ? -50.007 -14.877 12.655 1.00 2.00 99 ARG B N 1
ATOM 3287 C CA . ARG B 1 99 ? -50.443 -16.090 12.056 1.00 2.00 99 ARG B CA 1
ATOM 3288 C C . ARG B 1 99 ? -49.446 -17.111 12.570 1.00 2.00 99 ARG B C 1
ATOM 3289 O O . ARG B 1 99 ? -49.780 -18.283 12.759 1.00 2.00 99 ARG B O 1
ATOM 3297 N N . GLU B 1 100 ? -48.231 -16.633 12.825 1.00 2.00 100 GLU B N 1
ATOM 3298 C CA . GLU B 1 100 ? -47.213 -17.420 13.460 1.00 2.00 100 GLU B CA 1
ATOM 3299 C C . GLU B 1 100 ? -47.694 -17.885 14.825 1.00 2.00 100 GLU B C 1
ATOM 3300 O O . GLU B 1 100 ? -47.868 -19.080 15.021 1.00 2.00 100 GLU B O 1
ATOM 3306 N N . TRP B 1 101 ? -47.905 -16.954 15.756 1.00 2.00 101 TRP B N 1
ATOM 3307 C CA . TRP B 1 101 ? -48.467 -17.280 17.087 1.00 2.00 101 TRP B CA 1
ATOM 3308 C C . TRP B 1 101 ? -49.458 -18.425 17.101 1.00 2.00 101 TRP B C 1
ATOM 3309 O O . TRP B 1 101 ? -49.275 -19.382 17.851 1.00 2.00 101 TRP B O 1
ATOM 3320 N N . HIS B 1 102 ? -50.522 -18.298 16.303 1.00 2.00 102 HIS B N 1
ATOM 3321 C CA . HIS B 1 102 ? -51.560 -19.315 16.223 1.00 2.00 102 HIS B CA 1
ATOM 3322 C C . HIS B 1 102 ? -51.116 -20.617 15.595 1.00 2.00 102 HIS B C 1
ATOM 3323 O O . HIS B 1 102 ? -51.656 -21.653 15.950 1.00 2.00 102 HIS B O 1
ATOM 3330 N N . HIS B 1 103 ? -50.175 -20.585 14.646 1.00 2.00 103 HIS B N 1
ATOM 3331 C CA . HIS B 1 103 ? -49.605 -21.847 14.117 1.00 2.00 103 HIS B CA 1
ATOM 3332 C C . HIS B 1 103 ? -48.835 -22.619 15.190 1.00 2.00 103 HIS B C 1
ATOM 3333 O O . HIS B 1 103 ? -48.891 -23.851 15.237 1.00 2.00 103 HIS B O 1
ATOM 3340 N N . LYS B 1 104 ? -48.118 -21.890 16.045 1.00 2.00 104 LYS B N 1
ATOM 3341 C CA . LYS B 1 104 ? -47.489 -22.483 17.206 1.00 2.00 104 LYS B CA 1
ATOM 3342 C C . LYS B 1 104 ? -48.573 -23.093 18.048 1.00 2.00 104 LYS B C 1
ATOM 3343 O O . LYS B 1 104 ? -48.587 -24.289 18.277 1.00 2.00 104 LYS B O 1
ATOM 3349 N N . LEU B 1 105 ? -49.517 -22.267 18.471 1.00 2.00 105 LEU B N 1
ATOM 3350 C CA . LEU B 1 105 ? -50.585 -22.727 19.337 1.00 2.00 105 LEU B CA 1
ATOM 3351 C C . LEU B 1 105 ? -51.162 -24.054 18.818 1.00 2.00 105 LEU B C 1
ATOM 3352 O O . LEU B 1 105 ? -51.287 -25.013 19.575 1.00 2.00 105 LEU B O 1
ATOM 3357 N N . ASP B 1 106 ? -51.432 -24.125 17.517 1.00 2.00 106 ASP B N 1
ATOM 3358 C CA . ASP B 1 106 ? -52.235 -25.195 16.955 1.00 2.00 106 ASP B CA 1
ATOM 3359 C C . ASP B 1 106 ? -51.613 -26.589 16.982 1.00 2.00 106 ASP B C 1
ATOM 3360 O O . ASP B 1 106 ? -52.351 -27.566 17.090 1.00 2.00 106 ASP B O 1
ATOM 3365 N N . GLU B 1 107 ? -50.273 -26.661 16.943 1.00 2.00 107 GLU B N 1
ATOM 3366 C CA . GLU B 1 107 ? -49.478 -27.883 17.173 1.00 2.00 107 GLU B CA 1
ATOM 3367 C C . GLU B 1 107 ? -49.548 -28.361 18.628 1.00 2.00 107 GLU B C 1
ATOM 3368 O O . GLU B 1 107 ? -50.039 -29.465 18.921 1.00 2.00 107 GLU B O 1
ATOM 3374 N N . ARG B 1 108 ? -49.045 -27.500 19.523 1.00 2.00 108 ARG B N 1
ATOM 3375 C CA . ARG B 1 108 ? -49.086 -27.636 21.000 1.00 2.00 108 ARG B CA 1
ATOM 3376 C C . ARG B 1 108 ? -50.462 -27.816 21.734 1.00 2.00 108 ARG B C 1
ATOM 3377 O O . ARG B 1 108 ? -50.569 -28.623 22.664 1.00 2.00 108 ARG B O 1
ATOM 3385 N N . LEU B 1 109 ? -51.497 -27.065 21.379 1.00 2.00 109 LEU B N 1
ATOM 3386 C CA . LEU B 1 109 ? -52.702 -27.091 22.229 1.00 2.00 109 LEU B CA 1
ATOM 3387 C C . LEU B 1 109 ? -53.270 -28.487 22.511 1.00 2.00 109 LEU B C 1
ATOM 3388 O O . LEU B 1 109 ? -53.492 -28.826 23.693 1.00 2.00 109 LEU B O 1
ATOM 3393 N N . PRO B 1 110 ? -53.500 -29.295 21.444 1.00 2.00 110 PRO B N 1
ATOM 3394 C CA . PRO B 1 110 ? -53.767 -30.701 21.671 1.00 2.00 110 PRO B CA 1
ATOM 3395 C C . PRO B 1 110 ? -52.959 -31.215 22.853 1.00 2.00 110 PRO B C 1
ATOM 3396 O O . PRO B 1 110 ? -53.526 -31.491 23.926 1.00 2.00 110 PRO B O 1
ATOM 3400 N N . GLN B 1 111 ? -51.643 -31.256 22.675 1.00 2.00 111 GLN B N 1
ATOM 3401 C CA . GLN B 1 111 ? -50.695 -31.738 23.709 1.00 2.00 111 GLN B CA 1
ATOM 3402 C C . GLN B 1 111 ? -50.882 -31.208 25.156 1.00 2.00 111 GLN B C 1
ATOM 3403 O O . GLN B 1 111 ? -50.520 -31.883 26.135 1.00 2.00 111 GLN B O 1
ATOM 3409 N N . TRP B 1 112 ? -51.439 -30.018 25.309 1.00 2.00 112 TRP B N 1
ATOM 3410 C CA . TRP B 1 112 ? -51.496 -29.450 26.647 1.00 2.00 112 TRP B CA 1
ATOM 3411 C C . TRP B 1 112 ? -52.805 -29.737 27.326 1.00 2.00 112 TRP B C 1
ATOM 3412 O O . TRP B 1 112 ? -52.866 -29.810 28.565 1.00 2.00 112 TRP B O 1
ATOM 3423 N N . LEU B 1 113 ? -53.855 -29.857 26.514 1.00 2.00 113 LEU B N 1
ATOM 3424 C CA . LEU B 1 113 ? -55.108 -30.291 27.051 1.00 2.00 113 LEU B CA 1
ATOM 3425 C C . LEU B 1 113 ? -54.959 -31.795 27.299 1.00 2.00 113 LEU B C 1
ATOM 3426 O O . LEU B 1 113 ? -55.600 -32.327 28.222 1.00 2.00 113 LEU B O 1
ATOM 3431 N N . GLN B 1 114 ? -54.071 -32.460 26.541 1.00 2.00 114 GLN B N 1
ATOM 3432 C CA . GLN B 1 114 ? -53.684 -33.824 26.923 1.00 2.00 114 GLN B CA 1
ATOM 3433 C C . GLN B 1 114 ? -53.328 -33.809 28.394 1.00 2.00 114 GLN B C 1
ATOM 3434 O O . GLN B 1 114 ? -53.945 -34.499 29.223 1.00 2.00 114 GLN B O 1
ATOM 3440 N N . GLU B 1 115 ? -52.275 -33.060 28.705 1.00 2.00 115 GLU B N 1
ATOM 3441 C CA . GLU B 1 115 ? -51.667 -33.198 30.010 1.00 2.00 115 GLU B CA 1
ATOM 3442 C C . GLU B 1 115 ? -52.667 -32.747 31.050 1.00 2.00 115 GLU B C 1
ATOM 3443 O O . GLU B 1 115 ? -52.866 -33.443 32.065 1.00 2.00 115 GLU B O 1
ATOM 3449 N N . MET B 1 116 ? -53.303 -31.600 30.776 1.00 2.00 116 MET B N 1
ATOM 3450 C CA . MET B 1 116 ? -54.171 -30.965 31.726 1.00 2.00 116 MET B CA 1
ATOM 3451 C C . MET B 1 116 ? -55.344 -31.843 32.176 1.00 2.00 116 MET B C 1
ATOM 3452 O O . MET B 1 116 ? -55.724 -31.781 33.338 1.00 2.00 116 MET B O 1
ATOM 3457 N N . LEU B 1 117 ? -55.912 -32.647 31.272 1.00 2.00 117 LEU B N 1
ATOM 3458 C CA . LEU B 1 117 ? -57.052 -33.513 31.615 1.00 2.00 117 LEU B CA 1
ATOM 3459 C C . LEU B 1 117 ? -56.639 -34.920 32.062 1.00 2.00 117 LEU B C 1
ATOM 3460 O O . LEU B 1 117 ? -55.601 -35.431 31.628 1.00 2.00 117 LEU B O 1
ATOM 3465 N N . PRO B 1 118 ? -57.441 -35.549 32.952 1.00 2.00 118 PRO B N 1
ATOM 3466 C CA . PRO B 1 118 ? -57.218 -36.928 33.356 1.00 2.00 118 PRO B CA 1
ATOM 3467 C C . PRO B 1 118 ? -57.381 -37.872 32.180 1.00 2.00 118 PRO B C 1
ATOM 3468 O O . PRO B 1 118 ? -57.966 -37.531 31.150 1.00 2.00 118 PRO B O 1
ATOM 3472 N N . SER B 1 119 ? -56.880 -39.079 32.366 1.00 2.00 119 SER B N 1
ATOM 3473 C CA . SER B 1 119 ? -56.725 -39.998 31.262 1.00 2.00 119 SER B CA 1
ATOM 3474 C C . SER B 1 119 ? -58.038 -40.103 30.503 1.00 2.00 119 SER B C 1
ATOM 3475 O O . SER B 1 119 ? -58.056 -39.857 29.339 1.00 2.00 119 SER B O 1
ATOM 3478 N N . GLU B 1 120 ? -59.149 -40.369 31.174 1.00 2.00 120 GLU B N 1
ATOM 3479 C CA . GLU B 1 120 ? -60.408 -40.705 30.485 1.00 2.00 120 GLU B CA 1
ATOM 3480 C C . GLU B 1 120 ? -60.966 -39.605 29.601 1.00 2.00 120 GLU B C 1
ATOM 3481 O O . GLU B 1 120 ? -61.700 -39.883 28.636 1.00 2.00 120 GLU B O 1
ATOM 3487 N N . TYR B 1 121 ? -60.613 -38.357 29.901 1.00 2.00 121 TYR B N 1
ATOM 3488 C CA . TYR B 1 121 ? -61.266 -37.255 29.209 1.00 2.00 121 TYR B CA 1
ATOM 3489 C C . TYR B 1 121 ? -60.743 -36.891 27.851 1.00 2.00 121 TYR B C 1
ATOM 3490 O O . TYR B 1 121 ? -61.353 -36.049 27.184 1.00 2.00 121 TYR B O 1
ATOM 3499 N N . HIS B 1 122 ? -59.635 -37.500 27.440 1.00 2.00 122 HIS B N 1
ATOM 3500 C CA . HIS B 1 122 ? -58.958 -37.070 26.217 1.00 2.00 122 HIS B CA 1
ATOM 3501 C C . HIS B 1 122 ? -59.963 -37.014 25.048 1.00 2.00 122 HIS B C 1
ATOM 3502 O O . HIS B 1 122 ? -59.817 -36.233 24.100 1.00 2.00 122 HIS B O 1
ATOM 3509 N N . GLU B 1 123 ? -61.015 -37.817 25.151 1.00 2.00 123 GLU B N 1
ATOM 3510 C CA . GLU B 1 123 ? -61.990 -37.894 24.086 1.00 2.00 123 GLU B CA 1
ATOM 3511 C C . GLU B 1 123 ? -62.839 -36.623 23.963 1.00 2.00 123 GLU B C 1
ATOM 3512 O O . GLU B 1 123 ? -63.924 -36.655 23.378 1.00 2.00 123 GLU B O 1
ATOM 3518 N N . VAL B 1 124 ? -62.325 -35.499 24.468 1.00 2.00 124 VAL B N 1
ATOM 3519 C CA . VAL B 1 124 ? -63.080 -34.271 24.582 1.00 2.00 124 VAL B CA 1
ATOM 3520 C C . VAL B 1 124 ? -62.275 -33.145 23.942 1.00 2.00 124 VAL B C 1
ATOM 3521 O O . VAL B 1 124 ? -62.806 -32.126 23.505 1.00 2.00 124 VAL B O 1
ATOM 3525 N N . VAL B 1 125 ? -60.980 -33.387 23.885 1.00 2.00 125 VAL B N 1
ATOM 3526 C CA . VAL B 1 125 ? -59.997 -32.495 23.334 1.00 2.00 125 VAL B CA 1
ATOM 3527 C C . VAL B 1 125 ? -60.325 -31.901 21.968 1.00 2.00 125 VAL B C 1
ATOM 3528 O O . VAL B 1 125 ? -60.243 -30.694 21.814 1.00 2.00 125 VAL B O 1
ATOM 3532 N N . PRO B 1 126 ? -60.643 -32.728 20.948 1.00 2.00 126 PRO B N 1
ATOM 3533 C CA . PRO B 1 126 ? -60.945 -32.030 19.706 1.00 2.00 126 PRO B CA 1
ATOM 3534 C C . PRO B 1 126 ? -62.151 -31.097 19.829 1.00 2.00 126 PRO B C 1
ATOM 3535 O O . PRO B 1 126 ? -62.292 -30.223 18.988 1.00 2.00 126 PRO B O 1
ATOM 3539 N N . GLU B 1 127 ? -62.993 -31.242 20.847 1.00 2.00 127 GLU B N 1
ATOM 3540 C CA . GLU B 1 127 ? -63.863 -30.116 21.108 1.00 2.00 127 GLU B CA 1
ATOM 3541 C C . GLU B 1 127 ? -63.149 -29.007 21.912 1.00 2.00 127 GLU B C 1
ATOM 3542 O O . GLU B 1 127 ? -62.832 -27.965 21.364 1.00 2.00 127 GLU B O 1
ATOM 3548 N N . LEU B 1 128 ? -62.863 -29.241 23.192 1.00 2.00 128 LEU B N 1
ATOM 3549 C CA . LEU B 1 128 ? -62.155 -28.257 24.037 1.00 2.00 128 LEU B CA 1
ATOM 3550 C C . LEU B 1 128 ? -61.102 -27.439 23.289 1.00 2.00 128 LEU B C 1
ATOM 3551 O O . LEU B 1 128 ? -61.130 -26.226 23.315 1.00 2.00 128 LEU B O 1
ATOM 3556 N N . GLN B 1 129 ? -60.177 -28.120 22.624 1.00 2.00 129 GLN B N 1
ATOM 3557 C CA . GLN B 1 129 ? -59.155 -27.457 21.859 1.00 2.00 129 GLN B CA 1
ATOM 3558 C C . GLN B 1 129 ? -59.737 -26.489 20.884 1.00 2.00 129 GLN B C 1
ATOM 3559 O O . GLN B 1 129 ? -59.197 -25.419 20.703 1.00 2.00 129 GLN B O 1
ATOM 3565 N N . TYR B 1 130 ? -60.829 -26.874 20.230 1.00 2.00 130 TYR B N 1
ATOM 3566 C CA . TYR B 1 130 ? -61.520 -25.920 19.338 1.00 2.00 130 TYR B CA 1
ATOM 3567 C C . TYR B 1 130 ? -61.783 -24.598 20.042 1.00 2.00 130 TYR B C 1
ATOM 3568 O O . TYR B 1 130 ? -61.293 -23.563 19.604 1.00 2.00 130 TYR B O 1
ATOM 3577 N N . TYR B 1 131 ? -62.548 -24.650 21.121 1.00 2.00 131 TYR B N 1
ATOM 3578 C CA . TYR B 1 131 ? -63.050 -23.447 21.718 1.00 2.00 131 TYR B CA 1
ATOM 3579 C C . TYR B 1 131 ? -61.964 -22.659 22.348 1.00 2.00 131 TYR B C 1
ATOM 3580 O O . TYR B 1 131 ? -61.967 -21.435 22.223 1.00 2.00 131 TYR B O 1
ATOM 3589 N N . LEU B 1 132 ? -61.067 -23.341 23.080 1.00 2.00 132 LEU B N 1
ATOM 3590 C CA . LEU B 1 132 ? -60.006 -22.617 23.768 1.00 2.00 132 LEU B CA 1
ATOM 3591 C C . LEU B 1 132 ? -59.284 -21.989 22.646 1.00 2.00 132 LEU B C 1
ATOM 3592 O O . LEU B 1 132 ? -59.141 -20.780 22.640 1.00 2.00 132 LEU B O 1
ATOM 3597 N N . GLY B 1 133 ? -58.929 -22.812 21.668 1.00 2.00 133 GLY B N 1
ATOM 3598 C CA . GLY B 1 133 ? -58.054 -22.418 20.574 1.00 2.00 133 GLY B CA 1
ATOM 3599 C C . GLY B 1 133 ? -58.587 -21.275 19.746 1.00 2.00 133 GLY B C 1
ATOM 3600 O O . GLY B 1 133 ? -57.876 -20.654 18.969 1.00 2.00 133 GLY B O 1
ATOM 3601 N N . ASN B 1 134 ? -59.846 -20.976 19.946 1.00 2.00 134 ASN B N 1
ATOM 3602 C CA . ASN B 1 134 ? -60.515 -19.996 19.171 1.00 2.00 134 ASN B CA 1
ATOM 3603 C C . ASN B 1 134 ? -60.662 -18.752 20.073 1.00 2.00 134 ASN B C 1
ATOM 3604 O O . ASN B 1 134 ? -61.150 -17.713 19.640 1.00 2.00 134 ASN B O 1
ATOM 3609 N N . SER B 1 135 ? -60.219 -18.852 21.330 1.00 2.00 135 SER B N 1
ATOM 3610 C CA . SER B 1 135 ? -60.496 -17.813 22.319 1.00 2.00 135 SER B CA 1
ATOM 3611 C C . SER B 1 135 ? -59.714 -16.501 22.153 1.00 2.00 135 SER B C 1
ATOM 3612 O O . SER B 1 135 ? -60.140 -15.482 22.725 1.00 2.00 135 SER B O 1
ATOM 3615 N N . PHE B 1 136 ? -58.641 -16.499 21.340 1.00 2.00 136 PHE B N 1
ATOM 3616 C CA . PHE B 1 136 ? -57.663 -15.382 21.291 1.00 2.00 136 PHE B CA 1
ATOM 3617 C C . PHE B 1 136 ? -57.586 -14.639 19.953 1.00 2.00 136 PHE B C 1
ATOM 3618 O O . PHE B 1 136 ? -56.611 -13.956 19.639 1.00 2.00 136 PHE B O 1
ATOM 3626 N N . GLY B 1 137 ? -58.597 -14.799 19.131 1.00 2.00 137 GLY B N 1
ATOM 3627 C CA . GLY B 1 137 ? -58.612 -14.030 17.917 1.00 2.00 137 GLY B CA 1
ATOM 3628 C C . GLY B 1 137 ? -58.477 -14.816 16.647 1.00 2.00 137 GLY B C 1
ATOM 3629 O O . GLY B 1 137 ? -57.993 -15.907 16.652 1.00 2.00 137 GLY B O 1
ATOM 3630 N N . SER B 1 138 ? -58.886 -14.198 15.546 1.00 2.00 138 SER B N 1
ATOM 3631 C CA . SER B 1 138 ? -58.989 -14.873 14.245 1.00 2.00 138 SER B CA 1
ATOM 3632 C C . SER B 1 138 ? -57.762 -15.596 13.742 1.00 2.00 138 SER B C 1
ATOM 3633 O O . SER B 1 138 ? -56.689 -14.970 13.514 1.00 2.00 138 SER B O 1
ATOM 3636 N N . SER B 1 139 ? -57.954 -16.903 13.525 1.00 2.00 139 SER B N 1
ATOM 3637 C CA . SER B 1 139 ? -57.207 -17.620 12.484 1.00 2.00 139 SER B CA 1
ATOM 3638 C C . SER B 1 139 ? -56.185 -16.686 11.688 1.00 2.00 139 SER B C 1
ATOM 3639 O O . SER B 1 139 ? -54.954 -16.726 11.890 1.00 2.00 139 SER B O 1
ATOM 3642 N N . THR B 1 140 ? -56.741 -15.787 10.875 1.00 2.00 140 THR B N 1
ATOM 3643 C CA . THR B 1 140 ? -56.037 -15.180 9.778 1.00 2.00 140 THR B CA 1
ATOM 3644 C C . THR B 1 140 ? -56.672 -13.883 9.316 1.00 2.00 140 THR B C 1
ATOM 3645 O O . THR B 1 140 ? -56.198 -13.263 8.379 1.00 2.00 140 THR B O 1
ATOM 3649 N N . ARG B 1 141 ? -57.792 -13.495 9.902 1.00 2.00 141 ARG B N 1
ATOM 3650 C CA . ARG B 1 141 ? -58.318 -12.163 9.650 1.00 2.00 141 ARG B CA 1
ATOM 3651 C C . ARG B 1 141 ? -57.505 -11.125 10.482 1.00 2.00 141 ARG B C 1
ATOM 3652 O O . ARG B 1 141 ? -57.462 -9.922 10.156 1.00 2.00 141 ARG B O 1
ATOM 3660 N N . LEU B 1 142 ? -56.796 -11.619 11.498 1.00 2.00 142 LEU B N 1
ATOM 3661 C CA . LEU B 1 142 ? -55.838 -10.829 12.252 1.00 2.00 142 LEU B CA 1
ATOM 3662 C C . LEU B 1 142 ? -56.498 -9.839 13.193 1.00 2.00 142 LEU B C 1
ATOM 3663 O O . LEU B 1 142 ? -55.983 -8.734 13.406 1.00 2.00 142 LEU B O 1
ATOM 3668 N N . ASP B 1 143 ? -57.637 -10.254 13.753 1.00 2.00 143 ASP B N 1
ATOM 3669 C CA . ASP B 1 143 ? -58.474 -9.430 14.653 1.00 2.00 143 ASP B CA 1
ATOM 3670 C C . ASP B 1 143 ? -58.850 -10.158 15.972 1.00 2.00 143 ASP B C 1
ATOM 3671 O O . ASP B 1 143 ? -58.552 -11.331 16.163 1.00 2.00 143 ASP B O 1
ATOM 3676 N N . TYR B 1 144 ? -59.457 -9.435 16.902 1.00 2.00 144 TYR B N 1
ATOM 3677 C CA . TYR B 1 144 ? -60.042 -10.057 18.093 1.00 2.00 144 TYR B CA 1
ATOM 3678 C C . TYR B 1 144 ? -61.332 -9.298 18.464 1.00 2.00 144 TYR B C 1
ATOM 3679 O O . TYR B 1 144 ? -61.437 -8.140 18.135 1.00 2.00 144 TYR B O 1
ATOM 3688 N N . GLY B 1 145 ? -62.309 -9.953 19.079 1.00 2.00 145 GLY B N 1
ATOM 3689 C CA . GLY B 1 145 ? -63.606 -9.339 19.416 1.00 2.00 145 GLY B CA 1
ATOM 3690 C C . GLY B 1 145 ? -64.509 -10.287 20.258 1.00 2.00 145 GLY B C 1
ATOM 3691 O O . GLY B 1 145 ? -64.074 -11.387 20.726 1.00 2.00 145 GLY B O 1
ATOM 3692 N N . THR B 1 146 ? -65.766 -9.890 20.449 1.00 2.00 146 THR B N 1
ATOM 3693 C CA . THR B 1 146 ? -66.585 -10.524 21.448 1.00 2.00 146 THR B CA 1
ATOM 3694 C C . THR B 1 146 ? -66.818 -12.026 21.236 1.00 2.00 146 THR B C 1
ATOM 3695 O O . THR B 1 146 ? -67.032 -12.797 22.209 1.00 2.00 146 THR B O 1
ATOM 3699 N N . GLY B 1 147 ? -66.724 -12.427 19.973 1.00 2.00 147 GLY B N 1
ATOM 3700 C CA . GLY B 1 147 ? -66.885 -13.805 19.574 1.00 2.00 147 GLY B CA 1
ATOM 3701 C C . GLY B 1 147 ? -65.765 -14.676 20.138 1.00 2.00 147 GLY B C 1
ATOM 3702 O O . GLY B 1 147 ? -65.949 -15.919 20.331 1.00 2.00 147 GLY B O 1
ATOM 3703 N N . HIS B 1 148 ? -64.587 -14.070 20.376 1.00 2.00 148 HIS B N 1
ATOM 3704 C CA . HIS B 1 148 ? -63.504 -14.836 20.981 1.00 2.00 148 HIS B CA 1
ATOM 3705 C C . HIS B 1 148 ? -63.574 -14.768 22.504 1.00 2.00 148 HIS B C 1
ATOM 3706 O O . HIS B 1 148 ? -63.135 -15.697 23.177 1.00 2.00 148 HIS B O 1
ATOM 3713 N N . GLU B 1 149 ? -64.107 -13.673 23.044 1.00 2.00 149 GLU B N 1
ATOM 3714 C CA . GLU B 1 149 ? -64.147 -13.512 24.466 1.00 2.00 149 GLU B CA 1
ATOM 3715 C C . GLU B 1 149 ? -65.167 -14.518 24.855 1.00 2.00 149 GLU B C 1
ATOM 3716 O O . GLU B 1 149 ? -65.024 -15.151 25.925 1.00 2.00 149 GLU B O 1
ATOM 3722 N N . LEU B 1 150 ? -66.184 -14.704 23.989 1.00 2.00 150 LEU B N 1
ATOM 3723 C CA . LEU B 1 150 ? -67.263 -15.650 24.319 1.00 2.00 150 LEU B CA 1
ATOM 3724 C C . LEU B 1 150 ? -66.675 -17.063 24.227 1.00 2.00 150 LEU B C 1
ATOM 3725 O O . LEU B 1 150 ? -66.812 -17.869 25.151 1.00 2.00 150 LEU B O 1
ATOM 3730 N N . SER B 1 151 ? -65.921 -17.330 23.161 1.00 2.00 151 SER B N 1
ATOM 3731 C CA . SER B 1 151 ? -65.115 -18.573 23.056 1.00 2.00 151 SER B CA 1
ATOM 3732 C C . SER B 1 151 ? -64.369 -19.008 24.314 1.00 2.00 151 SER B C 1
ATOM 3733 O O . SER B 1 151 ? -64.189 -20.202 24.562 1.00 2.00 151 SER B O 1
ATOM 3736 N N . PHE B 1 152 ? -63.922 -18.051 25.091 1.00 2.00 152 PHE B N 1
ATOM 3737 C CA . PHE B 1 152 ? -63.188 -18.396 26.275 1.00 2.00 152 PHE B CA 1
ATOM 3738 C C . PHE B 1 152 ? -64.152 -18.915 27.335 1.00 2.00 152 PHE B C 1
ATOM 3739 O O . PHE B 1 152 ? -63.977 -20.045 27.856 1.00 2.00 152 PHE B O 1
ATOM 3747 N N . MET B 1 153 ? -65.184 -18.094 27.605 1.00 2.00 153 MET B N 1
ATOM 3748 C CA . MET B 1 153 ? -66.289 -18.449 28.520 1.00 2.00 153 MET B CA 1
ATOM 3749 C C . MET B 1 153 ? -66.656 -19.874 28.243 1.00 2.00 153 MET B C 1
ATOM 3750 O O . MET B 1 153 ? -66.595 -20.740 29.129 1.00 2.00 153 MET B O 1
ATOM 3755 N N . ALA B 1 154 ? -66.954 -20.115 26.980 1.00 2.00 154 ALA B N 1
ATOM 3756 C CA . ALA B 1 154 ? -67.410 -21.378 26.527 1.00 2.00 154 ALA B CA 1
ATOM 3757 C C . ALA B 1 154 ? -66.356 -22.450 26.858 1.00 2.00 154 ALA B C 1
ATOM 3758 O O . ALA B 1 154 ? -66.731 -23.591 27.233 1.00 2.00 154 ALA B O 1
ATOM 3760 N N . THR B 1 155 ? -65.054 -22.103 26.730 1.00 2.00 155 THR B N 1
ATOM 3761 C CA . THR B 1 155 ? -63.998 -23.083 27.026 1.00 2.00 155 THR B CA 1
ATOM 3762 C C . THR B 1 155 ? -64.227 -23.460 28.478 1.00 2.00 155 THR B C 1
ATOM 3763 O O . THR B 1 155 ? -64.031 -24.592 28.855 1.00 2.00 155 THR B O 1
ATOM 3767 N N . VAL B 1 156 ? -64.651 -22.518 29.316 1.00 2.00 156 VAL B N 1
ATOM 3768 C CA . VAL B 1 156 ? -64.642 -22.842 30.748 1.00 2.00 156 VAL B CA 1
ATOM 3769 C C . VAL B 1 156 ? -65.958 -23.514 31.115 1.00 2.00 156 VAL B C 1
ATOM 3770 O O . VAL B 1 156 ? -66.013 -24.521 31.866 1.00 2.00 156 VAL B O 1
ATOM 3774 N N . ALA B 1 157 ? -67.006 -22.954 30.546 1.00 2.00 157 ALA B N 1
ATOM 3775 C CA . ALA B 1 157 ? -68.281 -23.586 30.612 1.00 2.00 157 ALA B CA 1
ATOM 3776 C C . ALA B 1 157 ? -68.125 -25.071 30.172 1.00 2.00 157 ALA B C 1
ATOM 3777 O O . ALA B 1 157 ? -68.861 -25.949 30.657 1.00 2.00 157 ALA B O 1
ATOM 3779 N N . ALA B 1 158 ? -67.167 -25.370 29.278 1.00 2.00 158 ALA B N 1
ATOM 3780 C CA . ALA B 1 158 ? -67.031 -26.732 28.795 1.00 2.00 158 ALA B CA 1
ATOM 3781 C C . ALA B 1 158 ? -66.674 -27.565 30.011 1.00 2.00 158 ALA B C 1
ATOM 3782 O O . ALA B 1 158 ? -67.468 -28.412 30.428 1.00 2.00 158 ALA B O 1
ATOM 3784 N N . LEU B 1 159 ? -65.518 -27.302 30.621 1.00 2.00 159 LEU B N 1
ATOM 3785 C CA . LEU B 1 159 ? -64.963 -28.271 31.595 1.00 2.00 159 LEU B CA 1
ATOM 3786 C C . LEU B 1 159 ? -65.552 -28.107 32.954 1.00 2.00 159 LEU B C 1
ATOM 3787 O O . LEU B 1 159 ? -65.240 -28.880 33.863 1.00 2.00 159 LEU B O 1
ATOM 3792 N N . ASP B 1 160 ? -66.400 -27.087 33.065 1.00 2.00 160 ASP B N 1
ATOM 3793 C CA . ASP B 1 160 ? -67.323 -26.978 34.144 1.00 2.00 160 ASP B CA 1
ATOM 3794 C C . ASP B 1 160 ? -68.357 -28.073 33.894 1.00 2.00 160 ASP B C 1
ATOM 3795 O O . ASP B 1 160 ? -68.630 -28.889 34.757 1.00 2.00 160 ASP B O 1
ATOM 3800 N N . MET B 1 161 ? -68.911 -28.114 32.686 1.00 2.00 161 MET B N 1
ATOM 3801 C CA . MET B 1 161 ? -69.964 -29.089 32.371 1.00 2.00 161 MET B CA 1
ATOM 3802 C C . MET B 1 161 ? -69.592 -30.520 32.652 1.00 2.00 161 MET B C 1
ATOM 3803 O O . MET B 1 161 ? -70.478 -31.363 32.716 1.00 2.00 161 MET B O 1
ATOM 3808 N N . LEU B 1 162 ? -68.303 -30.824 32.787 1.00 2.00 162 LEU B N 1
ATOM 3809 C CA . LEU B 1 162 ? -67.928 -32.196 33.099 1.00 2.00 162 LEU B CA 1
ATOM 3810 C C . LEU B 1 162 ? -67.843 -32.295 34.592 1.00 2.00 162 LEU B C 1
ATOM 3811 O O . LEU B 1 162 ? -67.307 -33.264 35.121 1.00 2.00 162 LEU B O 1
ATOM 3816 N N . GLY B 1 163 ? -68.352 -31.275 35.260 1.00 2.00 163 GLY B N 1
ATOM 3817 C CA . GLY B 1 163 ? -68.223 -31.146 36.687 1.00 2.00 163 GLY B CA 1
ATOM 3818 C C . GLY B 1 163 ? -66.795 -31.086 37.212 1.00 2.00 163 GLY B C 1
ATOM 3819 O O . GLY B 1 163 ? -66.488 -31.763 38.184 1.00 2.00 163 GLY B O 1
ATOM 3820 N N . MET B 1 164 ? -65.916 -30.288 36.613 1.00 2.00 164 MET B N 1
ATOM 3821 C CA . MET B 1 164 ? -64.594 -30.124 37.202 1.00 2.00 164 MET B CA 1
ATOM 3822 C C . MET B 1 164 ? -64.391 -28.739 37.797 1.00 2.00 164 MET B C 1
ATOM 3823 O O . MET B 1 164 ? -63.264 -28.294 37.978 1.00 2.00 164 MET B O 1
ATOM 3828 N N . PHE B 1 165 ? -65.481 -28.059 38.108 1.00 2.00 165 PHE B N 1
ATOM 3829 C CA . PHE B 1 165 ? -65.386 -26.961 39.058 1.00 2.00 165 PHE B CA 1
ATOM 3830 C C . PHE B 1 165 ? -66.431 -27.144 40.189 1.00 2.00 165 PHE B C 1
ATOM 3831 O O . PHE B 1 165 ? -67.314 -26.287 40.384 1.00 2.00 165 PHE B O 1
ATOM 3839 N N . PRO B 1 166 ? -66.324 -28.246 40.945 1.00 2.00 166 PRO B N 1
ATOM 3840 C CA . PRO B 1 166 ? -67.152 -28.383 42.123 1.00 2.00 166 PRO B CA 1
ATOM 3841 C C . PRO B 1 166 ? -66.965 -27.168 43.011 1.00 2.00 166 PRO B C 1
ATOM 3842 O O . PRO B 1 166 ? -65.831 -26.748 43.216 1.00 2.00 166 PRO B O 1
ATOM 3846 N N . HIS B 1 167 ? -68.057 -26.630 43.545 1.00 2.00 167 HIS B N 1
ATOM 3847 C CA . HIS B 1 167 ? -68.019 -25.445 44.462 1.00 2.00 167 HIS B CA 1
ATOM 3848 C C . HIS B 1 167 ? -67.142 -24.307 44.006 1.00 2.00 167 HIS B C 1
ATOM 3849 O O . HIS B 1 167 ? -66.395 -23.709 44.779 1.00 2.00 167 HIS B O 1
ATOM 3856 N N . MET B 1 168 ? -67.278 -24.016 42.738 1.00 2.00 168 MET B N 1
ATOM 3857 C CA . MET B 1 168 ? -66.672 -22.863 42.160 1.00 2.00 168 MET B CA 1
ATOM 3858 C C . MET B 1 168 ? -67.148 -21.573 42.853 1.00 2.00 168 MET B C 1
ATOM 3859 O O . MET B 1 168 ? -68.361 -21.300 42.925 1.00 2.00 168 MET B O 1
ATOM 3864 N N . ARG B 1 169 ? -66.200 -20.791 43.364 1.00 2.00 169 ARG B N 1
ATOM 3865 C CA . ARG B 1 169 ? -66.520 -19.500 43.939 1.00 2.00 169 ARG B CA 1
ATOM 3866 C C . ARG B 1 169 ? -66.349 -18.382 42.882 1.00 2.00 169 ARG B C 1
ATOM 3867 O O . ARG B 1 169 ? -65.959 -18.624 41.760 1.00 2.00 169 ARG B O 1
ATOM 3875 N N . GLY B 1 170 ? -66.655 -17.147 43.244 1.00 2.00 170 GLY B N 1
ATOM 3876 C CA . GLY B 1 170 ? -66.497 -16.084 42.309 1.00 2.00 170 GLY B CA 1
ATOM 3877 C C . GLY B 1 170 ? -65.022 -15.823 42.204 1.00 2.00 170 GLY B C 1
ATOM 3878 O O . GLY B 1 170 ? -64.575 -15.139 41.295 1.00 2.00 170 GLY B O 1
ATOM 3879 N N . ALA B 1 171 ? -64.246 -16.339 43.130 1.00 2.00 171 ALA B N 1
ATOM 3880 C CA . ALA B 1 171 ? -62.860 -15.959 43.187 1.00 2.00 171 ALA B CA 1
ATOM 3881 C C . ALA B 1 171 ? -62.173 -16.676 42.059 1.00 2.00 171 ALA B C 1
ATOM 3882 O O . ALA B 1 171 ? -61.115 -16.253 41.554 1.00 2.00 171 ALA B O 1
ATOM 3884 N N . ASP B 1 172 ? -62.801 -17.782 41.684 1.00 2.00 172 ASP B N 1
ATOM 3885 C CA . ASP B 1 172 ? -62.256 -18.693 40.724 1.00 2.00 172 ASP B CA 1
ATOM 3886 C C . ASP B 1 172 ? -62.520 -18.128 39.346 1.00 2.00 172 ASP B C 1
ATOM 3887 O O . ASP B 1 172 ? -61.689 -18.320 38.422 1.00 2.00 172 ASP B O 1
ATOM 3892 N N . VAL B 1 173 ? -63.700 -17.485 39.180 1.00 2.00 173 VAL B N 1
ATOM 3893 C CA . VAL B 1 173 ? -63.986 -16.909 37.916 1.00 2.00 173 VAL B CA 1
ATOM 3894 C C . VAL B 1 173 ? -63.063 -15.756 37.898 1.00 2.00 173 VAL B C 1
ATOM 3895 O O . VAL B 1 173 ? -62.355 -15.549 36.902 1.00 2.00 173 VAL B O 1
ATOM 3899 N N 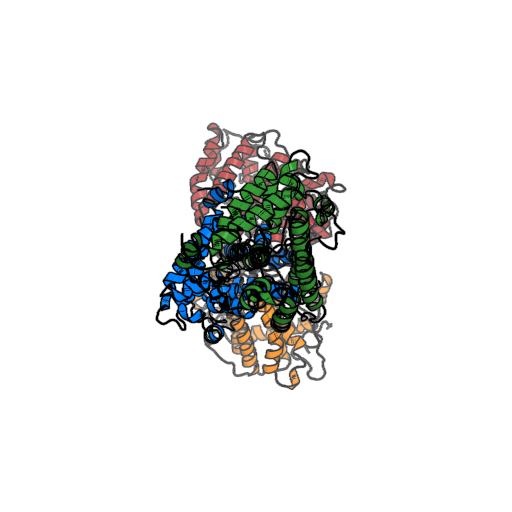. PHE B 1 174 ? -62.972 -15.032 38.998 1.00 2.00 174 PHE B N 1
ATOM 3900 C CA . PHE B 1 174 ? -62.157 -13.857 38.865 1.00 2.00 174 PHE B CA 1
ATOM 3901 C C . PHE B 1 174 ? -60.743 -14.163 38.428 1.00 2.00 174 PHE B C 1
ATOM 3902 O O . PHE B 1 174 ? -60.106 -13.345 37.753 1.00 2.00 174 PHE B O 1
ATOM 3910 N N . LEU B 1 175 ? -60.245 -15.314 38.837 1.00 2.00 175 LEU B N 1
ATOM 3911 C CA . LEU B 1 175 ? -58.844 -15.602 38.684 1.00 2.00 175 LEU B CA 1
ATOM 3912 C C . LEU B 1 175 ? -58.678 -15.955 37.233 1.00 2.00 175 LEU B C 1
ATOM 3913 O O . LEU B 1 175 ? -57.748 -15.439 36.594 1.00 2.00 175 LEU B O 1
ATOM 3918 N N . LEU B 1 176 ? -59.602 -16.767 36.682 1.00 2.00 176 LEU B N 1
ATOM 3919 C CA . LEU B 1 176 ? -59.462 -17.246 35.314 1.00 2.00 176 LEU B CA 1
ATOM 3920 C C . LEU B 1 176 ? -59.545 -16.091 34.404 1.00 2.00 176 LEU B C 1
ATOM 3921 O O . LEU B 1 176 ? -58.625 -15.801 33.661 1.00 2.00 176 LEU B O 1
ATOM 3926 N N . PHE B 1 177 ? -60.640 -15.369 34.501 1.00 2.00 177 PHE B N 1
ATOM 3927 C CA . PHE B 1 177 ? -60.846 -14.323 33.528 1.00 2.00 177 PHE B CA 1
ATOM 3928 C C . PHE B 1 177 ? -59.818 -13.242 33.771 1.00 2.00 177 PHE B C 1
ATOM 3929 O O . PHE B 1 177 ? -59.431 -12.530 32.850 1.00 2.00 177 PHE B O 1
ATOM 3937 N N . ASN B 1 178 ? -59.341 -13.111 34.991 1.00 2.00 178 ASN B N 1
ATOM 3938 C CA . ASN B 1 178 ? -58.281 -12.137 35.130 1.00 2.00 178 ASN B CA 1
ATOM 3939 C C . ASN B 1 178 ? -57.051 -12.540 34.369 1.00 2.00 178 ASN B C 1
ATOM 3940 O O . ASN B 1 178 ? -56.353 -11.656 33.857 1.00 2.00 178 ASN B O 1
ATOM 3945 N N . LYS B 1 179 ? -56.782 -13.849 34.300 1.00 2.00 179 LYS B N 1
ATOM 3946 C CA . LYS B 1 179 ? -55.617 -14.316 33.544 1.00 2.00 179 LYS B CA 1
ATOM 3947 C C . LYS B 1 179 ? -55.859 -14.071 32.030 1.00 2.00 179 LYS B C 1
ATOM 3948 O O . LYS B 1 179 ? -55.003 -13.487 31.312 1.00 2.00 179 LYS B O 1
ATOM 3954 N N . TYR B 1 180 ? -57.031 -14.492 31.572 1.00 2.00 180 TYR B N 1
ATOM 3955 C CA . TYR B 1 180 ? -57.290 -14.407 30.204 1.00 2.00 180 TYR B CA 1
ATOM 3956 C C . TYR B 1 180 ? -57.322 -12.957 29.756 1.00 2.00 180 TYR B C 1
ATOM 3957 O O . TYR B 1 180 ? -56.900 -12.671 28.662 1.00 2.00 180 TYR B O 1
ATOM 3966 N N . TYR B 1 181 ? -57.765 -12.019 30.572 1.00 2.00 181 TYR B N 1
ATOM 3967 C CA . TYR B 1 181 ? -57.841 -10.646 30.032 1.00 2.00 181 TYR B CA 1
ATOM 3968 C C . TYR B 1 181 ? -56.488 -10.019 29.931 1.00 2.00 181 TYR B C 1
ATOM 3969 O O . TYR B 1 181 ? -56.265 -9.135 29.112 1.00 2.00 181 TYR B O 1
ATOM 3978 N N . THR B 1 182 ? -55.579 -10.493 30.775 1.00 2.00 182 THR B N 1
ATOM 3979 C CA . THR B 1 182 ? -54.219 -10.035 30.780 1.00 2.00 182 THR B CA 1
ATOM 3980 C C . THR B 1 182 ? -53.574 -10.551 29.539 1.00 2.00 182 THR B C 1
ATOM 3981 O O . THR B 1 182 ? -52.791 -9.831 28.889 1.00 2.00 182 THR B O 1
ATOM 3985 N N . ILE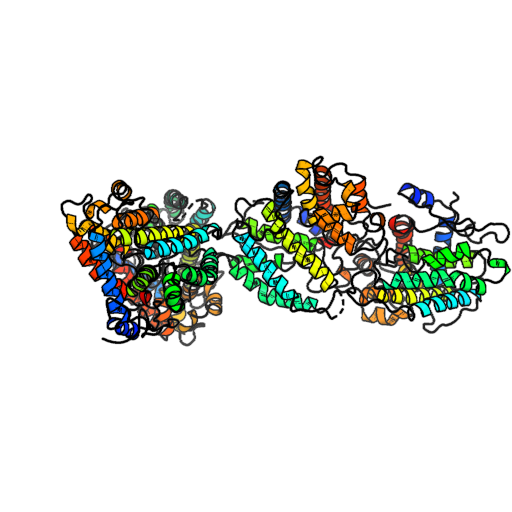 B 1 183 ? -53.885 -11.801 29.229 1.00 2.00 183 ILE B N 1
ATOM 3986 C CA . ILE B 1 183 ? -53.230 -12.433 28.121 1.00 2.00 183 ILE B CA 1
ATOM 3987 C C . ILE B 1 183 ? -53.689 -11.639 26.898 1.00 2.00 183 ILE B C 1
ATOM 3988 O O . ILE B 1 183 ? -52.859 -11.309 26.006 1.00 2.00 183 ILE B O 1
ATOM 3993 N N . MET B 1 184 ? -54.982 -11.269 26.887 1.00 2.00 184 MET B N 1
ATOM 3994 C CA . MET B 1 184 ? -55.606 -10.737 25.687 1.00 2.00 184 MET B CA 1
ATOM 3995 C C . MET B 1 184 ? -55.136 -9.343 25.424 1.00 2.00 184 MET B C 1
ATOM 3996 O O . MET B 1 184 ? -54.844 -8.974 24.282 1.00 2.00 184 MET B O 1
ATOM 4001 N N . ARG B 1 185 ? -54.944 -8.603 26.501 1.00 2.00 185 ARG B N 1
ATOM 4002 C CA . ARG B 1 185 ? -54.421 -7.280 26.383 1.00 2.00 185 ARG B CA 1
ATOM 4003 C C . ARG B 1 185 ? -53.037 -7.316 25.840 1.00 2.00 185 ARG B C 1
ATOM 4004 O O . ARG B 1 185 ? -52.818 -6.664 24.822 1.00 2.00 185 ARG B O 1
ATOM 4012 N N . ARG B 1 186 ? -52.113 -8.103 26.393 1.00 2.00 186 ARG B N 1
ATOM 4013 C CA . ARG B 1 186 ? -50.804 -8.126 25.735 1.00 2.00 186 ARG B CA 1
ATOM 4014 C C . ARG B 1 186 ? -50.996 -8.469 24.246 1.00 2.00 186 ARG B C 1
ATOM 4015 O O . ARG B 1 186 ? -50.418 -7.783 23.388 1.00 2.00 186 ARG B O 1
ATOM 4023 N N . LEU B 1 187 ? -51.806 -9.490 23.915 1.00 2.00 187 LEU B N 1
ATOM 4024 C CA . LEU B 1 187 ? -51.961 -9.848 22.508 1.00 2.00 187 LEU B CA 1
ATOM 4025 C C . LEU B 1 187 ? -52.414 -8.653 21.643 1.00 2.00 187 LEU B C 1
ATOM 4026 O O . LEU B 1 187 ? -51.681 -8.235 20.684 1.00 2.00 187 LEU B O 1
ATOM 4031 N N . ILE B 1 188 ? -53.584 -8.088 22.019 1.00 2.00 188 ILE B N 1
ATOM 4032 C CA . ILE B 1 188 ? -54.156 -6.930 21.335 1.00 2.00 188 ILE B CA 1
ATOM 4033 C C . ILE B 1 188 ? -53.194 -5.778 21.171 1.00 2.00 188 ILE B C 1
ATOM 4034 O O . ILE B 1 188 ? -53.172 -5.108 20.141 1.00 2.00 188 ILE B O 1
ATOM 4039 N N . LEU B 1 189 ? -52.332 -5.548 22.143 1.00 2.00 189 LEU B N 1
ATOM 4040 C CA . LEU B 1 189 ? -51.297 -4.541 21.891 1.00 2.00 189 LEU B CA 1
ATOM 4041 C C . LEU B 1 189 ? -50.136 -5.031 21.111 1.00 2.00 189 LEU B C 1
ATOM 4042 O O . LEU B 1 189 ? -49.668 -4.300 20.277 1.00 2.00 189 LEU B O 1
ATOM 4047 N N . THR B 1 190 ? -49.625 -6.230 21.393 1.00 2.00 190 THR B N 1
ATOM 4048 C CA . THR B 1 190 ? -48.368 -6.658 20.738 1.00 2.00 190 THR B CA 1
ATOM 4049 C C . THR B 1 190 ? -48.632 -6.806 19.245 1.00 2.00 190 THR B C 1
ATOM 4050 O O . THR B 1 190 ? -47.790 -6.406 18.414 1.00 2.00 190 THR B O 1
ATOM 4054 N N . TYR B 1 191 ? -49.844 -7.301 18.927 1.00 2.00 191 TYR B N 1
ATOM 4055 C CA . TYR B 1 191 ? -50.236 -7.594 17.533 1.00 2.00 191 TYR B CA 1
ATOM 4056 C C . TYR B 1 191 ? -51.081 -6.490 16.833 1.00 2.00 191 TYR B C 1
ATOM 4057 O O . TYR B 1 191 ? -51.320 -6.530 15.628 1.00 2.00 191 TYR B O 1
ATOM 4066 N N . THR B 1 192 ? -51.416 -5.442 17.583 1.00 2.00 192 THR B N 1
ATOM 4067 C CA . THR B 1 192 ? -52.326 -4.419 17.112 1.00 2.00 192 THR B CA 1
ATOM 4068 C C . THR B 1 192 ? -53.515 -5.101 16.490 1.00 2.00 192 THR B C 1
ATOM 4069 O O . THR B 1 192 ? -53.940 -4.763 15.373 1.00 2.00 192 THR B O 1
ATOM 4073 N N . LEU B 1 193 ? -54.027 -6.086 17.201 1.00 2.00 193 LEU B N 1
ATOM 4074 C CA . LEU B 1 193 ? -55.118 -6.814 16.688 1.00 2.00 193 LEU B CA 1
ATOM 4075 C C . LEU B 1 193 ? -56.180 -5.769 16.480 1.00 2.00 193 LEU B C 1
ATOM 4076 O O . LEU B 1 193 ? -56.059 -4.592 16.910 1.00 2.00 193 LEU B O 1
ATOM 4081 N N . GLU B 1 194 ? -57.207 -6.219 15.794 1.00 2.00 194 GLU B N 1
ATOM 4082 C CA . GLU B 1 194 ? -58.211 -5.358 15.362 1.00 2.00 194 GLU B CA 1
ATOM 4083 C C . GLU B 1 194 ? -59.619 -5.818 15.725 1.00 2.00 194 GLU B C 1
ATOM 4084 O O . GLU B 1 194 ? -59.891 -7.011 15.989 1.00 2.00 194 GLU B O 1
ATOM 4090 N N . PRO B 1 195 ? -60.528 -4.862 15.770 1.00 2.00 195 PRO B N 1
ATOM 4091 C CA . PRO B 1 195 ? -61.832 -5.169 16.268 1.00 2.00 195 PRO B CA 1
ATOM 4092 C C . PRO B 1 195 ? -62.607 -6.161 15.362 1.00 2.00 195 PRO B C 1
ATOM 4093 O O . PRO B 1 195 ? -62.826 -5.864 14.162 1.00 2.00 195 PRO B O 1
ATOM 4097 N N . ALA B 1 196 ? -63.024 -7.311 15.932 1.00 2.00 196 ALA B N 1
ATOM 4098 C CA . ALA B 1 196 ? -63.822 -8.320 15.214 1.00 2.00 196 ALA B CA 1
ATOM 4099 C C . ALA B 1 196 ? -65.318 -8.168 15.460 1.00 2.00 196 ALA B C 1
ATOM 4100 O O . ALA B 1 196 ? -65.822 -8.266 16.594 1.00 2.00 196 ALA B O 1
ATOM 4102 N N . GLY B 1 197 ? -66.034 -7.956 14.389 1.00 2.00 197 GLY B N 1
ATOM 4103 C CA . GLY B 1 197 ? -67.482 -7.949 14.439 1.00 2.00 197 GLY B CA 1
ATOM 4104 C C . GLY B 1 197 ? -67.975 -6.839 15.343 1.00 2.00 197 GLY B C 1
ATOM 4105 O O . GLY B 1 197 ? -68.895 -7.057 16.161 1.00 2.00 197 GLY B O 1
ATOM 4106 N N . SER B 1 198 ? -67.374 -5.657 15.167 1.00 2.00 198 SER B N 1
ATOM 4107 C CA . SER B 1 198 ? -67.502 -4.536 16.041 1.00 2.00 198 SER B CA 1
ATOM 4108 C C . SER B 1 198 ? -68.550 -3.551 15.498 1.00 2.00 198 SER B C 1
ATOM 4109 O O . SER B 1 198 ? -68.776 -3.505 14.256 1.00 2.00 198 SER B O 1
ATOM 4112 N N . HIS B 1 199 ? -69.183 -2.757 16.372 1.00 2.00 199 HIS B N 1
ATOM 4113 C CA . HIS B 1 199 ? -70.077 -1.682 15.906 1.00 2.00 199 HIS B CA 1
ATOM 4114 C C . HIS B 1 199 ? -69.422 -0.345 15.832 1.00 2.00 199 HIS B C 1
ATOM 4115 O O . HIS B 1 199 ? -70.092 0.689 15.686 1.00 2.00 199 HIS B O 1
ATOM 4122 N N . GLY B 1 200 ? -68.114 -0.345 15.944 1.00 2.00 200 GLY B N 1
ATOM 4123 C CA . GLY B 1 200 ? -67.443 0.893 16.285 1.00 2.00 200 GLY B CA 1
ATOM 4124 C C . GLY B 1 200 ? -68.112 1.597 17.470 1.00 2.00 200 GLY B C 1
ATOM 4125 O O . GLY B 1 200 ? -68.712 1.001 18.355 1.00 2.00 200 GLY B O 1
ATOM 4126 N N . VAL B 1 201 ? -67.971 2.901 17.439 1.00 2.00 201 VAL B N 1
ATOM 4127 C CA . VAL B 1 201 ? -68.736 3.839 18.206 1.00 2.00 201 VAL B CA 1
ATOM 4128 C C . VAL B 1 201 ? -70.166 3.445 18.574 1.00 2.00 201 VAL B C 1
ATOM 4129 O O . VAL B 1 201 ? -70.702 3.872 19.549 1.00 2.00 201 VAL B O 1
ATOM 4133 N N . TRP B 1 202 ? -70.771 2.595 17.796 1.00 2.00 202 TRP B N 1
ATOM 4134 C CA . TRP B 1 202 ? -72.143 2.278 18.050 1.00 2.00 202 TRP B CA 1
ATOM 4135 C C . TRP B 1 202 ? -72.238 1.105 18.931 1.00 2.00 202 TRP B C 1
ATOM 4136 O O . TRP B 1 202 ? -73.327 0.740 19.253 1.00 2.00 202 TRP B O 1
ATOM 4147 N N . GLY B 1 203 ? -71.112 0.539 19.344 1.00 2.00 203 GLY B N 1
ATOM 4148 C CA . GLY B 1 203 ? -71.129 -0.574 20.255 1.00 2.00 203 GLY B CA 1
ATOM 4149 C C . GLY B 1 203 ? -70.494 -0.271 21.589 1.00 2.00 203 GLY B C 1
ATOM 4150 O O . GLY B 1 203 ? -70.068 0.850 21.828 1.00 2.00 203 GLY B O 1
ATOM 4151 N N . LEU B 1 204 ? -70.420 -1.274 22.466 1.00 2.00 204 LEU B N 1
ATOM 4152 C CA . LEU B 1 204 ? -69.943 -1.081 23.818 1.00 2.00 204 LEU B CA 1
ATOM 4153 C C . LEU B 1 204 ? -68.458 -0.843 23.874 1.00 2.00 204 LEU B C 1
ATOM 4154 O O . LEU B 1 204 ? -68.027 0.204 24.329 1.00 2.00 204 LEU B O 1
ATOM 4159 N N . ASP B 1 205 ? -67.685 -1.825 23.419 1.00 2.00 205 ASP B N 1
ATOM 4160 C CA . ASP B 1 205 ? -66.199 -1.794 23.435 1.00 2.00 205 ASP B CA 1
ATOM 4161 C C . ASP B 1 205 ? -65.762 -2.462 22.105 1.00 2.00 205 ASP B C 1
ATOM 4162 O O . ASP B 1 205 ? -66.506 -3.207 21.477 1.00 2.00 205 ASP B O 1
ATOM 4167 N N . ASP B 1 206 ? -64.576 -2.170 21.640 1.00 2.00 206 ASP B N 1
ATOM 4168 C CA . ASP B 1 206 ? -64.155 -2.677 20.331 1.00 2.00 206 ASP B CA 1
ATOM 4169 C C . ASP B 1 206 ? -63.945 -4.153 20.344 1.00 2.00 206 ASP B C 1
ATOM 4170 O O . ASP B 1 206 ? -64.157 -4.785 19.336 1.00 2.00 206 ASP B O 1
ATOM 4175 N N . HIS B 1 207 ? -63.518 -4.689 21.487 1.00 2.00 207 HIS B N 1
ATOM 4176 C CA . HIS B 1 207 ? -63.187 -6.096 21.637 1.00 2.00 207 HIS B CA 1
ATOM 4177 C C . HIS B 1 207 ? -63.999 -6.868 22.676 1.00 2.00 207 HIS B C 1
ATOM 4178 O O . HIS B 1 207 ? -64.262 -8.052 22.455 1.00 2.00 207 HIS B O 1
ATOM 4185 N N . PHE B 1 208 ? -64.325 -6.256 23.826 1.00 2.00 208 PHE B N 1
ATOM 4186 C CA . PHE B 1 208 ? -64.877 -6.990 24.998 1.00 2.00 208 PHE B CA 1
ATOM 4187 C C . PHE B 1 208 ? -66.352 -6.640 25.406 1.00 2.00 208 PHE B C 1
ATOM 4188 O O . PHE B 1 208 ? -66.849 -5.530 25.089 1.00 2.00 208 PHE B O 1
ATOM 4196 N N . HIS B 1 209 ? -67.053 -7.574 26.074 1.00 2.00 209 HIS B N 1
ATOM 4197 C CA . HIS B 1 209 ? -68.388 -7.277 26.653 1.00 2.00 209 HIS B CA 1
ATOM 4198 C C . HIS B 1 209 ? -68.529 -7.934 28.051 1.00 2.00 209 HIS B C 1
ATOM 4199 O O . HIS B 1 209 ? -68.821 -7.275 29.037 1.00 2.00 209 HIS B O 1
ATOM 4206 N N . LEU B 1 210 ? -68.307 -9.248 28.109 1.00 2.00 210 LEU B N 1
ATOM 4207 C CA . LEU B 1 210 ? -68.193 -9.997 29.323 1.00 2.00 210 LEU B CA 1
ATOM 4208 C C . LEU B 1 210 ? -67.511 -9.238 30.467 1.00 2.00 210 LEU B C 1
ATOM 4209 O O . LEU B 1 210 ? -68.145 -9.138 31.560 1.00 2.00 210 LEU B O 1
ATOM 4214 N N . VAL B 1 211 ? -66.265 -8.715 30.237 1.00 2.00 211 VAL B N 1
ATOM 4215 C CA . VAL B 1 211 ? -65.563 -7.986 31.300 1.00 2.00 211 VAL B CA 1
ATOM 4216 C C . VAL B 1 211 ? -66.593 -7.095 31.927 1.00 2.00 211 VAL B C 1
ATOM 4217 O O . VAL B 1 211 ? -66.795 -7.102 33.125 1.00 2.00 211 VAL B O 1
ATOM 4221 N N . TYR B 1 212 ? -67.290 -6.322 31.137 1.00 2.00 212 TYR B N 1
ATOM 4222 C CA . TYR B 1 212 ? -68.170 -5.361 31.766 1.00 2.00 212 TYR B CA 1
ATOM 4223 C C . TYR B 1 212 ? -69.300 -5.963 32.582 1.00 2.00 212 TYR B C 1
ATOM 4224 O O . TYR B 1 212 ? -69.686 -5.398 33.583 1.00 2.00 212 TYR B O 1
ATOM 4233 N N . ILE B 1 213 ? -69.751 -7.154 32.197 1.00 2.00 213 ILE B N 1
ATOM 4234 C CA . ILE B 1 213 ? -70.851 -7.843 32.843 1.00 2.00 213 ILE B CA 1
ATOM 4235 C C . ILE B 1 213 ? -70.275 -8.415 34.106 1.00 2.00 213 ILE B C 1
ATOM 4236 O O . ILE B 1 213 ? -70.921 -8.384 35.148 1.00 2.00 213 ILE B O 1
ATOM 4241 N N . LEU B 1 214 ? -69.045 -8.913 34.051 1.00 2.00 214 LEU B N 1
ATOM 4242 C CA . LEU B 1 214 ? -68.443 -9.448 35.266 1.00 2.00 214 LEU B CA 1
ATOM 4243 C C . LEU B 1 214 ? -68.052 -8.314 36.155 1.00 2.00 214 LEU B C 1
ATOM 4244 O O . LEU B 1 214 ? -68.230 -8.376 37.358 1.00 2.00 214 LEU B O 1
ATOM 4249 N N . GLY B 1 215 ? -67.547 -7.259 35.537 1.00 2.00 215 GLY B N 1
ATOM 4250 C CA . GLY B 1 215 ? -66.986 -6.094 36.250 1.00 2.00 215 GLY B CA 1
ATOM 4251 C C . GLY B 1 215 ? -68.049 -5.403 37.053 1.00 2.00 215 GLY B C 1
ATOM 4252 O O . GLY B 1 215 ? -67.918 -5.327 38.249 1.00 2.00 215 GLY B O 1
ATOM 4253 N N . SER B 1 216 ? -69.118 -4.957 36.397 1.00 2.00 216 SER B N 1
ATOM 4254 C CA . SER B 1 216 ? -70.300 -4.525 37.112 1.00 2.00 216 SER B CA 1
ATOM 4255 C C . SER B 1 216 ? -70.802 -5.546 38.127 1.00 2.00 216 SER B C 1
ATOM 4256 O O . SER B 1 216 ? -70.929 -5.217 39.294 1.00 2.00 216 SER B O 1
ATOM 4259 N N . SER B 1 217 ? -71.041 -6.793 37.733 1.00 2.00 217 SER B N 1
ATOM 4260 C CA . SER B 1 217 ? -71.561 -7.753 38.713 1.00 2.00 217 SER B CA 1
ATOM 4261 C C . SER B 1 217 ? -70.746 -7.804 40.016 1.00 2.00 217 SER B C 1
ATOM 4262 O O . SER B 1 217 ? -71.299 -7.728 41.105 1.00 2.00 217 SER B O 1
ATOM 4265 N N . GLN B 1 218 ? -69.436 -7.933 39.899 1.00 2.00 218 GLN B N 1
ATOM 4266 C CA . GLN B 1 218 ? -68.562 -7.775 41.054 1.00 2.00 218 GLN B CA 1
ATOM 4267 C C . GLN B 1 218 ? -69.003 -6.710 42.048 1.00 2.00 218 GLN B C 1
ATOM 4268 O O . GLN B 1 218 ? -68.585 -6.795 43.177 1.00 2.00 218 GLN B O 1
ATOM 4274 N N . TRP B 1 219 ? -69.801 -5.708 41.666 1.00 2.00 219 TRP B N 1
ATOM 4275 C CA . TRP B 1 219 ? -70.132 -4.585 42.600 1.00 2.00 219 TRP B CA 1
ATOM 4276 C C . TRP B 1 219 ? -71.610 -4.421 42.824 1.00 2.00 219 TRP B C 1
ATOM 4277 O O . TRP B 1 219 ? -72.090 -3.525 43.561 1.00 2.00 219 TRP B O 1
ATOM 4288 N N . GLN B 1 220 ? -72.339 -5.317 42.186 1.00 2.00 220 GLN B N 1
ATOM 4289 C CA . GLN B 1 220 ? -73.791 -5.260 42.170 1.00 2.00 220 GLN B CA 1
ATOM 4290 C C . GLN B 1 220 ? -74.473 -5.554 43.486 1.00 2.00 220 GLN B C 1
ATOM 4291 O O . GLN B 1 220 ? -75.652 -5.280 43.644 1.00 2.00 220 GLN B O 1
ATOM 4297 N N . LEU B 1 221 ? -73.761 -6.122 44.435 1.00 2.00 221 LEU B N 1
ATOM 4298 C CA . LEU B 1 221 ? -74.419 -6.324 45.709 1.00 2.00 221 LEU B CA 1
ATOM 4299 C C . LEU B 1 221 ? -74.138 -5.217 46.654 1.00 2.00 221 LEU B C 1
ATOM 4300 O O . LEU B 1 221 ? -74.865 -5.051 47.607 1.00 2.00 221 LEU B O 1
ATOM 4305 N N . LEU B 1 222 ? -73.106 -4.421 46.393 1.00 2.00 222 LEU B N 1
ATOM 4306 C CA . LEU B 1 222 ? -72.921 -3.222 47.230 1.00 2.00 222 LEU B CA 1
ATOM 4307 C C . LEU B 1 222 ? -73.503 -1.857 46.769 1.00 2.00 222 LEU B C 1
ATOM 4308 O O . LEU B 1 222 ? -73.412 -0.882 47.545 1.00 2.00 222 LEU B O 1
ATOM 4313 N N . ASP B 1 223 ? -74.171 -1.802 45.602 1.00 2.00 223 ASP B N 1
ATOM 4314 C CA . ASP B 1 223 ? -74.231 -0.532 44.808 1.00 2.00 223 ASP B CA 1
ATOM 4315 C C . ASP B 1 223 ? -74.049 0.748 45.575 1.00 2.00 223 ASP B C 1
ATOM 4316 O O . ASP B 1 223 ? -72.944 1.283 45.556 1.00 2.00 223 ASP B O 1
ATOM 4321 N N . ALA B 1 224 ? -75.076 1.271 46.226 1.00 2.00 224 ALA B N 1
ATOM 4322 C CA . ALA B 1 224 ? -74.839 2.532 46.852 1.00 2.00 224 ALA B CA 1
ATOM 4323 C C . ALA B 1 224 ? -73.505 2.506 47.673 1.00 2.00 224 ALA B C 1
ATOM 4324 O O . ALA B 1 224 ? -72.771 3.466 47.568 1.00 2.00 224 ALA B O 1
ATOM 4326 N N . GLN B 1 225 ? -73.130 1.430 48.404 1.00 2.00 225 GLN B N 1
ATOM 4327 C CA . GLN B 1 225 ? -71.847 1.419 49.161 1.00 2.00 225 GLN B CA 1
ATOM 4328 C C . GLN B 1 225 ? -70.611 0.833 48.495 1.00 2.00 225 GLN B C 1
ATOM 4329 O O . GLN B 1 225 ? -69.746 0.297 49.149 1.00 2.00 225 GLN B O 1
ATOM 4335 N N . ALA B 1 226 ? -70.490 0.936 47.189 1.00 2.00 226 ALA B N 1
ATOM 4336 C CA . ALA B 1 226 ? -69.386 0.316 46.481 1.00 2.00 226 ALA B CA 1
ATOM 4337 C C . ALA B 1 226 ? -68.223 1.310 46.324 1.00 2.00 226 ALA B C 1
ATOM 4338 O O . ALA B 1 226 ? -68.428 2.501 46.422 1.00 2.00 226 ALA B O 1
ATOM 4340 N N . PRO B 1 227 ? -66.993 0.843 46.062 1.00 2.00 227 PRO B N 1
ATOM 4341 C CA . PRO B 1 227 ? -65.940 1.821 46.329 1.00 2.00 227 PRO B CA 1
ATOM 4342 C C . PRO B 1 227 ? -65.967 2.862 45.287 1.00 2.00 227 PRO B C 1
ATOM 4343 O O . PRO B 1 227 ? -65.477 3.964 45.561 1.00 2.00 227 PRO B O 1
ATOM 4347 N N . LEU B 1 228 ? -66.539 2.506 44.116 1.00 2.00 228 LEU B N 1
ATOM 4348 C CA . LEU B 1 228 ? -66.811 3.435 42.982 1.00 2.00 228 LEU B CA 1
ATOM 4349 C C . LEU B 1 228 ? -68.279 3.451 42.544 1.00 2.00 228 LEU B C 1
ATOM 4350 O O . LEU B 1 228 ? -68.940 2.429 42.579 1.00 2.00 228 LEU B O 1
ATOM 4355 N N . GLN B 1 229 ? -68.769 4.614 42.124 1.00 2.00 229 GLN B N 1
ATOM 4356 C CA . GLN B 1 229 ? -70.100 4.749 41.575 1.00 2.00 229 GLN B CA 1
ATOM 4357 C C . GLN B 1 229 ? -70.098 4.731 40.012 1.00 2.00 229 GLN B C 1
ATOM 4358 O O . GLN B 1 229 ? -69.190 5.283 39.354 1.00 2.00 229 GLN B O 1
ATOM 4364 N N . PRO B 1 230 ? -71.120 4.099 39.394 1.00 2.00 230 PRO B N 1
ATOM 4365 C CA . PRO B 1 230 ? -71.009 3.848 37.948 1.00 2.00 230 PRO B CA 1
ATOM 4366 C C . PRO B 1 230 ? -70.511 5.016 37.112 1.00 2.00 230 PRO B C 1
ATOM 4367 O O . PRO B 1 230 ? -69.909 4.770 36.049 1.00 2.00 230 PRO B O 1
ATOM 4371 N N . ARG B 1 231 ? -70.770 6.249 37.558 1.00 2.00 231 ARG B N 1
ATOM 4372 C CA . ARG B 1 231 ? -70.249 7.430 36.848 1.00 2.00 231 ARG B CA 1
ATOM 4373 C C . ARG B 1 231 ? -68.833 7.682 37.208 1.00 2.00 231 ARG B C 1
ATOM 4374 O O . ARG B 1 231 ? -68.164 8.424 36.535 1.00 2.00 231 ARG B O 1
ATOM 4382 N N . GLU B 1 232 ? -68.347 7.047 38.244 1.00 2.00 232 GLU B N 1
ATOM 4383 C CA . GLU B 1 232 ? -67.013 7.384 38.651 1.00 2.00 232 GLU B CA 1
ATOM 4384 C C . GLU B 1 232 ? -65.989 6.835 37.707 1.00 2.00 232 GLU B C 1
ATOM 4385 O O . GLU B 1 232 ? -64.889 7.379 37.612 1.00 2.00 232 GLU B O 1
ATOM 4391 N N . ILE B 1 233 ? -66.373 5.811 36.957 1.00 2.00 233 ILE B N 1
ATOM 4392 C CA . ILE B 1 233 ? -65.421 5.142 36.052 1.00 2.00 233 ILE B CA 1
ATOM 4393 C C . ILE B 1 233 ? -64.873 6.111 34.999 1.00 2.00 233 ILE B C 1
ATOM 4394 O O . ILE B 1 233 ? -63.958 5.772 34.252 1.00 2.00 233 ILE B O 1
ATOM 4399 N N . LEU B 1 234 ? -65.440 7.323 34.986 1.00 2.00 234 LEU B N 1
ATOM 4400 C CA . LEU B 1 234 ? -65.053 8.419 34.098 1.00 2.00 234 LEU B CA 1
ATOM 4401 C C . LEU B 1 234 ? -63.797 9.094 34.482 1.00 2.00 234 LEU B C 1
ATOM 4402 O O . LEU B 1 234 ? -63.337 9.969 33.768 1.00 2.00 234 LEU B O 1
ATOM 4407 N N . ASP B 1 235 ? -63.278 8.742 35.647 1.00 2.00 235 ASP B N 1
ATOM 4408 C CA . ASP B 1 235 ? -62.160 9.463 36.249 1.00 2.00 235 ASP B CA 1
ATOM 4409 C C . ASP B 1 235 ? -60.932 8.516 36.321 1.00 2.00 235 ASP B C 1
ATOM 4410 O O . ASP B 1 235 ? -60.876 7.566 37.128 1.00 2.00 235 ASP B O 1
ATOM 4415 N N . LYS B 1 236 ? -59.978 8.780 35.424 1.00 2.00 236 LYS B N 1
ATOM 4416 C CA . LYS B 1 236 ? -58.768 7.977 35.235 1.00 2.00 236 LYS B CA 1
ATOM 4417 C C . LYS B 1 236 ? -58.088 7.426 36.518 1.00 2.00 236 LYS B C 1
ATOM 4418 O O . LYS B 1 236 ? -58.108 6.209 36.756 1.00 2.00 236 LYS B O 1
ATOM 4424 N N . SER B 1 237 ? -57.521 8.290 37.369 1.00 2.00 237 SER B N 1
ATOM 4425 C CA . SER B 1 237 ? -56.773 7.812 38.555 1.00 2.00 237 SER B CA 1
ATOM 4426 C C . SER B 1 237 ? -57.579 7.017 39.528 1.00 2.00 237 SER B C 1
ATOM 4427 O O . SER B 1 237 ? -56.984 6.351 40.356 1.00 2.00 237 SER B O 1
ATOM 4430 N N . LEU B 1 238 ? -58.904 7.088 39.458 1.00 2.00 238 LEU B N 1
ATOM 4431 C CA . LEU B 1 238 ? -59.711 6.197 40.252 1.00 2.00 238 LEU B CA 1
ATOM 4432 C C . LEU B 1 238 ? -59.806 4.802 39.655 1.00 2.00 238 LEU B C 1
ATOM 4433 O O . LEU B 1 238 ? -59.518 3.806 40.333 1.00 2.00 238 LEU B O 1
ATOM 4438 N N . VAL B 1 239 ? -60.199 4.732 38.377 1.00 2.00 239 VAL B N 1
ATOM 4439 C CA . VAL B 1 239 ? -60.098 3.504 37.555 1.00 2.00 239 VAL B CA 1
ATOM 4440 C C . VAL B 1 239 ? -58.745 2.829 37.721 1.00 2.00 239 VAL B C 1
ATOM 4441 O O . VAL B 1 239 ? -58.657 1.620 37.997 1.00 2.00 239 VAL B O 1
ATOM 4445 N N . ARG B 1 240 ? -57.697 3.628 37.578 1.00 2.00 240 ARG B N 1
ATOM 4446 C CA . ARG B 1 240 ? -56.356 3.134 37.789 1.00 2.00 240 ARG B CA 1
ATOM 4447 C C . ARG B 1 240 ? -56.244 2.594 39.206 1.00 2.00 240 ARG B C 1
ATOM 4448 O O . ARG B 1 240 ? -55.695 1.507 39.417 1.00 2.00 240 ARG B O 1
ATOM 4456 N N . GLU B 1 241 ? -56.821 3.312 40.168 1.00 2.00 241 GLU B N 1
ATOM 4457 C CA . GLU B 1 241 ? -56.771 2.867 41.552 1.00 2.00 241 GLU B CA 1
ATOM 4458 C C . GLU B 1 241 ? -57.449 1.516 41.787 1.00 2.00 241 GLU B C 1
ATOM 4459 O O . GLU B 1 241 ? -57.061 0.791 42.701 1.00 2.00 241 GLU B O 1
ATOM 4465 N N . TYR B 1 242 ? -58.417 1.148 40.939 1.00 2.00 242 TYR B N 1
ATOM 4466 C CA . TYR B 1 242 ? -59.138 -0.104 41.127 1.00 2.00 242 TYR B CA 1
ATOM 4467 C C . TYR B 1 242 ? -58.934 -1.153 40.053 1.00 2.00 242 TYR B C 1
ATOM 4468 O O . TYR B 1 242 ? -59.308 -2.332 40.243 1.00 2.00 242 TYR B O 1
ATOM 4477 N N . LYS B 1 243 ? -58.313 -0.767 38.940 1.00 2.00 243 LYS B N 1
ATOM 4478 C CA . LYS B 1 243 ? -58.105 -1.720 37.840 1.00 2.00 243 LYS B CA 1
ATOM 4479 C C . LYS B 1 243 ? -57.719 -3.159 38.225 1.00 2.00 243 LYS B C 1
ATOM 4480 O O . LYS B 1 243 ? -58.025 -4.061 37.478 1.00 2.00 243 LYS B O 1
ATOM 4486 N N . ASP B 1 244 ? -57.063 -3.371 39.355 1.00 2.00 244 ASP B N 1
ATOM 4487 C CA . ASP B 1 244 ? -56.603 -4.693 39.719 1.00 2.00 244 ASP B CA 1
ATOM 4488 C C . ASP B 1 244 ? -57.684 -5.602 40.229 1.00 2.00 244 ASP B C 1
ATOM 4489 O O . ASP B 1 244 ? -57.544 -6.835 40.177 1.00 2.00 244 ASP B O 1
ATOM 4494 N N . THR B 1 245 ? -58.770 -4.987 40.697 1.00 2.00 245 THR B N 1
ATOM 4495 C CA . THR B 1 245 ? -59.681 -5.561 41.686 1.00 2.00 245 THR B CA 1
ATOM 4496 C C . THR B 1 245 ? -61.104 -5.533 41.114 1.00 2.00 245 THR B C 1
ATOM 4497 O O . THR B 1 245 ? -62.129 -5.933 41.732 1.00 2.00 245 THR B O 1
ATOM 4501 N N . ASN B 1 246 ? -61.142 -5.035 39.883 1.00 2.00 246 ASN B N 1
ATOM 4502 C CA . ASN B 1 246 ? -62.383 -4.825 39.232 1.00 2.00 246 ASN B CA 1
ATOM 4503 C C . ASN B 1 246 ? -62.276 -4.826 37.721 1.00 2.00 246 ASN B C 1
ATOM 4504 O O . ASN B 1 246 ? -61.442 -4.136 37.117 1.00 2.00 246 ASN B O 1
ATOM 4509 N N . PHE B 1 247 ? -63.184 -5.599 37.125 1.00 2.00 247 PHE B N 1
ATOM 4510 C CA . PHE B 1 247 ? -63.183 -5.769 35.715 1.00 2.00 247 PHE B CA 1
ATOM 4511 C C . PHE B 1 247 ? -63.694 -4.578 34.981 1.00 2.00 247 PHE B C 1
ATOM 4512 O O . PHE B 1 247 ? -63.256 -4.337 33.880 1.00 2.00 247 PHE B O 1
ATOM 4520 N N . TYR B 1 248 ? -64.590 -3.816 35.601 1.00 2.00 248 TYR B N 1
ATOM 4521 C CA . TYR B 1 248 ? -65.206 -2.694 34.894 1.00 2.00 248 TYR B CA 1
ATOM 4522 C C . TYR B 1 248 ? -64.143 -1.637 34.701 1.00 2.00 248 TYR B C 1
ATOM 4523 O O . TYR B 1 248 ? -64.153 -0.876 33.736 1.00 2.00 248 TYR B O 1
ATOM 4532 N N . CYS B 1 249 ? -63.179 -1.667 35.611 1.00 2.00 249 CYS B N 1
ATOM 4533 C CA . CYS B 1 249 ? -62.082 -0.710 35.612 1.00 2.00 249 CYS B CA 1
ATOM 4534 C C . CYS B 1 249 ? -61.027 -1.142 34.646 1.00 2.00 249 CYS B C 1
ATOM 4535 O O . CYS B 1 249 ? -60.736 -0.438 33.682 1.00 2.00 249 CYS B O 1
ATOM 4538 N N . GLN B 1 250 ? -60.442 -2.290 34.918 1.00 2.00 250 GLN B N 1
ATOM 4539 C CA . GLN B 1 250 ? -59.658 -2.971 33.948 1.00 2.00 250 GLN B CA 1
ATOM 4540 C C . GLN B 1 250 ? -60.038 -2.595 32.465 1.00 2.00 250 GLN B C 1
ATOM 4541 O O . GLN B 1 250 ? -59.169 -2.223 31.659 1.00 2.00 250 GLN B O 1
ATOM 4547 N N . GLY B 1 251 ? -61.326 -2.684 32.126 1.00 2.00 251 GLY B N 1
ATOM 4548 C CA . GLY B 1 251 ? -61.802 -2.439 30.798 1.00 2.00 251 GLY B CA 1
ATOM 4549 C C . GLY B 1 251 ? -61.607 -0.999 30.430 1.00 2.00 251 GLY B C 1
ATOM 4550 O O . GLY B 1 251 ? -61.157 -0.682 29.309 1.00 2.00 251 GLY B O 1
ATOM 4551 N N . ILE B 1 252 ? -61.967 -0.127 31.357 1.00 2.00 252 ILE B N 1
ATOM 4552 C CA . ILE B 1 252 ? -62.152 1.281 31.054 1.00 2.00 252 ILE B CA 1
ATOM 4553 C C . ILE B 1 252 ? -60.797 1.878 31.002 1.00 2.00 252 ILE B C 1
ATOM 4554 O O . ILE B 1 252 ? -60.444 2.621 30.029 1.00 2.00 252 ILE B O 1
ATOM 4559 N N . ASN B 1 253 ? -60.014 1.501 32.005 1.00 2.00 253 ASN B N 1
ATOM 4560 C CA . ASN B 1 253 ? -58.577 1.728 31.952 1.00 2.00 253 ASN B CA 1
ATOM 4561 C C . ASN B 1 253 ? -57.932 1.383 30.581 1.00 2.00 253 ASN B C 1
ATOM 4562 O O . ASN B 1 253 ? -57.145 2.188 30.022 1.00 2.00 253 ASN B O 1
ATOM 4567 N N . PHE B 1 254 ? -58.270 0.205 30.038 1.00 2.00 254 PHE B N 1
ATOM 4568 C CA . PHE B 1 254 ? -57.671 -0.263 28.783 1.00 2.00 254 PHE B CA 1
ATOM 4569 C C . PHE B 1 254 ? -58.041 0.667 27.628 1.00 2.00 254 PHE B C 1
ATOM 4570 O O . PHE B 1 254 ? -57.174 1.375 27.104 1.00 2.00 254 PHE B O 1
ATOM 4578 N N . ILE B 1 255 ? -59.312 0.721 27.263 1.00 2.00 255 ILE B N 1
ATOM 4579 C CA . ILE B 1 255 ? -59.808 1.842 26.453 1.00 2.00 255 ILE B CA 1
ATOM 4580 C C . ILE B 1 255 ? -58.960 3.119 26.718 1.00 2.00 255 ILE B C 1
ATOM 4581 O O . ILE B 1 255 ? -58.345 3.614 25.790 1.00 2.00 255 ILE B O 1
ATOM 4586 N N . ASN B 1 256 ? -58.858 3.604 27.961 1.00 2.00 256 ASN B N 1
ATOM 4587 C CA . ASN B 1 256 ? -58.091 4.868 28.219 1.00 2.00 256 ASN B CA 1
ATOM 4588 C C . ASN B 1 256 ? -56.629 4.898 27.815 1.00 2.00 256 ASN B C 1
ATOM 4589 O O . ASN B 1 256 ? -56.029 5.942 27.957 1.00 2.00 256 ASN B O 1
ATOM 4594 N N . GLU B 1 257 ? -56.016 3.799 27.363 1.00 2.00 257 GLU B N 1
ATOM 4595 C CA . GLU B 1 257 ? -54.715 3.996 26.700 1.00 2.00 257 GLU B CA 1
ATOM 4596 C C . GLU B 1 257 ? -54.483 3.406 25.313 1.00 2.00 257 GLU B C 1
ATOM 4597 O O . GLU B 1 257 ? -53.417 3.535 24.758 1.00 2.00 257 GLU B O 1
ATOM 4603 N N . VAL B 1 258 ? -55.510 2.816 24.726 1.00 2.00 258 VAL B N 1
ATOM 4604 C CA . VAL B 1 258 ? -55.549 2.731 23.276 1.00 2.00 258 VAL B CA 1
ATOM 4605 C C . VAL B 1 258 ? -56.124 3.986 22.614 1.00 2.00 258 VAL B C 1
ATOM 4606 O O . VAL B 1 258 ? -55.677 4.363 21.542 1.00 2.00 258 VAL B O 1
ATOM 4610 N N . LYS B 1 259 ? -57.141 4.613 23.188 1.00 2.00 259 LYS B N 1
ATOM 4611 C CA . LYS B 1 259 ? -57.818 5.659 22.421 1.00 2.00 259 LYS B CA 1
ATOM 4612 C C . LYS B 1 259 ? -57.456 6.991 22.948 1.00 2.00 259 LYS B C 1
ATOM 4613 O O . LYS B 1 259 ? -56.864 7.078 24.022 1.00 2.00 259 LYS B O 1
ATOM 4619 N N . MET B 1 260 ? -57.822 8.035 22.222 1.00 2.00 260 MET B N 1
ATOM 4620 C CA . MET B 1 260 ? -57.140 9.256 22.423 1.00 2.00 260 MET B CA 1
ATOM 4621 C C . MET B 1 260 ? -57.949 10.483 22.754 1.00 2.00 260 MET B C 1
ATOM 4622 O O . MET B 1 260 ? -57.417 11.412 23.363 1.00 2.00 260 MET B O 1
ATOM 4627 N N . GLY B 1 261 ? -59.198 10.574 22.330 1.00 2.00 261 GLY B N 1
ATOM 4628 C CA . GLY B 1 261 ? -59.894 11.852 22.595 1.00 2.00 261 GLY B CA 1
ATOM 4629 C C . GLY B 1 261 ? -60.337 12.017 24.046 1.00 2.00 261 GLY B C 1
ATOM 4630 O O . GLY B 1 261 ? -59.763 11.434 24.939 1.00 2.00 261 GLY B O 1
ATOM 4631 N N . PRO B 1 262 ? -61.366 12.832 24.283 1.00 2.00 262 PRO B N 1
ATOM 4632 C CA . PRO B 1 262 ? -62.083 12.670 25.521 1.00 2.00 262 PRO B CA 1
ATOM 4633 C C . PRO B 1 262 ? -62.781 11.351 25.483 1.00 2.00 262 PRO B C 1
ATOM 4634 O O . PRO B 1 262 ? -63.105 10.854 24.424 1.00 2.00 262 PRO B O 1
ATOM 4638 N N . PHE B 1 263 ? -63.012 10.780 26.657 1.00 2.00 263 PHE B N 1
ATOM 4639 C CA . PHE B 1 263 ? -63.665 9.487 26.738 1.00 2.00 263 PHE B CA 1
ATOM 4640 C C . PHE B 1 263 ? -65.040 9.552 26.068 1.00 2.00 263 PHE B C 1
ATOM 4641 O O . PHE B 1 263 ? -65.520 8.525 25.552 1.00 2.00 263 PHE B O 1
ATOM 4649 N N . GLU B 1 264 ? -65.653 10.747 26.041 1.00 2.00 264 GLU B N 1
ATOM 4650 C CA . GLU B 1 264 ? -66.995 10.928 25.491 1.00 2.00 264 GLU B CA 1
ATOM 4651 C C . GLU B 1 264 ? -67.131 10.660 23.989 1.00 2.00 264 GLU B C 1
ATOM 4652 O O . GLU B 1 264 ? -67.835 9.731 23.611 1.00 2.00 264 GLU B O 1
ATOM 4658 N N . GLU B 1 265 ? -66.484 11.454 23.133 1.00 2.00 265 GLU B N 1
ATOM 4659 C CA . GLU B 1 265 ? -66.527 11.249 21.645 1.00 2.00 265 GLU B CA 1
ATOM 4660 C C . GLU B 1 265 ? -66.164 9.806 21.227 1.00 2.00 265 GLU B C 1
ATOM 4661 O O . GLU B 1 265 ? -66.679 9.316 20.242 1.00 2.00 265 GLU B O 1
ATOM 4667 N N . HIS B 1 266 ? -65.369 9.099 22.018 1.00 2.00 266 HIS B N 1
ATOM 4668 C CA . HIS B 1 266 ? -64.892 7.837 21.554 1.00 2.00 266 HIS B CA 1
ATOM 4669 C C . HIS B 1 266 ? -65.487 6.570 22.206 1.00 2.00 266 HIS B C 1
ATOM 4670 O O . HIS B 1 266 ? -65.164 5.464 21.804 1.00 2.00 266 HIS B O 1
ATOM 4677 N N . SER B 1 267 ? -66.339 6.691 23.212 1.00 2.00 267 SER B N 1
ATOM 4678 C CA . SER B 1 267 ? -66.981 5.492 23.757 1.00 2.00 267 SER B CA 1
ATOM 4679 C C . SER B 1 267 ? -68.347 5.927 24.260 1.00 2.00 267 SER B C 1
ATOM 4680 O O . SER B 1 267 ? -68.711 5.801 25.461 1.00 2.00 267 SER B O 1
ATOM 4683 N N . PRO B 1 268 ? -69.148 6.441 23.326 1.00 2.00 268 PRO B N 1
ATOM 4684 C CA . PRO B 1 268 ? -70.325 7.183 23.772 1.00 2.00 268 PRO B CA 1
ATOM 4685 C C . PRO B 1 268 ? -71.318 6.297 24.537 1.00 2.00 268 PRO B C 1
ATOM 4686 O O . PRO B 1 268 ? -72.105 6.806 25.325 1.00 2.00 268 PRO B O 1
ATOM 4690 N N . ILE B 1 269 ? -71.266 4.990 24.327 1.00 2.00 269 ILE B N 1
ATOM 4691 C CA . ILE B 1 269 ? -72.077 4.125 25.127 1.00 2.00 269 ILE B CA 1
ATOM 4692 C C . ILE B 1 269 ? -71.481 3.985 26.508 1.00 2.00 269 ILE B C 1
ATOM 4693 O O . ILE B 1 269 ? -72.098 4.408 27.440 1.00 2.00 269 ILE B O 1
ATOM 4698 N N . LEU B 1 270 ? -70.299 3.438 26.700 1.00 2.00 270 LEU B N 1
ATOM 4699 C CA . LEU B 1 270 ? -69.907 3.287 28.084 1.00 2.00 270 LEU B CA 1
ATOM 4700 C C . LEU B 1 270 ? -70.154 4.560 28.845 1.00 2.00 270 LEU B C 1
ATOM 4701 O O . LEU B 1 270 ? -70.551 4.524 30.028 1.00 2.00 270 LEU B O 1
ATOM 4706 N N . TYR B 1 271 ? -69.922 5.682 28.173 1.00 2.00 271 TYR B N 1
ATOM 4707 C CA . TYR B 1 271 ? -70.090 6.947 28.806 1.00 2.00 271 TYR B CA 1
ATOM 4708 C C . TYR B 1 271 ? -71.559 7.204 29.274 1.00 2.00 271 TYR B C 1
ATOM 4709 O O . TYR B 1 271 ? -71.838 7.429 30.477 1.00 2.00 271 TYR B O 1
ATOM 4718 N N . ASP B 1 272 ? -72.479 7.181 28.314 1.00 2.00 272 ASP B N 1
ATOM 4719 C CA . ASP B 1 272 ? -73.922 7.150 28.584 1.00 2.00 272 ASP B CA 1
ATOM 4720 C C . ASP B 1 272 ? -74.351 6.280 29.796 1.00 2.00 272 ASP B C 1
ATOM 4721 O O . ASP B 1 272 ? -75.052 6.738 30.688 1.00 2.00 272 ASP B O 1
ATOM 4726 N N . ILE B 1 273 ? -73.973 5.012 29.795 1.00 2.00 273 ILE B N 1
ATOM 4727 C CA . ILE B 1 273 ? -74.101 4.222 30.996 1.00 2.00 273 ILE B CA 1
ATOM 4728 C C . ILE B 1 273 ? -73.636 5.024 32.249 1.00 2.00 273 ILE B C 1
ATOM 4729 O O . ILE B 1 273 ? -74.450 5.373 33.139 1.00 2.00 273 ILE B O 1
ATOM 4734 N N . ALA B 1 274 ? -72.343 5.339 32.267 1.00 2.00 274 ALA B N 1
ATOM 4735 C CA . ALA B 1 274 ? -71.691 5.891 33.435 1.00 2.00 274 ALA B CA 1
ATOM 4736 C C . ALA B 1 274 ? -72.477 7.101 33.926 1.00 2.00 274 ALA B C 1
ATOM 4737 O O . ALA B 1 274 ? -72.629 7.372 35.136 1.00 2.00 274 ALA B O 1
ATOM 4739 N N . VAL B 1 275 ? -73.023 7.812 32.973 1.00 2.00 275 VAL B N 1
ATOM 4740 C CA . VAL B 1 275 ? -73.684 9.042 33.277 1.00 2.00 275 VAL B CA 1
ATOM 4741 C C . VAL B 1 275 ? -75.246 8.893 33.505 1.00 2.00 275 VAL B C 1
ATOM 4742 O O . VAL B 1 275 ? -75.880 9.835 33.950 1.00 2.00 275 VAL B O 1
ATOM 4746 N N . THR B 1 276 ? -75.864 7.733 33.241 1.00 2.00 276 THR B N 1
ATOM 4747 C CA . THR B 1 276 ? -77.346 7.638 33.234 1.00 2.00 276 THR B CA 1
ATOM 4748 C C . THR B 1 276 ? -77.887 6.505 34.112 1.00 2.00 276 THR B C 1
ATOM 4749 O O . THR B 1 276 ? -79.049 6.578 34.570 1.00 2.00 276 THR B O 1
ATOM 4753 N N . VAL B 1 277 ? -77.056 5.468 34.359 1.00 2.00 277 VAL B N 1
ATOM 4754 C CA . VAL B 1 277 ? -77.478 4.339 35.221 1.00 2.00 277 VAL B CA 1
ATOM 4755 C C . VAL B 1 277 ? -76.839 4.461 36.621 1.00 2.00 277 VAL B C 1
ATOM 4756 O O . VAL B 1 277 ? -75.624 4.255 36.764 1.00 2.00 277 VAL B O 1
ATOM 4760 N N . PRO B 1 278 ? -77.651 4.738 37.683 1.00 2.00 278 PRO B N 1
ATOM 4761 C CA . PRO B 1 278 ? -76.990 5.084 38.941 1.00 2.00 278 PRO B CA 1
ATOM 4762 C C . PRO B 1 278 ? -76.473 3.854 39.667 1.00 2.00 278 PRO B C 1
ATOM 4763 O O . PRO B 1 278 ? -75.481 3.968 40.345 1.00 2.00 278 PRO B O 1
ATOM 4767 N N . ARG B 1 279 ? -77.070 2.678 39.513 1.00 2.00 279 ARG B N 1
ATOM 4768 C CA . ARG B 1 279 ? -76.600 1.499 40.286 1.00 2.00 279 ARG B CA 1
ATOM 4769 C C . ARG B 1 279 ? -75.898 0.345 39.485 1.00 2.00 279 ARG B C 1
ATOM 4770 O O . ARG B 1 279 ? -76.360 -0.046 38.425 1.00 2.00 279 ARG B O 1
ATOM 4778 N N . TRP B 1 280 ? -74.791 -0.195 39.994 1.00 2.00 280 TRP B N 1
ATOM 4779 C CA . TRP B 1 280 ? -74.059 -1.248 39.293 1.00 2.00 280 TRP B CA 1
ATOM 4780 C C . TRP B 1 280 ? -74.925 -2.424 38.862 1.00 2.00 280 TRP B C 1
ATOM 4781 O O . TRP B 1 280 ? -74.799 -2.923 37.733 1.00 2.00 280 TRP B O 1
ATOM 4792 N N . SER B 1 281 ? -75.814 -2.845 39.749 1.00 2.00 281 SER B N 1
ATOM 4793 C CA . SER B 1 281 ? -76.791 -3.867 39.433 1.00 2.00 281 SER B CA 1
ATOM 4794 C C . SER B 1 281 ? -77.687 -3.526 38.261 1.00 2.00 281 SER B C 1
ATOM 4795 O O . SER B 1 281 ? -77.884 -4.412 37.405 1.00 2.00 281 SER B O 1
ATOM 4798 N N . LYS B 1 282 ? -78.212 -2.285 38.184 1.00 2.00 282 LYS B N 1
ATOM 4799 C CA . LYS B 1 282 ? -78.900 -1.818 36.931 1.00 2.00 282 LYS B CA 1
ATOM 4800 C C . LYS B 1 282 ? -77.967 -1.808 35.698 1.00 2.00 282 LYS B C 1
ATOM 4801 O O . LYS B 1 282 ? -78.403 -2.182 34.613 1.00 2.00 282 LYS B O 1
ATOM 4807 N N . VAL B 1 283 ? -76.698 -1.417 35.852 1.00 2.00 283 VAL B N 1
ATOM 4808 C CA . VAL B 1 283 ? -75.706 -1.636 34.783 1.00 2.00 283 VAL B CA 1
ATOM 4809 C C . VAL B 1 283 ? -75.669 -3.100 34.392 1.00 2.00 283 VAL B C 1
ATOM 4810 O O . VAL B 1 283 ? -75.712 -3.470 33.183 1.00 2.00 283 VAL B O 1
ATOM 4814 N N . CYS B 1 284 ? -75.591 -3.949 35.400 1.00 2.00 284 CYS B N 1
ATOM 4815 C CA . CYS B 1 284 ? -75.389 -5.361 35.086 1.00 2.00 284 CYS B CA 1
ATOM 4816 C C . CYS B 1 284 ? -76.586 -5.970 34.332 1.00 2.00 284 CYS B C 1
ATOM 4817 O O . CYS B 1 284 ? -76.403 -6.599 33.286 1.00 2.00 284 CYS B O 1
ATOM 4820 N N . LYS B 1 285 ? -77.806 -5.729 34.853 1.00 2.00 285 LYS B N 1
ATOM 4821 C CA . LYS B 1 285 ? -79.055 -6.155 34.216 1.00 2.00 285 LYS B CA 1
ATOM 4822 C C . LYS B 1 285 ? -79.016 -5.754 32.755 1.00 2.00 285 LYS B C 1
ATOM 4823 O O . LYS B 1 285 ? -78.880 -6.614 31.878 1.00 2.00 285 LYS B O 1
ATOM 4829 N N . GLY B 1 286 ? -79.067 -4.441 32.531 1.00 2.00 286 GLY B N 1
ATOM 4830 C CA . GLY B 1 286 ? -78.826 -3.791 31.269 1.00 2.00 286 GLY B CA 1
ATOM 4831 C C . GLY B 1 286 ? -77.679 -4.246 30.385 1.00 2.00 286 GLY B C 1
ATOM 4832 O O . GLY B 1 286 ? -77.809 -4.175 29.145 1.00 2.00 286 GLY B O 1
ATOM 4833 N N . LEU B 1 287 ? -76.540 -4.700 30.938 1.00 2.00 287 LEU B N 1
ATOM 4834 C CA . LEU B 1 287 ? -75.515 -5.265 30.031 1.00 2.00 287 LEU B CA 1
ATOM 4835 C C . LEU B 1 287 ? -75.701 -6.722 29.706 1.00 2.00 287 LEU B C 1
ATOM 4836 O O . LEU B 1 287 ? -75.246 -7.158 28.669 1.00 2.00 287 LEU B O 1
ATOM 4841 N N . LEU B 1 288 ? -76.369 -7.488 30.571 1.00 2.00 288 LEU B N 1
ATOM 4842 C CA . LEU B 1 288 ? -76.744 -8.857 30.154 1.00 2.00 288 LEU B CA 1
ATOM 4843 C C . LEU B 1 288 ? -77.765 -8.784 29.038 1.00 2.00 288 LEU B C 1
ATOM 4844 O O . LEU B 1 288 ? -77.670 -9.550 28.082 1.00 2.00 288 LEU B O 1
ATOM 4849 N N . LYS B 1 289 ? -78.713 -7.853 29.138 1.00 2.00 289 LYS B N 1
ATOM 4850 C CA . LYS B 1 289 ? -79.738 -7.706 28.103 1.00 2.00 289 LYS B CA 1
ATOM 4851 C C . LYS B 1 289 ? -78.995 -7.363 26.808 1.00 2.00 289 LYS B C 1
ATOM 4852 O O . LYS B 1 289 ? -79.243 -7.937 25.743 1.00 2.00 289 LYS B O 1
ATOM 4858 N N . MET B 1 290 ? -78.026 -6.476 26.908 1.00 2.00 290 MET B N 1
ATOM 4859 C CA . MET B 1 290 ? -77.227 -6.171 25.751 1.00 2.00 290 MET B CA 1
ATOM 4860 C C . MET B 1 290 ? -76.441 -7.379 25.167 1.00 2.00 290 MET B C 1
ATOM 4861 O O . MET B 1 290 ? -76.424 -7.556 23.968 1.00 2.00 290 MET B O 1
ATOM 4866 N N . TYR B 1 291 ? -75.762 -8.173 25.995 1.00 2.00 291 TYR B N 1
ATOM 4867 C CA . TYR B 1 291 ? -75.125 -9.392 25.528 1.00 2.00 291 TYR B CA 1
ATOM 4868 C C . TYR B 1 291 ? -76.010 -10.286 24.618 1.00 2.00 291 TYR B C 1
ATOM 4869 O O . TYR B 1 291 ? -75.530 -10.892 23.613 1.00 2.00 291 TYR B O 1
ATOM 4878 N N . SER B 1 292 ? -77.298 -10.357 24.918 1.00 2.00 292 SER B N 1
ATOM 4879 C CA . SER B 1 292 ? -78.159 -11.280 24.172 1.00 2.00 292 SER B CA 1
ATOM 4880 C C . SER B 1 292 ? -78.529 -10.816 22.816 1.00 2.00 292 SER B C 1
ATOM 4881 O O . SER B 1 292 ? -78.692 -11.604 21.919 1.00 2.00 292 SER B O 1
ATOM 4884 N N . VAL B 1 293 ? -78.682 -9.517 22.691 1.00 2.00 293 VAL B N 1
ATOM 4885 C CA . VAL B 1 293 ? -78.972 -8.923 21.429 1.00 2.00 293 VAL B CA 1
ATOM 4886 C C . VAL B 1 293 ? -77.644 -8.661 20.793 1.00 2.00 293 VAL B C 1
ATOM 4887 O O . VAL B 1 293 ? -77.307 -9.249 19.783 1.00 2.00 293 VAL B O 1
ATOM 4891 N N . GLU B 1 294 ? -76.870 -7.773 21.388 1.00 2.00 294 GLU B N 1
ATOM 4892 C CA . GLU B 1 294 ? -75.664 -7.258 20.725 1.00 2.00 294 GLU B CA 1
ATOM 4893 C C . GLU B 1 294 ? -74.518 -8.308 20.471 1.00 2.00 294 GLU B C 1
ATOM 4894 O O . GLU B 1 294 ? -73.765 -8.182 19.461 1.00 2.00 294 GLU B O 1
ATOM 4900 N N . VAL B 1 295 ? -74.419 -9.374 21.289 1.00 2.00 295 VAL B N 1
ATOM 4901 C CA . VAL B 1 295 ? -73.504 -10.463 20.847 1.00 2.00 295 VAL B CA 1
ATOM 4902 C C . VAL B 1 295 ? -74.159 -11.769 20.368 1.00 2.00 295 VAL B C 1
ATOM 4903 O O . VAL B 1 295 ? -73.714 -12.374 19.383 1.00 2.00 295 VAL B O 1
ATOM 4907 N N . LEU B 1 296 ? -75.235 -12.207 20.996 1.00 2.00 296 LEU B N 1
ATOM 4908 C CA . LEU B 1 296 ? -75.647 -13.540 20.604 1.00 2.00 296 LEU B CA 1
ATOM 4909 C C . LEU B 1 296 ? -76.723 -13.558 19.518 1.00 2.00 296 LEU B C 1
ATOM 4910 O O . LEU B 1 296 ? -77.079 -14.633 19.008 1.00 2.00 296 LEU B O 1
ATOM 4915 N N . LYS B 1 297 ? -77.270 -12.399 19.154 1.00 2.00 297 LYS B N 1
ATOM 4916 C CA . LYS B 1 297 ? -78.236 -12.370 18.027 1.00 2.00 297 LYS B CA 1
ATOM 4917 C C . LYS B 1 297 ? -77.592 -11.701 16.780 1.00 2.00 297 LYS B C 1
ATOM 4918 O O . LYS B 1 297 ? -78.246 -11.522 15.768 1.00 2.00 297 LYS B O 1
ATOM 4924 N N . LYS B 1 298 ? -76.314 -11.341 16.858 1.00 2.00 298 LYS B N 1
ATOM 4925 C CA . LYS B 1 298 ? -75.679 -10.570 15.820 1.00 2.00 298 LYS B CA 1
ATOM 4926 C C . LYS B 1 298 ? -74.633 -11.446 15.092 1.00 2.00 298 LYS B C 1
ATOM 4927 O O . LYS B 1 298 ? -73.594 -11.880 15.653 1.00 2.00 298 LYS B O 1
ATOM 4933 N N . PHE B 1 299 ? -74.933 -11.688 13.813 1.00 2.00 299 PHE B N 1
ATOM 4934 C CA . PHE B 1 299 ? -74.139 -12.545 12.892 1.00 2.00 299 PHE B CA 1
ATOM 4935 C C . PHE B 1 299 ? -72.608 -12.343 12.774 1.00 2.00 299 PHE B C 1
ATOM 4936 O O . PHE B 1 299 ? -71.872 -13.332 12.846 1.00 2.00 299 PHE B O 1
ATOM 4944 N N . PRO B 1 300 ? -72.126 -11.090 12.564 1.00 2.00 300 PRO B N 1
ATOM 4945 C CA . PRO B 1 300 ? -70.685 -10.961 12.387 1.00 2.00 300 PRO B CA 1
ATOM 4946 C C . PRO B 1 300 ? -69.965 -11.575 13.609 1.00 2.00 300 PRO B C 1
ATOM 4947 O O . PRO B 1 300 ? -68.887 -12.116 13.472 1.00 2.00 300 PRO B O 1
ATOM 4951 N N . VAL B 1 301 ? -70.578 -11.506 14.786 1.00 2.00 301 VAL B N 1
ATOM 4952 C CA . VAL B 1 301 ? -69.956 -11.961 15.982 1.00 2.00 301 VAL B CA 1
ATOM 4953 C C . VAL B 1 301 ? -70.137 -13.444 16.231 1.00 2.00 301 VAL B C 1
ATOM 4954 O O . VAL B 1 301 ? -69.211 -14.051 16.771 1.00 2.00 301 VAL B O 1
ATOM 4958 N N . VAL B 1 302 ? -71.270 -14.060 15.901 1.00 2.00 302 VAL B N 1
ATOM 4959 C CA . VAL B 1 302 ? -71.397 -15.451 16.348 1.00 2.00 302 VAL B CA 1
ATOM 4960 C C . VAL B 1 302 ? -71.127 -16.495 15.288 1.00 2.00 302 VAL B C 1
ATOM 4961 O O . VAL B 1 302 ? -71.081 -17.697 15.616 1.00 2.00 302 VAL B O 1
ATOM 4965 N N . GLN B 1 303 ? -70.953 -16.070 14.042 1.00 2.00 303 GLN B N 1
ATOM 4966 C CA . GLN B 1 303 ? -70.746 -16.993 12.944 1.00 2.00 303 GLN B CA 1
ATOM 4967 C C . GLN B 1 303 ? -69.494 -17.936 13.034 1.00 2.00 303 GLN B C 1
ATOM 4968 O O . GLN B 1 303 ? -69.379 -18.909 12.262 1.00 2.00 303 GLN B O 1
ATOM 4974 N N . HIS B 1 304 ? -68.539 -17.663 13.927 1.00 2.00 304 HIS B N 1
ATOM 4975 C CA . HIS B 1 304 ? -67.375 -18.545 13.969 1.00 2.00 304 HIS B CA 1
ATOM 4976 C C . HIS B 1 304 ? -67.426 -19.327 15.202 1.00 2.00 304 HIS B C 1
ATOM 4977 O O . HIS B 1 304 ? -66.552 -20.130 15.423 1.00 2.00 304 HIS B O 1
ATOM 4984 N N . PHE B 1 305 ? -68.424 -19.106 16.027 1.00 2.00 305 PHE B N 1
ATOM 4985 C CA . PHE B 1 305 ? -68.827 -20.197 16.937 1.00 2.00 305 PHE B CA 1
ATOM 4986 C C . PHE B 1 305 ? -69.218 -21.548 16.238 1.00 2.00 305 PHE B C 1
ATOM 4987 O O . PHE B 1 305 ? -70.286 -21.663 15.588 1.00 2.00 305 PHE B O 1
ATOM 4995 N N . TRP B 1 306 ? -68.388 -22.569 16.373 1.00 2.00 306 TRP B N 1
ATOM 4996 C CA . TRP B 1 306 ? -68.739 -23.840 15.745 1.00 2.00 306 TRP B CA 1
ATOM 4997 C C . TRP B 1 306 ? -69.391 -24.861 16.743 1.00 2.00 306 TRP B C 1
ATOM 4998 O O . TRP B 1 306 ? -69.220 -24.767 17.957 1.00 2.00 306 TRP B O 1
ATOM 5009 N N . PHE B 1 307 ? -70.161 -25.819 16.244 1.00 2.00 307 PHE B N 1
ATOM 5010 C CA . PHE B 1 307 ? -70.810 -26.752 17.140 1.00 2.00 307 PHE B CA 1
ATOM 5011 C C . PHE B 1 307 ? -70.308 -28.160 16.981 1.00 2.00 307 PHE B C 1
ATOM 5012 O O . PHE B 1 307 ? -70.326 -28.761 15.901 1.00 2.00 307 PHE B O 1
ATOM 5020 N N . GLY B 1 308 ? -69.801 -28.664 18.091 1.00 2.00 308 GLY B N 1
ATOM 5021 C CA . GLY B 1 308 ? -69.505 -30.080 18.249 1.00 2.00 308 GLY B CA 1
ATOM 5022 C C . GLY B 1 308 ? -70.786 -30.822 18.556 1.00 2.00 308 GLY B C 1
ATOM 5023 O O . GLY B 1 308 ? -71.879 -30.370 18.213 1.00 2.00 308 GLY B O 1
ATOM 5024 N N . THR B 1 309 ? -70.659 -31.956 19.216 1.00 2.00 309 THR B N 1
ATOM 5025 C CA . THR B 1 309 ? -71.782 -32.874 19.326 1.00 2.00 309 THR B CA 1
ATOM 5026 C C . THR B 1 309 ? -71.862 -33.329 20.768 1.00 2.00 309 THR B C 1
ATOM 5027 O O . THR B 1 309 ? -72.505 -34.339 21.071 1.00 2.00 309 THR B O 1
ATOM 5031 N N . GLY B 1 310 ? -71.208 -32.565 21.643 1.00 2.00 310 GLY B N 1
ATOM 5032 C CA . GLY B 1 310 ? -70.949 -32.985 22.994 1.00 2.00 310 GLY B CA 1
ATOM 5033 C C . GLY B 1 310 ? -71.020 -31.828 23.942 1.00 2.00 310 GLY B C 1
ATOM 5034 O O . GLY B 1 310 ? -71.762 -31.895 24.893 1.00 2.00 310 GLY B O 1
ATOM 5035 N N . PHE B 1 311 ? -70.259 -30.757 23.720 1.00 2.00 311 PHE B N 1
ATOM 5036 C CA . PHE B 1 311 ? -70.411 -29.618 24.633 1.00 2.00 311 PHE B CA 1
ATOM 5037 C C . PHE B 1 311 ? -71.607 -28.754 24.299 1.00 2.00 311 PHE B C 1
ATOM 5038 O O . PHE B 1 311 ? -72.489 -28.550 25.136 1.00 2.00 311 PHE B O 1
ATOM 5046 N N . PHE B 1 312 ? -71.628 -28.303 23.054 1.00 2.00 312 PHE B N 1
ATOM 5047 C CA . PHE B 1 312 ? -72.453 -27.202 22.621 1.00 2.00 312 PHE B CA 1
ATOM 5048 C C . PHE B 1 312 ? -73.121 -27.621 21.332 1.00 2.00 312 PHE B C 1
ATOM 5049 O O . PHE B 1 312 ? -72.741 -27.126 20.238 1.00 2.00 312 PHE B O 1
ATOM 5057 N N . PRO B 1 313 ? -74.106 -28.565 21.448 1.00 2.00 313 PRO B N 1
ATOM 5058 C CA . PRO B 1 313 ? -74.687 -29.241 20.328 1.00 2.00 313 PRO B CA 1
ATOM 5059 C C . PRO B 1 313 ? -75.678 -28.331 19.646 1.00 2.00 313 PRO B C 1
ATOM 5060 O O . PRO B 1 313 ? -76.352 -27.524 20.319 1.00 2.00 313 PRO B O 1
ATOM 5064 N N . TRP B 1 314 ? -75.720 -28.444 18.308 1.00 2.00 314 TRP B N 1
ATOM 5065 C CA . TRP B 1 314 ? -76.651 -27.691 17.451 1.00 2.00 314 TRP B CA 1
ATOM 5066 C C . TRP B 1 314 ? -77.949 -28.490 17.376 1.00 2.00 314 TRP B C 1
ATOM 5067 O O . TRP B 1 314 ? -78.159 -29.278 16.440 1.00 2.00 314 TRP B O 1
ATOM 5078 N N . VAL B 1 315 ? -78.793 -28.343 18.404 1.00 2.00 315 VAL B N 1
ATOM 5079 C CA . VAL B 1 315 ? -80.002 -29.192 18.573 1.00 2.00 315 VAL B CA 1
ATOM 5080 C C . VAL B 1 315 ? -81.094 -28.299 19.116 1.00 2.00 315 VAL B C 1
ATOM 5081 O O . VAL B 1 315 ? -80.818 -27.169 19.494 1.00 2.00 315 VAL B O 1
ATOM 5085 N N . ASN B 1 316 ? -82.327 -28.770 19.156 1.00 2.00 316 ASN B N 1
ATOM 5086 C CA . ASN B 1 316 ? -83.425 -27.929 19.647 1.00 2.00 316 ASN B CA 1
ATOM 5087 C C . ASN B 1 316 ? -83.657 -27.686 21.179 1.00 2.00 316 ASN B C 1
ATOM 5088 O O . ASN B 1 316 ? -82.685 -27.565 21.963 1.00 2.00 316 ASN B O 1
ATOM 5093 N N . ILE B 1 317 ? -84.943 -27.573 21.569 1.00 2.00 317 ILE B N 1
ATOM 5094 C CA . ILE B 1 317 ? -85.383 -27.416 22.972 1.00 2.00 317 ILE B CA 1
ATOM 5095 C C . ILE B 1 317 ? -86.870 -27.804 23.174 1.00 2.00 317 ILE B C 1
ATOM 5096 O O . ILE B 1 317 ? -87.730 -27.548 22.327 1.00 2.00 317 ILE B O 1
ATOM 5101 N N . SER C 1 2 ? 23.257 -21.356 -28.471 1.00 2.00 2 SER C N 1
ATOM 5102 C CA . SER C 1 2 ? 22.698 -20.977 -29.772 1.00 2.00 2 SER C CA 1
ATOM 5103 C C . SER C 1 2 ? 21.255 -21.344 -29.651 1.00 2.00 2 SER C C 1
ATOM 5104 O O . SER C 1 2 ? 20.866 -22.182 -28.842 1.00 2.07 2 SER C O 1
ATOM 5107 N N . LEU C 1 3 ? 20.421 -20.708 -30.427 1.00 2.58 3 LEU C N 1
ATOM 5108 C CA . LEU C 1 3 ? 19.028 -20.858 -30.097 1.00 3.51 3 LEU C CA 1
ATOM 5109 C C . LEU C 1 3 ? 18.416 -22.108 -30.741 1.00 3.96 3 LEU C C 1
ATOM 5110 O O . LEU C 1 3 ? 17.220 -22.343 -30.606 1.00 4.52 3 LEU C O 1
ATOM 5115 N N . ASP C 1 4 ? 19.178 -22.943 -31.431 1.00 4.51 4 ASP C N 1
ATOM 5116 C CA . ASP C 1 4 ? 18.433 -23.862 -32.328 1.00 5.34 4 ASP C CA 1
ATOM 5117 C C . ASP C 1 4 ? 18.775 -25.340 -32.365 1.00 5.52 4 ASP C C 1
ATOM 5118 O O . ASP C 1 4 ? 17.923 -26.149 -32.779 1.00 5.67 4 ASP C O 1
ATOM 5123 N N . ARG C 1 5 ? 20.003 -25.688 -31.993 1.00 5.18 5 ARG C N 1
ATOM 5124 C CA . ARG C 1 5 ? 20.443 -27.077 -32.081 1.00 5.64 5 ARG C CA 1
ATOM 5125 C C . ARG C 1 5 ? 21.202 -27.466 -30.829 1.00 5.28 5 ARG C C 1
ATOM 5126 O O . ARG C 1 5 ? 22.268 -26.927 -30.533 1.00 5.65 5 ARG C O 1
ATOM 5134 N N . VAL C 1 6 ? 20.658 -28.402 -30.072 1.00 5.16 6 VAL C N 1
ATOM 5135 C CA . VAL C 1 6 ? 21.406 -28.869 -28.928 1.00 5.21 6 VAL C CA 1
ATOM 5136 C C . VAL C 1 6 ? 22.703 -29.445 -29.488 1.00 5.29 6 VAL C C 1
ATOM 5137 O O . VAL C 1 6 ? 22.685 -30.162 -30.482 1.00 4.56 6 VAL C O 1
ATOM 5141 N N . ASP C 1 7 ? 23.828 -29.085 -28.888 1.00 6.17 7 ASP C N 1
ATOM 5142 C CA . ASP C 1 7 ? 25.118 -29.452 -29.480 1.00 6.88 7 ASP C CA 1
ATOM 5143 C C . ASP C 1 7 ? 25.440 -30.968 -29.528 1.00 7.20 7 ASP C C 1
ATOM 5144 O O . ASP C 1 7 ? 26.583 -31.390 -29.293 1.00 7.33 7 ASP C O 1
ATOM 5149 N N . TRP C 1 8 ? 24.434 -31.780 -29.840 1.00 7.50 8 TRP C N 1
ATOM 5150 C CA . TRP C 1 8 ? 24.596 -33.219 -29.887 1.00 7.89 8 TRP C CA 1
ATOM 5151 C C . TRP C 1 8 ? 25.765 -33.525 -30.816 1.00 7.98 8 TRP C C 1
ATOM 5152 O O . TRP C 1 8 ? 25.654 -33.186 -31.986 1.00 8.35 8 TRP C O 1
ATOM 5163 N N . PRO C 1 9 ? 26.848 -34.214 -30.338 1.00 7.94 9 PRO C N 1
ATOM 5164 C CA . PRO C 1 9 ? 26.933 -35.076 -29.151 1.00 7.99 9 PRO C CA 1
ATOM 5165 C C . PRO C 1 9 ? 27.383 -34.397 -27.855 1.00 8.10 9 PRO C C 1
ATOM 5166 O O . PRO C 1 9 ? 26.840 -34.728 -26.792 1.00 8.31 9 PRO C O 1
ATOM 5170 N N . HIS C 1 10 ? 28.363 -33.484 -27.922 1.00 7.66 10 HIS C N 1
ATOM 5171 C CA . HIS C 1 10 ? 29.012 -32.990 -26.693 1.00 7.00 10 HIS C CA 1
ATOM 5172 C C . HIS C 1 10 ? 28.238 -31.993 -25.790 1.00 5.85 10 HIS C C 1
ATOM 5173 O O . HIS C 1 10 ? 28.611 -30.828 -25.681 1.00 5.95 10 HIS C O 1
ATOM 5180 N N . ALA C 1 11 ? 27.196 -32.488 -25.120 1.00 4.34 11 ALA C N 1
ATOM 5181 C CA . ALA C 1 11 ? 26.309 -31.688 -24.251 1.00 3.25 11 ALA C CA 1
ATOM 5182 C C . ALA C 1 11 ? 25.482 -32.692 -23.433 1.00 2.08 11 ALA C C 1
ATOM 5183 O O . ALA C 1 11 ? 24.912 -33.605 -24.000 1.00 2.00 11 ALA C O 1
ATOM 5185 N N . THR C 1 12 ? 25.435 -32.556 -22.112 1.00 2.00 12 THR C N 1
ATOM 5186 C CA . THR C 1 12 ? 24.959 -33.673 -21.285 1.00 2.00 12 THR C CA 1
ATOM 5187 C C . THR C 1 12 ? 23.562 -33.432 -20.811 1.00 2.00 12 THR C C 1
ATOM 5188 O O . THR C 1 12 ? 23.166 -32.283 -20.636 1.00 2.00 12 THR C O 1
ATOM 5192 N N . PHE C 1 13 ? 22.804 -34.510 -20.622 1.00 2.00 13 PHE C N 1
ATOM 5193 C CA . PHE C 1 13 ? 21.390 -34.407 -20.219 1.00 2.00 13 PHE C CA 1
ATOM 5194 C C . PHE C 1 13 ? 21.259 -34.964 -18.813 1.00 2.00 13 PHE C C 1
ATOM 5195 O O . PHE C 1 13 ? 22.161 -35.683 -18.354 1.00 2.00 13 PHE C O 1
ATOM 5203 N N . SER C 1 14 ? 20.169 -34.633 -18.116 1.00 2.00 14 SER C N 1
ATOM 5204 C CA . SER C 1 14 ? 19.936 -35.119 -16.725 1.00 2.00 14 SER C CA 1
ATOM 5205 C C . SER C 1 14 ? 18.449 -34.942 -16.514 1.00 2.00 14 SER C C 1
ATOM 5206 O O . SER C 1 14 ? 17.813 -34.398 -17.413 1.00 2.00 14 SER C O 1
ATOM 5209 N N . THR C 1 15 ? 17.865 -35.396 -15.397 1.00 2.00 15 THR C N 1
ATOM 5210 C CA . THR C 1 15 ? 16.437 -35.023 -15.169 1.00 2.00 15 THR C CA 1
ATOM 5211 C C . THR C 1 15 ? 16.302 -33.526 -14.882 1.00 2.00 15 THR C C 1
ATOM 5212 O O . THR C 1 15 ? 16.998 -32.990 -14.052 1.00 2.00 15 THR C O 1
ATOM 5216 N N . PRO C 1 16 ? 15.455 -32.847 -15.646 1.00 2.00 16 PRO C N 1
ATOM 5217 C CA . PRO C 1 16 ? 15.094 -31.469 -15.387 1.00 2.00 16 PRO C CA 1
ATOM 5218 C C . PRO C 1 16 ? 14.609 -31.297 -13.970 1.00 2.00 16 PRO C C 1
ATOM 5219 O O . PRO C 1 16 ? 14.275 -32.264 -13.320 1.00 2.00 16 PRO C O 1
ATOM 5223 N N . VAL C 1 17 ? 14.584 -30.071 -13.476 1.00 2.00 17 VAL C N 1
ATOM 5224 C CA . VAL C 1 17 ? 14.432 -29.889 -12.040 1.00 2.00 17 VAL C CA 1
ATOM 5225 C C . VAL C 1 17 ? 13.787 -28.524 -11.787 1.00 2.00 17 VAL C C 1
ATOM 5226 O O . VAL C 1 17 ? 13.680 -27.739 -12.733 1.00 2.00 17 VAL C O 1
ATOM 5230 N N . LYS C 1 18 ? 13.283 -28.249 -10.580 1.00 2.00 18 LYS C N 1
ATOM 5231 C CA . LYS C 1 18 ? 12.566 -26.970 -10.370 1.00 2.00 18 LYS C CA 1
ATOM 5232 C C . LYS C 1 18 ? 13.524 -25.806 -10.416 1.00 2.00 18 LYS C C 1
ATOM 5233 O O . LYS C 1 18 ? 14.638 -25.882 -9.949 1.00 2.00 18 LYS C O 1
ATOM 5239 N N . ARG C 1 19 ? 13.085 -24.695 -10.942 1.00 2.00 19 ARG C N 1
ATOM 5240 C CA . ARG C 1 19 ? 13.958 -23.545 -10.835 1.00 2.00 19 ARG C CA 1
ATOM 5241 C C . ARG C 1 19 ? 13.154 -22.323 -10.624 1.00 2.00 19 ARG C C 1
ATOM 5242 O O . ARG C 1 19 ? 13.668 -21.370 -10.089 1.00 2.00 19 ARG C O 1
ATOM 5250 N N . ILE C 1 20 ? 11.886 -22.351 -11.059 1.00 2.00 20 ILE C N 1
ATOM 5251 C CA . ILE C 1 20 ? 11.008 -21.223 -10.787 1.00 2.00 20 ILE C CA 1
ATOM 5252 C C . ILE C 1 20 ? 10.281 -21.422 -9.491 1.00 2.00 20 ILE C C 1
ATOM 5253 O O . ILE C 1 20 ? 9.666 -22.456 -9.246 1.00 2.00 20 ILE C O 1
ATOM 5258 N N . PHE C 1 21 ? 10.422 -20.412 -8.642 1.00 2.00 21 PHE C N 1
ATOM 5259 C CA . PHE C 1 21 ? 10.120 -20.569 -7.222 1.00 2.00 21 PHE C CA 1
ATOM 5260 C C . PHE C 1 21 ? 9.272 -19.475 -6.639 1.00 2.00 21 PHE C C 1
ATOM 5261 O O . PHE C 1 21 ? 8.467 -19.754 -5.791 1.00 2.00 21 PHE C O 1
ATOM 5269 N N . ASP C 1 22 ? 9.461 -18.246 -7.105 1.00 2.00 22 ASP C N 1
ATOM 5270 C CA . ASP C 1 22 ? 8.962 -17.010 -6.461 1.00 2.00 22 ASP C CA 1
ATOM 5271 C C . ASP C 1 22 ? 8.910 -15.935 -7.548 1.00 2.00 22 ASP C C 1
ATOM 5272 O O . ASP C 1 22 ? 9.004 -16.256 -8.755 1.00 2.00 22 ASP C O 1
ATOM 5277 N N . THR C 1 23 ? 8.744 -14.667 -7.170 1.00 2.00 23 THR C N 1
ATOM 5278 C CA . THR C 1 23 ? 8.794 -13.629 -8.215 1.00 2.00 23 THR C CA 1
ATOM 5279 C C . THR C 1 23 ? 10.155 -13.503 -8.930 1.00 2.00 23 THR C C 1
ATOM 5280 O O . THR C 1 23 ? 10.197 -13.581 -10.129 1.00 2.00 23 THR C O 1
ATOM 5284 N N . GLN C 1 24 ? 11.266 -13.331 -8.214 1.00 2.00 24 GLN C N 1
ATOM 5285 C CA . GLN C 1 24 ? 12.531 -13.071 -8.915 1.00 2.00 24 GLN C CA 1
ATOM 5286 C C . GLN C 1 24 ? 12.863 -14.255 -9.771 1.00 2.00 24 GLN C C 1
ATOM 5287 O O . GLN C 1 24 ? 13.105 -14.139 -10.963 1.00 2.00 24 GLN C O 1
ATOM 5293 N N . THR C 1 25 ? 12.815 -15.424 -9.199 1.00 2.00 25 THR C N 1
ATOM 5294 C CA . THR C 1 25 ? 13.101 -16.571 -9.999 1.00 2.00 25 THR C CA 1
ATOM 5295 C C . THR C 1 25 ? 12.341 -16.636 -11.402 1.00 2.00 25 THR C C 1
ATOM 5296 O O . THR C 1 25 ? 12.988 -16.880 -12.445 1.00 2.00 25 THR C O 1
ATOM 5300 N N . THR C 1 26 ? 11.016 -16.378 -11.449 1.00 2.00 26 THR C N 1
ATOM 5301 C CA . THR C 1 26 ? 10.349 -16.139 -12.756 1.00 2.00 26 THR C CA 1
ATOM 5302 C C . THR C 1 26 ? 11.035 -15.025 -13.589 1.00 2.00 26 THR C C 1
ATOM 5303 O O . THR C 1 26 ? 10.997 -15.070 -14.827 1.00 2.00 26 THR C O 1
ATOM 5307 N N . LEU C 1 27 ? 11.597 -14.000 -12.954 1.00 2.00 27 LEU C N 1
ATOM 5308 C CA . LEU C 1 27 ? 12.235 -12.972 -13.768 1.00 2.00 27 LEU C CA 1
ATOM 5309 C C . LEU C 1 27 ? 13.602 -13.458 -14.278 1.00 2.00 27 LEU C C 1
ATOM 5310 O O . LEU C 1 27 ? 13.819 -13.326 -15.495 1.00 2.00 27 LEU C O 1
ATOM 5315 N N . ASP C 1 28 ? 14.491 -14.048 -13.437 1.00 2.00 28 ASP C N 1
ATOM 5316 C CA . ASP C 1 28 ? 15.821 -14.464 -13.971 1.00 2.00 28 ASP C CA 1
ATOM 5317 C C . ASP C 1 28 ? 15.600 -15.357 -15.163 1.00 2.00 28 ASP C C 1
ATOM 5318 O O . ASP C 1 28 ? 16.321 -15.247 -16.143 1.00 2.00 28 ASP C O 1
ATOM 5323 N N . PHE C 1 29 ? 14.601 -16.237 -15.072 1.00 2.00 29 PHE C N 1
ATOM 5324 C CA . PHE C 1 29 ? 14.170 -17.043 -16.174 1.00 2.00 29 PHE C CA 1
ATOM 5325 C C . PHE C 1 29 ? 13.976 -16.263 -17.487 1.00 2.00 29 PHE C C 1
ATOM 5326 O O . PHE C 1 29 ? 14.153 -16.818 -18.593 1.00 2.00 29 PHE C O 1
ATOM 5334 N N . GLN C 1 30 ? 13.658 -14.972 -17.370 1.00 2.00 30 GLN C N 1
ATOM 5335 C CA . GLN C 1 30 ? 13.407 -14.141 -18.552 1.00 2.00 30 GLN C CA 1
ATOM 5336 C C . GLN C 1 30 ? 14.623 -14.041 -19.460 1.00 2.00 30 GLN C C 1
ATOM 5337 O O . GLN C 1 30 ? 14.476 -13.844 -20.674 1.00 2.00 30 GLN C O 1
ATOM 5343 N N . SER C 1 31 ? 15.812 -14.248 -18.889 1.00 2.00 31 SER C N 1
ATOM 5344 C CA . SER C 1 31 ? 17.073 -14.077 -19.606 1.00 2.00 31 SER C CA 1
ATOM 5345 C C . SER C 1 31 ? 17.821 -15.404 -19.812 1.00 2.00 31 SER C C 1
ATOM 5346 O O . SER C 1 31 ? 18.973 -15.410 -20.271 1.00 2.00 31 SER C O 1
ATOM 5349 N N . SER C 1 32 ? 17.180 -16.513 -19.468 1.00 2.00 32 SER C N 1
ATOM 5350 C CA . SER C 1 32 ? 17.808 -17.826 -19.607 1.00 2.00 32 SER C CA 1
ATOM 5351 C C . SER C 1 32 ? 17.909 -18.358 -21.040 1.00 2.00 32 SER C C 1
ATOM 5352 O O . SER C 1 32 ? 17.062 -18.098 -21.899 1.00 2.00 32 SER C O 1
ATOM 5355 N N . LEU C 1 33 ? 18.953 -19.140 -21.279 1.00 2.00 33 LEU C N 1
ATOM 5356 C CA . LEU C 1 33 ? 19.053 -19.922 -22.494 1.00 2.00 33 LEU C CA 1
ATOM 5357 C C . LEU C 1 33 ? 17.805 -20.778 -22.753 1.00 2.00 33 LEU C C 1
ATOM 5358 O O . LEU C 1 33 ? 17.349 -20.843 -23.847 1.00 2.00 33 LEU C O 1
ATOM 5363 N N . ALA C 1 34 ? 17.253 -21.431 -21.746 1.00 2.00 34 ALA C N 1
ATOM 5364 C CA . ALA C 1 34 ? 15.967 -22.093 -21.919 1.00 2.00 34 ALA C CA 1
ATOM 5365 C C . ALA C 1 34 ? 14.968 -21.195 -22.658 1.00 2.00 34 ALA C C 1
ATOM 5366 O O . ALA C 1 34 ? 14.332 -21.611 -23.662 1.00 2.00 34 ALA C O 1
ATOM 5368 N N . ILE C 1 35 ? 14.831 -19.959 -22.212 1.00 2.00 35 ILE C N 1
ATOM 5369 C CA . ILE C 1 35 ? 13.731 -19.161 -22.764 1.00 2.00 35 ILE C CA 1
ATOM 5370 C C . ILE C 1 35 ? 14.011 -18.786 -24.223 1.00 2.00 35 ILE C C 1
ATOM 5371 O O . ILE C 1 35 ? 13.091 -18.835 -25.058 1.00 2.00 35 ILE C O 1
ATOM 5376 N N . HIS C 1 36 ? 15.275 -18.507 -24.556 1.00 2.00 36 HIS C N 1
ATOM 5377 C CA . HIS C 1 36 ? 15.558 -18.004 -25.904 1.00 2.00 36 HIS C CA 1
ATOM 5378 C C . HIS C 1 36 ? 15.324 -19.055 -26.945 1.00 2.00 36 HIS C C 1
ATOM 5379 O O . HIS C 1 36 ? 14.931 -18.755 -28.054 1.00 2.00 36 HIS C O 1
ATOM 5386 N N . ARG C 1 37 ? 15.441 -20.294 -26.519 1.00 2.00 37 ARG C N 1
ATOM 5387 C CA . ARG C 1 37 ? 15.054 -21.432 -27.305 1.00 2.00 37 ARG C CA 1
ATOM 5388 C C . ARG C 1 37 ? 13.557 -21.532 -27.388 1.00 2.00 37 ARG C C 1
ATOM 5389 O O . ARG C 1 37 ? 12.981 -21.732 -28.480 1.00 2.00 37 ARG C O 1
ATOM 5397 N N . ILE C 1 38 ? 12.905 -21.373 -26.251 1.00 2.00 38 ILE C N 1
ATOM 5398 C CA . ILE C 1 38 ? 11.482 -21.460 -26.350 1.00 2.00 38 ILE C CA 1
ATOM 5399 C C . ILE C 1 38 ? 10.934 -20.434 -27.337 1.00 2.00 38 ILE C C 1
ATOM 5400 O O . ILE C 1 38 ? 10.076 -20.790 -28.194 1.00 2.00 38 ILE C O 1
ATOM 5405 N N . LYS C 1 39 ? 11.388 -19.166 -27.197 1.00 2.00 39 LYS C N 1
ATOM 5406 C CA . LYS C 1 39 ? 10.770 -18.057 -27.949 1.00 2.00 39 LYS C CA 1
ATOM 5407 C C . LYS C 1 39 ? 11.103 -18.302 -29.432 1.00 2.00 39 LYS C C 1
ATOM 5408 O O . LYS C 1 39 ? 10.205 -18.342 -30.299 1.00 2.00 39 LYS C O 1
ATOM 5414 N N . TYR C 1 40 ? 12.366 -18.606 -29.708 1.00 2.00 40 TYR C N 1
ATOM 5415 C CA . TYR C 1 40 ? 12.746 -19.069 -31.045 1.00 2.00 40 TYR C CA 1
ATOM 5416 C C . TYR C 1 40 ? 11.865 -20.166 -31.687 1.00 2.00 40 TYR C C 1
ATOM 5417 O O . TYR C 1 40 ? 11.452 -20.063 -32.856 1.00 2.00 40 TYR C O 1
ATOM 5426 N N . HIS C 1 41 ? 11.599 -21.248 -30.980 1.00 2.00 41 HIS C N 1
ATOM 5427 C CA . HIS C 1 41 ? 10.818 -22.274 -31.662 1.00 2.00 41 HIS C CA 1
ATOM 5428 C C . HIS C 1 41 ? 9.423 -21.910 -31.826 1.00 2.00 41 HIS C C 1
ATOM 5429 O O . HIS C 1 41 ? 8.858 -22.320 -32.788 1.00 2.00 41 HIS C O 1
ATOM 5436 N N . LEU C 1 42 ? 8.877 -21.148 -30.887 1.00 2.00 42 LEU C N 1
ATOM 5437 C CA . LEU C 1 42 ? 7.580 -20.532 -31.068 1.00 2.00 42 LEU C CA 1
ATOM 5438 C C . LEU C 1 42 ? 7.562 -19.595 -32.281 1.00 2.00 42 LEU C C 1
ATOM 5439 O O . LEU C 1 42 ? 6.578 -19.586 -33.033 1.00 2.00 42 LEU C O 1
ATOM 5444 N N . HIS C 1 43 ? 8.610 -18.800 -32.491 1.00 2.00 43 HIS C N 1
ATOM 5445 C CA . HIS C 1 43 ? 8.570 -17.968 -33.688 1.00 2.00 43 HIS C CA 1
ATOM 5446 C C . HIS C 1 43 ? 8.486 -18.812 -34.942 1.00 2.00 43 HIS C C 1
ATOM 5447 O O . HIS C 1 43 ? 7.561 -18.574 -35.769 1.00 2.00 43 HIS C O 1
ATOM 5454 N N . LYS C 1 44 ? 9.416 -19.777 -35.065 1.00 2.00 44 LYS C N 1
ATOM 5455 C CA . LYS C 1 44 ? 9.460 -20.667 -36.202 1.00 2.00 44 LYS C CA 1
ATOM 5456 C C . LYS C 1 44 ? 8.086 -21.312 -36.473 1.00 2.00 44 LYS C C 1
ATOM 5457 O O . LYS C 1 44 ? 7.547 -21.257 -37.565 1.00 2.00 44 LYS C O 1
ATOM 5463 N N . TYR C 1 45 ? 7.503 -21.939 -35.480 1.00 2.00 45 TYR C N 1
ATOM 5464 C CA . TYR C 1 45 ? 6.285 -22.638 -35.751 1.00 2.00 45 TYR C CA 1
ATOM 5465 C C . TYR C 1 45 ? 5.159 -21.670 -36.118 1.00 2.00 45 TYR C C 1
ATOM 5466 O O . TYR C 1 45 ? 4.255 -22.027 -36.897 1.00 2.00 45 TYR C O 1
ATOM 5475 N N . THR C 1 46 ? 5.199 -20.456 -35.593 1.00 2.00 46 THR C N 1
ATOM 5476 C CA . THR C 1 46 ? 4.232 -19.486 -36.051 1.00 2.00 46 THR C CA 1
ATOM 5477 C C . THR C 1 46 ? 4.498 -19.144 -37.548 1.00 2.00 46 THR C C 1
ATOM 5478 O O . THR C 1 46 ? 3.598 -19.228 -38.403 1.00 2.00 46 THR C O 1
ATOM 5482 N N . THR C 1 47 ? 5.745 -18.788 -37.848 1.00 2.00 47 THR C N 1
ATOM 5483 C CA . THR C 1 47 ? 6.135 -18.385 -39.179 1.00 2.00 47 THR C CA 1
ATOM 5484 C C . THR C 1 47 ? 5.766 -19.478 -40.173 1.00 2.00 47 THR C C 1
ATOM 5485 O O . THR C 1 47 ? 5.132 -19.192 -41.197 1.00 2.00 47 THR C O 1
ATOM 5489 N N . LEU C 1 48 ? 6.118 -20.734 -39.837 1.00 2.00 48 LEU C N 1
ATOM 5490 C CA . LEU C 1 48 ? 5.859 -21.908 -40.666 1.00 2.00 48 LEU C CA 1
ATOM 5491 C C . LEU C 1 48 ? 4.381 -21.996 -40.854 1.00 2.00 48 LEU C C 1
ATOM 5492 O O . LEU C 1 48 ? 3.904 -22.008 -41.972 1.00 2.00 48 LEU C O 1
ATOM 5497 N N . ILE C 1 49 ? 3.633 -21.973 -39.767 1.00 2.00 49 ILE C N 1
ATOM 5498 C CA . ILE C 1 49 ? 2.273 -22.379 -39.917 1.00 2.00 49 ILE C CA 1
ATOM 5499 C C . ILE C 1 49 ? 1.491 -21.484 -40.846 1.00 2.00 49 ILE C C 1
ATOM 5500 O O . ILE C 1 49 ? 0.512 -21.918 -41.444 1.00 2.00 49 ILE C O 1
ATOM 5505 N N . SER C 1 50 ? 1.939 -20.252 -40.989 1.00 2.00 50 SER C N 1
ATOM 5506 C CA . SER C 1 50 ? 1.296 -19.300 -41.881 1.00 2.00 50 SER C CA 1
ATOM 5507 C C . SER C 1 50 ? 1.547 -19.632 -43.384 1.00 2.00 50 SER C C 1
ATOM 5508 O O . SER C 1 50 ? 1.368 -18.769 -44.272 1.00 2.00 50 SER C O 1
ATOM 5511 N N . HIS C 1 51 ? 2.031 -20.854 -43.652 1.00 2.00 51 HIS C N 1
ATOM 5512 C CA . HIS C 1 51 ? 2.225 -21.371 -45.012 1.00 2.00 51 HIS C CA 1
ATOM 5513 C C . HIS C 1 51 ? 1.073 -22.294 -45.204 1.00 2.00 51 HIS C C 1
ATOM 5514 O O . HIS C 1 51 ? 0.617 -22.504 -46.314 1.00 2.00 51 HIS C O 1
ATOM 5521 N N . CYS C 1 52 ? 0.574 -22.799 -44.094 1.00 2.00 52 CYS C N 1
ATOM 5522 C CA . CYS C 1 52 ? -0.475 -23.721 -44.135 1.00 2.00 52 CYS C CA 1
ATOM 5523 C C . CYS C 1 52 ? -1.803 -23.073 -43.806 1.00 2.00 52 CYS C C 1
ATOM 5524 O O . CYS C 1 52 ? -2.386 -23.415 -42.828 1.00 2.00 52 CYS C O 1
ATOM 5527 N N . SER C 1 53 ? -2.302 -22.142 -44.606 1.00 2.00 53 SER C N 1
ATOM 5528 C CA . SER C 1 53 ? -3.659 -21.566 -44.433 1.00 2.00 53 SER C CA 1
ATOM 5529 C C . SER C 1 53 ? -4.810 -22.567 -44.642 1.00 2.00 53 SER C C 1
ATOM 5530 O O . SER C 1 53 ? -5.987 -22.304 -44.396 1.00 2.00 53 SER C O 1
ATOM 5533 N N . ASP C 1 54 ? -4.456 -23.742 -45.110 1.00 2.00 54 ASP C N 1
ATOM 5534 C CA . ASP C 1 54 ? -5.371 -24.505 -45.892 1.00 2.00 54 ASP C CA 1
ATOM 5535 C C . ASP C 1 54 ? -4.894 -25.894 -45.805 1.00 2.00 54 ASP C C 1
ATOM 5536 O O . ASP C 1 54 ? -4.595 -26.485 -46.785 1.00 2.00 54 ASP C O 1
ATOM 5541 N N . PRO C 1 55 ? -4.753 -26.403 -44.589 1.00 2.00 55 PRO C N 1
ATOM 5542 C CA . PRO C 1 55 ? -4.277 -27.763 -44.242 1.00 2.00 55 PRO C CA 1
ATOM 5543 C C . PRO C 1 55 ? -5.155 -28.880 -44.761 1.00 2.00 55 PRO C C 1
ATOM 5544 O O . PRO C 1 55 ? -6.317 -28.633 -45.100 1.00 2.00 55 PRO C O 1
ATOM 5548 N N . ASP C 1 56 ? -4.611 -30.102 -44.824 1.00 2.00 56 ASP C N 1
ATOM 5549 C CA . ASP C 1 56 ? -5.458 -31.288 -45.196 1.00 2.00 56 ASP C CA 1
ATOM 5550 C C . ASP C 1 56 ? -6.155 -31.862 -43.985 1.00 2.00 56 ASP C C 1
ATOM 5551 O O . ASP C 1 56 ? -5.535 -32.543 -43.166 1.00 2.00 56 ASP C O 1
ATOM 5556 N N . PRO C 1 57 ? -7.472 -31.662 -43.906 1.00 2.00 57 PRO C N 1
ATOM 5557 C CA . PRO C 1 57 ? -8.185 -32.015 -42.696 1.00 2.00 57 PRO C CA 1
ATOM 5558 C C . PRO C 1 57 ? -8.043 -33.521 -42.423 1.00 2.00 57 PRO C C 1
ATOM 5559 O O . PRO C 1 57 ? -8.023 -33.898 -41.279 1.00 2.00 57 PRO C O 1
ATOM 5563 N N . HIS C 1 58 ? -7.931 -34.352 -43.477 1.00 2.00 58 HIS C N 1
ATOM 5564 C CA . HIS C 1 58 ? -7.684 -35.799 -43.377 1.00 2.00 58 HIS C CA 1
ATOM 5565 C C . HIS C 1 58 ? -6.198 -36.221 -43.433 1.00 2.00 58 HIS C C 1
ATOM 5566 O O . HIS C 1 58 ? -5.904 -37.370 -43.742 1.00 2.00 58 HIS C O 1
ATOM 5573 N N . ALA C 1 59 ? -5.246 -35.330 -43.220 1.00 2.00 59 ALA C N 1
ATOM 5574 C CA . ALA C 1 59 ? -3.822 -35.724 -43.348 1.00 2.00 59 ALA C CA 1
ATOM 5575 C C . ALA C 1 59 ? -3.435 -36.823 -42.328 1.00 2.00 59 ALA C C 1
ATOM 5576 O O . ALA C 1 59 ? -4.029 -36.898 -41.232 1.00 2.00 59 ALA C O 1
ATOM 5578 N N . THR C 1 60 ? -2.439 -37.662 -42.624 1.00 2.00 60 THR C N 1
ATOM 5579 C CA . THR C 1 60 ? -2.172 -38.720 -41.638 1.00 2.00 60 THR C CA 1
ATOM 5580 C C . THR C 1 60 ? -0.728 -38.823 -41.138 1.00 2.00 60 THR C C 1
ATOM 5581 O O . THR C 1 60 ? -0.481 -39.009 -39.933 1.00 2.00 60 THR C O 1
ATOM 5585 N N . ALA C 1 61 ? 0.203 -38.605 -42.066 1.00 2.00 61 ALA C N 1
ATOM 5586 C CA . ALA C 1 61 ? 1.635 -38.713 -41.806 1.00 2.00 61 ALA C CA 1
ATOM 5587 C C . ALA C 1 61 ? 2.425 -37.620 -42.517 1.00 2.00 61 ALA C C 1
ATOM 5588 O O . ALA C 1 61 ? 2.136 -37.342 -43.654 1.00 2.00 61 ALA C O 1
ATOM 5590 N N . SER C 1 62 ? 3.431 -37.025 -41.854 1.00 2.00 62 SER C N 1
ATOM 5591 C CA . SER C 1 62 ? 4.534 -36.236 -42.509 1.00 2.00 62 SER C CA 1
ATOM 5592 C C . SER C 1 62 ? 5.317 -37.005 -43.583 1.00 2.00 62 SER C C 1
ATOM 5593 O O . SER C 1 62 ? 4.909 -38.044 -43.976 1.00 2.00 62 SER C O 1
ATOM 5596 N N . SER C 1 63 ? 6.443 -36.465 -44.035 1.00 2.00 63 SER C N 1
ATOM 5597 C CA . SER C 1 63 ? 7.493 -37.218 -44.711 1.00 2.00 63 SER C CA 1
ATOM 5598 C C . SER C 1 63 ? 8.684 -37.328 -43.821 1.00 2.00 63 SER C C 1
ATOM 5599 O O . SER C 1 63 ? 9.662 -37.957 -44.180 1.00 2.00 63 SER C O 1
ATOM 5602 N N . ILE C 1 64 ? 8.621 -36.673 -42.673 1.00 2.00 64 ILE C N 1
ATOM 5603 C CA . ILE C 1 64 ? 9.687 -36.736 -41.696 1.00 2.00 64 ILE C CA 1
ATOM 5604 C C . ILE C 1 64 ? 9.366 -37.890 -40.805 1.00 2.00 64 ILE C C 1
ATOM 5605 O O . ILE C 1 64 ? 8.244 -38.043 -40.374 1.00 2.00 64 ILE C O 1
ATOM 5610 N N . ALA C 1 65 ? 10.368 -38.717 -40.550 1.00 2.00 65 ALA C N 1
ATOM 5611 C CA . ALA C 1 65 ? 10.218 -39.854 -39.648 1.00 2.00 65 ALA C CA 1
ATOM 5612 C C . ALA C 1 65 ? 9.648 -39.307 -38.347 1.00 2.00 65 ALA C C 1
ATOM 5613 O O . ALA C 1 65 ? 8.610 -39.755 -37.880 1.00 2.00 65 ALA C O 1
ATOM 5615 N N . MET C 1 66 ? 10.299 -38.299 -37.787 1.00 2.00 66 MET C N 1
ATOM 5616 C CA . MET C 1 66 ? 9.967 -37.992 -36.438 1.00 2.00 66 MET C CA 1
ATOM 5617 C C . MET C 1 66 ? 8.562 -37.428 -36.293 1.00 2.00 66 MET C C 1
ATOM 5618 O O . MET C 1 66 ? 7.887 -37.779 -35.316 1.00 2.00 66 MET C O 1
ATOM 5623 N N . VAL C 1 67 ? 8.058 -36.622 -37.230 1.00 2.00 67 VAL C N 1
ATOM 5624 C CA . VAL C 1 67 ? 6.712 -36.194 -36.938 1.00 2.00 67 VAL C CA 1
ATOM 5625 C C . VAL C 1 67 ? 5.843 -37.448 -36.881 1.00 2.00 67 VAL C C 1
ATOM 5626 O O . VAL C 1 67 ? 4.898 -37.533 -36.096 1.00 2.00 67 VAL C O 1
ATOM 5630 N N . ASN C 1 68 ? 6.220 -38.475 -37.616 1.00 2.00 68 ASN C N 1
ATOM 5631 C CA . ASN C 1 68 ? 5.460 -39.709 -37.497 1.00 2.00 68 ASN C CA 1
ATOM 5632 C C . ASN C 1 68 ? 5.617 -40.502 -36.217 1.00 2.00 68 ASN C C 1
ATOM 5633 O O . ASN C 1 68 ? 4.698 -41.205 -35.835 1.00 2.00 68 ASN C O 1
ATOM 5638 N N . GLY C 1 69 ? 6.727 -40.361 -35.516 1.00 2.00 69 GLY C N 1
ATOM 5639 C CA . GLY C 1 69 ? 6.871 -41.053 -34.256 1.00 2.00 69 GLY C CA 1
ATOM 5640 C C . GLY C 1 69 ? 6.123 -40.231 -33.234 1.00 2.00 69 GLY C C 1
ATOM 5641 O O . GLY C 1 69 ? 5.254 -40.735 -32.504 1.00 2.00 69 GLY C O 1
ATOM 5642 N N . LEU C 1 70 ? 6.444 -38.950 -33.151 1.00 2.00 70 LEU C N 1
ATOM 5643 C CA . LEU C 1 70 ? 5.755 -38.112 -32.153 1.00 2.00 70 LEU C CA 1
ATOM 5644 C C . LEU C 1 70 ? 4.217 -38.171 -32.335 1.00 2.00 70 LEU C C 1
ATOM 5645 O O . LEU C 1 70 ? 3.473 -37.978 -31.366 1.00 2.00 70 LEU C O 1
ATOM 5650 N N . MET C 1 71 ? 3.794 -38.448 -33.583 1.00 2.00 71 MET C N 1
ATOM 5651 C CA . MET C 1 71 ? 2.408 -38.694 -33.956 1.00 2.00 71 MET C CA 1
ATOM 5652 C C . MET C 1 71 ? 1.983 -39.937 -33.199 1.00 2.00 71 MET C C 1
ATOM 5653 O O . MET C 1 71 ? 1.042 -39.888 -32.408 1.00 2.00 71 MET C O 1
ATOM 5658 N N . GLY C 1 72 ? 2.709 -41.031 -33.419 1.00 2.00 72 GLY C N 1
ATOM 5659 C CA . GLY C 1 72 ? 2.337 -42.369 -32.923 1.00 2.00 72 GLY C CA 1
ATOM 5660 C C . GLY C 1 72 ? 2.410 -42.563 -31.425 1.00 2.00 72 GLY C C 1
ATOM 5661 O O . GLY C 1 72 ? 1.859 -43.505 -30.848 1.00 2.00 72 GLY C O 1
ATOM 5662 N N . VAL C 1 73 ? 3.095 -41.635 -30.773 1.00 2.00 73 VAL C N 1
ATOM 5663 C CA . VAL C 1 73 ? 3.300 -41.777 -29.352 1.00 2.00 73 VAL C CA 1
ATOM 5664 C C . VAL C 1 73 ? 2.143 -41.021 -28.731 1.00 2.00 73 VAL C C 1
ATOM 5665 O O . VAL C 1 73 ? 1.591 -41.471 -27.758 1.00 2.00 73 VAL C O 1
ATOM 5669 N N . LEU C 1 74 ? 1.753 -39.897 -29.335 1.00 2.00 74 LEU C N 1
ATOM 5670 C CA . LEU C 1 74 ? 0.508 -39.241 -28.968 1.00 2.00 74 LEU C CA 1
ATOM 5671 C C . LEU C 1 74 ? -0.610 -40.218 -29.144 1.00 2.00 74 LEU C C 1
ATOM 5672 O O . LEU C 1 74 ? -1.485 -40.337 -28.314 1.00 2.00 74 LEU C O 1
ATOM 5677 N N . ASP C 1 75 ? -0.572 -40.938 -30.245 1.00 2.00 75 ASP C N 1
ATOM 5678 C CA . ASP C 1 75 ? -1.522 -41.997 -30.462 1.00 2.00 75 ASP C CA 1
ATOM 5679 C C . ASP C 1 75 ? -1.636 -42.993 -29.322 1.00 2.00 75 ASP C C 1
ATOM 5680 O O . ASP C 1 75 ? -2.746 -43.288 -28.903 1.00 2.00 75 ASP C O 1
ATOM 5685 N N . LYS C 1 76 ? -0.504 -43.492 -28.815 1.00 2.00 76 LYS C N 1
ATOM 5686 C CA . LYS C 1 76 ? -0.499 -44.477 -27.717 1.00 2.00 76 LYS C CA 1
ATOM 5687 C C . LYS C 1 76 ? -1.111 -43.918 -26.414 1.00 2.00 76 LYS C C 1
ATOM 5688 O O . LYS C 1 76 ? -1.996 -44.549 -25.786 1.00 2.00 76 LYS C O 1
ATOM 5694 N N . LEU C 1 77 ? -0.626 -42.750 -25.987 1.00 2.00 77 LEU C N 1
ATOM 5695 C CA . LEU C 1 77 ? -1.215 -42.109 -24.812 1.00 2.00 77 LEU C CA 1
ATOM 5696 C C . LEU C 1 77 ? -2.647 -41.578 -25.067 1.00 2.00 77 LEU C C 1
ATOM 5697 O O . LEU C 1 77 ? -3.381 -41.363 -24.119 1.00 2.00 77 LEU C O 1
ATOM 5702 N N . ALA C 1 78 ? -3.058 -41.405 -26.323 1.00 2.00 78 ALA C N 1
ATOM 5703 C CA . ALA C 1 78 ? -4.471 -41.215 -26.598 1.00 2.00 78 ALA C CA 1
ATOM 5704 C C . ALA C 1 78 ? -5.264 -42.483 -26.277 1.00 2.00 78 ALA C C 1
ATOM 5705 O O . ALA C 1 78 ? -6.261 -42.364 -25.566 1.00 2.00 78 ALA C O 1
ATOM 5707 N N . HIS C 1 79 ? -4.829 -43.678 -26.731 1.00 2.00 79 HIS C N 1
ATOM 5708 C CA . HIS C 1 79 ? -5.535 -44.972 -26.419 1.00 2.00 79 HIS C CA 1
ATOM 5709 C C . HIS C 1 79 ? -5.741 -45.185 -24.913 1.00 2.00 79 HIS C C 1
ATOM 5710 O O . HIS C 1 79 ? -6.490 -46.104 -24.476 1.00 2.00 79 HIS C O 1
ATOM 5717 N N . LEU C 1 80 ? -5.021 -44.389 -24.121 1.00 2.00 80 LEU C N 1
ATOM 5718 C CA . LEU C 1 80 ? -4.983 -44.613 -22.682 1.00 2.00 80 LEU C CA 1
ATOM 5719 C C . LEU C 1 80 ? -6.286 -44.189 -21.982 1.00 2.00 80 LEU C C 1
ATOM 5720 O O . LEU C 1 80 ? -6.833 -44.948 -21.133 1.00 2.00 80 LEU C O 1
ATOM 5725 N N . ILE C 1 81 ? -6.804 -43.024 -22.378 1.00 2.00 81 ILE C N 1
ATOM 5726 C CA . ILE C 1 81 ? -8.122 -42.575 -21.937 1.00 2.00 81 ILE C CA 1
ATOM 5727 C C . ILE C 1 81 ? -9.197 -43.672 -21.903 1.00 2.00 81 ILE C C 1
ATOM 5728 O O . ILE C 1 81 ? -9.847 -43.806 -20.896 1.00 2.00 81 ILE C O 1
ATOM 5733 N N . ASP C 1 82 ? -9.362 -44.434 -22.990 1.00 2.00 82 ASP C N 1
ATOM 5734 C CA . ASP C 1 82 ? -10.299 -45.601 -23.051 1.00 2.00 82 ASP C CA 1
ATOM 5735 C C . ASP C 1 82 ? -10.150 -46.557 -21.879 1.00 2.00 82 ASP C C 1
ATOM 5736 O O . ASP C 1 82 ? -11.153 -46.958 -21.275 1.00 2.00 82 ASP C O 1
ATOM 5741 N N . GLU C 1 83 ? -8.890 -46.909 -21.584 1.00 2.00 83 GLU C N 1
ATOM 5742 C CA . GLU C 1 83 ? -8.480 -47.768 -20.447 1.00 2.00 83 GLU C CA 1
ATOM 5743 C C . GLU C 1 83 ? -8.609 -47.150 -19.029 1.00 2.00 83 GLU C C 1
ATOM 5744 O O . GLU C 1 83 ? -8.004 -47.623 -18.065 1.00 2.00 83 GLU C O 1
ATOM 5750 N N . THR C 1 84 ? -9.352 -46.063 -18.898 1.00 2.00 84 THR C N 1
ATOM 5751 C CA . THR C 1 84 ? -9.309 -45.282 -17.688 1.00 2.00 84 THR C CA 1
ATOM 5752 C C . THR C 1 84 ? -10.664 -44.575 -17.602 1.00 2.00 84 THR C C 1
ATOM 5753 O O . THR C 1 84 ? -10.727 -43.341 -17.579 1.00 2.00 84 THR C O 1
ATOM 5757 N N . PRO C 1 85 ? -11.764 -45.372 -17.575 1.00 2.00 85 PRO C N 1
ATOM 5758 C CA . PRO C 1 85 ? -13.091 -44.775 -17.485 1.00 2.00 85 PRO C CA 1
ATOM 5759 C C . PRO C 1 85 ? -13.128 -43.803 -16.317 1.00 2.00 85 PRO C C 1
ATOM 5760 O O . PRO C 1 85 ? -12.620 -44.142 -15.240 1.00 2.00 85 PRO C O 1
ATOM 5764 N N . PRO C 1 86 ? -13.725 -42.613 -16.508 1.00 2.00 86 PRO C N 1
ATOM 5765 C CA . PRO C 1 86 ? -13.830 -41.606 -15.448 1.00 2.00 86 PRO C CA 1
ATOM 5766 C C . PRO C 1 86 ? -14.725 -42.091 -14.298 1.00 2.00 86 PRO C C 1
ATOM 5767 O O . PRO C 1 86 ? -15.487 -43.086 -14.457 1.00 2.00 86 PRO C O 1
ATOM 5771 N N . LEU C 1 87 ? -14.650 -41.395 -13.157 1.00 2.00 87 LEU C N 1
ATOM 5772 C CA . LEU C 1 87 ? -15.493 -41.748 -11.989 1.00 2.00 87 LEU C CA 1
ATOM 5773 C C . LEU C 1 87 ? -16.846 -41.078 -12.054 1.00 2.00 87 LEU C C 1
ATOM 5774 O O . LEU C 1 87 ? -16.890 -39.893 -12.355 1.00 2.00 87 LEU C O 1
ATOM 5779 N N . PRO C 1 88 ? -17.948 -41.807 -11.778 1.00 2.00 88 PRO C N 1
ATOM 5780 C CA . PRO C 1 88 ? -19.260 -41.121 -11.720 1.00 2.00 88 PRO C CA 1
ATOM 5781 C C . PRO C 1 88 ? -19.252 -39.819 -10.829 1.00 2.00 88 PRO C C 1
ATOM 5782 O O . PRO C 1 88 ? -18.191 -39.461 -10.270 1.00 2.00 88 PRO C O 1
ATOM 5786 N N . GLY C 1 89 ? -20.391 -39.112 -10.714 1.00 2.07 89 GLY C N 1
ATOM 5787 C CA . GLY C 1 89 ? -20.527 -37.921 -9.818 1.00 2.49 89 GLY C CA 1
ATOM 5788 C C . GLY C 1 89 ? -20.536 -36.524 -10.458 1.00 3.80 89 GLY C C 1
ATOM 5789 O O . GLY C 1 89 ? -20.724 -36.395 -11.684 1.00 3.88 89 GLY C O 1
ATOM 5790 N N . PRO C 1 90 ? -20.303 -35.456 -9.650 1.00 4.44 90 PRO C N 1
ATOM 5791 C CA . PRO C 1 90 ? -20.564 -34.107 -10.176 1.00 4.73 90 PRO C CA 1
ATOM 5792 C C . PRO C 1 90 ? -19.486 -33.571 -11.118 1.00 5.06 90 PRO C C 1
ATOM 5793 O O . PRO C 1 90 ? -18.385 -33.234 -10.655 1.00 4.80 90 PRO C O 1
ATOM 5797 N N . ARG C 1 91 ? -19.848 -33.517 -12.419 1.00 6.10 91 ARG C N 1
ATOM 5798 C CA . ARG C 1 91 ? -19.131 -32.854 -13.567 1.00 6.26 91 ARG C CA 1
ATOM 5799 C C . ARG C 1 91 ? -18.477 -31.479 -13.178 1.00 6.52 91 ARG C C 1
ATOM 5800 O O . ARG C 1 91 ? -18.210 -30.664 -14.042 1.00 7.21 91 ARG C O 1
ATOM 5808 N N . ARG C 1 92 ? -18.199 -31.211 -11.901 1.00 6.55 92 ARG C N 1
ATOM 5809 C CA . ARG C 1 92 ? -17.756 -29.862 -11.520 1.00 6.55 92 ARG C CA 1
ATOM 5810 C C . ARG C 1 92 ? -16.222 -29.601 -11.371 1.00 6.44 92 ARG C C 1
ATOM 5811 O O . ARG C 1 92 ? -15.736 -28.567 -11.858 1.00 6.08 92 ARG C O 1
ATOM 5819 N N . TYR C 1 93 ? -15.475 -30.495 -10.704 1.00 6.11 93 TYR C N 1
ATOM 5820 C CA . TYR C 1 93 ? -13.987 -30.358 -10.580 1.00 5.51 93 TYR C CA 1
ATOM 5821 C C . TYR C 1 93 ? -13.151 -31.413 -11.345 1.00 5.13 93 TYR C C 1
ATOM 5822 O O . TYR C 1 93 ? -13.719 -32.244 -12.052 1.00 5.45 93 TYR C O 1
ATOM 5831 N N . GLY C 1 94 ? -11.819 -31.370 -11.228 1.00 4.46 94 GLY C N 1
ATOM 5832 C CA . GLY C 1 94 ? -10.975 -32.486 -11.673 1.00 3.80 94 GLY C CA 1
ATOM 5833 C C . GLY C 1 94 ? -11.619 -33.838 -11.317 1.00 3.85 94 GLY C C 1
ATOM 5834 O O . GLY C 1 94 ? -11.954 -34.123 -10.143 1.00 3.69 94 GLY C O 1
ATOM 5835 N N . ASN C 1 95 ? -11.850 -34.663 -12.331 1.00 2.86 95 ASN C N 1
ATOM 5836 C CA . ASN C 1 95 ? -12.428 -35.949 -12.062 1.00 2.05 95 ASN C CA 1
ATOM 5837 C C . ASN C 1 95 ? -11.311 -36.881 -11.708 1.00 2.00 95 ASN C C 1
ATOM 5838 O O . ASN C 1 95 ? -10.315 -36.943 -12.398 1.00 2.00 95 ASN C O 1
ATOM 5843 N N . LEU C 1 96 ? -11.511 -37.626 -10.626 1.00 2.00 96 LEU C N 1
ATOM 5844 C CA . LEU C 1 96 ? -10.431 -38.358 -9.989 1.00 2.00 96 LEU C CA 1
ATOM 5845 C C . LEU C 1 96 ? -9.690 -39.372 -10.833 1.00 2.00 96 LEU C C 1
ATOM 5846 O O . LEU C 1 96 ? -8.517 -39.596 -10.575 1.00 2.00 96 LEU C O 1
ATOM 5851 N N . ALA C 1 97 ? -10.342 -39.935 -11.858 1.00 2.00 97 ALA C N 1
ATOM 5852 C CA . ALA C 1 97 ? -9.757 -41.030 -12.695 1.00 2.00 97 ALA C CA 1
ATOM 5853 C C . ALA C 1 97 ? -8.392 -40.634 -13.284 1.00 2.00 97 ALA C C 1
ATOM 5854 O O . ALA C 1 97 ? -7.570 -41.424 -13.765 1.00 2.00 97 ALA C O 1
ATOM 5856 N N . CYS C 1 98 ? -8.172 -39.357 -13.189 1.00 2.00 98 CYS C N 1
ATOM 5857 C CA . CYS C 1 98 ? -7.118 -38.742 -13.838 1.00 2.00 98 CYS C CA 1
ATOM 5858 C C . CYS C 1 98 ? -5.763 -39.171 -13.285 1.00 2.00 98 CYS C C 1
ATOM 5859 O O . CYS C 1 98 ? -4.801 -39.342 -14.056 1.00 2.00 98 CYS C O 1
ATOM 5862 N N . ARG C 1 99 ? -5.670 -39.312 -11.959 1.00 2.00 99 ARG C N 1
ATOM 5863 C CA . ARG C 1 99 ? -4.411 -39.703 -11.352 1.00 2.00 99 ARG C CA 1
ATOM 5864 C C . ARG C 1 99 ? -3.974 -40.990 -11.999 1.00 2.00 99 ARG C C 1
ATOM 5865 O O . ARG C 1 99 ? -2.818 -41.148 -12.347 1.00 2.00 99 ARG C O 1
ATOM 5873 N N . GLU C 1 100 ? -4.917 -41.899 -12.160 1.00 2.00 100 GLU C N 1
ATOM 5874 C CA . GLU C 1 100 ? -4.644 -43.182 -12.737 1.00 2.00 100 GLU C CA 1
ATOM 5875 C C . GLU C 1 100 ? -3.968 -43.057 -14.104 1.00 2.00 100 GLU C C 1
ATOM 5876 O O . GLU C 1 100 ? -2.853 -43.556 -14.286 1.00 2.00 100 GLU C O 1
ATOM 5882 N N . TRP C 1 101 ? -4.645 -42.414 -15.057 1.00 2.00 101 TRP C N 1
ATOM 5883 C CA . TRP C 1 101 ? -4.102 -42.185 -16.408 1.00 2.00 101 TRP C CA 1
ATOM 5884 C C . TRP C 1 101 ? -2.613 -41.737 -16.419 1.00 2.00 101 TRP C C 1
ATOM 5885 O O . TRP C 1 101 ? -1.762 -42.361 -17.068 1.00 2.00 101 TRP C O 1
ATOM 5896 N N . HIS C 1 102 ? -2.311 -40.672 -15.690 1.00 2.00 102 HIS C N 1
ATOM 5897 C CA . HIS C 1 102 ? -0.955 -40.295 -15.451 1.00 2.00 102 HIS C CA 1
ATOM 5898 C C . HIS C 1 102 ? -0.034 -41.365 -14.838 1.00 2.00 102 HIS C C 1
ATOM 5899 O O . HIS C 1 102 ? 1.141 -41.368 -15.159 1.00 2.00 102 HIS C O 1
ATOM 5906 N N . HIS C 1 103 ? -0.514 -42.233 -13.933 1.00 2.00 103 HIS C N 1
ATOM 5907 C CA . HIS C 1 103 ? 0.302 -43.390 -13.442 1.00 2.00 103 HIS C CA 1
ATOM 5908 C C . HIS C 1 103 ? 0.675 -44.309 -14.614 1.00 2.00 103 HIS C C 1
ATOM 5909 O O . HIS C 1 103 ? 1.843 -44.646 -14.827 1.00 2.00 103 HIS C O 1
ATOM 5916 N N . LYS C 1 104 ? -0.326 -44.677 -15.402 1.00 2.00 104 LYS C N 1
ATOM 5917 C CA . LYS C 1 104 ? -0.085 -45.436 -16.616 1.00 2.00 104 LYS C CA 1
ATOM 5918 C C . LYS C 1 104 ? 0.884 -44.713 -17.546 1.00 2.00 104 LYS C C 1
ATOM 5919 O O . LYS C 1 104 ? 1.753 -45.330 -18.149 1.00 2.00 104 LYS C O 1
ATOM 5925 N N . LEU C 1 105 ? 0.719 -43.412 -17.707 1.00 2.00 105 LEU C N 1
ATOM 5926 C CA . LEU C 1 105 ? 1.625 -42.696 -18.582 1.00 2.00 105 LEU C CA 1
ATOM 5927 C C . LEU C 1 105 ? 3.075 -42.803 -18.071 1.00 2.00 105 LEU C C 1
ATOM 5928 O O . LEU C 1 105 ? 4.016 -43.071 -18.835 1.00 2.00 105 LEU C O 1
ATOM 5933 N N . ASP C 1 106 ? 3.247 -42.639 -16.763 1.00 2.00 106 ASP C N 1
ATOM 5934 C CA . ASP C 1 106 ? 4.556 -42.377 -16.245 1.00 2.00 106 ASP C CA 1
ATOM 5935 C C . ASP C 1 106 ? 5.286 -43.713 -16.283 1.00 2.00 106 ASP C C 1
ATOM 5936 O O . ASP C 1 106 ? 6.498 -43.803 -16.152 1.00 2.00 106 ASP C O 1
ATOM 5941 N N . GLU C 1 107 ? 4.518 -44.730 -16.633 1.00 2.00 107 GLU C N 1
ATOM 5942 C CA . GLU C 1 107 ? 4.958 -46.101 -16.719 1.00 2.00 107 GLU C CA 1
ATOM 5943 C C . GLU C 1 107 ? 5.482 -46.569 -18.121 1.00 2.00 107 GLU C C 1
ATOM 5944 O O . GLU C 1 107 ? 6.606 -47.114 -18.233 1.00 2.00 107 GLU C O 1
ATOM 5950 N N . ARG C 1 108 ? 4.675 -46.394 -19.181 1.00 2.00 108 ARG C N 1
ATOM 5951 C CA . ARG C 1 108 ? 5.134 -46.710 -20.550 1.00 2.00 108 ARG C CA 1
ATOM 5952 C C . ARG C 1 108 ? 5.679 -45.500 -21.384 1.00 2.00 108 ARG C C 1
ATOM 5953 O O . ARG C 1 108 ? 6.132 -45.688 -22.517 1.00 2.00 108 ARG C O 1
ATOM 5961 N N . LEU C 1 109 ? 5.678 -44.274 -20.857 1.00 2.00 109 LEU C N 1
ATOM 5962 C CA . LEU C 1 109 ? 6.264 -43.200 -21.677 1.00 2.00 109 LEU C CA 1
ATOM 5963 C C . LEU C 1 109 ? 7.742 -43.508 -21.984 1.00 2.00 109 LEU C C 1
ATOM 5964 O O . LEU C 1 109 ? 8.164 -43.444 -23.164 1.00 2.00 109 LEU C O 1
ATOM 5969 N N . PRO C 1 110 ? 8.523 -43.850 -20.928 1.00 2.00 110 PRO C N 1
ATOM 5970 C CA . PRO C 1 110 ? 9.940 -43.951 -21.124 1.00 2.00 110 PRO C CA 1
ATOM 5971 C C . PRO C 1 110 ? 10.226 -45.039 -22.116 1.00 2.00 110 PRO C C 1
ATOM 5972 O O . PRO C 1 110 ? 11.064 -44.850 -22.976 1.00 2.00 110 PRO C O 1
ATOM 5976 N N . GLN C 1 111 ? 9.486 -46.133 -22.040 1.00 2.00 111 GLN C N 1
ATOM 5977 C CA . GLN C 1 111 ? 9.459 -47.147 -23.112 1.00 2.00 111 GLN C CA 1
ATOM 5978 C C . GLN C 1 111 ? 9.130 -46.546 -24.524 1.00 2.00 111 GLN C C 1
ATOM 5979 O O . GLN C 1 111 ? 9.874 -46.684 -25.490 1.00 2.00 111 GLN C O 1
ATOM 5985 N N . TRP C 1 112 ? 8.023 -45.845 -24.642 1.00 2.00 112 TRP C N 1
ATOM 5986 C CA . TRP C 1 112 ? 7.574 -45.402 -25.956 1.00 2.00 112 TRP C CA 1
ATOM 5987 C C . TRP C 1 112 ? 8.480 -44.374 -26.689 1.00 2.00 112 TRP C C 1
ATOM 5988 O O . TRP C 1 112 ? 8.586 -44.414 -27.932 1.00 2.00 112 TRP C O 1
ATOM 5999 N N . LEU C 1 113 ? 9.092 -43.462 -25.922 1.00 2.00 113 LEU C N 1
ATOM 6000 C CA . LEU C 1 113 ? 10.180 -42.665 -26.432 1.00 2.00 113 LEU C CA 1
ATOM 6001 C C . LEU C 1 113 ? 11.463 -43.501 -26.688 1.00 2.00 113 LEU C C 1
ATOM 6002 O O . LEU C 1 113 ? 12.232 -43.201 -27.609 1.00 2.00 113 LEU C O 1
ATOM 6007 N N . GLN C 1 114 ? 11.698 -44.543 -25.888 1.00 2.00 114 GLN C N 1
ATOM 6008 C CA . GLN C 1 114 ? 12.829 -45.450 -26.165 1.00 2.00 114 GLN C CA 1
ATOM 6009 C C . GLN C 1 114 ? 12.742 -45.917 -27.632 1.00 2.00 114 GLN C C 1
ATOM 6010 O O . GLN C 1 114 ? 13.657 -45.681 -28.411 1.00 2.00 114 GLN C O 1
ATOM 6016 N N . GLU C 1 115 ? 11.634 -46.575 -27.989 1.00 2.00 115 GLU C N 1
ATOM 6017 C CA . GLU C 1 115 ? 11.406 -47.053 -29.353 1.00 2.00 115 GLU C CA 1
ATOM 6018 C C . GLU C 1 115 ? 11.468 -45.930 -30.348 1.00 2.00 115 GLU C C 1
ATOM 6019 O O . GLU C 1 115 ? 12.073 -46.099 -31.393 1.00 2.00 115 GLU C O 1
ATOM 6025 N N . MET C 1 116 ? 10.844 -44.794 -30.001 1.00 2.00 116 MET C N 1
ATOM 6026 C CA . MET C 1 116 ? 10.697 -43.659 -30.895 1.00 2.00 116 MET C CA 1
ATOM 6027 C C . MET C 1 116 ? 12.015 -43.032 -31.361 1.00 2.00 116 MET C C 1
ATOM 6028 O O . MET C 1 116 ? 12.181 -42.819 -32.575 1.00 2.00 116 MET C O 1
ATOM 6033 N N . LEU C 1 117 ? 12.917 -42.686 -30.432 1.00 2.00 117 LEU C N 1
ATOM 6034 C CA . LEU C 1 117 ? 14.251 -42.203 -30.835 1.00 2.00 117 LEU C CA 1
ATOM 6035 C C . LEU C 1 117 ? 15.105 -43.394 -31.169 1.00 2.00 117 LEU C C 1
ATOM 6036 O O . LEU C 1 117 ? 14.989 -44.386 -30.503 1.00 2.00 117 LEU C O 1
ATOM 6041 N N . PRO C 1 118 ? 15.980 -43.298 -32.184 1.00 2.00 118 PRO C N 1
ATOM 6042 C CA . PRO C 1 118 ? 16.872 -44.404 -32.420 1.00 2.00 118 PRO C CA 1
ATOM 6043 C C . PRO C 1 118 ? 17.969 -44.515 -31.328 1.00 2.00 118 PRO C C 1
ATOM 6044 O O . PRO C 1 118 ? 18.247 -43.543 -30.619 1.00 2.00 118 PRO C O 1
ATOM 6048 N N . SER C 1 119 ? 18.575 -45.700 -31.227 1.00 2.00 119 SER C N 1
ATOM 6049 C CA . SER C 1 119 ? 19.491 -46.095 -30.133 1.00 2.00 119 SER C CA 1
ATOM 6050 C C . SER C 1 119 ? 20.298 -44.905 -29.633 1.00 2.00 119 SER C C 1
ATOM 6051 O O . SER C 1 119 ? 19.873 -44.268 -28.692 1.00 2.00 119 SER C O 1
ATOM 6054 N N . GLU C 1 120 ? 21.402 -44.557 -30.291 1.00 2.00 120 GLU C N 1
ATOM 6055 C CA . GLU C 1 120 ? 22.167 -43.302 -30.024 1.00 2.00 120 GLU C CA 1
ATOM 6056 C C . GLU C 1 120 ? 21.517 -42.154 -29.202 1.00 2.00 120 GLU C C 1
ATOM 6057 O O . GLU C 1 120 ? 22.226 -41.390 -28.542 1.00 2.00 120 GLU C O 1
ATOM 6063 N N . TYR C 1 121 ? 20.195 -42.030 -29.218 1.00 2.00 121 TYR C N 1
ATOM 6064 C CA . TYR C 1 121 ? 19.570 -40.928 -28.516 1.00 2.00 121 TYR C CA 1
ATOM 6065 C C . TYR C 1 121 ? 18.996 -41.140 -27.123 1.00 2.00 121 TYR C C 1
ATOM 6066 O O . TYR C 1 121 ? 18.814 -40.156 -26.402 1.00 2.00 121 TYR C O 1
ATOM 6075 N N . HIS C 1 122 ? 18.734 -42.401 -26.752 1.00 2.00 122 HIS C N 1
ATOM 6076 C CA . HIS C 1 122 ? 17.992 -42.752 -25.529 1.00 2.00 122 HIS C CA 1
ATOM 6077 C C . HIS C 1 122 ? 18.468 -41.959 -24.303 1.00 2.00 122 HIS C C 1
ATOM 6078 O O . HIS C 1 122 ? 17.750 -41.775 -23.311 1.00 2.00 122 HIS C O 1
ATOM 6085 N N . GLU C 1 123 ? 19.683 -41.453 -24.395 1.00 2.00 123 GLU C N 1
ATOM 6086 C CA . GLU C 1 123 ? 20.278 -40.731 -23.290 1.00 2.00 123 GLU C CA 1
ATOM 6087 C C . GLU C 1 123 ? 19.746 -39.325 -23.251 1.00 2.00 123 GLU C C 1
ATOM 6088 O O . GLU C 1 123 ? 20.397 -38.428 -22.742 1.00 2.00 123 GLU C O 1
ATOM 6094 N N . VAL C 1 124 ? 18.546 -39.162 -23.792 1.00 2.00 124 VAL C N 1
ATOM 6095 C CA . VAL C 1 124 ? 17.904 -37.883 -24.009 1.00 2.00 124 VAL C CA 1
ATOM 6096 C C . VAL C 1 124 ? 16.535 -38.013 -23.405 1.00 2.00 124 VAL C C 1
ATOM 6097 O O . VAL C 1 124 ? 15.983 -37.056 -22.915 1.00 2.00 124 VAL C O 1
ATOM 6101 N N . VAL C 1 125 ? 16.009 -39.221 -23.439 1.00 2.00 125 VAL C N 1
ATOM 6102 C CA . VAL C 1 125 ? 14.741 -39.563 -22.812 1.00 2.00 125 VAL C CA 1
ATOM 6103 C C . VAL C 1 125 ? 14.448 -38.886 -21.453 1.00 2.00 125 VAL C C 1
ATOM 6104 O O . VAL C 1 125 ? 13.443 -38.204 -21.340 1.00 2.00 125 VAL C O 1
ATOM 6108 N N . PRO C 1 126 ? 15.293 -39.096 -20.406 1.00 2.00 126 PRO C N 1
ATOM 6109 C CA . PRO C 1 126 ? 14.925 -38.452 -19.126 1.00 2.00 126 PRO C CA 1
ATOM 6110 C C . PRO C 1 126 ? 14.543 -36.986 -19.324 1.00 2.00 126 PRO C C 1
ATOM 6111 O O . PRO C 1 126 ? 13.493 -36.564 -18.850 1.00 2.00 126 PRO C O 1
ATOM 6115 N N . GLU C 1 127 ? 15.338 -36.229 -20.060 1.00 2.00 127 GLU C N 1
ATOM 6116 C CA . GLU C 1 127 ? 14.921 -34.882 -20.333 1.00 2.00 127 GLU C CA 1
ATOM 6117 C C . GLU C 1 127 ? 13.603 -34.839 -21.145 1.00 2.00 127 GLU C C 1
ATOM 6118 O O . GLU C 1 127 ? 12.671 -34.167 -20.756 1.00 2.00 127 GLU C O 1
ATOM 6124 N N . LEU C 1 128 ? 13.505 -35.591 -22.238 1.00 2.00 128 LEU C N 1
ATOM 6125 C CA . LEU C 1 128 ? 12.306 -35.574 -23.126 1.00 2.00 128 LEU C CA 1
ATOM 6126 C C . LEU C 1 128 ? 11.026 -36.004 -22.420 1.00 2.00 128 LEU C C 1
ATOM 6127 O O . LEU C 1 128 ? 10.000 -35.340 -22.534 1.00 2.00 128 LEU C O 1
ATOM 6132 N N . GLN C 1 129 ? 11.147 -37.137 -21.719 1.00 2.00 129 GLN C N 1
ATOM 6133 C CA . GLN C 1 129 ? 10.162 -37.746 -20.839 1.00 2.00 129 GLN C CA 1
ATOM 6134 C C . GLN C 1 129 ? 9.419 -36.690 -20.109 1.00 2.00 129 GLN C C 1
ATOM 6135 O O . GLN C 1 129 ? 8.189 -36.737 -20.011 1.00 2.00 129 GLN C O 1
ATOM 6141 N N . TYR C 1 130 ? 10.203 -35.734 -19.600 1.00 2.00 130 TYR C N 1
ATOM 6142 C CA . TYR C 1 130 ? 9.712 -34.762 -18.632 1.00 2.00 130 TYR C CA 1
ATOM 6143 C C . TYR C 1 130 ? 8.793 -33.871 -19.367 1.00 2.00 130 TYR C C 1
ATOM 6144 O O . TYR C 1 130 ? 7.685 -33.623 -18.948 1.00 2.00 130 TYR C O 1
ATOM 6153 N N . TYR C 1 131 ? 9.261 -33.385 -20.488 1.00 2.00 131 TYR C N 1
ATOM 6154 C CA . TYR C 1 131 ? 8.496 -32.346 -21.117 1.00 2.00 131 TYR C CA 1
ATOM 6155 C C . TYR C 1 131 ? 7.231 -32.905 -21.686 1.00 2.00 131 TYR C C 1
ATOM 6156 O O . TYR C 1 131 ? 6.171 -32.318 -21.486 1.00 2.00 131 TYR C O 1
ATOM 6165 N N . LEU C 1 132 ? 7.335 -34.028 -22.401 1.00 2.00 132 LEU C N 1
ATOM 6166 C CA . LEU C 1 132 ? 6.143 -34.594 -23.019 1.00 2.00 132 LEU C CA 1
ATOM 6167 C C . LEU C 1 132 ? 5.240 -34.877 -21.883 1.00 2.00 132 LEU C C 1
ATOM 6168 O O . LEU C 1 132 ? 4.089 -34.446 -21.917 1.00 2.00 132 LEU C O 1
ATOM 6173 N N . GLY C 1 133 ? 5.776 -35.586 -20.885 1.00 2.00 133 GLY C N 1
ATOM 6174 C CA . GLY C 1 133 ? 5.016 -35.992 -19.698 1.00 2.00 133 GLY C CA 1
ATOM 6175 C C . GLY C 1 133 ? 4.197 -34.910 -18.995 1.00 2.00 133 GLY C C 1
ATOM 6176 O O . GLY C 1 133 ? 3.225 -35.160 -18.313 1.00 2.00 133 GLY C O 1
ATOM 6177 N N . ASN C 1 134 ? 4.590 -33.682 -19.183 1.00 2.00 134 ASN C N 1
ATOM 6178 C CA . ASN C 1 134 ? 4.037 -32.629 -18.412 1.00 2.00 134 ASN C CA 1
ATOM 6179 C C . ASN C 1 134 ? 3.155 -31.785 -19.344 1.00 2.00 134 ASN C C 1
ATOM 6180 O O . ASN C 1 134 ? 2.429 -30.940 -18.899 1.00 2.00 134 ASN C O 1
ATOM 6185 N N . SER C 1 135 ? 3.217 -32.079 -20.640 1.00 2.00 135 SER C N 1
ATOM 6186 C CA . SER C 1 135 ? 2.300 -31.600 -21.665 1.00 2.00 135 SER C CA 1
ATOM 6187 C C . SER C 1 135 ? 0.798 -31.748 -21.373 1.00 2.00 135 SER C C 1
ATOM 6188 O O . SER C 1 135 ? 0.074 -30.799 -21.650 1.00 2.00 135 SER C O 1
ATOM 6191 N N . PHE C 1 136 ? 0.327 -32.836 -20.753 1.00 2.00 136 PHE C N 1
ATOM 6192 C CA . PHE C 1 136 ? -1.130 -33.102 -20.679 1.00 2.00 136 PHE C CA 1
ATOM 6193 C C . PHE C 1 136 ? -1.952 -32.711 -19.413 1.00 2.00 136 PHE C C 1
ATOM 6194 O O . PHE C 1 136 ? -2.984 -33.348 -19.094 1.00 2.00 136 PHE C O 1
ATOM 6202 N N . GLY C 1 137 ? -1.526 -31.689 -18.671 1.00 2.00 137 GLY C N 1
ATOM 6203 C CA . GLY C 1 137 ? -2.169 -31.455 -17.351 1.00 2.00 137 GLY C CA 1
ATOM 6204 C C . GLY C 1 137 ? -1.407 -31.866 -16.092 1.00 2.00 137 GLY C C 1
ATOM 6205 O O . GLY C 1 137 ? -0.429 -32.553 -16.188 1.00 2.00 137 GLY C O 1
ATOM 6206 N N . SER C 1 138 ? -1.868 -31.401 -14.929 1.00 2.00 138 SER C N 1
ATOM 6207 C CA . SER C 1 138 ? -1.285 -31.665 -13.617 1.00 2.00 138 SER C CA 1
ATOM 6208 C C . SER C 1 138 ? -1.712 -32.985 -13.023 1.00 2.00 138 SER C C 1
ATOM 6209 O O . SER C 1 138 ? -2.916 -33.259 -12.759 1.00 2.00 138 SER C O 1
ATOM 6212 N N . SER C 1 139 ? -0.658 -33.770 -12.806 1.00 2.00 139 SER C N 1
ATOM 6213 C CA . SER C 1 139 ? -0.580 -35.070 -12.123 1.00 2.00 139 SER C CA 1
ATOM 6214 C C . SER C 1 139 ? -1.440 -35.256 -10.842 1.00 2.00 139 SER C C 1
ATOM 6215 O O . SER C 1 139 ? -1.925 -36.349 -10.566 1.00 2.00 139 SER C O 1
ATOM 6218 N N . THR C 1 140 ? -1.592 -34.175 -10.072 1.00 2.00 140 THR C N 1
ATOM 6219 C CA . THR C 1 140 ? -2.326 -34.155 -8.805 1.00 2.00 140 THR C CA 1
ATOM 6220 C C . THR C 1 140 ? -3.175 -32.910 -8.524 1.00 2.00 140 THR C C 1
ATOM 6221 O O . THR C 1 140 ? -3.980 -32.910 -7.594 1.00 2.00 140 THR C O 1
ATOM 6225 N N . ARG C 1 141 ? -2.996 -31.818 -9.241 1.00 2.00 141 ARG C N 1
ATOM 6226 C CA . ARG C 1 141 ? -4.002 -30.782 -9.093 1.00 2.00 141 ARG C CA 1
ATOM 6227 C C . ARG C 1 141 ? -5.303 -31.152 -9.848 1.00 2.00 141 ARG C C 1
ATOM 6228 O O . ARG C 1 141 ? -6.379 -30.597 -9.589 1.00 2.00 141 ARG C O 1
ATOM 6236 N N . LEU C 1 142 ? -5.202 -32.121 -10.752 1.00 2.00 142 LEU C N 1
ATOM 6237 C CA . LEU C 1 142 ? -6.278 -32.402 -11.701 1.00 2.00 142 LEU C CA 1
ATOM 6238 C C . LEU C 1 142 ? -6.703 -31.148 -12.554 1.00 2.00 142 LEU C C 1
ATOM 6239 O O . LEU C 1 142 ? -7.896 -30.918 -12.818 1.00 2.00 142 LEU C O 1
ATOM 6244 N N . ASP C 1 143 ? -5.721 -30.351 -12.983 1.00 2.00 143 ASP C N 1
ATOM 6245 C CA . ASP C 1 143 ? -5.961 -29.229 -13.903 1.00 2.00 143 ASP C CA 1
ATOM 6246 C C . ASP C 1 143 ? -5.173 -29.358 -15.253 1.00 2.00 143 ASP C C 1
ATOM 6247 O O . ASP C 1 143 ? -4.673 -30.413 -15.616 1.00 2.00 143 ASP C O 1
ATOM 6252 N N . TYR C 1 144 ? -5.141 -28.290 -16.031 1.00 2.00 144 TYR C N 1
ATOM 6253 C CA . TYR C 1 144 ? -4.430 -28.237 -17.322 1.00 2.00 144 TYR C CA 1
ATOM 6254 C C . TYR C 1 144 ? -4.632 -26.822 -17.762 1.00 2.00 144 TYR C C 1
ATOM 6255 O O . TYR C 1 144 ? -5.753 -26.348 -17.638 1.00 2.00 144 TYR C O 1
ATOM 6264 N N . GLY C 1 145 ? -3.560 -26.170 -18.230 1.00 2.00 145 GLY C N 1
ATOM 6265 C CA . GLY C 1 145 ? -3.546 -24.780 -18.772 1.00 2.00 145 GLY C CA 1
ATOM 6266 C C . GLY C 1 145 ? -2.254 -24.427 -19.575 1.00 2.00 145 GLY C C 1
ATOM 6267 O O . GLY C 1 145 ? -1.450 -25.328 -20.048 1.00 2.00 145 GLY C O 1
ATOM 6268 N N . THR C 1 146 ? -2.032 -23.104 -19.710 1.00 2.00 146 THR C N 1
ATOM 6269 C CA . THR C 1 146 ? -1.068 -22.582 -20.689 1.00 2.00 146 THR C CA 1
ATOM 6270 C C . THR C 1 146 ? 0.328 -23.139 -20.575 1.00 2.00 146 THR C C 1
ATOM 6271 O O . THR C 1 146 ? 0.942 -23.459 -21.608 1.00 2.00 146 THR C O 1
ATOM 6275 N N . GLY C 1 147 ? 0.746 -23.300 -19.323 1.00 2.00 147 GLY C N 1
ATOM 6276 C CA . GLY C 1 147 ? 1.927 -24.039 -18.881 1.00 2.00 147 GLY C CA 1
ATOM 6277 C C . GLY C 1 147 ? 2.265 -25.456 -19.396 1.00 2.00 147 GLY C C 1
ATOM 6278 O O . GLY C 1 147 ? 3.448 -25.741 -19.633 1.00 2.00 147 GLY C O 1
ATOM 6279 N N . HIS C 1 148 ? 1.267 -26.347 -19.522 1.00 2.00 148 HIS C N 1
ATOM 6280 C CA . HIS C 1 148 ? 1.449 -27.639 -20.169 1.00 2.00 148 HIS C CA 1
ATOM 6281 C C . HIS C 1 148 ? 1.427 -27.434 -21.704 1.00 2.00 148 HIS C C 1
ATOM 6282 O O . HIS C 1 148 ? 2.287 -27.965 -22.430 1.00 2.00 148 HIS C O 1
ATOM 6289 N N . GLU C 1 149 ? 0.467 -26.649 -22.220 1.00 2.00 149 GLU C N 1
ATOM 6290 C CA . GLU C 1 149 ? 0.440 -26.447 -23.656 1.00 2.00 149 GLU C CA 1
ATOM 6291 C C . GLU C 1 149 ? 1.862 -25.965 -24.008 1.00 2.00 149 GLU C C 1
ATOM 6292 O O . GLU C 1 149 ? 2.478 -26.426 -24.972 1.00 2.00 149 GLU C O 1
ATOM 6298 N N . LEU C 1 150 ? 2.399 -25.075 -23.163 1.00 2.00 150 LEU C N 1
ATOM 6299 C CA . LEU C 1 150 ? 3.733 -24.571 -23.367 1.00 2.00 150 LEU C CA 1
ATOM 6300 C C . LEU C 1 150 ? 4.733 -25.728 -23.379 1.00 2.00 150 LEU C C 1
ATOM 6301 O O . LEU C 1 150 ? 5.652 -25.739 -24.223 1.00 2.00 150 LEU C O 1
ATOM 6306 N N . SER C 1 151 ? 4.553 -26.707 -22.471 1.00 2.00 151 SER C N 1
ATOM 6307 C CA . SER C 1 151 ? 5.374 -27.973 -22.427 1.00 2.00 151 SER C CA 1
ATOM 6308 C C . SER C 1 151 ? 5.342 -28.897 -23.668 1.00 2.00 151 SER C C 1
ATOM 6309 O O . SER C 1 151 ? 6.190 -29.807 -23.843 1.00 2.00 151 SER C O 1
ATOM 6312 N N . PHE C 1 152 ? 4.360 -28.712 -24.511 1.00 2.00 152 PHE C N 1
ATOM 6313 C CA . PHE C 1 152 ? 4.254 -29.689 -25.552 1.00 2.00 152 PHE C CA 1
ATOM 6314 C C . PHE C 1 152 ? 5.063 -29.142 -26.684 1.00 2.00 152 PHE C C 1
ATOM 6315 O O . PHE C 1 152 ? 5.859 -29.827 -27.291 1.00 2.00 152 PHE C O 1
ATOM 6323 N N . MET C 1 153 ? 4.874 -27.855 -26.888 1.00 2.00 153 MET C N 1
ATOM 6324 C CA . MET C 1 153 ? 5.677 -27.051 -27.810 1.00 2.00 153 MET C CA 1
ATOM 6325 C C . MET C 1 153 ? 7.137 -27.266 -27.444 1.00 2.00 153 MET C C 1
ATOM 6326 O O . MET C 1 153 ? 7.981 -27.471 -28.308 1.00 2.00 153 MET C O 1
ATOM 6331 N N . ALA C 1 154 ? 7.406 -27.287 -26.145 1.00 2.00 154 ALA C N 1
ATOM 6332 C CA . ALA C 1 154 ? 8.729 -27.544 -25.647 1.00 2.00 154 ALA C CA 1
ATOM 6333 C C . ALA C 1 154 ? 9.218 -28.937 -26.091 1.00 2.00 154 ALA C C 1
ATOM 6334 O O . ALA C 1 154 ? 10.384 -29.052 -26.497 1.00 2.00 154 ALA C O 1
ATOM 6336 N N . THR C 1 155 ? 8.356 -29.976 -26.008 1.00 2.00 155 THR C N 1
ATOM 6337 C CA . THR C 1 155 ? 8.743 -31.328 -26.405 1.00 2.00 155 THR C CA 1
ATOM 6338 C C . THR C 1 155 ? 9.212 -31.135 -27.842 1.00 2.00 155 THR C C 1
ATOM 6339 O O . THR C 1 155 ? 10.312 -31.571 -28.238 1.00 2.00 155 THR C O 1
ATOM 6343 N N . VAL C 1 156 ? 8.385 -30.476 -28.649 1.00 2.00 156 VAL C N 1
ATOM 6344 C CA . VAL C 1 156 ? 8.665 -30.604 -30.058 1.00 2.00 156 VAL C CA 1
ATOM 6345 C C . VAL C 1 156 ? 9.952 -29.861 -30.374 1.00 2.00 156 VAL C C 1
ATOM 6346 O O . VAL C 1 156 ? 10.870 -30.384 -31.074 1.00 2.00 156 VAL C O 1
ATOM 6350 N N . ALA C 1 157 ? 10.056 -28.688 -29.776 1.00 2.00 157 ALA C N 1
ATOM 6351 C CA . ALA C 1 157 ? 11.246 -27.909 -29.967 1.00 2.00 157 ALA C CA 1
ATOM 6352 C C . ALA C 1 157 ? 12.495 -28.740 -29.574 1.00 2.00 157 ALA C C 1
ATOM 6353 O O . ALA C 1 157 ? 13.581 -28.619 -30.195 1.00 2.00 157 ALA C O 1
ATOM 6355 N N . ALA C 1 158 ? 12.354 -29.596 -28.571 1.00 2.00 158 ALA C N 1
ATOM 6356 C CA . ALA C 1 158 ? 13.468 -30.406 -28.199 1.00 2.00 158 ALA C CA 1
ATOM 6357 C C . ALA C 1 158 ? 13.787 -31.301 -29.379 1.00 2.00 158 ALA C C 1
ATOM 6358 O O . ALA C 1 158 ? 14.951 -31.328 -29.847 1.00 2.00 158 ALA C O 1
ATOM 6360 N N . LEU C 1 159 ? 12.764 -32.020 -29.884 1.00 2.00 159 LEU C N 1
ATOM 6361 C CA . LEU C 1 159 ? 13.008 -33.055 -30.901 1.00 2.00 159 LEU C CA 1
ATOM 6362 C C . LEU C 1 159 ? 13.648 -32.368 -32.076 1.00 2.00 159 LEU C C 1
ATOM 6363 O O . LEU C 1 159 ? 14.537 -32.917 -32.724 1.00 2.00 159 LEU C O 1
ATOM 6368 N N . ASP C 1 160 ? 13.158 -31.151 -32.320 1.00 2.00 160 ASP C N 1
ATOM 6369 C CA . ASP C 1 160 ? 13.648 -30.265 -33.341 1.00 2.00 160 ASP C CA 1
ATOM 6370 C C . ASP C 1 160 ? 15.116 -29.967 -33.033 1.00 2.00 160 ASP C C 1
ATOM 6371 O O . ASP C 1 160 ? 16.003 -30.275 -33.845 1.00 2.00 160 ASP C O 1
ATOM 6376 N N . MET C 1 161 ? 15.388 -29.404 -31.851 1.00 2.00 161 MET C N 1
ATOM 6377 C CA . MET C 1 161 ? 16.771 -29.080 -31.488 1.00 2.00 161 MET C CA 1
ATOM 6378 C C . MET C 1 161 ? 17.782 -30.223 -31.767 1.00 2.00 161 MET C C 1
ATOM 6379 O O . MET C 1 161 ? 18.991 -30.036 -31.732 1.00 2.00 161 MET C O 1
ATOM 6384 N N . LEU C 1 162 ? 17.287 -31.410 -32.044 1.00 2.00 162 LEU C N 1
ATOM 6385 C CA . LEU C 1 162 ? 18.177 -32.504 -32.293 1.00 2.00 162 LEU C CA 1
ATOM 6386 C C . LEU C 1 162 ? 18.377 -32.648 -33.773 1.00 2.00 162 LEU C C 1
ATOM 6387 O O . LEU C 1 162 ? 19.091 -33.548 -34.220 1.00 2.00 162 LEU C O 1
ATOM 6392 N N . GLY C 1 163 ? 17.761 -31.765 -34.536 1.00 2.00 163 GLY C N 1
ATOM 6393 C CA . GLY C 1 163 ? 17.842 -31.859 -35.966 1.00 2.00 163 GLY C CA 1
ATOM 6394 C C . GLY C 1 163 ? 17.086 -33.018 -36.568 1.00 2.00 163 GLY C C 1
ATOM 6395 O O . GLY C 1 163 ? 17.384 -33.410 -37.670 1.00 2.00 163 GLY C O 1
ATOM 6396 N N . MET C 1 164 ? 16.086 -33.556 -35.878 1.00 2.00 164 MET C N 1
ATOM 6397 C CA . MET C 1 164 ? 15.203 -34.546 -36.507 1.00 2.00 164 MET C CA 1
ATOM 6398 C C . MET C 1 164 ? 13.894 -34.013 -37.088 1.00 2.00 164 MET C C 1
ATOM 6399 O O . MET C 1 164 ? 12.956 -34.787 -37.258 1.00 2.00 164 MET C O 1
ATOM 6404 N N . PHE C 1 165 ? 13.833 -32.712 -37.390 1.00 2.00 165 PHE C N 1
ATOM 6405 C CA . PHE C 1 165 ? 12.814 -32.194 -38.313 1.00 2.00 165 PHE C CA 1
ATOM 6406 C C . PHE C 1 165 ? 13.511 -31.335 -39.374 1.00 2.00 165 PHE C C 1
ATOM 6407 O O . PHE C 1 165 ? 13.423 -30.097 -39.366 1.00 2.00 165 PHE C O 1
ATOM 6415 N N . PRO C 1 166 ? 14.194 -31.991 -40.298 1.00 2.00 166 PRO C N 1
ATOM 6416 C CA . PRO C 1 166 ? 14.709 -31.333 -41.469 1.00 2.00 166 PRO C CA 1
ATOM 6417 C C . PRO C 1 166 ? 13.563 -30.780 -42.256 1.00 2.00 166 PRO C C 1
ATOM 6418 O O . PRO C 1 166 ? 12.526 -31.437 -42.350 1.00 2.00 166 PRO C O 1
ATOM 6422 N N . HIS C 1 167 ? 13.725 -29.585 -42.819 1.00 2.00 167 HIS C N 1
ATOM 6423 C CA . HIS C 1 167 ? 12.669 -28.990 -43.700 1.00 2.00 167 HIS C CA 1
ATOM 6424 C C . HIS C 1 167 ? 11.209 -29.163 -43.276 1.00 2.00 167 HIS C C 1
ATOM 6425 O O . HIS C 1 167 ? 10.373 -29.700 -44.039 1.00 2.00 167 HIS C O 1
ATOM 6432 N N . MET C 1 168 ? 10.901 -28.707 -42.084 1.00 2.00 168 MET C N 1
ATOM 6433 C CA . MET C 1 168 ? 9.619 -29.032 -41.533 1.00 2.00 168 MET C CA 1
ATOM 6434 C C . MET C 1 168 ? 8.740 -27.961 -42.079 1.00 2.00 168 MET C C 1
ATOM 6435 O O . MET C 1 168 ? 9.089 -26.788 -41.955 1.00 2.00 168 MET C O 1
ATOM 6440 N N . ARG C 1 169 ? 7.666 -28.349 -42.766 1.00 2.00 169 ARG C N 1
ATOM 6441 C CA . ARG C 1 169 ? 6.761 -27.368 -43.348 1.00 2.00 169 ARG C CA 1
ATOM 6442 C C . ARG C 1 169 ? 5.662 -27.008 -42.278 1.00 2.00 169 ARG C C 1
ATOM 6443 O O . ARG C 1 169 ? 5.492 -27.746 -41.290 1.00 2.00 169 ARG C O 1
ATOM 6451 N N . GLY C 1 170 ? 4.928 -25.893 -42.467 1.00 2.00 170 GLY C N 1
ATOM 6452 C CA . GLY C 1 170 ? 3.784 -25.565 -41.584 1.00 2.00 170 GLY C CA 1
ATOM 6453 C C . GLY C 1 170 ? 2.766 -26.718 -41.471 1.00 2.00 170 GLY C C 1
ATOM 6454 O O . GLY C 1 170 ? 2.017 -26.840 -40.499 1.00 2.00 170 GLY C O 1
ATOM 6455 N N . ALA C 1 171 ? 2.717 -27.576 -42.474 1.00 2.00 171 ALA C N 1
ATOM 6456 C CA . ALA C 1 171 ? 1.811 -28.716 -42.417 1.00 2.00 171 ALA C CA 1
ATOM 6457 C C . ALA C 1 171 ? 2.211 -29.767 -41.345 1.00 2.00 171 ALA C C 1
ATOM 6458 O O . ALA C 1 171 ? 1.328 -30.402 -40.754 1.00 2.00 171 ALA C O 1
ATOM 6460 N N . ASP C 1 172 ? 3.516 -29.947 -41.096 1.00 2.00 172 ASP C N 1
ATOM 6461 C CA . ASP C 1 172 ? 3.940 -30.777 -39.993 1.00 2.00 172 ASP C CA 1
ATOM 6462 C C . ASP C 1 172 ? 3.560 -30.113 -38.660 1.00 2.00 172 ASP C C 1
ATOM 6463 O O . ASP C 1 172 ? 2.946 -30.746 -37.838 1.00 2.00 172 ASP C O 1
ATOM 6468 N N . VAL C 1 173 ? 3.888 -28.837 -38.419 1.00 2.00 173 VAL C N 1
ATOM 6469 C CA . VAL C 1 173 ? 3.358 -28.242 -37.201 1.00 2.00 173 VAL C CA 1
ATOM 6470 C C . VAL C 1 173 ? 1.867 -28.454 -37.155 1.00 2.00 173 VAL C C 1
ATOM 6471 O O . VAL C 1 173 ? 1.355 -28.683 -36.076 1.00 2.00 173 VAL C O 1
ATOM 6475 N N . PHE C 1 174 ? 1.155 -28.405 -38.285 1.00 2.00 174 PHE C N 1
ATOM 6476 C CA . PHE C 1 174 ? -0.285 -28.404 -38.163 1.00 2.00 174 PHE C CA 1
ATOM 6477 C C . PHE C 1 174 ? -0.672 -29.710 -37.685 1.00 2.00 174 PHE C C 1
ATOM 6478 O O . PHE C 1 174 ? -1.586 -29.802 -36.918 1.00 2.00 174 PHE C O 1
ATOM 6486 N N . LEU C 1 175 ? 0.006 -30.735 -38.159 1.00 2.00 175 LEU C N 1
ATOM 6487 C CA . LEU C 1 175 ? -0.390 -32.140 -37.971 1.00 2.00 175 LEU C CA 1
ATOM 6488 C C . LEU C 1 175 ? -0.183 -32.611 -36.522 1.00 2.00 175 LEU C C 1
ATOM 6489 O O . LEU C 1 175 ? -1.094 -33.284 -35.958 1.00 2.00 175 LEU C O 1
ATOM 6494 N N . LEU C 1 176 ? 0.983 -32.270 -35.933 1.00 2.00 176 LEU C N 1
ATOM 6495 C CA . LEU C 1 176 ? 1.309 -32.664 -34.565 1.00 2.00 176 LEU C CA 1
ATOM 6496 C C . LEU C 1 176 ? 0.415 -31.927 -33.605 1.00 2.00 176 LEU C C 1
ATOM 6497 O O . LEU C 1 176 ? -0.144 -32.532 -32.705 1.00 2.00 176 LEU C O 1
ATOM 6502 N N . PHE C 1 177 ? 0.258 -30.626 -33.779 1.00 2.00 177 PHE C N 1
ATOM 6503 C CA . PHE C 1 177 ? -0.630 -29.943 -32.853 1.00 2.00 177 PHE C CA 1
ATOM 6504 C C . PHE C 1 177 ? -2.075 -30.406 -33.044 1.00 2.00 177 PHE C C 1
ATOM 6505 O O . PHE C 1 177 ? -2.808 -30.531 -32.063 1.00 2.00 177 PHE C O 1
ATOM 6513 N N . ASN C 1 178 ? -2.499 -30.732 -34.262 1.00 2.00 178 ASN C N 1
ATOM 6514 C CA . ASN C 1 178 ? -3.904 -31.108 -34.392 1.00 2.00 178 ASN C CA 1
ATOM 6515 C C . ASN C 1 17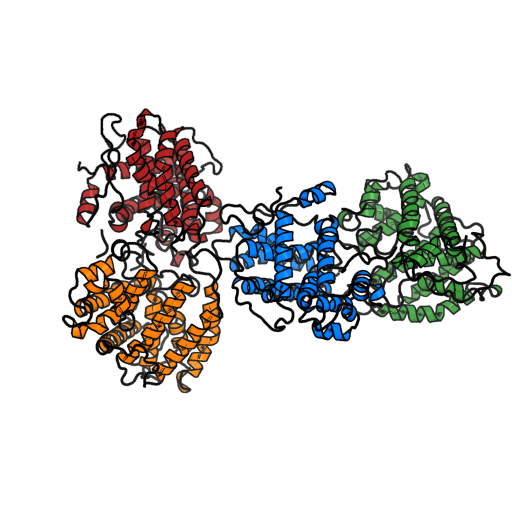8 ? -4.313 -32.333 -33.528 1.00 2.00 178 ASN C C 1
ATOM 6516 O O . ASN C 1 178 ? -5.411 -32.362 -32.922 1.00 2.00 178 ASN C O 1
ATOM 6521 N N . LYS C 1 179 ? -3.395 -33.314 -33.491 1.00 2.00 179 LYS C N 1
ATOM 6522 C CA . LYS C 1 179 ? -3.503 -34.505 -32.667 1.00 2.00 179 LYS C CA 1
ATOM 6523 C C . LYS C 1 179 ? -3.371 -34.070 -31.217 1.00 2.00 179 LYS C C 1
ATOM 6524 O O . LYS C 1 179 ? -4.145 -34.511 -30.364 1.00 2.00 179 LYS C O 1
ATOM 6530 N N . TYR C 1 180 ? -2.408 -33.186 -30.958 1.00 2.00 180 TYR C N 1
ATOM 6531 C CA . TYR C 1 180 ? -2.232 -32.691 -29.633 1.00 2.00 180 TYR C CA 1
ATOM 6532 C C . TYR C 1 180 ? -3.515 -32.087 -29.142 1.00 2.00 180 TYR C C 1
ATOM 6533 O O . TYR C 1 180 ? -3.999 -32.551 -28.130 1.00 2.00 180 TYR C O 1
ATOM 6542 N N . TYR C 1 181 ? -4.101 -31.120 -29.836 1.00 2.00 181 TYR C N 1
ATOM 6543 C CA . TYR C 1 181 ? -5.346 -30.562 -29.340 1.00 2.00 181 TYR C CA 1
ATOM 6544 C C . TYR C 1 181 ? -6.540 -31.528 -29.346 1.00 2.00 181 TYR C C 1
ATOM 6545 O O . TYR C 1 181 ? -7.538 -31.296 -28.685 1.00 2.00 181 TYR C O 1
ATOM 6554 N N . THR C 1 182 ? -6.434 -32.627 -30.071 1.00 2.00 182 THR C N 1
ATOM 6555 C CA . THR C 1 182 ? -7.575 -33.499 -30.183 1.00 2.00 182 THR C CA 1
ATOM 6556 C C . THR C 1 182 ? -7.626 -34.187 -28.877 1.00 2.00 182 THR C C 1
ATOM 6557 O O . THR C 1 182 ? -8.719 -34.435 -28.310 1.00 2.00 182 THR C O 1
ATOM 6561 N N . ILE C 1 183 ? -6.418 -34.496 -28.421 1.00 2.00 183 ILE C N 1
ATOM 6562 C CA . ILE C 1 183 ? -6.226 -35.293 -27.252 1.00 2.00 183 ILE C CA 1
ATOM 6563 C C . ILE C 1 183 ? -6.600 -34.384 -26.037 1.00 2.00 183 ILE C C 1
ATOM 6564 O O . ILE C 1 183 ? -7.278 -34.784 -25.080 1.00 2.00 183 ILE C O 1
ATOM 6569 N N . MET C 1 184 ? -6.188 -33.136 -26.085 1.00 2.00 184 MET C N 1
ATOM 6570 C CA . MET C 1 184 ? -6.312 -32.304 -24.934 1.00 2.00 184 MET C CA 1
ATOM 6571 C C . MET C 1 184 ? -7.728 -31.900 -24.838 1.00 2.00 184 MET C C 1
ATOM 6572 O O . MET C 1 184 ? -8.271 -31.844 -23.776 1.00 2.00 184 MET C O 1
ATOM 6577 N N . ARG C 1 185 ? -8.357 -31.675 -25.967 1.00 2.00 185 ARG C N 1
ATOM 6578 C CA . ARG C 1 185 ? -9.796 -31.473 -25.965 1.00 2.00 185 ARG C CA 1
ATOM 6579 C C . ARG C 1 185 ? -10.430 -32.698 -25.290 1.00 2.00 185 ARG C C 1
ATOM 6580 O O . ARG C 1 185 ? -11.220 -32.555 -24.395 1.00 2.00 185 ARG C O 1
ATOM 6588 N N . ARG C 1 186 ? -10.052 -33.903 -25.657 1.00 2.00 186 ARG C N 1
ATOM 6589 C CA . ARG C 1 186 ? -10.721 -35.058 -25.078 1.00 2.00 186 ARG C CA 1
ATOM 6590 C C . ARG C 1 186 ? -10.421 -35.262 -23.592 1.00 2.00 186 ARG C C 1
ATOM 6591 O O . ARG C 1 186 ? -11.276 -35.764 -22.857 1.00 2.00 186 ARG C O 1
ATOM 6599 N N . LEU C 1 187 ? -9.202 -34.942 -23.149 1.00 2.00 187 LEU C N 1
ATOM 6600 C CA . LEU C 1 187 ? -8.850 -35.102 -21.755 1.00 2.00 187 LEU C CA 1
ATOM 6601 C C . LEU C 1 187 ? -9.650 -34.142 -20.864 1.00 2.00 187 LEU C C 1
ATOM 6602 O O . LEU C 1 187 ? -10.252 -34.569 -19.868 1.00 2.00 187 LEU C O 1
ATOM 6607 N N . ILE C 1 188 ? -9.655 -32.850 -21.242 1.00 2.00 188 ILE C N 1
ATOM 6608 C CA . ILE C 1 188 ? -10.342 -31.802 -20.518 1.00 2.00 188 ILE C CA 1
ATOM 6609 C C . ILE C 1 188 ? -11.800 -32.126 -20.324 1.00 2.00 188 ILE C C 1
ATOM 6610 O O . ILE C 1 188 ? -12.385 -31.970 -19.262 1.00 2.00 188 ILE C O 1
ATOM 6615 N N . LEU C 1 189 ? -12.408 -32.646 -21.347 1.00 2.00 189 LEU C N 1
ATOM 6616 C CA . LEU C 1 189 ? -13.797 -33.020 -21.213 1.00 2.00 189 LEU C CA 1
ATOM 6617 C C . LEU C 1 189 ? -14.049 -34.295 -20.450 1.00 2.00 189 LEU C C 1
ATOM 6618 O O . LEU C 1 189 ? -15.131 -34.427 -19.895 1.00 2.00 189 LEU C O 1
ATOM 6623 N N . THR C 1 190 ? -13.122 -35.262 -20.464 1.00 2.00 190 THR C N 1
ATOM 6624 C CA . THR C 1 190 ? -13.466 -36.601 -19.924 1.00 2.00 190 THR C CA 1
ATOM 6625 C C . THR C 1 190 ? -13.189 -36.647 -18.439 1.00 2.00 190 THR C C 1
ATOM 6626 O O . THR C 1 190 ? -13.989 -37.197 -17.633 1.00 2.00 190 THR C O 1
ATOM 6630 N N . TYR C 1 191 ? -12.049 -36.033 -18.112 1.00 2.00 191 TYR C N 1
ATOM 6631 C CA . TYR C 1 191 ? -11.538 -35.878 -16.752 1.00 2.00 191 TYR C CA 1
ATOM 6632 C C . TYR C 1 191 ? -11.960 -34.546 -16.162 1.00 2.00 191 TYR C C 1
ATOM 6633 O O . TYR C 1 191 ? -11.726 -34.253 -14.990 1.00 2.00 191 TYR C O 1
ATOM 6642 N N . THR C 1 192 ? -12.641 -33.766 -16.994 1.00 2.00 192 THR C N 1
ATOM 6643 C CA . THR C 1 192 ? -13.509 -32.731 -16.507 1.00 2.00 192 THR C CA 1
ATOM 6644 C C . THR C 1 192 ? -12.621 -31.717 -15.749 1.00 2.00 192 THR C C 1
ATOM 6645 O O . THR C 1 192 ? -12.954 -31.251 -14.674 1.00 2.00 192 THR C O 1
ATOM 6649 N N . LEU C 1 193 ? -11.490 -31.375 -16.387 1.00 2.00 193 LEU C N 1
ATOM 6650 C CA . LEU C 1 193 ? -10.337 -30.781 -15.740 1.00 2.00 193 LEU C CA 1
ATOM 6651 C C . LEU C 1 193 ? -10.492 -29.320 -15.507 1.00 2.00 193 LEU C C 1
ATOM 6652 O O . LEU C 1 193 ? -11.141 -28.645 -16.267 1.00 2.00 193 LEU C O 1
ATOM 6657 N N . GLU C 1 194 ? -9.883 -28.848 -14.429 1.00 2.00 194 GLU C N 1
ATOM 6658 C CA . GLU C 1 194 ? -9.980 -27.476 -13.990 1.00 2.00 194 GLU C CA 1
ATOM 6659 C C . GLU C 1 194 ? -8.888 -26.756 -14.791 1.00 2.00 194 GLU C C 1
ATOM 6660 O O . GLU C 1 194 ? -7.920 -27.378 -15.231 1.00 2.00 194 GLU C O 1
ATOM 6666 N N . PRO C 1 195 ? -9.038 -25.446 -15.022 1.00 2.00 195 PRO C N 1
ATOM 6667 C CA . PRO C 1 195 ? -7.936 -24.645 -15.605 1.00 2.00 195 PRO C CA 1
ATOM 6668 C C . PRO C 1 195 ? -6.766 -24.325 -14.663 1.00 2.00 195 PRO C C 1
ATOM 6669 O O . PRO C 1 195 ? -7.032 -23.999 -13.496 1.00 2.00 195 PRO C O 1
ATOM 6673 N N . ALA C 1 196 ? -5.509 -24.332 -15.159 1.00 2.00 196 ALA C N 1
ATOM 6674 C CA . ALA C 1 196 ? -4.293 -23.979 -14.352 1.00 2.00 196 ALA C CA 1
ATOM 6675 C C . ALA C 1 196 ? -3.585 -22.700 -14.769 1.00 2.00 196 ALA C C 1
ATOM 6676 O O . ALA C 1 196 ? -3.087 -22.559 -15.898 1.00 2.00 196 ALA C O 1
ATOM 6678 N N . GLY C 1 197 ? -3.422 -21.773 -13.860 1.00 2.00 197 GLY C N 1
ATOM 6679 C CA . GLY C 1 197 ? -2.778 -20.503 -14.240 1.00 2.00 197 GLY C CA 1
ATOM 6680 C C . GLY C 1 197 ? -3.854 -19.580 -14.790 1.00 2.00 197 GLY C C 1
ATOM 6681 O O . GLY C 1 197 ? -3.579 -18.471 -15.229 1.00 2.00 197 GLY C O 1
ATOM 6682 N N . SER C 1 198 ? -5.089 -20.074 -14.793 1.00 2.00 198 SER C N 1
ATOM 6683 C CA . SER C 1 198 ? -6.192 -19.337 -15.363 1.00 2.00 198 SER C CA 1
ATOM 6684 C C . SER C 1 198 ? -6.255 -17.897 -14.796 1.00 2.00 198 SER C C 1
ATOM 6685 O O . SER C 1 198 ? -5.998 -17.628 -13.596 1.00 2.00 198 SER C O 1
ATOM 6688 N N . HIS C 1 199 ? -6.531 -16.959 -15.667 1.00 2.00 199 HIS C N 1
ATOM 6689 C CA . HIS C 1 199 ? -6.551 -15.596 -15.241 1.00 2.00 199 HIS C CA 1
ATOM 6690 C C . HIS C 1 199 ? -8.049 -15.186 -15.285 1.00 2.00 199 HIS C C 1
ATOM 6691 O O . HIS C 1 199 ? -8.417 -13.990 -15.317 1.00 2.00 199 HIS C O 1
ATOM 6698 N N . GLY C 1 200 ? -8.904 -16.215 -15.225 1.00 2.00 200 GLY C N 1
ATOM 6699 C CA . GLY C 1 200 ? -10.344 -16.047 -15.254 1.00 2.00 200 GLY C CA 1
ATOM 6700 C C . GLY C 1 200 ? -10.776 -15.408 -16.559 1.00 2.00 200 GLY C C 1
ATOM 6701 O O . GLY C 1 200 ? -10.132 -15.510 -17.575 1.00 2.00 200 GLY C O 1
ATOM 6702 N N . VAL C 1 201 ? -11.890 -14.731 -16.482 1.00 2.00 201 VAL C N 1
ATOM 6703 C CA . VAL C 1 201 ? -12.425 -13.803 -17.444 1.00 2.00 201 VAL C CA 1
ATOM 6704 C C . VAL C 1 201 ? -11.446 -12.626 -17.817 1.00 2.00 201 VAL C C 1
ATOM 6705 O O . VAL C 1 201 ? -11.821 -11.647 -18.450 1.00 2.00 201 VAL C O 1
ATOM 6709 N N . TRP C 1 202 ? -10.192 -12.709 -17.389 1.00 2.00 202 TRP C N 1
ATOM 6710 C CA . TRP C 1 202 ? -9.252 -11.642 -17.615 1.00 2.00 202 TRP C CA 1
ATOM 6711 C C . TRP C 1 202 ? -8.132 -12.308 -18.284 1.00 2.00 202 TRP C C 1
ATOM 6712 O O . TRP C 1 202 ? -7.031 -11.814 -18.242 1.00 2.00 202 TRP C O 1
ATOM 6723 N N . GLY C 1 203 ? -8.401 -13.454 -18.887 1.00 2.00 203 GLY C N 1
ATOM 6724 C CA . GLY C 1 203 ? -7.439 -14.075 -19.746 1.00 2.00 203 GLY C CA 1
ATOM 6725 C C . GLY C 1 203 ? -7.978 -14.513 -21.085 1.00 2.00 203 GLY C C 1
ATOM 6726 O O . GLY C 1 203 ? -9.170 -14.732 -21.257 1.00 2.00 203 GLY C O 1
ATOM 6727 N N . LEU C 1 204 ? -7.058 -14.697 -22.025 1.00 2.00 204 LEU C N 1
ATOM 6728 C CA . LEU C 1 204 ? -7.393 -15.217 -23.329 1.00 2.00 204 LEU C CA 1
ATOM 6729 C C . LEU C 1 204 ? -8.396 -16.338 -23.279 1.00 2.00 204 LEU C C 1
ATOM 6730 O O . LEU C 1 204 ? -9.472 -16.183 -23.812 1.00 2.00 204 LEU C O 1
ATOM 6735 N N . ASP C 1 205 ? -8.035 -17.452 -22.632 1.00 2.00 205 ASP C N 1
ATOM 6736 C CA . ASP C 1 205 ? -8.779 -18.774 -22.667 1.00 2.00 205 ASP C CA 1
ATOM 6737 C C . ASP C 1 205 ? -8.407 -19.597 -21.417 1.00 2.00 205 ASP C C 1
ATOM 6738 O O . ASP C 1 205 ? -7.401 -19.403 -20.761 1.00 2.00 205 ASP C O 1
ATOM 6743 N N . ASP C 1 206 ? -9.269 -20.491 -21.033 1.00 2.00 206 ASP C N 1
ATOM 6744 C CA . ASP C 1 206 ? -9.050 -21.167 -19.742 1.00 2.00 206 ASP C CA 1
ATOM 6745 C C . ASP C 1 206 ? -7.838 -22.087 -19.785 1.00 2.00 206 ASP C C 1
ATOM 6746 O O . ASP C 1 206 ? -7.099 -22.170 -18.805 1.00 2.00 206 ASP C O 1
ATOM 6751 N N . HIS C 1 207 ? -7.615 -22.765 -20.913 1.00 2.00 207 HIS C N 1
ATOM 6752 C CA . HIS C 1 207 ? -6.575 -23.757 -20.968 1.00 2.00 207 HIS C CA 1
ATOM 6753 C C . HIS C 1 207 ? -5.498 -23.472 -21.970 1.00 2.00 207 HIS C C 1
ATOM 6754 O O . HIS C 1 207 ? -4.397 -23.938 -21.757 1.00 2.00 207 HIS C O 1
ATOM 6761 N N . PHE C 1 208 ? -5.809 -22.738 -23.056 1.00 2.00 208 PHE C N 1
ATOM 6762 C CA . PHE C 1 208 ? -4.937 -22.534 -24.269 1.00 2.00 208 PHE C CA 1
ATOM 6763 C C . PHE C 1 208 ? -4.547 -21.042 -24.600 1.00 2.00 208 PHE C C 1
ATOM 6764 O O . PHE C 1 208 ? -5.202 -20.054 -24.120 1.00 2.00 208 PHE C O 1
ATOM 6772 N N . HIS C 1 209 ? -3.466 -20.857 -25.369 1.00 2.00 209 HIS C N 1
ATOM 6773 C CA . HIS C 1 209 ? -3.091 -19.514 -25.872 1.00 2.00 209 HIS C CA 1
ATOM 6774 C C . HIS C 1 209 ? -2.369 -19.678 -27.213 1.00 2.00 209 HIS C C 1
ATOM 6775 O O . HIS C 1 209 ? -2.613 -18.982 -28.217 1.00 2.00 209 HIS C O 1
ATOM 6782 N N . LEU C 1 210 ? -1.470 -20.655 -27.204 1.00 2.00 210 LEU C N 1
ATOM 6783 C CA . LEU C 1 210 ? -0.800 -21.105 -28.358 1.00 2.00 210 LEU C CA 1
ATOM 6784 C C . LEU C 1 210 ? -1.828 -21.449 -29.457 1.00 2.00 210 LEU C C 1
ATOM 6785 O O . LEU C 1 210 ? -1.699 -20.883 -30.563 1.00 2.00 210 LEU C O 1
ATOM 6790 N N . VAL C 1 211 ? -2.854 -22.286 -29.191 1.00 2.00 211 VAL C N 1
ATOM 6791 C CA . VAL C 1 211 ? -3.799 -22.577 -30.308 1.00 2.00 211 VAL C CA 1
ATOM 6792 C C . VAL C 1 211 ? -4.021 -21.297 -31.047 1.00 2.00 211 VAL C C 1
ATOM 6793 O O . VAL C 1 211 ? -3.764 -21.235 -32.220 1.00 2.00 211 VAL C O 1
ATOM 6797 N N . TYR C 1 212 ? -4.515 -20.265 -30.370 1.00 2.00 212 TYR C N 1
ATOM 6798 C CA . TYR C 1 212 ? -4.865 -19.013 -31.045 1.00 2.00 212 TYR C CA 1
ATOM 6799 C C . TYR C 1 212 ? -3.763 -18.315 -31.811 1.00 2.00 212 TYR C C 1
ATOM 6800 O O . TYR C 1 212 ? -4.058 -17.758 -32.845 1.00 2.00 212 TYR C O 1
ATOM 6809 N N . ILE C 1 213 ? -2.527 -18.290 -31.283 1.00 2.00 213 ILE C N 1
ATOM 6810 C CA . ILE C 1 213 ? -1.327 -17.729 -31.977 1.00 2.00 213 ILE C CA 1
ATOM 6811 C C . ILE C 1 213 ? -1.072 -18.612 -33.171 1.00 2.00 213 ILE C C 1
ATOM 6812 O O . ILE C 1 213 ? -0.492 -18.168 -34.172 1.00 2.00 213 ILE C O 1
ATOM 6817 N N . LEU C 1 214 ? -1.470 -19.870 -33.115 1.00 2.00 214 LEU C N 1
ATOM 6818 C CA . LEU C 1 214 ? -1.222 -20.624 -34.316 1.00 2.00 214 LEU C CA 1
ATOM 6819 C C . LEU C 1 214 ? -2.290 -20.342 -35.344 1.00 2.00 214 LEU C C 1
ATOM 6820 O O . LEU C 1 214 ? -1.970 -19.940 -36.465 1.00 2.00 214 LEU C O 1
ATOM 6825 N N . GLY C 1 215 ? -3.553 -20.528 -34.954 1.00 2.00 215 GLY C N 1
ATOM 6826 C CA . GLY C 1 215 ? -4.731 -20.289 -35.820 1.00 2.00 215 GLY C CA 1
ATOM 6827 C C . GLY C 1 215 ? -4.621 -18.970 -36.562 1.00 2.00 215 GLY C C 1
ATOM 6828 O O . GLY C 1 215 ? -4.476 -18.971 -37.781 1.00 2.00 215 GLY C O 1
ATOM 6829 N N . SER C 1 216 ? -4.665 -17.863 -35.818 1.00 2.00 216 SER C N 1
ATOM 6830 C CA . SER C 1 216 ? -4.304 -16.521 -36.319 1.00 2.00 216 SER C CA 1
ATOM 6831 C C . SER C 1 216 ? -3.123 -16.467 -37.305 1.00 2.00 216 SER C C 1
ATOM 6832 O O . SER C 1 216 ? -3.268 -15.855 -38.345 1.00 2.00 216 SER C O 1
ATOM 6835 N N . SER C 1 217 ? -1.980 -17.096 -37.015 1.00 2.00 217 SER C N 1
ATOM 6836 C CA . SER C 1 217 ? -0.883 -17.130 -37.995 1.00 2.00 217 SER C CA 1
ATOM 6837 C C . SER C 1 217 ? -1.331 -17.681 -39.318 1.00 2.00 217 SER C C 1
ATOM 6838 O O . SER C 1 217 ? -1.135 -17.021 -40.318 1.00 2.00 217 SER C O 1
ATOM 6841 N N . GLN C 1 218 ? -1.916 -18.871 -39.343 1.00 2.00 218 GLN C N 1
ATOM 6842 C CA . GLN C 1 218 ? -2.421 -19.428 -40.578 1.00 2.00 218 GLN C CA 1
ATOM 6843 C C . GLN C 1 218 ? -3.151 -18.441 -41.480 1.00 2.00 218 GLN C C 1
ATOM 6844 O O . GLN C 1 218 ? -2.941 -18.457 -42.712 1.00 2.00 218 GLN C O 1
ATOM 6850 N N . TRP C 1 219 ? -3.996 -17.560 -40.956 1.00 2.00 219 TRP C N 1
ATOM 6851 C CA . TRP C 1 219 ? -4.651 -16.620 -41.888 1.00 2.00 219 TRP C CA 1
ATOM 6852 C C . TRP C 1 219 ? -3.968 -15.274 -42.081 1.00 2.00 219 TRP C C 1
ATOM 6853 O O . TRP C 1 219 ? -4.369 -14.448 -42.938 1.00 2.00 219 TRP C O 1
ATOM 6864 N N . GLN C 1 220 ? -2.884 -15.106 -41.321 1.00 2.00 220 GLN C N 1
ATOM 6865 C CA . GLN C 1 220 ? -1.959 -13.951 -41.396 1.00 2.00 220 GLN C CA 1
ATOM 6866 C C . GLN C 1 220 ? -1.656 -13.439 -42.762 1.00 2.00 220 GLN C C 1
ATOM 6867 O O . GLN C 1 220 ? -1.840 -12.266 -43.028 1.00 2.00 220 GLN C O 1
ATOM 6873 N N . LEU C 1 221 ? -1.163 -14.318 -43.612 1.00 2.00 221 LEU C N 1
ATOM 6874 C CA . LEU C 1 221 ? -0.758 -13.897 -44.918 1.00 2.00 221 LEU C CA 1
ATOM 6875 C C . LEU C 1 221 ? -1.926 -13.631 -45.842 1.00 2.00 221 LEU C C 1
ATOM 6876 O O . LEU C 1 221 ? -1.803 -12.807 -46.730 1.00 2.00 221 LEU C O 1
ATOM 6881 N N . LEU C 1 222 ? -3.064 -14.302 -45.666 1.00 2.00 222 LEU C N 1
ATOM 6882 C CA . LEU C 1 222 ? -4.209 -13.907 -46.507 1.00 2.00 222 LEU C CA 1
ATOM 6883 C C . LEU C 1 222 ? -5.143 -12.706 -46.061 1.00 2.00 222 LEU C C 1
ATOM 6884 O O . LEU C 1 222 ? -6.007 -12.292 -46.865 1.00 2.00 222 LEU C O 1
ATOM 6889 N N . ASP C 1 223 ? -4.888 -12.091 -44.886 1.00 2.00 223 ASP C N 1
ATOM 6890 C CA . ASP C 1 223 ? -5.965 -11.388 -44.133 1.00 2.00 223 ASP C CA 1
ATOM 6891 C C . ASP C 1 223 ? -7.179 -10.868 -44.883 1.00 2.00 223 ASP C C 1
ATOM 6892 O O . ASP C 1 223 ? -8.254 -11.387 -44.685 1.00 2.00 223 ASP C O 1
ATOM 6897 N N . ALA C 1 224 ? -7.055 -9.878 -45.737 1.00 2.00 224 ALA C N 1
ATOM 6898 C CA . ALA C 1 224 ? -8.233 -9.551 -46.501 1.00 2.00 224 ALA C CA 1
ATOM 6899 C C . ALA C 1 224 ? -8.781 -10.788 -47.251 1.00 2.00 224 ALA C C 1
ATOM 6900 O O . ALA C 1 224 ? -9.946 -11.076 -47.151 1.00 2.00 224 ALA C O 1
ATOM 6902 N N . GLN C 1 225 ? -7.977 -11.543 -47.989 1.00 2.00 225 GLN C N 1
ATOM 6903 C CA . GLN C 1 225 ? -8.553 -12.699 -48.699 1.00 2.00 225 GLN C CA 1
ATOM 6904 C C . GLN C 1 225 ? -8.646 -13.977 -47.820 1.00 2.00 225 GLN C C 1
ATOM 6905 O O . GLN C 1 225 ? -8.436 -15.100 -48.268 1.00 2.00 225 GLN C O 1
ATOM 6911 N N . ALA C 1 226 ? -8.974 -13.820 -46.559 1.00 2.00 226 ALA C N 1
ATOM 6912 C CA . ALA C 1 226 ? -9.032 -14.947 -45.680 1.00 2.00 226 ALA C CA 1
ATOM 6913 C C . ALA C 1 226 ? -10.469 -15.502 -45.600 1.00 2.00 226 ALA C C 1
ATOM 6914 O O . ALA C 1 226 ? -11.418 -14.737 -45.601 1.00 2.00 226 ALA C O 1
ATOM 6916 N N . PRO C 1 227 ? -10.640 -16.837 -45.471 1.00 2.00 227 PRO C N 1
ATOM 6917 C CA . PRO C 1 227 ? -12.012 -17.323 -45.586 1.00 2.00 227 PRO C CA 1
ATOM 6918 C C . PRO C 1 227 ? -12.924 -16.699 -44.553 1.00 2.00 227 PRO C C 1
ATOM 6919 O O . PRO C 1 227 ? -14.096 -16.621 -44.817 1.00 2.00 227 PRO C O 1
ATOM 6923 N N . LEU C 1 228 ? -12.389 -16.266 -43.407 1.00 2.00 228 LEU C N 1
ATOM 6924 C CA . LEU C 1 228 ? -13.118 -15.449 -42.405 1.00 2.00 228 LEU C CA 1
ATOM 6925 C C . LEU C 1 228 ? -12.302 -14.284 -41.794 1.00 2.00 228 LEU C C 1
ATOM 6926 O O . LEU C 1 228 ? -11.093 -14.374 -41.589 1.00 2.00 228 LEU C O 1
ATOM 6931 N N . GLN C 1 229 ? -12.999 -13.219 -41.435 1.00 2.00 229 GLN C N 1
ATOM 6932 C CA . GLN C 1 229 ? -12.395 -12.116 -40.744 1.00 2.00 229 GLN C CA 1
ATOM 6933 C C . GLN C 1 229 ? -12.373 -12.235 -39.183 1.00 2.00 229 GLN C C 1
ATOM 6934 O O . GLN C 1 229 ? -13.211 -12.909 -38.553 1.00 2.00 229 GLN C O 1
ATOM 6940 N N . PRO C 1 230 ? -11.408 -11.578 -38.537 1.00 2.00 230 PRO C N 1
ATOM 6941 C CA . PRO C 1 230 ? -11.481 -11.684 -37.085 1.00 2.00 230 PRO C CA 1
ATOM 6942 C C . PRO C 1 230 ? -12.884 -11.370 -36.540 1.00 2.00 230 PRO C C 1
ATOM 6943 O O . PRO C 1 230 ? -13.335 -12.025 -35.621 1.00 2.00 230 PRO C O 1
ATOM 6947 N N . ARG C 1 231 ? -13.576 -10.399 -37.115 1.00 2.00 231 ARG C N 1
ATOM 6948 C CA . ARG C 1 231 ? -14.970 -10.140 -36.695 1.00 2.00 231 ARG C CA 1
ATOM 6949 C C . ARG C 1 231 ? -15.845 -11.373 -36.614 1.00 2.00 231 ARG C C 1
ATOM 6950 O O . ARG C 1 231 ? -16.802 -11.381 -35.866 1.00 2.00 231 ARG C O 1
ATOM 6958 N N . GLU C 1 232 ? -15.525 -12.401 -37.390 1.00 2.00 232 GLU C N 1
ATOM 6959 C CA . GLU C 1 232 ? -16.528 -13.380 -37.766 1.00 2.00 232 GLU C CA 1
ATOM 6960 C C . GLU C 1 232 ? -16.500 -14.613 -36.931 1.00 2.00 232 GLU C C 1
ATOM 6961 O O . GLU C 1 232 ? -17.465 -15.369 -36.920 1.00 2.00 232 GLU C O 1
ATOM 6967 N N . ILE C 1 233 ? -15.392 -14.837 -36.245 1.00 2.00 233 ILE C N 1
ATOM 6968 C CA . ILE C 1 233 ? -15.298 -15.990 -35.340 1.00 2.00 233 ILE C CA 1
ATOM 6969 C C . ILE C 1 233 ? -16.438 -15.916 -34.314 1.00 2.00 233 ILE C C 1
ATOM 6970 O O . ILE C 1 233 ? -16.712 -16.870 -33.594 1.00 2.00 233 ILE C O 1
ATOM 6975 N N . LEU C 1 234 ? -17.115 -14.772 -34.288 1.00 2.00 234 LEU C N 1
ATOM 6976 C CA . LEU C 1 234 ? -18.226 -14.579 -33.429 1.00 2.00 234 LEU C CA 1
ATOM 6977 C C . LEU C 1 234 ? -19.457 -15.266 -33.915 1.00 2.00 234 LEU C C 1
ATOM 6978 O O . LEU C 1 234 ? -20.485 -15.219 -33.253 1.00 2.00 234 LEU C O 1
ATOM 6983 N N . ASP C 1 235 ? -19.389 -15.885 -35.082 1.00 2.00 235 ASP C N 1
ATOM 6984 C CA . ASP C 1 235 ? -20.557 -16.522 -35.694 1.00 2.00 235 ASP C CA 1
ATOM 6985 C C . ASP C 1 235 ? -20.455 -18.065 -35.513 1.00 2.00 235 ASP C C 1
ATOM 6986 O O . ASP C 1 235 ? -19.697 -18.738 -36.230 1.00 2.00 235 ASP C O 1
ATOM 6991 N N . LYS C 1 236 ? -21.186 -18.607 -34.516 1.00 2.00 236 LYS C N 1
ATOM 6992 C CA . LYS C 1 236 ? -21.090 -20.041 -34.133 1.00 2.00 236 LYS C CA 1
ATOM 6993 C C . LYS C 1 236 ? -21.075 -20.925 -35.450 1.00 2.00 236 LYS C C 1
ATOM 6994 O O . LYS C 1 236 ? -20.104 -21.694 -35.688 1.00 2.00 236 LYS C O 1
ATOM 7000 N N . SER C 1 237 ? -22.029 -20.701 -36.372 1.00 2.00 237 SER C N 1
ATOM 7001 C CA . SER C 1 237 ? -22.066 -21.436 -37.700 1.00 2.00 237 SER C CA 1
ATOM 7002 C C . SER C 1 237 ? -20.833 -21.510 -38.627 1.00 2.00 237 SER C C 1
ATOM 7003 O O . SER C 1 237 ? -20.616 -22.516 -39.285 1.00 2.00 237 SER C O 1
ATOM 7006 N N . LEU C 1 238 ? -20.056 -20.437 -38.668 1.00 2.00 238 LEU C N 1
ATOM 7007 C CA . LEU C 1 238 ? -18.872 -20.321 -39.513 1.00 2.00 238 LEU C CA 1
ATOM 7008 C C . LEU C 1 238 ? -17.600 -20.897 -38.926 1.00 2.00 238 LEU C C 1
ATOM 7009 O O . LEU C 1 238 ? -16.880 -21.625 -39.585 1.00 2.00 238 LEU C O 1
ATOM 7014 N N . VAL C 1 239 ? -17.314 -20.519 -37.688 1.00 2.00 239 VAL C N 1
ATOM 7015 C CA . VAL C 1 239 ? -16.388 -21.233 -36.799 1.00 2.00 239 VAL C CA 1
ATOM 7016 C C . VAL C 1 239 ? -16.478 -22.755 -36.982 1.00 2.00 239 VAL C C 1
ATOM 7017 O O . VAL C 1 239 ? -15.457 -23.438 -37.230 1.00 2.00 239 VAL C O 1
ATOM 7021 N N . ARG C 1 240 ? -17.711 -23.281 -36.931 1.00 2.00 240 ARG C N 1
ATOM 7022 C CA . ARG C 1 240 ? -17.899 -24.720 -37.167 1.00 2.00 240 ARG C CA 1
ATOM 7023 C C . ARG C 1 240 ? -17.360 -25.096 -38.541 1.00 2.00 240 ARG C C 1
ATOM 7024 O O . ARG C 1 240 ? -16.478 -25.977 -38.671 1.00 2.00 240 ARG C O 1
ATOM 7032 N N . GLU C 1 241 ? -17.827 -24.361 -39.548 1.00 2.00 241 GLU C N 1
ATOM 7033 C CA . GLU C 1 241 ? -17.360 -24.584 -40.914 1.00 2.00 241 GLU C CA 1
ATOM 7034 C C . GLU C 1 241 ? -15.823 -24.733 -41.026 1.00 2.00 241 GLU C C 1
ATOM 7035 O O . GLU C 1 241 ? -15.356 -25.530 -41.832 1.00 2.00 241 GLU C O 1
ATOM 7041 N N . TYR C 1 242 ? -15.046 -24.018 -40.200 1.00 2.00 242 TYR C N 1
ATOM 7042 C CA . TYR C 1 242 ? -13.612 -24.012 -40.380 1.00 2.00 242 TYR C CA 1
ATOM 7043 C C . TYR C 1 242 ? -12.855 -24.729 -39.299 1.00 2.00 242 TYR C C 1
ATOM 7044 O O . TYR C 1 242 ? -11.620 -24.899 -39.419 1.00 2.00 242 TYR C O 1
ATOM 7053 N N . LYS C 1 243 ? -13.582 -25.223 -38.284 1.00 2.00 243 LYS C N 1
ATOM 7054 C CA . LYS C 1 243 ? -12.900 -25.821 -37.122 1.00 2.00 243 LYS C CA 1
ATOM 7055 C C . LYS C 1 243 ? -11.945 -26.977 -37.402 1.00 2.00 243 LYS C C 1
ATOM 7056 O O . LYS C 1 243 ? -11.227 -27.382 -36.491 1.00 2.00 243 LYS C O 1
ATOM 7062 N N . ASP C 1 244 ? -11.898 -27.480 -38.631 1.00 2.00 244 ASP C N 1
ATOM 7063 C CA . ASP C 1 244 ? -10.904 -28.474 -38.976 1.00 2.00 244 ASP C CA 1
ATOM 7064 C C . ASP C 1 244 ? -9.636 -27.908 -39.641 1.00 2.00 244 ASP C C 1
ATOM 7065 O O . ASP C 1 244 ? -8.590 -28.564 -39.634 1.00 2.00 244 ASP C O 1
ATOM 7070 N N . THR C 1 245 ? -9.725 -26.713 -40.229 1.00 2.00 245 THR C N 1
ATOM 7071 C CA . THR C 1 245 ? -8.743 -26.201 -41.208 1.00 2.00 245 THR C CA 1
ATOM 7072 C C . THR C 1 245 ? -7.896 -25.193 -40.391 1.00 2.00 245 THR C C 1
ATOM 7073 O O . THR C 1 245 ? -6.775 -24.799 -40.760 1.00 2.00 245 THR C O 1
ATOM 7077 N N . ASN C 1 246 ? -8.435 -24.818 -39.224 1.00 2.00 246 ASN C N 1
ATOM 7078 C CA . ASN C 1 246 ? -7.939 -23.644 -38.537 1.00 2.00 246 ASN C CA 1
ATOM 7079 C C . ASN C 1 246 ? -7.978 -23.663 -36.998 1.00 2.00 246 ASN C C 1
ATOM 7080 O O . ASN C 1 246 ? -9.011 -23.914 -36.381 1.00 2.00 246 ASN C O 1
ATOM 7085 N N . PHE C 1 247 ? -6.853 -23.388 -36.357 1.00 2.00 247 PHE C N 1
ATOM 7086 C CA . PHE C 1 247 ? -6.824 -23.574 -34.937 1.00 2.00 247 PHE C CA 1
ATOM 7087 C C . PHE C 1 247 ? -7.678 -22.546 -34.239 1.00 2.00 247 PHE C C 1
ATOM 7088 O O . PHE C 1 247 ? -8.280 -22.829 -33.232 1.00 2.00 247 PHE C O 1
ATOM 7096 N N . TYR C 1 248 ? -7.755 -21.353 -34.785 1.00 2.00 248 TYR C N 1
ATOM 7097 C CA . TYR C 1 248 ? -8.519 -20.298 -34.106 1.00 2.00 248 TYR C CA 1
ATOM 7098 C C . TYR C 1 248 ? -9.987 -20.650 -34.073 1.00 2.00 248 TYR C C 1
ATOM 7099 O O . TYR C 1 248 ? -10.692 -20.296 -33.138 1.00 2.00 248 TYR C O 1
ATOM 7108 N N . CYS C 1 249 ? -10.461 -21.337 -35.091 1.00 2.00 249 CYS C N 1
ATOM 7109 C CA . CYS C 1 249 ? -11.875 -21.671 -35.073 1.00 2.00 249 CYS C CA 1
ATOM 7110 C C . CYS C 1 249 ? -12.015 -22.841 -34.121 1.00 2.00 249 CYS C C 1
ATOM 7111 O O . CYS C 1 249 ? -12.977 -22.926 -33.345 1.00 2.00 249 CYS C O 1
ATOM 7114 N N . GLN C 1 250 ? -11.007 -23.698 -34.131 1.00 2.00 250 GLN C N 1
ATOM 7115 C CA . GLN C 1 250 ? -11.016 -24.865 -33.301 1.00 2.00 250 GLN C CA 1
ATOM 7116 C C . GLN C 1 250 ? -11.041 -24.485 -31.774 1.00 2.00 250 GLN C C 1
ATOM 7117 O O . GLN C 1 250 ? -11.913 -24.922 -31.018 1.00 2.00 250 GLN C O 1
ATOM 7123 N N . GLY C 1 251 ? -10.077 -23.682 -31.331 1.00 2.00 251 GLY C N 1
ATOM 7124 C CA . GLY C 1 251 ? -10.210 -22.929 -30.093 1.00 2.00 251 GLY C CA 1
ATOM 7125 C C . GLY C 1 251 ? -11.631 -22.429 -29.885 1.00 2.00 251 GLY C C 1
ATOM 7126 O O . GLY C 1 251 ? -12.319 -22.892 -28.958 1.00 2.00 251 GLY C O 1
ATOM 7127 N N . ILE C 1 252 ? -12.083 -21.488 -30.710 1.00 2.00 252 ILE C N 1
ATOM 7128 C CA . ILE C 1 252 ? -13.345 -20.784 -30.363 1.00 2.00 252 ILE C CA 1
ATOM 7129 C C . ILE C 1 252 ? -14.533 -21.770 -30.260 1.00 2.00 252 ILE C C 1
ATOM 7130 O O . ILE C 1 252 ? -15.391 -21.683 -29.360 1.00 2.00 252 ILE C O 1
ATOM 7135 N N . ASN C 1 253 ? -14.555 -22.717 -31.188 1.00 2.00 253 ASN C N 1
ATOM 7136 C CA . ASN C 1 253 ? -15.519 -23.790 -31.163 1.00 2.00 253 ASN C CA 1
ATOM 7137 C C . ASN C 1 253 ? -15.549 -24.529 -29.824 1.00 2.00 253 ASN C C 1
ATOM 7138 O O . ASN C 1 253 ? -16.631 -24.926 -29.326 1.00 2.00 253 ASN C O 1
ATOM 7143 N N . PHE C 1 254 ? -14.369 -24.703 -29.233 1.00 2.00 254 PHE C N 1
ATOM 7144 C CA . PHE C 1 254 ? -14.248 -25.451 -27.986 1.00 2.00 254 PHE C CA 1
ATOM 7145 C C . PHE C 1 254 ? -14.746 -24.691 -26.755 1.00 2.00 254 PHE C C 1
ATOM 7146 O O . PHE C 1 254 ? -15.461 -25.265 -25.964 1.00 2.00 254 PHE C O 1
ATOM 7154 N N . ILE C 1 255 ? -14.371 -23.420 -26.603 1.00 2.00 255 ILE C N 1
ATOM 7155 C CA . ILE C 1 255 ? -15.025 -22.522 -25.645 1.00 2.00 255 ILE C CA 1
ATOM 7156 C C . ILE C 1 255 ? -16.514 -22.673 -25.869 1.00 2.00 255 ILE C C 1
ATOM 7157 O O . ILE C 1 255 ? -17.276 -23.028 -24.970 1.00 2.00 255 ILE C O 1
ATOM 7162 N N . ASN C 1 256 ? -16.926 -22.442 -27.095 1.00 2.00 256 ASN C N 1
ATOM 7163 C CA . ASN C 1 256 ? -18.336 -22.417 -27.409 1.00 2.00 256 ASN C CA 1
ATOM 7164 C C . ASN C 1 256 ? -19.137 -23.633 -27.015 1.00 2.00 256 ASN C C 1
ATOM 7165 O O . ASN C 1 256 ? -20.356 -23.613 -26.983 1.00 2.00 256 ASN C O 1
ATOM 7170 N N . GLU C 1 257 ? -18.458 -24.710 -26.721 1.00 2.00 257 GLU C N 1
ATOM 7171 C CA . GLU C 1 257 ? -19.155 -25.948 -26.566 1.00 2.00 257 GLU C CA 1
ATOM 7172 C C . GLU C 1 257 ? -19.407 -26.156 -25.081 1.00 2.00 257 GLU C C 1
ATOM 7173 O O . GLU C 1 257 ? -20.548 -26.375 -24.616 1.00 2.00 257 GLU C O 1
ATOM 7179 N N . VAL C 1 258 ? -18.290 -26.078 -24.383 1.00 2.00 258 VAL C N 1
ATOM 7180 C CA . VAL C 1 258 ? -18.137 -26.009 -22.943 1.00 2.00 258 VAL C CA 1
ATOM 7181 C C . VAL C 1 258 ? -18.862 -24.897 -22.123 1.00 2.00 258 VAL C C 1
ATOM 7182 O O . VAL C 1 258 ? -19.345 -25.154 -21.042 1.00 2.00 258 VAL C O 1
ATOM 7186 N N . LYS C 1 259 ? -18.878 -23.659 -22.600 1.00 2.00 259 LYS C N 1
ATOM 7187 C CA . LYS C 1 259 ? -19.214 -22.525 -21.758 1.00 2.00 259 LYS C CA 1
ATOM 7188 C C . LYS C 1 259 ? -20.544 -21.950 -22.204 1.00 2.00 259 LYS C C 1
ATOM 7189 O O . LYS C 1 259 ? -20.811 -21.842 -23.391 1.00 2.00 259 LYS C O 1
ATOM 7195 N N . MET C 1 260 ? -21.373 -21.550 -21.262 1.00 2.00 260 MET C N 1
ATOM 7196 C CA . MET C 1 260 ? -22.771 -21.526 -21.541 1.00 2.00 260 MET C CA 1
ATOM 7197 C C . MET C 1 260 ? -23.426 -20.228 -21.966 1.00 2.00 260 MET C C 1
ATOM 7198 O O . MET C 1 260 ? -24.486 -20.279 -22.585 1.00 2.00 260 MET C O 1
ATOM 7203 N N . GLY C 1 261 ? -22.865 -19.074 -21.626 1.00 2.00 261 GLY C N 1
ATOM 7204 C CA . GLY C 1 261 ? -23.611 -17.802 -21.815 1.00 2.00 261 GLY C CA 1
ATOM 7205 C C . GLY C 1 261 ? -23.536 -17.146 -23.190 1.00 2.00 261 GLY C C 1
ATOM 7206 O O . GLY C 1 261 ? -23.186 -17.775 -24.147 1.00 2.00 261 GLY C O 1
ATOM 7207 N N . PRO C 1 262 ? -23.890 -15.865 -23.294 1.00 2.00 262 PRO C N 1
ATOM 7208 C CA . PRO C 1 262 ? -23.481 -15.154 -24.490 1.00 2.00 262 PRO C CA 1
ATOM 7209 C C . PRO C 1 262 ? -21.972 -15.057 -24.516 1.00 2.00 262 PRO C C 1
ATOM 7210 O O . PRO C 1 262 ? -21.379 -14.727 -23.522 1.00 2.00 262 PRO C O 1
ATOM 7214 N N . PHE C 1 263 ? -21.365 -15.347 -25.662 1.00 2.00 263 PHE C N 1
ATOM 7215 C CA . PHE C 1 263 ? -19.908 -15.388 -25.812 1.00 2.00 263 PHE C CA 1
ATOM 7216 C C . PHE C 1 263 ? -19.225 -14.171 -25.248 1.00 2.00 263 PHE C C 1
ATOM 7217 O O . PHE C 1 263 ? -18.205 -14.313 -24.592 1.00 2.00 263 PHE C O 1
ATOM 7225 N N . GLU C 1 264 ? -19.769 -12.988 -25.488 1.00 2.00 264 GLU C N 1
ATOM 7226 C CA . GLU C 1 264 ? -19.182 -11.726 -25.048 1.00 2.00 264 GLU C CA 1
ATOM 7227 C C . GLU C 1 264 ? -18.985 -11.601 -23.522 1.00 2.00 264 GLU C C 1
ATOM 7228 O O . GLU C 1 264 ? -18.041 -10.957 -23.067 1.00 2.00 264 GLU C O 1
ATOM 7234 N N . GLU C 1 265 ? -19.855 -12.246 -22.749 1.00 2.00 265 GLU C N 1
ATOM 7235 C CA . GLU C 1 265 ? -19.821 -12.215 -21.270 1.00 2.00 265 GLU C CA 1
ATOM 7236 C C . GLU C 1 265 ? -18.774 -13.140 -20.700 1.00 2.00 265 GLU C C 1
ATOM 7237 O O . GLU C 1 265 ? -18.250 -12.874 -19.612 1.00 2.00 265 GLU C O 1
ATOM 7243 N N . HIS C 1 266 ? -18.451 -14.215 -21.418 1.00 2.00 266 HIS C N 1
ATOM 7244 C CA . HIS C 1 266 ? -17.587 -15.210 -20.832 1.00 2.00 266 HIS C CA 1
ATOM 7245 C C . HIS C 1 266 ? -16.197 -15.199 -21.404 1.00 2.00 266 HIS C C 1
ATOM 7246 O O . HIS C 1 266 ? -15.270 -15.709 -20.774 1.00 2.00 266 HIS C O 1
ATOM 7253 N N . SER C 1 267 ? -16.012 -14.630 -22.584 1.00 2.00 267 SER C N 1
ATOM 7254 C CA . SER C 1 267 ? -14.695 -14.677 -23.171 1.00 2.00 267 SER C CA 1
ATOM 7255 C C . SER C 1 267 ? -14.471 -13.260 -23.591 1.00 2.00 267 SER C C 1
ATOM 7256 O O . SER C 1 267 ? -14.293 -12.952 -24.773 1.00 2.00 267 SER C O 1
ATOM 7259 N N . PRO C 1 268 ? -14.549 -12.346 -22.623 1.00 2.00 268 PRO C N 1
ATOM 7260 C CA . PRO C 1 268 ? -14.457 -10.970 -23.037 1.00 2.00 268 PRO C CA 1
ATOM 7261 C C . PRO C 1 268 ? -13.208 -10.610 -23.848 1.00 2.00 268 PRO C C 1
ATOM 7262 O O . PRO C 1 268 ? -13.334 -9.858 -24.746 1.00 2.00 268 PRO C O 1
ATOM 7266 N N . ILE C 1 269 ? -12.027 -11.118 -23.574 1.00 2.00 269 ILE C N 1
ATOM 7267 C CA . ILE C 1 269 ? -10.886 -10.738 -24.394 1.00 2.00 269 ILE C CA 1
ATOM 7268 C C . ILE C 1 269 ? -11.031 -11.226 -25.841 1.00 2.00 269 ILE C C 1
ATOM 7269 O O . ILE C 1 269 ? -11.043 -10.415 -26.788 1.00 2.00 269 ILE C O 1
ATOM 7274 N N . LEU C 1 270 ? -11.120 -12.543 -26.047 1.00 2.00 270 LEU C N 1
ATOM 7275 C CA . LEU C 1 270 ? -11.414 -12.981 -27.391 1.00 2.00 270 LEU C CA 1
ATOM 7276 C C . LEU C 1 270 ? -12.552 -12.164 -28.010 1.00 2.00 270 LEU C C 1
ATOM 7277 O O . LEU C 1 270 ? -12.521 -11.852 -29.195 1.00 2.00 270 LEU C O 1
ATOM 7282 N N . TYR C 1 271 ? -13.551 -11.786 -27.241 1.00 2.00 271 TYR C N 1
ATOM 7283 C CA . TYR C 1 271 ? -14.568 -10.949 -27.850 1.00 2.00 271 TYR C CA 1
ATOM 7284 C C . TYR C 1 271 ? -13.992 -9.605 -28.393 1.00 2.00 271 TYR C C 1
ATOM 7285 O O . TYR C 1 271 ? -14.099 -9.313 -29.594 1.00 2.00 271 TYR C O 1
ATOM 7294 N N . ASP C 1 272 ? -13.380 -8.807 -27.529 1.00 2.00 272 ASP C N 1
ATOM 7295 C CA . ASP C 1 272 ? -12.702 -7.592 -27.917 1.00 2.00 272 ASP C CA 1
ATOM 7296 C C . ASP C 1 272 ? -11.781 -7.751 -29.124 1.00 2.00 272 ASP C C 1
ATOM 7297 O O . ASP C 1 272 ? -11.724 -6.865 -29.983 1.00 2.00 272 ASP C O 1
ATOM 7302 N N . ILE C 1 273 ? -11.025 -8.852 -29.173 1.00 2.00 273 ILE C N 1
ATOM 7303 C CA . ILE C 1 273 ? -10.163 -9.098 -30.312 1.00 2.00 273 ILE C CA 1
ATOM 7304 C C . ILE C 1 273 ? -11.003 -9.172 -31.608 1.00 2.00 273 ILE C C 1
ATOM 7305 O O . ILE C 1 273 ? -10.667 -8.608 -32.634 1.00 2.00 273 ILE C O 1
ATOM 7310 N N . ALA C 1 274 ? -12.140 -9.846 -31.504 1.00 2.00 274 ALA C N 1
ATOM 7311 C CA . ALA C 1 274 ? -12.941 -10.196 -32.655 1.00 2.00 274 ALA C CA 1
ATOM 7312 C C . ALA C 1 274 ? -13.544 -8.921 -33.206 1.00 2.00 274 ALA C C 1
ATOM 7313 O O . ALA C 1 274 ? -13.745 -8.773 -34.445 1.00 2.00 274 ALA C O 1
ATOM 7315 N N . VAL C 1 275 ? -13.744 -7.979 -32.286 1.00 2.00 275 VAL C N 1
ATOM 7316 C CA . VAL C 1 275 ? -14.484 -6.762 -32.531 1.00 2.00 275 VAL C CA 1
ATOM 7317 C C . VAL C 1 275 ? -13.574 -5.516 -32.754 1.00 2.00 275 VAL C C 1
ATOM 7318 O O . VAL C 1 275 ? -14.081 -4.435 -33.051 1.00 2.00 275 VAL C O 1
ATOM 7322 N N . THR C 1 276 ? -12.247 -5.686 -32.690 1.00 2.00 276 THR C N 1
ATOM 7323 C CA . THR C 1 276 ? -11.326 -4.571 -32.469 1.00 2.00 276 THR C CA 1
ATOM 7324 C C . THR C 1 276 ? -10.069 -4.645 -33.300 1.00 2.00 276 THR C C 1
ATOM 7325 O O . THR C 1 276 ? -9.511 -3.613 -33.684 1.00 2.00 276 THR C O 1
ATOM 7329 N N . VAL C 1 277 ? -9.595 -5.868 -33.549 1.00 2.00 277 VAL C N 1
ATOM 7330 C CA . VAL C 1 277 ? -8.424 -6.086 -34.429 1.00 2.00 277 VAL C CA 1
ATOM 7331 C C . VAL C 1 277 ? -8.921 -6.301 -35.872 1.00 2.00 277 VAL C C 1
ATOM 7332 O O . VAL C 1 277 ? -9.670 -7.247 -36.174 1.00 2.00 277 VAL C O 1
ATOM 7336 N N . PRO C 1 278 ? -8.512 -5.399 -36.779 1.00 2.00 278 PRO C N 1
ATOM 7337 C CA . PRO C 1 278 ? -9.207 -5.485 -38.054 1.00 2.00 278 PRO C CA 1
ATOM 7338 C C . PRO C 1 278 ? -8.782 -6.706 -38.808 1.00 2.00 278 PRO C C 1
ATOM 7339 O O . PRO C 1 278 ? -9.561 -7.134 -39.597 1.00 2.00 278 PRO C O 1
ATOM 7343 N N . ARG C 1 279 ? -7.595 -7.280 -38.551 1.00 2.00 279 ARG C N 1
ATOM 7344 C CA . ARG C 1 279 ? -6.984 -8.303 -39.445 1.00 2.00 279 ARG C CA 1
ATOM 7345 C C . ARG C 1 279 ? -5.984 -9.310 -38.761 1.00 2.00 279 ARG C C 1
ATOM 7346 O O . ARG C 1 279 ? -5.226 -8.962 -37.858 1.00 2.00 279 ARG C O 1
ATOM 7354 N N . TRP C 1 280 ? -5.961 -10.554 -39.228 1.00 2.00 280 TRP C N 1
ATOM 7355 C CA . TRP C 1 280 ? -5.280 -11.634 -38.535 1.00 2.00 280 TRP C CA 1
ATOM 7356 C C . TRP C 1 280 ? -3.809 -11.398 -38.227 1.00 2.00 280 TRP C C 1
ATOM 7357 O O . TRP C 1 280 ? -3.340 -11.806 -37.182 1.00 2.00 280 TRP C O 1
ATOM 7368 N N . SER C 1 281 ? -3.090 -10.735 -39.125 1.00 2.00 281 SER C N 1
ATOM 7369 C CA . SER C 1 281 ? -1.677 -10.449 -38.928 1.00 2.00 281 SER C CA 1
ATOM 7370 C C . SER C 1 281 ? -1.478 -9.624 -37.684 1.00 2.00 281 SER C C 1
ATOM 7371 O O . SER C 1 281 ? -0.510 -9.828 -36.961 1.00 2.00 281 SER C O 1
ATOM 7374 N N . LYS C 1 282 ? -2.424 -8.742 -37.410 1.00 2.00 282 LYS C N 1
ATOM 7375 C CA . LYS C 1 282 ? -2.473 -7.996 -36.128 1.00 2.00 282 LYS C CA 1
ATOM 7376 C C . LYS C 1 282 ? -2.711 -8.887 -34.881 1.00 2.00 282 LYS C C 1
ATOM 7377 O O . LYS C 1 282 ? -1.985 -8.818 -33.887 1.00 2.00 282 LYS C O 1
ATOM 7383 N N . VAL C 1 283 ? -3.744 -9.708 -34.954 1.00 2.00 283 VAL C N 1
ATOM 7384 C CA . VAL C 1 283 ? -4.070 -10.629 -33.894 1.00 2.00 283 VAL C CA 1
ATOM 7385 C C . VAL C 1 283 ? -2.848 -11.443 -33.485 1.00 2.00 283 VAL C C 1
ATOM 7386 O O . VAL C 1 283 ? -2.419 -11.420 -32.296 1.00 2.00 283 VAL C O 1
ATOM 7390 N N . CYS C 1 284 ? -2.295 -12.178 -34.455 1.00 2.00 284 CYS C N 1
ATOM 7391 C CA . CYS C 1 284 ? -1.062 -12.895 -34.222 1.00 2.00 284 CYS C CA 1
ATOM 7392 C C . CYS C 1 284 ? 0.120 -12.041 -33.625 1.00 2.00 284 CYS C C 1
ATOM 7393 O O . CYS C 1 284 ? 0.808 -12.512 -32.727 1.00 2.00 284 CYS C O 1
ATOM 7396 N N . LYS C 1 285 ? 0.341 -10.804 -34.109 1.00 2.00 285 LYS C N 1
ATOM 7397 C CA . LYS C 1 285 ? 1.431 -9.976 -33.573 1.00 2.00 285 LYS C CA 1
ATOM 7398 C C . LYS C 1 285 ? 1.105 -9.755 -32.127 1.00 2.00 285 LYS C C 1
ATOM 7399 O O . LYS C 1 285 ? 1.886 -10.131 -31.250 1.00 2.00 285 LYS C O 1
ATOM 7405 N N . GLY C 1 286 ? -0.069 -9.167 -31.904 1.00 2.00 286 GLY C N 1
ATOM 7406 C CA . GLY C 1 286 ? -0.695 -9.041 -30.585 1.00 2.00 286 GLY C CA 1
ATOM 7407 C C . GLY C 1 286 ? -0.812 -10.287 -29.712 1.00 2.00 286 GLY C C 1
ATOM 7408 O O . GLY C 1 286 ? -0.512 -10.235 -28.515 1.00 2.00 286 GLY C O 1
ATOM 7409 N N . LEU C 1 287 ? -1.233 -11.418 -30.258 1.00 2.00 287 LEU C N 1
ATOM 7410 C CA . LEU C 1 287 ? -1.240 -12.625 -29.416 1.00 2.00 287 LEU C CA 1
ATOM 7411 C C . LEU C 1 287 ? 0.135 -13.177 -29.019 1.00 2.00 287 LEU C C 1
ATOM 7412 O O . LEU C 1 287 ? 0.260 -13.667 -27.920 1.00 2.00 287 LEU C O 1
ATOM 7417 N N . LEU C 1 288 ? 1.139 -13.087 -29.897 1.00 2.00 288 LEU C N 1
ATOM 7418 C CA . LEU C 1 288 ? 2.536 -13.279 -29.520 1.00 2.00 288 LEU C CA 1
ATOM 7419 C C . LEU C 1 288 ? 3.033 -12.331 -28.406 1.00 2.00 288 LEU C C 1
ATOM 7420 O O . LEU C 1 288 ? 3.529 -12.821 -27.395 1.00 2.00 288 LEU C O 1
ATOM 7425 N N . LYS C 1 289 ? 2.901 -10.998 -28.555 1.00 2.00 289 LYS C N 1
ATOM 7426 C CA . LYS C 1 289 ? 3.203 -10.058 -27.452 1.00 2.00 289 LYS C CA 1
ATOM 7427 C C . LYS C 1 289 ? 2.492 -10.512 -26.178 1.00 2.00 289 LYS C C 1
ATOM 7428 O O . LYS C 1 289 ? 3.063 -10.511 -25.080 1.00 2.00 289 LYS C O 1
ATOM 7434 N N . MET C 1 290 ? 1.240 -10.909 -26.306 1.00 2.00 290 MET C N 1
ATOM 7435 C CA . MET C 1 290 ? 0.567 -11.351 -25.139 1.00 2.00 290 MET C CA 1
ATOM 7436 C C . MET C 1 290 ? 1.299 -12.569 -24.552 1.00 2.00 290 MET C C 1
ATOM 7437 O O . MET C 1 290 ? 1.876 -12.427 -23.496 1.00 2.00 290 MET C O 1
ATOM 7442 N N . TYR C 1 291 ? 1.319 -13.729 -25.214 1.00 2.00 291 TYR C N 1
ATOM 7443 C CA . TYR C 1 291 ? 2.107 -14.895 -24.760 1.00 2.00 291 TYR C CA 1
ATOM 7444 C C . TYR C 1 291 ? 3.362 -14.586 -23.940 1.00 2.00 291 TYR C C 1
ATOM 7445 O O . TYR C 1 291 ? 3.640 -15.136 -22.841 1.00 2.00 291 TYR C O 1
ATOM 7454 N N . SER C 1 292 ? 4.161 -13.678 -24.449 1.00 2.00 292 SER C N 1
ATOM 7455 C CA . SER C 1 292 ? 5.403 -13.488 -23.721 1.00 2.00 292 SER C CA 1
ATOM 7456 C C . SER C 1 292 ? 5.256 -12.666 -22.430 1.00 2.00 292 SER C C 1
ATOM 7457 O O . SER C 1 292 ? 6.109 -12.734 -21.583 1.00 2.00 292 SER C O 1
ATOM 7460 N N . VAL C 1 293 ? 4.164 -11.926 -22.281 1.00 2.00 293 VAL C N 1
ATOM 7461 C CA . VAL C 1 293 ? 3.790 -11.401 -20.977 1.00 2.00 293 VAL C CA 1
ATOM 7462 C C . VAL C 1 293 ? 3.003 -12.450 -20.208 1.00 2.00 293 VAL C C 1
ATOM 7463 O O . VAL C 1 293 ? 3.461 -13.030 -19.232 1.00 2.00 293 VAL C O 1
ATOM 7467 N N . GLU C 1 294 ? 1.781 -12.668 -20.674 1.00 2.00 294 GLU C N 1
ATOM 7468 C CA . GLU C 1 294 ? 0.743 -13.436 -19.955 1.00 2.00 294 GLU C CA 1
ATOM 7469 C C . GLU C 1 294 ? 1.021 -14.977 -19.699 1.00 2.00 294 GLU C C 1
ATOM 7470 O O . GLU C 1 294 ? 0.540 -15.580 -18.710 1.00 2.00 294 GLU C O 1
ATOM 7476 N N . VAL C 1 295 ? 1.850 -15.602 -20.523 1.00 2.00 295 VAL C N 1
ATOM 7477 C CA . VAL C 1 295 ? 2.449 -16.868 -20.070 1.00 2.00 295 VAL C CA 1
ATOM 7478 C C . VAL C 1 295 ? 3.956 -16.748 -19.665 1.00 2.00 295 VAL C C 1
ATOM 7479 O O . VAL C 1 295 ? 4.363 -17.172 -18.555 1.00 2.00 295 VAL C O 1
ATOM 7483 N N . LEU C 1 296 ? 4.801 -16.157 -20.507 1.00 2.00 296 LEU C N 1
ATOM 7484 C CA . LEU C 1 296 ? 6.196 -16.498 -20.207 1.00 2.00 296 LEU C CA 1
ATOM 7485 C C . LEU C 1 296 ? 6.727 -15.786 -18.979 1.00 2.00 296 LEU C C 1
ATOM 7486 O O . LEU C 1 296 ? 7.729 -16.199 -18.397 1.00 2.00 296 LEU C O 1
ATOM 7491 N N . LYS C 1 297 ? 5.989 -14.783 -18.537 1.00 2.00 297 LYS C N 1
ATOM 7492 C CA . LYS C 1 297 ? 6.464 -13.974 -17.458 1.00 2.00 297 LYS C CA 1
ATOM 7493 C C . LYS C 1 297 ? 5.579 -14.121 -16.190 1.00 2.00 297 LYS C C 1
ATOM 7494 O O . LYS C 1 297 ? 5.774 -13.417 -15.200 1.00 2.00 297 LYS C O 1
ATOM 7500 N N . LYS C 1 298 ? 4.628 -15.037 -16.200 1.00 2.00 298 LYS C N 1
ATOM 7501 C CA . LYS C 1 298 ? 3.769 -15.148 -15.071 1.00 2.00 298 LYS C CA 1
ATOM 7502 C C . LYS C 1 298 ? 3.967 -16.542 -14.436 1.00 2.00 298 LYS C C 1
ATOM 7503 O O . LYS C 1 298 ? 3.934 -17.589 -15.117 1.00 2.00 298 LYS C O 1
ATOM 7509 N N . PHE C 1 299 ? 4.145 -16.515 -13.113 1.00 2.00 299 PHE C N 1
ATOM 7510 C CA . PHE C 1 299 ? 4.599 -17.579 -12.225 1.00 2.00 299 PHE C CA 1
ATOM 7511 C C . PHE C 1 299 ? 3.628 -18.733 -12.088 1.00 2.00 299 PHE C C 1
ATOM 7512 O O . PHE C 1 299 ? 4.031 -19.919 -12.252 1.00 2.00 299 PHE C O 1
ATOM 7520 N N . PRO C 1 300 ? 2.337 -18.418 -11.784 1.00 2.00 300 PRO C N 1
ATOM 7521 C CA . PRO C 1 300 ? 1.440 -19.531 -11.663 1.00 2.00 300 PRO C CA 1
ATOM 7522 C C . PRO C 1 300 ? 1.557 -20.339 -12.907 1.00 2.00 300 PRO C C 1
ATOM 7523 O O . PRO C 1 300 ? 1.244 -21.485 -12.881 1.00 2.00 300 PRO C O 1
ATOM 7527 N N . VAL C 1 301 ? 2.032 -19.762 -14.010 1.00 2.00 301 VAL C N 1
ATOM 7528 C CA . VAL C 1 301 ? 1.986 -20.404 -15.324 1.00 2.00 301 VAL C CA 1
ATOM 7529 C C . VAL C 1 301 ? 3.259 -21.087 -15.689 1.00 2.00 301 VAL C C 1
ATOM 7530 O O . VAL C 1 301 ? 3.236 -22.018 -16.470 1.00 2.00 301 VAL C O 1
ATOM 7534 N N . VAL C 1 302 ? 4.372 -20.650 -15.137 1.00 2.00 302 VAL C N 1
ATOM 7535 C CA . VAL C 1 302 ? 5.646 -21.158 -15.649 1.00 2.00 302 VAL C CA 1
ATOM 7536 C C . VAL C 1 302 ? 6.460 -21.929 -14.618 1.00 2.00 302 VAL C C 1
ATOM 7537 O O . VAL C 1 302 ? 7.347 -22.673 -15.004 1.00 2.00 302 VAL C O 1
ATOM 7541 N N . GLN C 1 303 ? 6.143 -21.782 -13.329 1.00 2.00 303 GLN C N 1
ATOM 7542 C CA . GLN C 1 303 ? 6.874 -22.473 -12.271 1.00 2.00 303 GLN C CA 1
ATOM 7543 C C . GLN C 1 303 ? 7.094 -24.004 -12.468 1.00 2.00 303 GLN C C 1
ATOM 7544 O O . GLN C 1 303 ? 8.061 -24.563 -11.897 1.00 2.00 303 GLN C O 1
ATOM 7550 N N . HIS C 1 304 ? 6.246 -24.687 -13.267 1.00 2.00 304 HIS C N 1
ATOM 7551 C CA . HIS C 1 304 ? 6.474 -26.128 -13.510 1.00 2.00 304 HIS C CA 1
ATOM 7552 C C . HIS C 1 304 ? 7.184 -26.392 -14.803 1.00 2.00 304 HIS C C 1
ATOM 7553 O O . HIS C 1 304 ? 7.371 -27.548 -15.207 1.00 2.00 304 HIS C O 1
ATOM 7560 N N . PHE C 1 305 ? 7.622 -25.328 -15.459 1.00 2.00 305 PHE C N 1
ATOM 7561 C CA . PHE C 1 305 ? 8.724 -25.571 -16.402 1.00 2.00 305 PHE C CA 1
ATOM 7562 C C . PHE C 1 305 ? 9.965 -26.025 -15.644 1.00 2.00 305 PHE C C 1
ATOM 7563 O O . PHE C 1 305 ? 10.509 -25.271 -14.849 1.00 2.00 305 PHE C O 1
ATOM 7571 N N . TRP C 1 306 ? 10.396 -27.259 -15.864 1.00 2.00 306 TRP C N 1
ATOM 7572 C CA . TRP C 1 306 ? 11.676 -27.668 -15.294 1.00 2.00 306 TRP C CA 1
ATOM 7573 C C . TRP C 1 306 ? 12.886 -27.709 -16.290 1.00 2.00 306 TRP C C 1
ATOM 7574 O O . TRP C 1 306 ? 12.767 -28.037 -17.481 1.00 2.00 306 TRP C O 1
ATOM 7585 N N . PHE C 1 307 ? 14.056 -27.385 -15.763 1.00 2.00 307 PHE C N 1
ATOM 7586 C CA . PHE C 1 307 ? 15.247 -27.261 -16.593 1.00 2.00 307 PHE C CA 1
ATOM 7587 C C . PHE C 1 307 ? 16.213 -28.401 -16.360 1.00 2.00 307 PHE C C 1
ATOM 7588 O O . PHE C 1 307 ? 16.531 -28.791 -15.224 1.00 2.00 307 PHE C O 1
ATOM 7596 N N . GLY C 1 308 ? 16.608 -28.966 -17.481 1.00 2.00 308 GLY C N 1
ATOM 7597 C CA . GLY C 1 308 ? 17.701 -29.883 -17.546 1.00 2.00 308 GLY C CA 1
ATOM 7598 C C . GLY C 1 308 ? 18.919 -29.110 -18.004 1.00 2.00 308 GLY C C 1
ATOM 7599 O O . GLY C 1 308 ? 19.006 -27.865 -17.851 1.00 2.00 308 GLY C O 1
ATOM 7600 N N . THR C 1 309 ? 19.843 -29.862 -18.592 1.00 2.00 309 THR C N 1
ATOM 7601 C CA . THR C 1 309 ? 21.148 -29.356 -18.947 1.00 2.00 309 THR C CA 1
ATOM 7602 C C . THR C 1 309 ? 21.276 -29.593 -20.424 1.00 2.00 309 THR C C 1
ATOM 7603 O O . THR C 1 309 ? 22.203 -29.107 -21.045 1.00 2.00 309 THR C O 1
ATOM 7607 N N . GLY C 1 310 ? 20.307 -30.306 -20.987 1.00 2.00 310 GLY C N 1
ATOM 7608 C CA . GLY C 1 310 ? 20.360 -30.683 -22.376 1.00 2.00 310 GLY C CA 1
ATOM 7609 C C . GLY C 1 310 ? 19.601 -29.682 -23.189 1.00 2.00 310 GLY C C 1
ATOM 7610 O O . GLY C 1 310 ? 20.203 -28.800 -23.768 1.00 2.00 310 GLY C O 1
ATOM 7611 N N . PHE C 1 311 ? 18.281 -29.814 -23.203 1.00 2.00 311 PHE C N 1
ATOM 7612 C CA . PHE C 1 311 ? 17.395 -28.948 -24.018 1.00 2.00 311 PHE C CA 1
ATOM 7613 C C . PHE C 1 311 ? 17.150 -27.509 -23.595 1.00 2.00 311 PHE C C 1
ATOM 7614 O O . PHE C 1 311 ? 17.200 -26.656 -24.435 1.00 2.00 311 PHE C O 1
ATOM 7622 N N . PHE C 1 312 ? 16.840 -27.261 -22.321 1.00 2.00 312 PHE C N 1
ATOM 7623 C CA . PHE C 1 312 ? 16.352 -25.934 -21.822 1.00 2.00 312 PHE C CA 1
ATOM 7624 C C . PHE C 1 312 ? 17.052 -25.591 -20.493 1.00 2.00 312 PHE C C 1
ATOM 7625 O O . PHE C 1 312 ? 16.436 -25.624 -19.398 1.00 2.00 312 PHE C O 1
ATOM 7633 N N . PRO C 1 313 ? 18.365 -25.297 -20.576 1.00 2.00 313 PRO C N 1
ATOM 7634 C CA . PRO C 1 313 ? 19.234 -24.971 -19.442 1.00 2.00 313 PRO C CA 1
ATOM 7635 C C . PRO C 1 313 ? 18.875 -23.646 -18.759 1.00 2.00 313 PRO C C 1
ATOM 7636 O O . PRO C 1 313 ? 18.455 -22.676 -19.410 1.00 2.00 313 PRO C O 1
ATOM 7640 N N . TRP C 1 314 ? 19.091 -23.631 -17.445 1.00 2.00 314 TRP C N 1
ATOM 7641 C CA . TRP C 1 314 ? 18.984 -22.441 -16.601 1.00 2.00 314 TRP C CA 1
ATOM 7642 C C . TRP C 1 314 ? 20.346 -21.701 -16.570 1.00 2.00 314 TRP C C 1
ATOM 7643 O O . TRP C 1 314 ? 20.897 -21.512 -15.509 1.00 2.00 314 TRP C O 1
ATOM 7654 N N . VAL C 1 315 ? 20.921 -21.354 -17.733 1.00 2.00 315 VAL C N 1
ATOM 7655 C CA . VAL C 1 315 ? 22.165 -20.527 -17.800 1.00 2.00 315 VAL C CA 1
ATOM 7656 C C . VAL C 1 315 ? 21.809 -19.186 -18.381 1.00 2.00 315 VAL C C 1
ATOM 7657 O O . VAL C 1 315 ? 20.788 -19.077 -19.068 1.00 2.00 315 VAL C O 1
ATOM 7661 N N . ASN C 1 316 ? 22.662 -18.192 -18.152 1.00 2.00 316 ASN C N 1
ATOM 7662 C CA . ASN C 1 316 ? 22.321 -16.799 -18.421 1.00 2.00 316 ASN C CA 1
ATOM 7663 C C . ASN C 1 316 ? 22.460 -16.230 -19.871 1.00 2.00 316 ASN C C 1
ATOM 7664 O O . ASN C 1 316 ? 22.722 -16.984 -20.811 1.00 2.00 316 ASN C O 1
ATOM 7669 N N . ILE C 1 317 ? 22.172 -14.926 -20.046 1.00 2.00 317 ILE C N 1
ATOM 7670 C CA . ILE C 1 317 ? 22.681 -14.071 -21.175 1.00 2.00 317 ILE C CA 1
ATOM 7671 C C . ILE C 1 317 ? 22.785 -12.578 -20.778 1.00 2.00 317 ILE C C 1
ATOM 7672 O O . ILE C 1 317 ? 23.812 -11.953 -20.997 1.00 2.00 317 ILE C O 1
ATOM 7677 N N . SER D 1 2 ? -79.501 31.419 -1.603 1.00 2.00 2 SER D N 1
ATOM 7678 C CA . SER D 1 2 ? -79.892 30.176 -2.335 1.00 2.67 2 SER D CA 1
ATOM 7679 C C . SER D 1 2 ? -78.792 29.095 -2.213 1.00 2.46 2 SER D C 1
ATOM 7680 O O . SER D 1 2 ? -77.704 29.367 -1.745 1.00 2.68 2 SER D O 1
ATOM 7683 N N . LEU D 1 3 ? -79.062 27.872 -2.636 1.00 2.28 3 LEU D N 1
ATOM 7684 C CA . LEU D 1 3 ? -78.077 26.815 -2.491 1.00 2.07 3 LEU D CA 1
ATOM 7685 C C . LEU D 1 3 ? -76.831 27.027 -3.395 1.00 2.40 3 LEU D C 1
ATOM 7686 O O . LEU D 1 3 ? -75.715 26.582 -3.070 1.00 2.00 3 LEU D O 1
ATOM 7691 N N . ASP D 1 4 ? -77.009 27.735 -4.513 1.00 3.27 4 ASP D N 1
ATOM 7692 C CA . ASP D 1 4 ? -75.968 27.733 -5.587 1.00 4.26 4 ASP D CA 1
ATOM 7693 C C . ASP D 1 4 ? -74.692 28.457 -5.218 1.00 4.32 4 ASP D C 1
ATOM 7694 O O . ASP D 1 4 ? -73.610 27.881 -5.289 1.00 4.36 4 ASP D O 1
ATOM 7699 N N . ARG D 1 5 ? -74.834 29.714 -4.822 1.00 4.56 5 ARG D N 1
ATOM 7700 C CA . ARG D 1 5 ? -73.693 30.553 -4.571 1.00 5.11 5 ARG D CA 1
ATOM 7701 C C . ARG D 1 5 ? -73.882 31.432 -3.351 1.00 5.43 5 ARG D C 1
ATOM 7702 O O . ARG D 1 5 ? -74.974 31.517 -2.823 1.00 5.53 5 ARG D O 1
ATOM 7710 N N . VAL D 1 6 ? -72.789 32.064 -2.918 1.00 5.80 6 VAL D N 1
ATOM 7711 C CA . VAL D 1 6 ? -72.706 32.966 -1.759 1.00 5.92 6 VAL D CA 1
ATOM 7712 C C . VAL D 1 6 ? -72.692 34.436 -2.223 1.00 6.33 6 VAL D C 1
ATOM 7713 O O . VAL D 1 6 ? -72.072 34.740 -3.237 1.00 6.59 6 VAL D O 1
ATOM 7717 N N . ASP D 1 7 ? -73.361 35.334 -1.481 1.00 7.27 7 ASP D N 1
ATOM 7718 C CA . ASP D 1 7 ? -73.542 36.802 -1.833 1.00 7.77 7 ASP D CA 1
ATOM 7719 C C . ASP D 1 7 ? -72.305 37.766 -2.059 1.00 7.78 7 ASP D C 1
ATOM 7720 O O . ASP D 1 7 ? -72.520 38.962 -2.203 1.00 7.97 7 ASP D O 1
ATOM 7725 N N . TRP D 1 8 ? -71.056 37.277 -2.102 1.00 8.11 8 TRP D N 1
ATOM 7726 C CA . TRP D 1 8 ? -69.835 38.129 -1.987 1.00 8.68 8 TRP D CA 1
ATOM 7727 C C . TRP D 1 8 ? -69.879 39.445 -2.826 1.00 9.06 8 TRP D C 1
ATOM 7728 O O . TRP D 1 8 ? -70.246 39.364 -4.008 1.00 9.30 8 TRP D O 1
ATOM 7739 N N . PRO D 1 9 ? -69.507 40.655 -2.248 1.00 9.30 9 PRO D N 1
ATOM 7740 C CA . PRO D 1 9 ? -69.041 40.993 -0.868 1.00 8.94 9 PRO D CA 1
ATOM 7741 C C . PRO D 1 9 ? -70.124 40.796 0.187 1.00 8.74 9 PRO D C 1
ATOM 7742 O O . PRO D 1 9 ? -69.916 40.056 1.166 1.00 8.74 9 PRO D O 1
ATOM 7746 N N . HIS D 1 10 ? -71.278 41.418 -0.067 1.00 8.08 10 HIS D N 1
ATOM 7747 C CA . HIS D 1 10 ? -72.243 41.764 0.954 1.00 7.70 10 HIS D CA 1
ATOM 7748 C C . HIS D 1 10 ? -73.029 40.666 1.679 1.00 7.01 10 HIS D C 1
ATOM 7749 O O . HIS D 1 10 ? -74.240 40.521 1.472 1.00 7.31 10 HIS D O 1
ATOM 7756 N N . ALA D 1 11 ? -72.321 39.934 2.550 1.00 5.79 11 ALA D N 1
ATOM 7757 C CA . ALA D 1 11 ? -72.830 38.877 3.466 1.00 4.23 11 ALA D CA 1
ATOM 7758 C C . ALA D 1 11 ? -71.552 38.409 4.203 1.00 3.26 11 ALA D C 1
ATOM 7759 O O . ALA D 1 11 ? -70.513 38.180 3.559 1.00 2.79 11 ALA D O 1
ATOM 7761 N N . THR D 1 12 ? -71.588 38.331 5.538 1.00 2.00 12 THR D N 1
ATOM 7762 C CA . THR D 1 12 ? -70.319 38.323 6.302 1.00 2.00 12 THR D CA 1
ATOM 7763 C C . THR D 1 12 ? -69.830 36.950 6.658 1.00 2.00 12 THR D C 1
ATOM 7764 O O . THR D 1 12 ? -70.558 35.965 6.535 1.00 2.00 12 THR D O 1
ATOM 7768 N N . PHE D 1 13 ? -68.570 36.906 7.082 1.00 2.00 13 PHE D N 1
ATOM 7769 C CA . PHE D 1 13 ? -67.835 35.641 7.196 1.00 2.00 13 PHE D CA 1
ATOM 7770 C C . PHE D 1 13 ? -67.189 35.436 8.521 1.00 2.00 13 PHE D C 1
ATOM 7771 O O . PHE D 1 13 ? -66.111 35.930 8.745 1.00 2.00 13 PHE D O 1
ATOM 7779 N N . SER D 1 14 ? -67.830 34.671 9.390 1.00 2.00 14 SER D N 1
ATOM 7780 C CA . SER D 1 14 ? -67.313 34.455 10.738 1.00 2.00 14 SER D CA 1
ATOM 7781 C C . SER D 1 14 ? -66.570 33.116 10.826 1.00 2.00 14 SER D C 1
ATOM 7782 O O . SER D 1 14 ? -66.653 32.300 9.922 1.00 2.00 14 SER D O 1
ATOM 7785 N N . THR D 1 15 ? -65.782 32.944 11.880 1.00 2.00 15 THR D N 1
ATOM 7786 C CA . THR D 1 15 ? -65.147 31.668 12.182 1.00 2.00 15 THR D CA 1
ATOM 7787 C C . THR D 1 15 ? -66.260 30.708 12.565 1.00 2.00 15 THR D C 1
ATOM 7788 O O . THR D 1 15 ? -67.093 31.057 13.394 1.00 2.00 15 THR D O 1
ATOM 7792 N N . PRO D 1 16 ? -66.296 29.506 11.926 1.00 2.00 16 PRO D N 1
ATOM 7793 C CA . PRO D 1 16 ? -67.392 28.575 12.183 1.00 2.00 16 PRO D CA 1
ATOM 7794 C C . PRO D 1 16 ? -67.257 28.188 13.618 1.00 2.00 16 PRO D C 1
ATOM 7795 O O . PRO D 1 16 ? -66.177 28.345 14.167 1.00 2.00 16 PRO D O 1
ATOM 7799 N N . VAL D 1 17 ? -68.324 27.751 14.261 1.00 2.00 17 VAL D N 1
ATOM 7800 C CA . VAL D 1 17 ? -68.148 27.291 15.620 1.00 2.00 17 VAL D CA 1
ATOM 7801 C C . VAL D 1 17 ? -69.303 26.510 16.117 1.00 2.00 17 VAL D C 1
ATOM 7802 O O . VAL D 1 17 ? -70.118 27.044 16.847 1.00 2.00 17 VAL D O 1
ATOM 7806 N N . LYS D 1 18 ? -69.366 25.252 15.687 1.00 2.00 18 LYS D N 1
ATOM 7807 C CA . LYS D 1 18 ? -69.842 24.181 16.549 1.00 2.00 18 LYS D CA 1
ATOM 7808 C C . LYS D 1 18 ? -71.276 24.335 16.960 1.00 2.00 18 LYS D C 1
ATOM 7809 O O . LYS D 1 18 ? -71.555 24.921 17.959 1.00 2.00 18 LYS D O 1
ATOM 7815 N N . ARG D 1 19 ? -72.186 23.745 16.206 1.00 2.00 19 ARG D N 1
ATOM 7816 C CA . ARG D 1 19 ? -73.568 23.880 16.560 1.00 2.00 19 ARG D CA 1
ATOM 7817 C C . ARG D 1 19 ? -74.284 22.581 16.873 1.00 2.00 19 ARG D C 1
ATOM 7818 O O . ARG D 1 19 ? -75.337 22.624 17.491 1.00 2.00 19 ARG D O 1
ATOM 7826 N N . ILE D 1 20 ? -73.727 21.435 16.482 1.00 2.00 20 ILE D N 1
ATOM 7827 C CA . ILE D 1 20 ? -74.396 20.160 16.796 1.00 2.00 20 ILE D CA 1
ATOM 7828 C C . ILE D 1 20 ? -73.959 19.473 18.109 1.00 2.00 20 ILE D C 1
ATOM 7829 O O . ILE D 1 20 ? -72.863 18.900 18.172 1.00 2.00 20 ILE D O 1
ATOM 7834 N N . PHE D 1 21 ? -74.841 19.516 19.118 1.00 2.00 21 PHE D N 1
ATOM 7835 C CA . PHE D 1 21 ? -74.606 18.931 20.475 1.00 2.00 21 PHE D CA 1
ATOM 7836 C C . PHE D 1 21 ? -75.338 17.584 20.781 1.00 2.00 21 PHE D C 1
ATOM 7837 O O . PHE D 1 21 ? -74.710 16.557 20.664 1.00 2.00 21 PHE D O 1
ATOM 7845 N N . ASP D 1 22 ? -76.623 17.577 21.192 1.00 2.00 22 ASP D N 1
ATOM 7846 C CA . ASP D 1 22 ? -77.458 16.340 21.287 1.00 2.00 22 ASP D CA 1
ATOM 7847 C C . ASP D 1 22 ? -78.001 15.791 19.923 1.00 2.00 22 ASP D C 1
ATOM 7848 O O . ASP D 1 22 ? -77.693 16.336 18.853 1.00 2.00 22 ASP D O 1
ATOM 7853 N N . THR D 1 23 ? -78.755 14.683 19.999 1.00 2.00 23 THR D N 1
ATOM 7854 C CA . THR D 1 23 ? -79.746 14.203 19.025 1.00 2.00 23 THR D CA 1
ATOM 7855 C C . THR D 1 23 ? -80.577 15.298 18.391 1.00 2.00 23 THR D C 1
ATOM 7856 O O . THR D 1 23 ? -80.738 15.379 17.167 1.00 2.00 23 THR D O 1
ATOM 7860 N N . GLN D 1 24 ? -81.123 16.130 19.260 1.00 2.00 24 GLN D N 1
ATOM 7861 C CA . GLN D 1 24 ? -82.068 17.170 18.901 1.00 2.00 24 GLN D CA 1
ATOM 7862 C C . GLN D 1 24 ? -81.525 18.086 17.890 1.00 2.00 24 GLN D C 1
ATOM 7863 O O . GLN D 1 24 ? -82.088 18.292 16.833 1.00 2.00 24 GLN D O 1
ATOM 7869 N N . THR D 1 25 ? -80.402 18.653 18.265 1.00 2.00 25 THR D N 1
ATOM 7870 C CA . THR D 1 25 ? -79.726 19.637 17.455 1.00 2.00 25 THR D CA 1
ATOM 7871 C C . THR D 1 25 ? -79.212 19.019 16.128 1.00 2.00 25 THR D C 1
ATOM 7872 O O . THR D 1 25 ? -78.990 19.741 15.125 1.00 2.00 25 THR D O 1
ATOM 7876 N N . THR D 1 26 ? -79.089 17.678 16.124 1.00 2.00 26 THR D N 1
ATOM 7877 C CA . THR D 1 26 ? -78.952 16.894 14.849 1.00 2.00 26 THR D CA 1
ATOM 7878 C C . THR D 1 26 ? -80.283 16.884 14.080 1.00 2.00 26 THR D C 1
ATOM 7879 O O . THR D 1 26 ? -80.306 16.842 12.856 1.00 2.00 26 THR D O 1
ATOM 7883 N N . LEU D 1 27 ? -81.402 16.965 14.770 1.00 2.00 27 LEU D N 1
ATOM 7884 C CA . LEU D 1 27 ? -82.595 17.152 13.996 1.00 2.00 27 LEU D CA 1
ATOM 7885 C C . LEU D 1 27 ? -82.706 18.549 13.395 1.00 2.00 27 LEU D C 1
ATOM 7886 O O . LEU D 1 27 ? -83.211 18.689 12.283 1.00 2.00 27 LEU D O 1
ATOM 7891 N N . ASP D 1 28 ? -82.178 19.574 14.066 1.00 2.00 28 ASP D N 1
ATOM 7892 C CA . ASP D 1 28 ? -82.265 20.927 13.486 1.00 2.00 28 ASP D CA 1
ATOM 7893 C C . ASP D 1 28 ? -81.318 21.117 12.331 1.00 2.00 28 ASP D C 1
ATOM 7894 O O . ASP D 1 28 ? -81.577 21.922 11.429 1.00 2.00 28 ASP D O 1
ATOM 7899 N N . PHE D 1 29 ? -80.234 20.363 12.368 1.00 2.00 29 PHE D N 1
ATOM 7900 C CA . PHE D 1 29 ? -79.311 20.337 11.264 1.00 2.00 29 PHE D CA 1
ATOM 7901 C C . PHE D 1 29 ? -79.976 20.022 9.928 1.00 2.00 29 PHE D C 1
ATOM 7902 O O . PHE D 1 29 ? -79.536 20.501 8.896 1.00 2.00 29 PHE D O 1
ATOM 7910 N N . GLN D 1 30 ? -81.040 19.230 9.934 1.00 2.00 30 GLN D N 1
ATOM 7911 C CA . GLN D 1 30 ? -81.743 18.923 8.667 1.00 2.00 30 GLN D CA 1
ATOM 7912 C C . GLN D 1 30 ? -82.484 20.137 8.020 1.00 2.00 30 GLN D C 1
ATOM 7913 O O . GLN D 1 30 ? -82.510 20.245 6.802 1.00 2.00 30 GLN D O 1
ATOM 7919 N N . SER D 1 31 ? -83.039 21.074 8.778 1.00 2.00 31 SER D N 1
ATOM 7920 C CA . SER D 1 31 ? -83.689 22.211 8.104 1.00 2.00 31 SER D CA 1
ATOM 7921 C C . SER D 1 31 ? -82.783 23.424 7.822 1.00 2.00 31 SER D C 1
ATOM 7922 O O . SER D 1 31 ? -83.257 24.492 7.339 1.00 2.00 31 SER D O 1
ATOM 7925 N N . SER D 1 32 ? -81.496 23.247 8.113 1.00 2.00 32 SER D N 1
ATOM 7926 C CA . SER D 1 32 ? -80.491 24.294 7.980 1.00 2.00 32 SER D CA 1
ATOM 7927 C C . SER D 1 32 ? -80.111 24.415 6.535 1.00 2.00 32 SER D C 1
ATOM 7928 O O . SER D 1 32 ? -80.317 23.473 5.784 1.00 2.00 32 SER D O 1
ATOM 7931 N N . LEU D 1 33 ? -79.530 25.562 6.167 1.00 2.00 33 LEU D N 1
ATOM 7932 C CA . LEU D 1 33 ? -79.066 25.812 4.817 1.00 2.00 33 LEU D CA 1
ATOM 7933 C C . LEU D 1 33 ? -77.924 24.918 4.648 1.00 2.00 33 LEU D C 1
ATOM 7934 O O . LEU D 1 33 ? -77.796 24.249 3.626 1.00 2.00 33 LEU D O 1
ATOM 7939 N N . ALA D 1 34 ? -77.069 24.919 5.660 1.00 2.00 34 ALA D N 1
ATOM 7940 C CA . ALA D 1 34 ? -75.788 24.312 5.490 1.00 2.00 34 ALA D CA 1
ATOM 7941 C C . ALA D 1 34 ? -76.015 22.915 4.861 1.00 2.00 34 ALA D C 1
ATOM 7942 O O . ALA D 1 34 ? -75.307 22.517 3.881 1.00 2.00 34 ALA D O 1
ATOM 7944 N N . ILE D 1 35 ? -77.055 22.217 5.330 1.00 2.00 35 ILE D N 1
ATOM 7945 C CA . ILE D 1 35 ? -77.265 20.864 4.829 1.00 2.00 35 ILE D CA 1
ATOM 7946 C C . ILE D 1 35 ? -77.682 20.832 3.343 1.00 2.00 35 ILE D C 1
ATOM 7947 O O . ILE D 1 35 ? -77.036 20.132 2.558 1.00 2.00 35 ILE D O 1
ATOM 7952 N N . HIS D 1 36 ? -78.705 21.603 2.958 1.00 2.00 36 HIS D N 1
ATOM 7953 C CA . HIS D 1 36 ? -79.067 21.784 1.523 1.00 2.00 36 HIS D CA 1
ATOM 7954 C C . HIS D 1 36 ? -77.855 22.182 0.640 1.00 2.00 36 HIS D C 1
ATOM 7955 O O . HIS D 1 36 ? -77.531 21.464 -0.310 1.00 2.00 36 HIS D O 1
ATOM 7962 N N . ARG D 1 37 ? -77.177 23.290 0.954 1.00 2.00 37 ARG D N 1
ATOM 7963 C CA . ARG D 1 37 ? -75.874 23.553 0.306 1.00 2.00 37 ARG D CA 1
ATOM 7964 C C . ARG D 1 37 ? -74.897 22.408 0.367 1.00 2.00 37 ARG D C 1
ATOM 7965 O O . ARG D 1 37 ? -74.141 22.247 -0.557 1.00 2.00 37 ARG D O 1
ATOM 7973 N N . ILE D 1 38 ? -74.875 21.623 1.436 1.00 2.00 38 ILE D N 1
ATOM 7974 C CA . ILE D 1 38 ? -74.121 20.370 1.344 1.00 2.00 38 ILE D CA 1
ATOM 7975 C C . ILE D 1 38 ? -74.702 19.343 0.345 1.00 2.00 38 ILE D C 1
ATOM 7976 O O . ILE D 1 38 ? -73.968 18.893 -0.558 1.00 2.00 38 ILE D O 1
ATOM 7981 N N . LYS D 1 39 ? -75.990 18.975 0.494 1.00 2.00 39 LYS D N 1
ATOM 7982 C CA . LYS D 1 39 ? -76.631 18.035 -0.418 1.00 2.00 39 LYS D CA 1
ATOM 7983 C C . LYS D 1 39 ? -76.462 18.474 -1.877 1.00 2.00 39 LYS D C 1
ATOM 7984 O O . LYS D 1 39 ? -76.036 17.694 -2.726 1.00 2.00 39 LYS D O 1
ATOM 7990 N N . TYR D 1 40 ? -76.741 19.739 -2.143 1.00 2.00 40 TYR D N 1
ATOM 7991 C CA . TYR D 1 40 ? -76.595 20.326 -3.460 1.00 2.00 40 TYR D CA 1
ATOM 7992 C C . TYR D 1 40 ? -75.252 20.129 -4.177 1.00 2.00 40 TYR D C 1
ATOM 7993 O O . TYR D 1 40 ? -75.203 19.853 -5.381 1.00 2.00 40 TYR D O 1
ATOM 8002 N N . HIS D 1 41 ? -74.148 20.311 -3.487 1.00 2.00 41 HIS D N 1
ATOM 8003 C CA . HIS D 1 41 ? -72.891 20.119 -4.191 1.00 2.00 41 HIS D CA 1
ATOM 8004 C C . HIS D 1 41 ? -72.596 18.644 -4.303 1.00 2.00 41 HIS D C 1
ATOM 8005 O O . HIS D 1 41 ? -71.881 18.202 -5.236 1.00 2.00 41 HIS D O 1
ATOM 8012 N N . LEU D 1 42 ? -73.226 17.884 -3.403 1.00 2.00 42 LEU D N 1
ATOM 8013 C CA . LEU D 1 42 ? -73.097 16.453 -3.413 1.00 2.00 42 LEU D CA 1
ATOM 8014 C C . LEU D 1 42 ? -73.715 15.960 -4.658 1.00 2.00 42 LEU D C 1
ATOM 8015 O O . LEU D 1 42 ? -73.076 15.222 -5.392 1.00 2.00 42 LEU D O 1
ATOM 8020 N N . HIS D 1 43 ? -74.953 16.372 -4.912 1.00 2.00 43 HIS D N 1
ATOM 8021 C CA . HIS D 1 43 ? -75.581 15.963 -6.159 1.00 2.00 43 HIS D CA 1
ATOM 8022 C C . HIS D 1 43 ? -74.714 16.389 -7.395 1.00 2.00 43 HIS D C 1
ATOM 8023 O O . HIS D 1 43 ? -74.526 15.601 -8.369 1.00 2.00 43 HIS D O 1
ATOM 8030 N N . LYS D 1 44 ? -74.113 17.581 -7.296 1.00 2.00 44 LYS D N 1
ATOM 8031 C CA . LYS D 1 44 ? -73.477 18.190 -8.449 1.00 2.00 44 LYS D CA 1
ATOM 8032 C C . LYS D 1 44 ? -72.243 17.447 -8.838 1.00 2.00 44 LYS D C 1
ATOM 8033 O O . LYS D 1 44 ? -71.991 17.144 -10.009 1.00 2.00 44 LYS D O 1
ATOM 8039 N N . TYR D 1 45 ? -71.440 17.160 -7.838 1.00 2.00 45 TYR D N 1
ATOM 8040 C CA . TYR D 1 45 ? -70.203 16.500 -8.150 1.00 2.00 45 TYR D CA 1
ATOM 8041 C C . TYR D 1 45 ? -70.504 15.066 -8.499 1.00 2.00 45 TYR D C 1
ATOM 8042 O O . TYR D 1 45 ? -69.709 14.431 -9.208 1.00 2.00 45 TYR D O 1
ATOM 8051 N N . THR D 1 46 ? -71.670 14.564 -8.080 1.00 2.00 46 THR D N 1
ATOM 8052 C CA . THR D 1 46 ? -72.009 13.213 -8.426 1.00 2.00 46 THR D CA 1
ATOM 8053 C C . THR D 1 46 ? -72.501 13.122 -9.863 1.00 2.00 46 THR D C 1
ATOM 8054 O O . THR D 1 46 ? -72.246 12.123 -10.508 1.00 2.00 46 THR D O 1
ATOM 8058 N N . THR D 1 47 ? -73.163 14.156 -10.389 1.00 2.00 47 THR D N 1
ATOM 8059 C CA . THR D 1 47 ? -73.652 14.044 -11.755 1.00 2.00 47 THR D CA 1
ATOM 8060 C C . THR D 1 47 ? -72.483 14.306 -12.677 1.00 2.00 47 THR D C 1
ATOM 8061 O O . THR D 1 47 ? -72.200 13.503 -13.610 1.00 2.00 47 THR D O 1
ATOM 8065 N N . LEU D 1 48 ? -71.734 15.362 -12.313 1.00 2.00 48 LEU D N 1
ATOM 8066 C CA . LEU D 1 48 ? -70.574 15.835 -13.058 1.00 2.00 48 LEU D CA 1
ATOM 8067 C C . LEU D 1 48 ? -69.588 14.702 -13.250 1.00 2.00 48 LEU D C 1
ATOM 8068 O O . LEU D 1 48 ? -69.007 14.527 -14.313 1.00 2.00 48 LEU D O 1
ATOM 8073 N N . ILE D 1 49 ? -69.418 13.884 -12.225 1.00 2.00 49 ILE D N 1
ATOM 8074 C CA . ILE D 1 49 ? -68.439 12.858 -12.402 1.00 2.00 49 ILE D CA 1
ATOM 8075 C C . ILE D 1 49 ? -68.970 11.694 -13.231 1.00 2.00 49 ILE D C 1
ATOM 8076 O O . ILE D 1 49 ? -68.175 10.969 -13.811 1.00 2.00 49 ILE D O 1
ATOM 8081 N N . SER D 1 50 ? -70.279 11.531 -13.376 1.00 2.00 50 SER D N 1
ATOM 8082 C CA . SER D 1 50 ? -70.717 10.402 -14.173 1.00 2.00 50 SER D CA 1
ATOM 8083 C C . SER D 1 50 ? -70.410 10.681 -15.624 1.00 2.00 50 SER D C 1
ATOM 8084 O O . SER D 1 50 ? -70.722 9.853 -16.507 1.00 2.00 50 SER D O 1
ATOM 8087 N N . HIS D 1 51 ? -69.834 11.854 -15.886 1.00 2.00 51 HIS D N 1
ATOM 8088 C CA . HIS D 1 51 ? -69.548 12.261 -17.237 1.00 2.00 51 HIS D CA 1
ATOM 8089 C C . HIS D 1 51 ? -68.170 11.751 -17.539 1.00 2.00 51 HIS D C 1
ATOM 8090 O O . HIS D 1 51 ? -67.756 11.658 -18.683 1.00 2.00 51 HIS D O 1
ATOM 8097 N N . CYS D 1 52 ? -67.451 11.421 -16.486 1.00 2.00 52 CYS D N 1
ATOM 8098 C CA . CYS D 1 52 ? -66.038 11.093 -16.567 1.00 2.00 52 CYS D CA 1
ATOM 8099 C C . CYS D 1 52 ? -65.790 9.628 -16.146 1.00 2.00 52 CYS D C 1
ATOM 8100 O O . CYS D 1 52 ? -65.248 9.403 -15.078 1.00 2.00 52 CYS D O 1
ATOM 8103 N N . SER D 1 53 ? -66.228 8.649 -16.946 1.00 2.00 53 SER D N 1
ATOM 8104 C CA . SER D 1 53 ? -65.812 7.247 -16.806 1.00 2.00 53 SER D CA 1
ATOM 8105 C C . SER D 1 53 ? -64.307 7.011 -17.079 1.00 2.00 53 SER D C 1
ATOM 8106 O O . SER D 1 53 ? -63.693 6.101 -16.535 1.00 2.00 53 SER D O 1
ATOM 8109 N N . ASP D 1 54 ? -63.703 7.793 -17.955 1.00 2.00 54 ASP D N 1
ATOM 8110 C CA . ASP D 1 54 ? -62.383 7.408 -18.379 1.00 2.00 54 ASP D CA 1
ATOM 8111 C C . ASP D 1 54 ? -61.339 8.509 -18.247 1.00 2.00 54 ASP D C 1
ATOM 8112 O O . ASP D 1 54 ? -60.698 8.839 -19.228 1.00 2.00 54 ASP D O 1
ATOM 8117 N N . PRO D 1 55 ? -61.120 9.007 -17.002 1.00 2.00 55 PRO D N 1
ATOM 8118 C CA . PRO D 1 55 ? -60.317 10.209 -16.624 1.00 2.00 55 PRO D CA 1
ATOM 8119 C C . PRO D 1 55 ? -58.852 10.014 -16.956 1.00 2.00 55 PRO D C 1
ATOM 8120 O O . PRO D 1 55 ? -58.380 8.871 -17.059 1.00 2.00 55 PRO D O 1
ATOM 8124 N N . ASP D 1 56 ? -58.100 11.095 -17.135 1.00 2.00 56 ASP D N 1
ATOM 8125 C CA . ASP D 1 56 ? -56.698 10.845 -17.492 1.00 2.00 56 ASP D CA 1
ATOM 8126 C C . ASP D 1 56 ? -55.873 10.638 -16.272 1.00 2.00 56 ASP D C 1
ATOM 8127 O O . ASP D 1 56 ? -55.509 11.604 -15.619 1.00 2.00 56 ASP D O 1
ATOM 8132 N N . PRO D 1 57 ? -55.498 9.372 -16.015 1.00 2.00 57 PRO D N 1
ATOM 8133 C CA . PRO D 1 57 ? -54.771 9.079 -14.775 1.00 2.00 57 PRO D CA 1
ATOM 8134 C C . PRO D 1 57 ? -53.517 10.027 -14.622 1.00 2.00 57 PRO D C 1
ATOM 8135 O O . PRO D 1 57 ? -53.120 10.274 -13.495 1.00 2.00 57 PRO D O 1
ATOM 8139 N N . HIS D 1 58 ? -52.911 10.534 -15.712 1.00 2.00 58 HIS D N 1
ATOM 8140 C CA . HIS D 1 58 ? -51.727 11.371 -15.588 1.00 2.00 58 HIS D CA 1
ATOM 8141 C C . HIS D 1 58 ? -52.099 12.825 -15.709 1.00 2.00 58 HIS D C 1
ATOM 8142 O O . HIS D 1 58 ? -51.232 13.655 -16.032 1.00 2.00 58 HIS D O 1
ATOM 8149 N N . ALA D 1 59 ? -53.355 13.196 -15.525 1.00 2.00 59 ALA D N 1
ATOM 8150 C CA . ALA D 1 59 ? -53.645 14.630 -15.700 1.00 2.00 59 ALA D CA 1
ATOM 8151 C C . ALA D 1 59 ? -52.808 15.459 -14.690 1.00 2.00 59 ALA D C 1
ATOM 8152 O O . ALA D 1 59 ? -52.304 14.931 -13.706 1.00 2.00 59 ALA D O 1
ATOM 8154 N N . THR D 1 60 ? -52.658 16.747 -14.915 1.00 2.00 60 THR D N 1
ATOM 8155 C CA . THR D 1 60 ? -51.924 17.542 -13.955 1.00 2.00 60 THR D CA 1
ATOM 8156 C C . THR D 1 60 ? -52.647 18.824 -13.652 1.00 2.00 60 THR D C 1
ATOM 8157 O O . THR D 1 60 ? -52.786 19.209 -12.499 1.00 2.00 60 THR D O 1
ATOM 8161 N N . ALA D 1 61 ? -53.144 19.473 -14.692 1.00 2.00 61 ALA D N 1
ATOM 8162 C CA . ALA D 1 61 ? -53.787 20.749 -14.487 1.00 2.00 61 ALA D CA 1
ATOM 8163 C C . ALA D 1 61 ? -55.252 20.717 -14.900 1.00 2.00 61 ALA D C 1
ATOM 8164 O O . ALA D 1 61 ? -55.593 20.033 -15.843 1.00 2.00 61 ALA D O 1
ATOM 8166 N N . SER D 1 62 ? -56.124 21.448 -14.219 1.00 2.00 62 SER D N 1
ATOM 8167 C CA . SER D 1 62 ? -57.424 21.679 -14.797 1.00 2.00 62 SER D CA 1
ATOM 8168 C C . SER D 1 62 ? -57.226 22.754 -15.823 1.00 2.00 62 SER D C 1
ATOM 8169 O O . SER D 1 62 ? -56.110 23.220 -15.998 1.00 2.00 62 SER D O 1
ATOM 8172 N N . SER D 1 63 ? -58.272 23.173 -16.517 1.00 2.00 63 SER D N 1
ATOM 8173 C CA . SER D 1 63 ? -58.139 24.493 -17.136 1.00 2.00 63 SER D CA 1
ATOM 8174 C C . SER D 1 63 ? -58.976 25.525 -16.442 1.00 2.00 63 SER D C 1
ATOM 8175 O O . SER D 1 63 ? -59.123 26.631 -16.953 1.00 2.00 63 SER D O 1
ATOM 8178 N N . ILE D 1 64 ? -59.452 25.177 -15.250 1.00 2.00 64 ILE D N 1
ATOM 8179 C CA . ILE D 1 64 ? -60.125 26.098 -14.358 1.00 2.00 64 ILE D CA 1
ATOM 8180 C C . ILE D 1 64 ? -59.194 26.560 -13.241 1.00 2.00 64 ILE D C 1
ATOM 8181 O O . ILE D 1 64 ? -59.319 26.077 -12.118 1.00 2.00 64 ILE D O 1
ATOM 8186 N N . ALA D 1 65 ? -58.274 27.479 -13.536 1.00 2.00 65 ALA D N 1
ATOM 8187 C CA . ALA D 1 65 ? -57.448 28.203 -12.545 1.00 2.00 65 ALA D CA 1
ATOM 8188 C C . ALA D 1 65 ? -57.516 27.687 -11.112 1.00 2.00 65 ALA D C 1
ATOM 8189 O O . ALA D 1 65 ? -56.618 27.018 -10.593 1.00 2.00 65 ALA D O 1
ATOM 8191 N N . MET D 1 66 ? -58.626 28.005 -10.474 1.00 2.00 66 MET D N 1
ATOM 8192 C CA . MET D 1 66 ? -58.827 27.675 -9.097 1.00 2.00 66 MET D CA 1
ATOM 8193 C C . MET D 1 66 ? -58.865 26.178 -8.792 1.00 2.00 66 MET D C 1
ATOM 8194 O O . MET D 1 66 ? -58.684 25.819 -7.629 1.00 2.00 66 MET D O 1
ATOM 8199 N N . VAL D 1 67 ? -59.097 25.272 -9.753 1.00 2.00 67 VAL D N 1
ATOM 8200 C CA . VAL D 1 67 ? -58.948 23.865 -9.335 1.00 2.00 67 VAL D CA 1
ATOM 8201 C C . VAL D 1 67 ? -57.491 23.556 -9.222 1.00 2.00 67 VAL D C 1
ATOM 8202 O O . VAL D 1 67 ? -57.103 22.868 -8.298 1.00 2.00 67 VAL D O 1
ATOM 8206 N N . ASN D 1 68 ? -56.688 24.125 -10.107 1.00 2.00 68 ASN D N 1
ATOM 8207 C CA . ASN D 1 68 ? -55.236 24.152 -9.895 1.00 2.00 68 ASN D CA 1
ATOM 8208 C C . ASN D 1 68 ? -54.734 24.796 -8.616 1.00 2.00 68 ASN D C 1
ATOM 8209 O O . ASN D 1 68 ? -53.869 24.227 -7.969 1.00 2.00 68 ASN D O 1
ATOM 8214 N N . GLY D 1 69 ? -55.253 25.961 -8.247 1.00 2.00 69 GLY D N 1
ATOM 8215 C CA . GLY D 1 69 ? -54.910 26.578 -6.956 1.00 2.00 69 GLY D CA 1
ATOM 8216 C C . GLY D 1 69 ? -55.122 25.660 -5.753 1.00 2.00 69 GLY D C 1
ATOM 8217 O O . GLY D 1 69 ? -54.288 25.593 -4.863 1.00 2.00 69 GLY D O 1
ATOM 8218 N N . LEU D 1 70 ? -56.231 24.933 -5.715 1.00 2.00 70 LEU D N 1
ATOM 8219 C CA . LEU D 1 70 ? -56.484 24.047 -4.598 1.00 2.00 70 LEU D CA 1
ATOM 8220 C C . LEU D 1 70 ? -55.498 22.882 -4.571 1.00 2.00 70 LEU D C 1
ATOM 8221 O O . LEU D 1 70 ? -55.004 22.526 -3.488 1.00 2.00 70 LEU D O 1
ATOM 8226 N N . MET D 1 71 ? -55.181 22.314 -5.736 1.00 2.00 71 MET D N 1
ATOM 8227 C CA . MET D 1 71 ? -54.072 21.355 -5.877 1.00 2.00 71 MET D CA 1
ATOM 8228 C C . MET D 1 71 ? -52.778 21.926 -5.311 1.00 2.00 71 MET D C 1
ATOM 8229 O O . MET D 1 71 ? -52.058 21.237 -4.582 1.00 2.00 71 MET D O 1
ATOM 8234 N N . GLY D 1 72 ? -52.484 23.189 -5.638 1.00 2.00 72 GLY D N 1
ATOM 8235 C CA . GLY D 1 72 ? -51.300 23.870 -5.108 1.00 2.00 72 GLY D CA 1
ATOM 8236 C C . GLY D 1 72 ? -51.189 23.649 -3.609 1.00 2.00 72 GLY D C 1
ATOM 8237 O O . GLY D 1 72 ? -50.182 23.175 -3.080 1.00 2.00 72 GLY D O 1
ATOM 8238 N N . VAL D 1 73 ? -52.258 23.960 -2.912 1.00 2.00 73 VAL D N 1
ATOM 8239 C CA . VAL D 1 73 ? -52.280 23.799 -1.488 1.00 2.00 73 VAL D CA 1
ATOM 8240 C C . VAL D 1 73 ? -52.244 22.338 -1.066 1.00 2.00 73 VAL D C 1
ATOM 8241 O O . VAL D 1 73 ? -51.428 21.991 -0.190 1.00 2.00 73 VAL D O 1
ATOM 8245 N N . LEU D 1 74 ? -53.121 21.498 -1.652 1.00 2.00 74 LEU D N 1
ATOM 8246 C CA . LEU D 1 74 ? -53.153 20.091 -1.282 1.00 2.00 74 LEU D CA 1
ATOM 8247 C C . LEU D 1 74 ? -51.756 19.556 -1.282 1.00 2.00 74 LEU D C 1
ATOM 8248 O O . LEU D 1 74 ? -51.427 18.620 -0.545 1.00 2.00 74 LEU D O 1
ATOM 8253 N N . ASP D 1 75 ? -50.914 20.185 -2.093 1.00 2.00 75 ASP D N 1
ATOM 8254 C CA . ASP D 1 75 ? -49.641 19.666 -2.382 1.00 2.00 75 ASP D CA 1
ATOM 8255 C C . ASP D 1 75 ? -48.690 20.323 -1.429 1.00 2.00 75 ASP D C 1
ATOM 8256 O O . ASP D 1 75 ? -47.583 19.817 -1.138 1.00 2.00 75 ASP D O 1
ATOM 8261 N N . LYS D 1 76 ? -49.077 21.518 -1.002 1.00 2.00 76 LYS D N 1
ATOM 8262 C CA . LYS D 1 76 ? -48.207 22.311 -0.161 1.00 2.00 76 LYS D CA 1
ATOM 8263 C C . LYS D 1 76 ? -48.144 21.607 1.171 1.00 2.00 76 LYS D C 1
ATOM 8264 O O . LYS D 1 76 ? -47.053 21.447 1.733 1.00 2.00 76 LYS D O 1
ATOM 8270 N N . LEU D 1 77 ? -49.308 21.157 1.641 1.00 2.00 77 LEU D N 1
ATOM 8271 C CA . LEU D 1 77 ? -49.401 20.369 2.869 1.00 2.00 77 LEU D CA 1
ATOM 8272 C C . LEU D 1 77 ? -49.009 18.893 2.693 1.00 2.00 77 LEU D C 1
ATOM 8273 O O . LEU D 1 77 ? -48.516 18.277 3.637 1.00 2.00 77 LEU D O 1
ATOM 8278 N N . ALA D 1 78 ? -49.267 18.327 1.504 1.00 2.00 78 ALA D N 1
ATOM 8279 C CA . ALA D 1 78 ? -48.683 17.045 1.135 1.00 2.00 78 ALA D CA 1
ATOM 8280 C C . ALA D 1 78 ? -47.227 17.233 1.481 1.00 2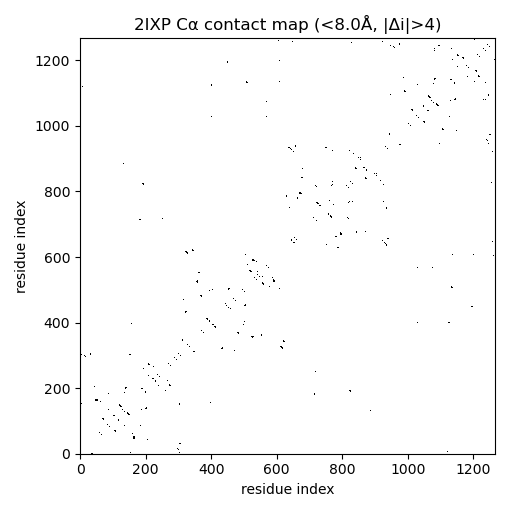.00 78 ALA D C 1
ATOM 8281 O O . ALA D 1 78 ? -46.698 16.485 2.290 1.00 2.00 78 ALA D O 1
ATOM 8283 N N . HIS D 1 79 ? -46.586 18.280 0.956 1.00 2.00 79 HIS D N 1
ATOM 8284 C CA . HIS D 1 79 ? -45.185 18.472 1.270 1.00 2.00 79 HIS D CA 1
ATOM 8285 C C . HIS D 1 79 ? -44.894 18.463 2.795 1.00 2.00 79 HIS D C 1
ATOM 8286 O O . HIS D 1 79 ? -43.839 18.019 3.229 1.00 2.00 79 HIS D O 1
ATOM 8293 N N . LEU D 1 80 ? -45.828 18.912 3.620 1.00 2.00 80 LEU D N 1
ATOM 8294 C CA . LEU D 1 80 ? -45.601 18.914 5.071 1.00 2.00 80 LEU D CA 1
ATOM 8295 C C . LEU D 1 80 ? -45.371 17.534 5.656 1.00 2.00 80 LEU D C 1
ATOM 8296 O O . LEU D 1 80 ? -44.524 17.390 6.547 1.00 2.00 80 LEU D O 1
ATOM 8301 N N . ILE D 1 81 ? -46.116 16.524 5.189 1.00 2.00 81 ILE D N 1
ATOM 8302 C CA . ILE D 1 81 ? -45.918 15.187 5.755 1.00 2.00 81 ILE D CA 1
ATOM 8303 C C . ILE D 1 81 ? -44.421 14.884 5.753 1.00 2.00 81 ILE D C 1
ATOM 8304 O O . ILE D 1 81 ? -43.857 14.517 6.796 1.00 2.00 81 ILE D O 1
ATOM 8309 N N . ASP D 1 82 ? -43.779 15.088 4.597 1.00 2.00 82 ASP D N 1
ATOM 8310 C CA . ASP D 1 82 ? -42.359 14.743 4.440 1.00 2.00 82 ASP D CA 1
ATOM 8311 C C . ASP D 1 82 ? -41.504 15.425 5.489 1.00 2.00 82 ASP D C 1
ATOM 8312 O O . ASP D 1 82 ? -40.497 14.877 5.893 1.00 2.00 82 ASP D O 1
ATOM 8317 N N . GLU D 1 83 ? -41.901 16.609 5.941 1.00 2.00 83 GLU D N 1
ATOM 8318 C CA . GLU D 1 83 ? -41.163 17.287 7.016 1.00 2.00 83 GLU D CA 1
ATOM 8319 C C . GLU D 1 83 ? -41.412 16.686 8.427 1.00 2.00 83 GLU D C 1
ATOM 8320 O O . GLU D 1 83 ? -40.626 16.923 9.342 1.00 2.00 83 GLU D O 1
ATOM 8326 N N . THR D 1 84 ? -42.494 15.909 8.586 1.00 2.00 84 THR D N 1
ATOM 8327 C CA . THR D 1 84 ? -42.910 15.421 9.886 1.00 2.00 84 THR D CA 1
ATOM 8328 C C . THR D 1 84 ? -43.015 13.890 9.932 1.00 2.00 84 THR D C 1
ATOM 8329 O O . THR D 1 84 ? -44.075 13.344 9.724 1.00 2.00 84 THR D O 1
ATOM 8333 N N . PRO D 1 85 ? -41.919 13.190 10.259 1.00 2.00 85 PRO D N 1
ATOM 8334 C CA . PRO D 1 85 ? -42.031 11.720 10.353 1.00 2.00 85 PRO D CA 1
ATOM 8335 C C . PRO D 1 85 ? -42.895 11.227 11.560 1.00 2.00 85 PRO D C 1
ATOM 8336 O O . PRO D 1 85 ? -43.206 12.023 12.466 1.00 2.00 85 PRO D O 1
ATOM 8340 N N . PRO D 1 86 ? -43.356 9.948 11.535 1.00 2.00 86 PRO D N 1
ATOM 8341 C CA . PRO D 1 86 ? -43.728 9.183 12.762 1.00 2.00 86 PRO D CA 1
ATOM 8342 C C . PRO D 1 86 ? -42.536 8.766 13.691 1.00 2.00 86 PRO D C 1
ATOM 8343 O O . PRO D 1 86 ? -41.410 8.683 13.184 1.00 2.00 86 PRO D O 1
ATOM 8347 N N . LEU D 1 87 ? -42.826 8.473 14.995 1.00 2.00 87 LEU D N 1
ATOM 8348 C CA . LEU D 1 87 ? -41.866 8.258 16.144 1.00 2.00 87 LEU D CA 1
ATOM 8349 C C . LEU D 1 87 ? -40.412 7.910 15.777 1.00 2.00 87 LEU D C 1
ATOM 8350 O O . LEU D 1 87 ? -39.776 7.067 16.422 1.00 2.00 87 LEU D O 1
ATOM 8355 N N . GLY D 1 94 ? -52.573 5.352 17.896 1.00 6.40 94 GLY D N 1
ATOM 8356 C CA . GLY D 1 94 ? -52.150 6.412 16.929 1.00 6.25 94 GLY D CA 1
ATOM 8357 C C . GLY D 1 94 ? -50.725 7.036 17.066 1.00 6.23 94 GLY D C 1
ATOM 8358 O O . GLY D 1 94 ? -49.823 6.423 17.705 1.00 6.45 94 GLY D O 1
ATOM 8359 N N . ASN D 1 95 ? -50.517 8.241 16.474 1.00 5.44 95 ASN D N 1
ATOM 8360 C CA . ASN D 1 95 ? -49.165 8.941 16.437 1.00 5.02 95 ASN D CA 1
ATOM 8361 C C . ASN D 1 95 ? -48.773 10.259 17.157 1.00 3.94 95 ASN D C 1
ATOM 8362 O O . ASN D 1 95 ? -49.122 11.381 16.730 1.00 3.21 95 ASN D O 1
ATOM 8367 N N . LEU D 1 96 ? -47.953 10.085 18.186 1.00 3.08 96 LEU D N 1
ATOM 8368 C CA . LEU D 1 96 ? -47.199 11.189 18.783 1.00 3.06 96 LEU D CA 1
ATOM 8369 C C . LEU D 1 96 ? -46.682 12.368 17.802 1.00 3.16 96 LEU D C 1
ATOM 8370 O O . LEU D 1 96 ? -46.554 13.516 18.230 1.00 3.31 96 LEU D O 1
ATOM 8375 N N . ALA D 1 97 ? -46.432 12.124 16.505 1.00 2.93 97 ALA D N 1
ATOM 8376 C CA . ALA D 1 97 ? -45.876 13.183 15.599 1.00 2.00 97 ALA D CA 1
ATOM 8377 C C . ALA D 1 97 ? -46.927 13.858 14.728 1.00 2.00 97 ALA D C 1
ATOM 8378 O O . ALA D 1 97 ? -46.709 14.932 14.162 1.00 2.00 97 ALA D O 1
ATOM 8380 N N . CYS D 1 98 ? -48.060 13.190 14.603 1.00 2.00 98 CYS D N 1
ATOM 8381 C CA . CYS D 1 98 ? -49.177 13.631 13.781 1.00 2.00 98 CYS D CA 1
ATOM 8382 C C . CYS D 1 98 ? -49.843 14.908 14.263 1.00 2.00 98 CYS D C 1
ATOM 8383 O O . CYS D 1 98 ? -50.307 15.710 13.475 1.00 2.00 98 CYS D O 1
ATOM 8386 N N . ARG D 1 99 ? -49.934 15.058 15.577 1.00 2.00 99 ARG D N 1
ATOM 8387 C CA . ARG D 1 99 ? -50.535 16.249 16.182 1.00 2.39 99 ARG D CA 1
ATOM 8388 C C . ARG D 1 99 ? -49.676 17.460 15.812 1.00 2.17 99 ARG D C 1
ATOM 8389 O O . ARG D 1 99 ? -50.216 18.551 15.539 1.00 2.76 99 ARG D O 1
ATOM 8397 N N . GLU D 1 100 ? -48.351 17.265 15.819 1.00 2.00 100 GLU D N 1
ATOM 8398 C CA . GLU D 1 100 ? -47.441 18.270 15.316 1.00 2.00 100 GLU D CA 1
ATOM 8399 C C . GLU D 1 100 ? -47.816 18.671 13.886 1.00 2.00 100 GLU D C 1
ATOM 8400 O O . GLU D 1 100 ? -48.073 19.840 13.628 1.00 2.00 100 GLU D O 1
ATOM 8406 N N . TRP D 1 101 ? -47.876 17.717 12.963 1.00 2.00 101 TRP D N 1
ATOM 8407 C CA . TRP D 1 101 ? -48.309 18.020 11.595 1.00 2.00 101 TRP D CA 1
ATOM 8408 C C . TRP D 1 101 ? -49.424 19.092 11.486 1.00 2.00 101 TRP D C 1
ATOM 8409 O O . TRP D 1 101 ? -49.302 20.025 10.696 1.00 2.00 101 TRP D O 1
ATOM 8420 N N . HIS D 1 102 ? -50.503 18.938 12.259 1.00 2.00 102 HIS D N 1
ATOM 8421 C CA . HIS D 1 102 ? -51.588 19.937 12.334 1.00 2.00 102 HIS D CA 1
ATOM 8422 C C . HIS D 1 102 ? -51.181 21.270 12.908 1.00 2.00 102 HIS D C 1
ATOM 8423 O O . HIS D 1 102 ? -51.509 22.269 12.324 1.00 2.00 102 HIS D O 1
ATOM 8430 N N . HIS D 1 103 ? -50.504 21.310 14.059 1.00 2.00 103 HIS D N 1
ATOM 8431 C CA . HIS D 1 103 ? -49.935 22.594 14.541 1.00 2.00 103 HIS D CA 1
ATOM 8432 C C . HIS D 1 103 ? -49.444 23.395 13.289 1.00 2.00 103 HIS D C 1
ATOM 8433 O O . HIS D 1 103 ? -49.950 24.481 13.027 1.00 2.00 103 HIS D O 1
ATOM 8440 N N . LYS D 1 104 ? -48.548 22.807 12.480 1.00 2.00 104 LYS D N 1
ATOM 8441 C CA . LYS D 1 104 ? -48.042 23.426 11.235 1.00 2.00 104 LYS D CA 1
ATOM 8442 C C . LYS D 1 104 ? -49.083 23.602 10.160 1.00 2.00 104 LYS D C 1
ATOM 8443 O O . LYS D 1 104 ? -49.078 24.592 9.478 1.00 2.00 104 LYS D O 1
ATOM 8449 N N . LEU D 1 105 ? -49.943 22.632 9.933 1.00 2.00 105 LEU D N 1
ATOM 8450 C CA . LEU D 1 105 ? -50.974 22.905 8.934 1.00 2.00 105 LEU D CA 1
ATOM 8451 C C . LEU D 1 105 ? -51.777 24.121 9.389 1.00 2.00 105 LEU D C 1
ATOM 8452 O O . LEU D 1 105 ? -52.112 24.985 8.596 1.00 2.00 105 LEU D O 1
ATOM 8457 N N . ASP D 1 106 ? -52.001 24.218 10.691 1.00 2.00 106 ASP D N 1
ATOM 8458 C CA . ASP D 1 106 ? -52.826 25.261 11.240 1.00 2.00 106 ASP D CA 1
ATOM 8459 C C . ASP D 1 106 ? -52.037 26.553 11.240 1.00 2.00 106 ASP D C 1
ATOM 8460 O O . ASP D 1 106 ? -52.636 27.616 11.258 1.00 2.00 106 ASP D O 1
ATOM 8465 N N . GLU D 1 107 ? -50.706 26.445 11.132 1.00 2.00 107 GLU D N 1
ATOM 8466 C CA . GLU D 1 107 ? -49.755 27.597 11.109 1.00 2.00 107 GLU D CA 1
ATOM 8467 C C . GLU D 1 107 ? -49.544 28.226 9.720 1.00 2.00 107 GLU D C 1
ATOM 8468 O O . GLU D 1 107 ? -49.721 29.419 9.528 1.00 2.00 107 GLU D O 1
ATOM 8474 N N . ARG D 1 108 ? -49.204 27.382 8.752 1.00 2.00 108 ARG D N 1
ATOM 8475 C CA . ARG D 1 108 ? -48.966 27.752 7.357 1.00 2.00 108 ARG D CA 1
ATOM 8476 C C . ARG D 1 108 ? -50.203 27.836 6.445 1.00 2.00 108 ARG D C 1
ATOM 8477 O O . ARG D 1 108 ? -50.095 28.310 5.327 1.00 2.00 108 ARG D O 1
ATOM 8485 N N . LEU D 1 109 ? -51.374 27.388 6.872 1.00 2.00 109 LEU D N 1
ATOM 8486 C CA . LEU D 1 109 ? -52.511 27.351 5.901 1.00 2.00 109 LEU D CA 1
ATOM 8487 C C . LEU D 1 109 ? -53.195 28.697 5.665 1.00 2.00 109 LEU D C 1
ATOM 8488 O O . LEU D 1 109 ? -53.449 29.062 4.527 1.00 2.00 109 LEU D O 1
ATOM 8493 N N . PRO D 1 110 ? -53.529 29.431 6.734 1.00 2.00 110 PRO D N 1
ATOM 8494 C CA . PRO D 1 110 ? -54.191 30.621 6.302 1.00 2.00 110 PRO D CA 1
ATOM 8495 C C . PRO D 1 110 ? -53.300 31.367 5.293 1.00 2.00 110 PRO D C 1
ATOM 8496 O O . PRO D 1 110 ? -53.790 31.917 4.309 1.00 2.00 110 PRO D O 1
ATOM 8500 N N . GLN D 1 111 ? -51.998 31.333 5.491 1.00 2.00 111 GLN D N 1
ATOM 8501 C CA . GLN D 1 111 ? -51.114 31.947 4.525 1.00 2.00 111 GLN D CA 1
ATOM 8502 C C . GLN D 1 111 ? -51.487 31.445 3.112 1.00 2.00 111 GLN D C 1
ATOM 8503 O O . GLN D 1 111 ? -51.922 32.192 2.224 1.00 2.00 111 GLN D O 1
ATOM 8509 N N . TRP D 1 112 ? -51.360 30.150 2.922 1.00 2.00 112 TRP D N 1
ATOM 8510 C CA . TRP D 1 112 ? -51.529 29.553 1.602 1.00 2.00 112 TRP D CA 1
ATOM 8511 C C . TRP D 1 112 ? -52.835 29.856 0.836 1.00 2.00 112 TRP D C 1
ATOM 8512 O O . TRP D 1 112 ? -52.848 29.967 -0.409 1.00 2.00 112 TRP D O 1
ATOM 8523 N N . LEU D 1 113 ? -53.921 29.951 1.591 1.00 2.00 113 LEU D N 1
ATOM 8524 C CA . LEU D 1 113 ? -55.159 30.435 1.071 1.00 2.00 113 LEU D CA 1
ATOM 8525 C C . LEU D 1 113 ? -55.186 31.956 0.822 1.00 2.00 113 LEU D C 1
ATOM 8526 O O . LEU D 1 113 ? -56.175 32.428 0.288 1.00 2.00 113 LEU D O 1
ATOM 8531 N N . GLN D 1 114 ? -54.151 32.739 1.180 1.00 2.00 114 GLN D N 1
ATOM 8532 C CA . GLN D 1 114 ? -54.075 34.081 0.587 1.00 2.00 114 GLN D CA 1
ATOM 8533 C C . GLN D 1 114 ? -53.769 33.752 -0.846 1.00 2.00 114 GLN D C 1
ATOM 8534 O O . GLN D 1 114 ? -54.658 33.716 -1.683 1.00 2.00 114 GLN D O 1
ATOM 8540 N N . GLU D 1 115 ? -52.487 33.472 -1.096 1.00 2.00 115 GLU D N 1
ATOM 8541 C CA . GLU D 1 115 ? -51.901 33.208 -2.423 1.00 2.00 115 GLU D CA 1
ATOM 8542 C C . GLU D 1 115 ? -52.934 32.602 -3.330 1.00 2.00 115 GLU D C 1
ATOM 8543 O O . GLU D 1 115 ? -53.113 33.062 -4.412 1.00 2.00 115 GLU D O 1
ATOM 8549 N N . MET D 1 116 ? -53.672 31.613 -2.849 1.00 2.00 116 MET D N 1
ATOM 8550 C CA . MET D 1 116 ? -54.691 30.919 -3.662 1.00 2.00 116 MET D CA 1
ATOM 8551 C C . MET D 1 116 ? -55.857 31.738 -4.227 1.00 2.00 116 MET D C 1
ATOM 8552 O O . MET D 1 116 ? -56.356 31.387 -5.311 1.00 2.00 116 MET D O 1
ATOM 8557 N N . LEU D 1 117 ? -56.292 32.784 -3.512 1.00 2.00 117 LEU D N 1
ATOM 8558 C CA . LEU D 1 117 ? -57.434 33.617 -3.918 1.00 2.00 117 LEU D CA 1
ATOM 8559 C C . LEU D 1 117 ? -57.036 35.036 -4.268 1.00 2.00 117 LEU D C 1
ATOM 8560 O O . LEU D 1 117 ? -56.114 35.587 -3.673 1.00 2.00 117 LEU D O 1
ATOM 8565 N N . PRO D 1 118 ? -57.764 35.657 -5.215 1.00 2.00 118 PRO D N 1
ATOM 8566 C CA . PRO D 1 118 ? -57.645 37.097 -5.504 1.00 2.00 118 PRO D CA 1
ATOM 8567 C C . PRO D 1 118 ? -57.693 37.952 -4.223 1.00 2.00 118 PRO D C 1
ATOM 8568 O O . PRO D 1 118 ? -58.479 37.675 -3.326 1.00 2.00 118 PRO D O 1
ATOM 8572 N N . SER D 1 119 ? -56.859 38.981 -4.123 1.00 2.00 119 SER D N 1
ATOM 8573 C CA . SER D 1 119 ? -56.840 39.751 -2.881 1.00 2.00 119 SER D CA 1
ATOM 8574 C C . SER D 1 119 ? -58.248 40.045 -2.355 1.00 2.00 119 SER D C 1
ATOM 8575 O O . SER D 1 119 ? -58.458 39.992 -1.171 1.00 2.00 119 SER D O 1
ATOM 8578 N N . GLU D 1 120 ? -59.223 40.279 -3.229 1.00 2.00 120 GLU D N 1
ATOM 8579 C CA . GLU D 1 120 ? -60.539 40.730 -2.766 1.00 2.00 120 GLU D CA 1
ATOM 8580 C C . GLU D 1 120 ? -61.144 39.719 -1.831 1.00 2.00 120 GLU D C 1
ATOM 8581 O O . GLU D 1 120 ? -61.783 40.066 -0.842 1.00 2.00 120 GLU D O 1
ATOM 8587 N N . TYR D 1 121 ? -60.879 38.461 -2.093 1.00 2.00 121 TYR D N 1
ATOM 8588 C CA . TYR D 1 121 ? -61.533 37.417 -1.362 1.00 2.00 121 TYR D CA 1
ATOM 8589 C C . TYR D 1 121 ? -61.072 37.112 0.077 1.00 2.00 121 TYR D C 1
ATOM 8590 O O . TYR D 1 121 ? -61.801 36.459 0.823 1.00 2.00 121 TYR D O 1
ATOM 8599 N N . HIS D 1 122 ? -59.907 37.636 0.470 1.00 2.00 122 HIS D N 1
ATOM 8600 C CA . HIS D 1 122 ? -59.220 37.311 1.739 1.00 2.00 122 HIS D CA 1
ATOM 8601 C C . HIS D 1 122 ? -60.041 37.175 3.054 1.00 2.00 122 HIS D C 1
ATOM 8602 O O . HIS D 1 122 ? -59.543 36.620 4.038 1.00 2.00 122 HIS D O 1
ATOM 8609 N N . GLU D 1 123 ? -61.288 37.638 3.066 1.00 2.00 123 GLU D N 1
ATOM 8610 C CA . GLU D 1 123 ? -62.134 37.529 4.255 1.00 2.00 123 GLU D CA 1
ATOM 8611 C C . GLU D 1 123 ? -62.750 36.133 4.388 1.00 2.00 123 GLU D C 1
ATOM 8612 O O . GLU D 1 123 ? -63.203 35.698 5.464 1.00 2.00 123 GLU D O 1
ATOM 8618 N N . VAL D 1 124 ? -62.777 35.402 3.295 1.00 2.00 124 VAL D N 1
ATOM 8619 C CA . VAL D 1 124 ? -63.483 34.143 3.291 1.00 2.00 124 VAL D CA 1
ATOM 8620 C C . VAL D 1 124 ? -62.704 33.198 4.173 1.00 2.00 124 VAL D C 1
ATOM 8621 O O . VAL D 1 124 ? -63.279 32.402 4.912 1.00 2.00 124 VAL D O 1
ATOM 8625 N N . VAL D 1 125 ? -61.395 33.423 4.156 1.00 2.00 125 VAL D N 1
ATOM 8626 C CA . VAL D 1 125 ? -60.354 32.537 4.655 1.00 2.00 125 VAL D CA 1
ATOM 8627 C C . VAL D 1 125 ? -60.605 31.890 6.035 1.00 2.00 125 VAL D C 1
ATOM 8628 O O . VAL D 1 125 ? -60.513 30.657 6.183 1.00 2.00 125 VAL D O 1
ATOM 8632 N N . PRO D 1 126 ? -60.923 32.705 7.058 1.00 2.00 126 PRO D N 1
ATOM 8633 C CA . PRO D 1 126 ? -61.106 31.955 8.278 1.00 2.00 126 PRO D CA 1
ATOM 8634 C C . PRO D 1 126 ? -62.241 30.918 8.131 1.00 2.00 126 PRO D C 1
ATOM 8635 O O . PRO D 1 126 ? -62.238 29.892 8.825 1.00 2.00 126 PRO D O 1
ATOM 8639 N N . GLU D 1 127 ? -63.188 31.123 7.229 1.00 2.00 127 GLU D N 1
ATOM 8640 C CA . GLU D 1 127 ? -64.062 29.982 7.007 1.00 2.00 127 GLU D CA 1
ATOM 8641 C C . GLU D 1 127 ? -63.330 28.915 6.225 1.00 2.00 127 GLU D C 1
ATOM 8642 O O . GLU D 1 127 ? -63.163 27.795 6.720 1.00 2.00 127 GLU D O 1
ATOM 8648 N N . LEU D 1 128 ? -62.817 29.279 5.052 1.00 2.00 128 LEU D N 1
ATOM 8649 C CA . LEU D 1 128 ? -62.141 28.288 4.225 1.00 2.00 128 LEU D CA 1
ATOM 8650 C C . LEU D 1 128 ? -61.144 27.418 4.947 1.00 2.00 128 LEU D C 1
ATOM 8651 O O . LEU D 1 128 ? -61.150 26.226 4.737 1.00 2.00 128 LEU D O 1
ATOM 8656 N N . GLN D 1 129 ? -60.307 27.964 5.811 1.00 2.00 129 GLN D N 1
ATOM 8657 C CA . GLN D 1 129 ? -59.399 27.065 6.474 1.00 2.00 129 GLN D CA 1
ATOM 8658 C C . GLN D 1 129 ? -60.055 26.320 7.612 1.00 2.00 129 GLN D C 1
ATOM 8659 O O . GLN D 1 129 ? -59.529 25.267 8.047 1.00 2.00 129 GLN D O 1
ATOM 8665 N N . TYR D 1 130 ? -61.195 26.810 8.104 1.00 2.00 130 TYR D N 1
ATOM 8666 C CA . TYR D 1 130 ? -61.848 25.942 9.047 1.00 2.00 130 TYR D CA 1
ATOM 8667 C C . TYR D 1 130 ? -62.052 24.606 8.349 1.00 2.00 130 TYR D C 1
ATOM 8668 O O . TYR D 1 130 ? -61.651 23.552 8.866 1.00 2.00 130 TYR D O 1
ATOM 8677 N N . TYR D 1 131 ? -62.653 24.679 7.168 1.00 2.00 131 TYR D N 1
ATOM 8678 C CA . TYR D 1 131 ? -63.143 23.481 6.509 1.00 2.00 131 TYR D CA 1
ATOM 8679 C C . TYR D 1 131 ? -62.078 22.671 5.814 1.00 2.00 131 TYR D C 1
ATOM 8680 O O . TYR D 1 131 ? -62.087 21.471 5.911 1.00 2.00 131 TYR D O 1
ATOM 8689 N N . LEU D 1 132 ? -61.173 23.315 5.086 1.00 2.00 132 LEU D N 1
ATOM 8690 C CA . LEU D 1 132 ? -60.081 22.580 4.447 1.00 2.00 132 LEU D CA 1
ATOM 8691 C C . LEU D 1 132 ? -59.204 21.981 5.548 1.00 2.00 132 LEU D C 1
ATOM 8692 O O . LEU D 1 132 ? -58.792 20.798 5.494 1.00 2.00 132 LEU D O 1
ATOM 8697 N N . GLY D 1 133 ? -58.959 22.824 6.548 1.00 2.00 133 GLY D N 1
ATOM 8698 C CA . GLY D 1 133 ? -58.086 22.489 7.650 1.00 2.00 133 GLY D CA 1
ATOM 8699 C C . GLY D 1 133 ? -58.585 21.444 8.627 1.00 2.00 133 GLY D C 1
ATOM 8700 O O . GLY D 1 133 ? -57.985 21.280 9.681 1.00 2.00 133 GLY D O 1
ATOM 8701 N N . ASN D 1 134 ? -59.706 20.784 8.338 1.00 2.00 134 ASN D N 1
ATOM 8702 C CA . ASN D 1 134 ? -60.026 19.626 9.120 1.00 2.00 134 ASN D CA 1
ATOM 8703 C C . ASN D 1 134 ? -60.480 18.506 8.229 1.00 2.00 134 ASN D C 1
ATOM 8704 O O . ASN D 1 134 ? -60.974 17.463 8.675 1.00 2.00 134 ASN D O 1
ATOM 8709 N N . SER D 1 135 ? -60.308 18.715 6.933 1.00 2.00 135 SER D N 1
ATOM 8710 C CA . SER D 1 135 ? -60.465 17.644 5.976 1.00 2.00 135 SER D CA 1
ATOM 8711 C C . SER D 1 135 ? -59.525 16.425 6.247 1.00 2.00 135 SER D C 1
ATOM 8712 O O . SER D 1 135 ? -59.641 15.393 5.598 1.00 2.00 135 SER D O 1
ATOM 8715 N N . PHE D 1 136 ? -58.632 16.530 7.225 1.00 2.00 136 PHE D N 1
ATOM 8716 C CA . PHE D 1 136 ? -57.577 15.544 7.394 1.00 2.00 136 PHE D CA 1
ATOM 8717 C C . PHE D 1 136 ? -57.632 14.761 8.711 1.00 2.00 136 PHE D C 1
ATOM 8718 O O . PHE D 1 136 ? -56.830 13.867 8.923 1.00 2.00 136 PHE D O 1
ATOM 8726 N N . GLY D 1 137 ? -58.613 15.062 9.563 1.00 2.00 137 GLY D N 1
ATOM 8727 C CA . GLY D 1 137 ? -58.933 14.210 10.712 1.00 2.00 137 GLY D CA 1
ATOM 8728 C C . GLY D 1 137 ? -58.503 14.986 11.907 1.00 2.00 137 GLY D C 1
ATOM 8729 O O . GLY D 1 137 ? -57.637 15.819 11.745 1.00 2.00 137 GLY D O 1
ATOM 8730 N N . SER D 1 138 ? -59.086 14.744 13.089 1.00 2.00 138 SER D N 1
ATOM 8731 C CA . SER D 1 138 ? -58.835 15.652 14.195 1.00 2.00 138 SER D CA 1
ATOM 8732 C C . SER D 1 138 ? -57.490 15.397 14.797 1.00 2.00 138 SER D C 1
ATOM 8733 O O . SER D 1 138 ? -57.144 14.228 15.080 1.00 2.00 138 SER D O 1
ATOM 8736 N N . SER D 1 139 ? -56.772 16.527 14.958 1.00 2.00 139 SER D N 1
ATOM 8737 C CA . SER D 1 139 ? -55.577 16.703 15.775 1.00 2.00 139 SER D CA 1
ATOM 8738 C C . SER D 1 139 ? -55.571 15.821 17.041 1.00 2.00 139 SER D C 1
ATOM 8739 O O . SER D 1 139 ? -54.811 14.832 17.150 1.00 2.00 139 SER D O 1
ATOM 8742 N N . THR D 1 140 ? -56.427 16.188 17.993 1.00 2.00 140 THR D N 1
ATOM 8743 C CA . THR D 1 140 ? -56.238 15.709 19.341 1.00 2.00 140 THR D CA 1
ATOM 8744 C C . THR D 1 140 ? -56.636 14.263 19.408 1.00 2.00 140 THR D C 1
ATOM 8745 O O . THR D 1 140 ? -55.989 13.483 20.091 1.00 2.00 140 THR D O 1
ATOM 8749 N N . ARG D 1 141 ? -57.660 13.898 18.654 1.00 2.00 141 ARG D N 1
ATOM 8750 C CA . ARG D 1 141 ? -58.266 12.595 18.804 1.00 2.00 141 ARG D CA 1
ATOM 8751 C C . ARG D 1 141 ? -57.605 11.510 17.961 1.00 2.00 141 ARG D C 1
ATOM 8752 O O . ARG D 1 141 ? -58.077 10.362 17.972 1.00 2.00 141 ARG D O 1
ATOM 8760 N N . LEU D 1 142 ? -56.544 11.876 17.226 1.00 2.00 142 LEU D N 1
ATOM 8761 C CA . LEU D 1 142 ? -55.915 10.997 16.207 1.00 2.00 142 LEU D CA 1
ATOM 8762 C C . LEU D 1 142 ? -56.851 10.058 15.312 1.00 2.00 142 LEU D C 1
ATOM 8763 O O . LEU D 1 142 ? -56.475 8.878 15.024 1.00 2.00 142 LEU D O 1
ATOM 8768 N N . ASP D 1 143 ? -58.030 10.550 14.874 1.00 2.00 143 ASP D N 1
ATOM 8769 C CA . ASP D 1 143 ? -58.961 9.726 14.077 1.00 2.00 143 ASP D CA 1
ATOM 8770 C C . ASP D 1 143 ? -59.197 10.336 12.687 1.00 2.00 143 ASP D C 1
ATOM 8771 O O . ASP D 1 143 ? -59.108 11.554 12.529 1.00 2.00 143 ASP D O 1
ATOM 8776 N N . TYR D 1 144 ? -59.466 9.535 11.663 1.00 2.00 144 TYR D N 1
ATOM 8777 C CA . TYR D 1 144 ? -60.018 10.096 10.456 1.00 2.00 144 TYR D CA 1
ATOM 8778 C C . TYR D 1 144 ? -61.290 9.352 10.112 1.00 2.00 144 TYR D C 1
ATOM 8779 O O . TYR D 1 144 ? -61.358 8.151 10.342 1.00 2.00 144 TYR D O 1
ATOM 8788 N N . GLY D 1 145 ? -62.294 10.059 9.595 1.00 2.00 145 GLY D N 1
ATOM 8789 C CA . GLY D 1 145 ? -63.582 9.455 9.264 1.00 2.00 145 GLY D CA 1
ATOM 8790 C C . GLY D 1 145 ? -64.417 10.259 8.258 1.00 2.00 145 GLY D C 1
ATOM 8791 O O . GLY D 1 145 ? -63.906 11.151 7.557 1.00 2.00 145 GLY D O 1
ATOM 8792 N N . THR D 1 146 ? -65.708 9.950 8.163 1.00 2.00 146 THR D N 1
ATOM 8793 C CA . THR D 1 146 ? -66.398 10.441 7.037 1.00 2.00 146 THR D CA 1
ATOM 8794 C C . THR D 1 146 ? -66.727 11.840 7.300 1.00 2.00 146 THR D C 1
ATOM 8795 O O . THR D 1 146 ? -66.852 12.615 6.410 1.00 2.00 146 THR D O 1
ATOM 8799 N N . GLY D 1 147 ? -66.832 12.200 8.547 1.00 2.00 147 GLY D N 1
ATOM 8800 C CA . GLY D 1 147 ? -67.026 13.616 8.885 1.00 2.00 147 GLY D CA 1
ATOM 8801 C C . GLY D 1 147 ? -65.943 14.557 8.348 1.00 2.00 147 GLY D C 1
ATOM 8802 O O . GLY D 1 147 ? -66.234 15.707 8.010 1.00 2.00 147 GLY D O 1
ATOM 8803 N N . HIS D 1 148 ? -64.705 14.067 8.291 1.00 2.00 148 HIS D N 1
ATOM 8804 C CA . HIS D 1 148 ? -63.634 14.733 7.603 1.00 2.00 148 HIS D CA 1
ATOM 8805 C C . HIS D 1 148 ? -63.690 14.677 6.063 1.00 2.00 148 HIS D C 1
ATOM 8806 O O . HIS D 1 148 ? -63.276 15.611 5.391 1.00 2.00 148 HIS D O 1
ATOM 8813 N N . GLU D 1 149 ? -64.173 13.596 5.477 1.00 2.00 149 GLU D N 1
ATOM 8814 C CA . GLU D 1 149 ? -64.265 13.558 4.028 1.00 2.00 149 GLU D CA 1
ATOM 8815 C C . GLU D 1 149 ? -65.303 14.600 3.688 1.00 2.00 149 GLU D C 1
ATOM 8816 O O . GLU D 1 149 ? -65.198 15.287 2.693 1.00 2.00 149 GLU D O 1
ATOM 8822 N N . LEU D 1 150 ? -66.247 14.776 4.603 1.00 2.00 150 LEU D N 1
ATOM 8823 C CA . LEU D 1 150 ? -67.410 15.609 4.386 1.00 2.00 150 LEU D CA 1
ATOM 8824 C C . LEU D 1 150 ? -66.844 16.997 4.372 1.00 2.00 150 LEU D C 1
ATOM 8825 O O . LEU D 1 150 ? -67.095 17.812 3.458 1.00 2.00 150 LEU D O 1
ATOM 8830 N N . SER D 1 151 ? -65.989 17.254 5.334 1.00 2.00 151 SER D N 1
ATOM 8831 C CA . SER D 1 151 ? -65.279 18.526 5.291 1.00 2.00 151 SER D CA 1
ATOM 8832 C C . SER D 1 151 ? -64.551 18.902 3.979 1.00 2.00 151 SER D C 1
ATOM 8833 O O . SER D 1 151 ? -64.491 20.061 3.610 1.00 2.00 151 SER D O 1
ATOM 8836 N N . PHE D 1 152 ? -63.965 17.938 3.293 1.00 2.00 152 PHE D N 1
ATOM 8837 C CA . PHE D 1 152 ? -63.240 18.292 2.078 1.00 2.00 152 PHE D CA 1
ATOM 8838 C C . PHE D 1 152 ? -64.224 18.882 1.112 1.00 2.00 152 PHE D C 1
ATOM 8839 O O . PHE D 1 152 ? -64.133 20.044 0.770 1.00 2.00 152 PHE D O 1
ATOM 8847 N N . MET D 1 153 ? -65.202 18.074 0.730 1.00 2.00 153 MET D N 1
ATOM 8848 C CA . MET D 1 153 ? -66.230 18.486 -0.200 1.00 2.00 153 MET D CA 1
ATOM 8849 C C . MET D 1 153 ? -66.797 19.807 0.213 1.00 2.00 153 MET D C 1
ATOM 8850 O O . MET D 1 153 ? -66.920 20.698 -0.614 1.00 2.00 153 MET D O 1
ATOM 8855 N N . ALA D 1 154 ? -67.143 19.949 1.481 1.00 2.00 154 ALA D N 1
ATOM 8856 C CA . ALA D 1 154 ? -67.563 21.258 1.976 1.00 2.00 154 ALA D CA 1
ATOM 8857 C C . ALA D 1 154 ? -66.606 22.387 1.501 1.00 2.00 154 ALA D C 1
ATOM 8858 O O . ALA D 1 154 ? -67.065 23.350 0.881 1.00 2.00 154 ALA D O 1
ATOM 8860 N N . THR D 1 155 ? -65.290 22.231 1.732 1.00 2.00 155 THR D N 1
ATOM 8861 C CA . THR D 1 155 ? -64.275 23.150 1.231 1.00 2.00 155 THR D CA 1
ATOM 8862 C C . THR D 1 155 ? -64.471 23.303 -0.259 1.00 2.00 155 THR D C 1
ATOM 8863 O O . THR D 1 155 ? -64.502 24.445 -0.785 1.00 2.00 155 THR D O 1
ATOM 8867 N N . VAL D 1 156 ? -64.611 22.204 -0.994 1.00 2.00 156 VAL D N 1
ATOM 8868 C CA . VAL D 1 156 ? -64.813 22.480 -2.389 1.00 2.00 156 VAL D CA 1
ATOM 8869 C C . VAL D 1 156 ? -66.131 23.204 -2.721 1.00 2.00 156 VAL D C 1
ATOM 8870 O O . VAL D 1 156 ? -66.155 24.097 -3.588 1.00 2.00 156 VAL D O 1
ATOM 8874 N N . ALA D 1 157 ? -67.208 22.842 -2.028 1.00 2.00 157 ALA D N 1
ATOM 8875 C CA . ALA D 1 157 ? -68.477 23.502 -2.326 1.00 2.00 157 ALA D CA 1
ATOM 8876 C C . ALA D 1 157 ? -68.345 24.985 -1.921 1.00 2.00 157 ALA D C 1
ATOM 8877 O O . ALA D 1 157 ? -69.030 25.889 -2.485 1.00 2.00 157 ALA D O 1
ATOM 8879 N N . ALA D 1 158 ? -67.438 25.237 -0.970 1.00 2.00 158 ALA D N 1
ATOM 8880 C CA . ALA D 1 158 ? -67.254 26.595 -0.539 1.00 2.00 158 ALA D CA 1
ATOM 8881 C C . ALA D 1 158 ? -66.801 27.322 -1.791 1.00 2.00 158 ALA D C 1
ATOM 8882 O O . ALA D 1 158 ? -67.511 28.202 -2.318 1.00 2.00 158 ALA D O 1
ATOM 8884 N N . LEU D 1 159 ? -65.649 26.891 -2.296 1.00 2.00 159 LEU D N 1
ATOM 8885 C CA . LEU D 1 159 ? -64.995 27.592 -3.373 1.00 2.00 159 LEU D CA 1
ATOM 8886 C C . LEU D 1 159 ? -65.945 27.799 -4.506 1.00 2.00 159 LEU D C 1
ATOM 8887 O O . LEU D 1 159 ? -65.979 28.858 -5.152 1.00 2.00 159 LEU D O 1
ATOM 8892 N N . ASP D 1 160 ? -66.744 26.766 -4.701 1.00 2.00 160 ASP D N 1
ATOM 8893 C CA . ASP D 1 160 ? -67.718 26.722 -5.734 1.00 2.00 160 ASP D CA 1
ATOM 8894 C C . ASP D 1 160 ? -68.684 27.891 -5.579 1.00 2.00 160 ASP D C 1
ATOM 8895 O O . ASP D 1 160 ? -68.861 28.651 -6.537 1.00 2.00 160 ASP D O 1
ATOM 8900 N N . MET D 1 161 ? -69.259 28.070 -4.379 1.00 2.00 161 MET D N 1
ATOM 8901 C CA . MET D 1 161 ? -70.115 29.231 -4.086 1.00 2.00 161 MET D CA 1
ATOM 8902 C C . MET D 1 161 ? -69.494 30.677 -4.299 1.00 2.00 161 MET D C 1
ATOM 8903 O O . MET D 1 161 ? -70.170 31.687 -4.141 1.00 2.00 161 MET D O 1
ATOM 8908 N N . LEU D 1 162 ? -68.226 30.795 -4.664 1.00 2.00 162 LEU D N 1
ATOM 8909 C CA . LEU D 1 162 ? -67.725 32.095 -5.070 1.00 2.00 162 LEU D CA 1
ATOM 8910 C C . LEU D 1 162 ? -67.555 32.147 -6.583 1.00 2.00 162 LEU D C 1
ATOM 8911 O O . LEU D 1 162 ? -66.894 33.030 -7.120 1.00 2.00 162 LEU D O 1
ATOM 8916 N N . GLY D 1 163 ? -68.156 31.198 -7.273 1.00 2.00 163 GLY D N 1
ATOM 8917 C CA . GLY D 1 163 ? -67.857 30.984 -8.659 1.00 2.00 163 GLY D CA 1
ATOM 8918 C C . GLY D 1 163 ? -66.398 30.719 -9.001 1.00 2.00 163 GLY D C 1
ATOM 8919 O O . GLY D 1 163 ? -65.995 30.962 -10.122 1.00 2.00 163 GLY D O 1
ATOM 8920 N N . MET D 1 164 ? -65.587 30.218 -8.089 1.00 2.00 164 MET D N 1
ATOM 8921 C CA . MET D 1 164 ? -64.197 29.975 -8.433 1.00 2.00 164 MET D CA 1
ATOM 8922 C C . MET D 1 164 ? -64.041 28.820 -9.396 1.00 2.00 164 MET D C 1
ATOM 8923 O O . MET D 1 164 ? -62.918 28.591 -9.886 1.00 2.00 164 MET D O 1
ATOM 8928 N N . PHE D 1 165 ? -65.145 28.106 -9.662 1.00 2.00 165 PHE D N 1
ATOM 8929 C CA . PHE D 1 165 ? -65.164 26.999 -10.620 1.00 2.00 165 PHE D CA 1
ATOM 8930 C C . PHE D 1 165 ? -66.253 27.066 -11.741 1.00 2.00 165 PHE D C 1
ATOM 8931 O O . PHE D 1 165 ? -67.175 26.197 -11.761 1.00 2.00 165 PHE D O 1
ATOM 8939 N N . PRO D 1 166 ? -66.159 28.028 -12.704 1.00 2.00 166 PRO D N 1
ATOM 8940 C CA . PRO D 1 166 ? -67.254 28.096 -13.711 1.00 2.00 166 PRO D CA 1
ATOM 8941 C C . PRO D 1 166 ? -67.205 26.924 -14.708 1.00 2.00 166 PRO D C 1
ATOM 8942 O O . PRO D 1 166 ? -66.111 26.465 -15.010 1.00 2.00 166 PRO D O 1
ATOM 8946 N N . HIS D 1 167 ? -68.362 26.455 -15.203 1.00 2.00 167 HIS D N 1
ATOM 8947 C CA . HIS D 1 167 ? -68.436 25.204 -16.017 1.00 2.00 167 HIS D CA 1
ATOM 8948 C C . HIS D 1 167 ? -67.351 24.218 -15.586 1.00 2.00 167 HIS D C 1
ATOM 8949 O O . HIS D 1 167 ? -66.409 23.910 -16.342 1.00 2.00 167 HIS D O 1
ATOM 8956 N N . MET D 1 168 ? -67.467 23.728 -14.372 1.00 2.00 168 MET D N 1
ATOM 8957 C CA . MET D 1 168 ? -66.537 22.716 -13.933 1.00 2.00 168 MET D CA 1
ATOM 8958 C C . MET D 1 168 ? -67.049 21.425 -14.469 1.00 2.00 168 MET D C 1
ATOM 8959 O O . MET D 1 168 ? -68.252 21.145 -14.385 1.00 2.00 168 MET D O 1
ATOM 8964 N N . ARG D 1 169 ? -66.122 20.665 -15.047 1.00 2.00 169 ARG D N 1
ATOM 8965 C CA . ARG D 1 169 ? -66.408 19.330 -15.558 1.00 2.00 169 ARG D CA 1
ATOM 8966 C C . ARG D 1 169 ? -66.093 18.201 -14.580 1.00 2.00 169 ARG D C 1
ATOM 8967 O O . ARG D 1 169 ? -65.490 18.407 -13.569 1.00 2.00 169 ARG D O 1
ATOM 8975 N N . GLY D 1 170 ? -66.543 16.996 -14.921 1.00 2.00 170 GLY D N 1
ATOM 8976 C CA . GLY D 1 170 ? -66.432 15.841 -14.026 1.00 2.00 170 GLY D CA 1
ATOM 8977 C C . GLY D 1 170 ? -64.994 15.530 -13.799 1.00 2.00 170 GLY D C 1
ATOM 8978 O O . GLY D 1 170 ? -64.591 15.273 -12.692 1.00 2.00 170 GLY D O 1
ATOM 8979 N N . ALA D 1 171 ? -64.231 15.583 -14.873 1.00 2.00 171 ALA D N 1
ATOM 8980 C CA . ALA D 1 171 ? -62.745 15.582 -14.836 1.00 2.00 171 ALA D CA 1
ATOM 8981 C C . ALA D 1 171 ? -62.148 16.436 -13.731 1.00 2.00 171 ALA D C 1
ATOM 8982 O O . ALA D 1 171 ? -61.300 15.948 -13.031 1.00 2.00 171 ALA D O 1
ATOM 8984 N N . ASP D 1 172 ? -62.627 17.674 -13.555 1.00 2.00 172 ASP D N 1
ATOM 8985 C CA . ASP D 1 172 ? -62.180 18.555 -12.455 1.00 2.00 172 ASP D CA 1
ATOM 8986 C C . ASP D 1 172 ? -62.595 18.046 -11.085 1.00 2.00 172 ASP D C 1
ATOM 8987 O O . ASP D 1 172 ? -61.869 18.299 -10.124 1.00 2.00 172 ASP D O 1
ATOM 8992 N N . VAL D 1 173 ? -63.731 17.329 -10.944 1.00 2.00 173 VAL D N 1
ATOM 8993 C CA . VAL D 1 173 ? -63.958 16.706 -9.655 1.00 2.00 173 VAL D CA 1
ATOM 8994 C C . VAL D 1 173 ? -63.056 15.518 -9.505 1.00 2.00 173 VAL D C 1
ATOM 8995 O O . VAL D 1 173 ? -62.734 15.158 -8.375 1.00 2.00 173 VAL D O 1
ATOM 8999 N N . PHE D 1 174 ? -62.641 14.866 -10.581 1.00 2.00 174 PHE D N 1
ATOM 9000 C CA . PHE D 1 174 ? -62.001 13.600 -10.284 1.00 2.00 174 PHE D CA 1
ATOM 9001 C C . PHE D 1 174 ? -60.564 13.882 -9.919 1.00 2.00 174 PHE D C 1
ATOM 9002 O O . PHE D 1 174 ? -59.986 13.250 -9.041 1.00 2.00 174 PHE D O 1
ATOM 9010 N N . LEU D 1 175 ? -60.014 14.873 -10.566 1.00 2.00 175 LEU D N 1
ATOM 9011 C CA . LEU D 1 175 ? -58.674 15.347 -10.319 1.00 2.00 175 LEU D CA 1
ATOM 9012 C C . LEU D 1 175 ? -58.440 15.819 -8.884 1.00 2.00 175 LEU D C 1
ATOM 9013 O O . LEU D 1 175 ? -57.322 15.730 -8.330 1.00 2.00 175 LEU D O 1
ATOM 9018 N N . LEU D 1 176 ? -59.498 16.370 -8.300 1.00 2.00 176 LEU D N 1
ATOM 9019 C CA . LEU D 1 176 ? -59.334 17.089 -7.055 1.00 2.00 176 LEU D CA 1
ATOM 9020 C C . LEU D 1 176 ? -59.381 16.027 -5.975 1.00 2.00 176 LEU D C 1
ATOM 9021 O O . LEU D 1 176 ? -58.382 15.763 -5.288 1.00 2.00 176 LEU D O 1
ATOM 9026 N N . PHE D 1 177 ? -60.548 15.396 -5.853 1.00 2.00 177 PHE D N 1
ATOM 9027 C CA . PHE D 1 177 ? -60.735 14.342 -4.912 1.00 2.00 177 PHE D CA 1
ATOM 9028 C C . PHE D 1 177 ? -59.674 13.267 -5.061 1.00 2.00 177 PHE D C 1
ATOM 9029 O O . PHE D 1 177 ? -59.142 12.719 -4.100 1.00 2.00 177 PHE D O 1
ATOM 9037 N N . ASN D 1 178 ? -59.316 12.979 -6.280 1.00 2.00 178 ASN D N 1
ATOM 9038 C CA . ASN D 1 178 ? -58.276 12.023 -6.456 1.00 2.00 178 ASN D CA 1
ATOM 9039 C C . ASN D 1 178 ? -56.986 12.306 -5.681 1.00 2.00 178 ASN D C 1
ATOM 9040 O O . ASN D 1 178 ? -56.448 11.417 -5.017 1.00 2.00 178 ASN D O 1
ATOM 9045 N N . LYS D 1 179 ? -56.510 13.538 -5.793 1.00 2.00 179 LYS D N 1
ATOM 9046 C CA . LYS D 1 179 ? -55.330 13.982 -5.113 1.00 2.00 179 LYS D CA 1
ATOM 9047 C C . LYS D 1 179 ? -55.540 13.941 -3.616 1.00 2.00 179 LYS D C 1
ATOM 9048 O O . LYS D 1 179 ? -54.623 13.595 -2.814 1.00 2.00 179 LYS D O 1
ATOM 9054 N N . TYR D 1 180 ? -56.749 14.301 -3.244 1.00 2.00 180 TYR D N 1
ATOM 9055 C CA . TYR D 1 180 ? -57.032 14.480 -1.889 1.00 2.00 180 TYR D CA 1
ATOM 9056 C C . TYR D 1 180 ? -56.997 13.159 -1.231 1.00 2.00 180 TYR D C 1
ATOM 9057 O O . TYR D 1 180 ? -56.514 13.065 -0.091 1.00 2.00 180 TYR D O 1
ATOM 9066 N N . TYR D 1 181 ? -57.552 12.149 -1.905 1.00 2.00 181 TYR D N 1
ATOM 9067 C CA . TYR D 1 181 ? -57.446 10.798 -1.391 1.00 2.00 181 TYR D CA 1
ATOM 9068 C C . TYR D 1 181 ? -56.015 10.351 -1.418 1.00 2.00 181 TYR D C 1
ATOM 9069 O O . TYR D 1 181 ? -55.469 9.972 -0.405 1.00 2.00 181 TYR D O 1
ATOM 9078 N N . THR D 1 182 ? -55.363 10.452 -2.545 1.00 2.00 182 THR D N 1
ATOM 9079 C CA . THR D 1 182 ? -53.989 10.007 -2.546 1.00 2.00 182 THR D CA 1
ATOM 9080 C C . THR D 1 182 ? -53.305 10.468 -1.277 1.00 2.00 182 THR D C 1
ATOM 9081 O O . THR D 1 182 ? -52.565 9.685 -0.642 1.00 2.00 182 THR D O 1
ATOM 9085 N N . ILE D 1 183 ? -53.560 11.710 -0.880 1.00 2.00 183 ILE D N 1
ATOM 9086 C CA . ILE D 1 183 ? -52.964 12.246 0.346 1.00 2.00 183 ILE D CA 1
ATOM 9087 C C . ILE D 1 183 ? -53.448 11.487 1.619 1.00 2.00 183 ILE D C 1
ATOM 9088 O O . ILE D 1 183 ? -52.631 11.239 2.580 1.00 2.00 183 ILE D O 1
ATOM 9093 N N . MET D 1 184 ? -54.756 11.141 1.642 1.00 2.00 184 MET D N 1
ATOM 9094 C CA . MET D 1 184 ? -55.331 10.571 2.823 1.00 2.00 184 MET D CA 1
ATOM 9095 C C . MET D 1 184 ? -54.865 9.159 3.022 1.00 2.00 184 MET D C 1
ATOM 9096 O O . MET D 1 184 ? -54.472 8.799 4.125 1.00 2.00 184 MET D O 1
ATOM 9101 N N . ARG D 1 185 ? -54.863 8.357 1.961 1.00 2.00 185 ARG D N 1
ATOM 9102 C CA . ARG D 1 185 ? -54.321 7.018 2.067 1.00 2.00 185 ARG D CA 1
ATOM 9103 C C . ARG D 1 185 ? -52.936 7.128 2.746 1.00 2.00 185 ARG D C 1
ATOM 9104 O O . ARG D 1 185 ? -52.590 6.301 3.586 1.00 2.00 185 ARG D O 1
ATOM 9112 N N . ARG D 1 186 ? -52.170 8.176 2.461 1.00 2.00 186 ARG D N 1
ATOM 9113 C CA . ARG D 1 186 ? -50.916 8.340 3.188 1.00 2.00 186 ARG D CA 1
ATOM 9114 C C . ARG D 1 186 ? -51.063 8.698 4.664 1.00 2.00 186 ARG D C 1
ATOM 9115 O O . ARG D 1 186 ? -50.429 8.075 5.515 1.00 2.00 186 ARG D O 1
ATOM 9123 N N . LEU D 1 187 ? -51.838 9.716 4.989 1.00 2.00 187 LEU D N 1
ATOM 9124 C CA . LEU D 1 187 ? -51.888 10.107 6.380 1.00 2.00 187 LEU D CA 1
ATOM 9125 C C . LEU D 1 187 ? -52.270 8.884 7.194 1.00 2.00 187 LEU D C 1
ATOM 9126 O O . LEU D 1 187 ? -51.632 8.529 8.173 1.00 2.00 187 LEU D O 1
ATOM 9131 N N . ILE D 1 188 ? -53.336 8.234 6.761 1.00 2.00 188 ILE D N 1
ATOM 9132 C CA . ILE D 1 188 ? -53.845 7.111 7.491 1.00 2.00 188 ILE D CA 1
ATOM 9133 C C . ILE D 1 188 ? -52.740 6.111 7.813 1.00 2.00 188 ILE D C 1
ATOM 9134 O O . ILE D 1 188 ? -52.470 5.843 8.994 1.00 2.00 188 ILE D O 1
ATOM 9139 N N . LEU D 1 189 ? -52.070 5.587 6.792 1.00 2.00 189 LEU D N 1
ATOM 9140 C CA . LEU D 1 189 ? -50.958 4.665 7.040 1.00 2.00 189 LEU D CA 1
ATOM 9141 C C . LEU D 1 189 ? -49.729 5.301 7.750 1.00 2.00 189 LEU D C 1
ATOM 9142 O O . LEU D 1 189 ? -49.006 4.615 8.499 1.00 2.00 189 LEU D O 1
ATOM 9147 N N . THR D 1 190 ? -49.417 6.572 7.501 1.00 2.00 190 THR D N 1
ATOM 9148 C CA . THR D 1 190 ? -48.152 7.075 8.087 1.00 2.00 190 THR D CA 1
ATOM 9149 C C . THR D 1 190 ? -48.359 7.387 9.558 1.00 2.00 190 THR D C 1
ATOM 9150 O O . THR D 1 190 ? -47.452 7.207 10.381 1.00 2.00 190 THR D O 1
ATOM 9154 N N . TYR D 1 191 ? -49.583 7.778 9.896 1.00 2.00 191 TYR D N 1
ATOM 9155 C CA . TYR D 1 191 ? -49.927 8.067 11.293 1.00 2.00 191 TYR D CA 1
ATOM 9156 C C . TYR D 1 191 ? -50.619 6.926 12.107 1.00 2.00 191 TYR D C 1
ATOM 9157 O O . TYR D 1 191 ? -50.402 6.779 13.357 1.00 2.00 191 TYR D O 1
ATOM 9166 N N . THR D 1 192 ? -51.347 6.042 11.400 1.00 2.00 192 THR D N 1
ATOM 9167 C CA . THR D 1 192 ? -52.068 5.009 12.088 1.00 2.00 192 THR D CA 1
ATOM 9168 C C . THR D 1 192 ? -53.167 5.877 12.631 1.00 2.00 192 THR D C 1
ATOM 9169 O O . THR D 1 192 ? -53.237 6.092 13.853 1.00 2.00 192 THR D O 1
ATOM 9173 N N . LEU D 1 193 ? -53.963 6.461 11.738 1.00 2.00 193 LEU D N 1
ATOM 9174 C CA . LEU D 1 193 ? -55.115 7.200 12.200 1.00 2.00 193 LEU D CA 1
ATOM 9175 C C . LEU D 1 193 ? -56.269 6.223 12.403 1.00 2.00 193 LEU D C 1
ATOM 9176 O O . LEU D 1 193 ? -56.502 5.339 11.586 1.00 2.00 193 LEU D O 1
ATOM 9181 N N . GLU D 1 194 ? -56.936 6.324 13.544 1.00 2.00 194 GLU D N 1
ATOM 9182 C CA . GLU D 1 194 ? -57.908 5.294 13.915 1.00 2.00 194 GLU D CA 1
ATOM 9183 C C . GLU D 1 194 ? -59.132 5.645 13.055 1.00 2.00 194 GLU D C 1
ATOM 9184 O O . GLU D 1 194 ? -59.122 6.681 12.422 1.00 2.00 194 GLU D O 1
ATOM 9190 N N . PRO D 1 195 ? -60.146 4.766 12.938 1.00 2.00 195 PRO D N 1
ATOM 9191 C CA . PRO D 1 195 ? -61.393 5.233 12.319 1.00 2.00 195 PRO D CA 1
ATOM 9192 C C . PRO D 1 195 ? -62.130 6.267 13.176 1.00 2.00 195 PRO D C 1
ATOM 9193 O O . PRO D 1 195 ? -62.301 6.056 14.391 1.00 2.00 195 PRO D O 1
ATOM 9197 N N . ALA D 1 196 ? -62.587 7.363 12.566 1.00 2.00 196 ALA D N 1
ATOM 9198 C CA . ALA D 1 196 ? -63.357 8.392 13.344 1.00 2.00 196 ALA D CA 1
ATOM 9199 C C . ALA D 1 196 ? -64.845 8.298 13.165 1.00 2.00 196 ALA D C 1
ATOM 9200 O O . ALA D 1 196 ? -65.328 8.595 12.095 1.00 2.00 196 ALA D O 1
ATOM 9202 N N . GLY D 1 197 ? -65.572 7.925 14.205 1.00 2.00 197 GLY D N 1
ATOM 9203 C CA . GLY D 1 197 ? -67.036 7.961 14.186 1.00 2.00 197 GLY D CA 1
ATOM 9204 C C . GLY D 1 197 ? -67.598 6.866 13.328 1.00 2.00 197 GLY D C 1
ATOM 9205 O O . GLY D 1 197 ? -68.498 7.134 12.530 1.00 2.00 197 GLY D O 1
ATOM 9206 N N . SER D 1 198 ? -67.060 5.649 13.468 1.00 2.00 198 SER D N 1
ATOM 9207 C CA . SER D 1 198 ? -67.418 4.602 12.499 1.00 2.00 198 SER D CA 1
ATOM 9208 C C . SER D 1 198 ? -68.647 3.848 12.975 1.00 2.00 198 SER D C 1
ATOM 9209 O O . SER D 1 198 ? -69.063 4.023 14.137 1.00 2.00 198 SER D O 1
ATOM 9212 N N . HIS D 1 199 ? -69.242 3.058 12.070 1.00 2.00 199 HIS D N 1
ATOM 9213 C CA . HIS D 1 199 ? -70.301 2.096 12.403 1.00 2.00 199 HIS D CA 1
ATOM 9214 C C . HIS D 1 199 ? -69.686 0.707 12.504 1.00 2.00 199 HIS D C 1
ATOM 9215 O O . HIS D 1 199 ? -70.377 -0.268 12.723 1.00 2.00 199 HIS D O 1
ATOM 9222 N N . GLY D 1 200 ? -68.376 0.600 12.386 1.00 2.00 200 GLY D N 1
ATOM 9223 C CA . GLY D 1 200 ? -67.765 -0.711 12.484 1.00 2.00 200 GLY D CA 1
ATOM 9224 C C . GLY D 1 200 ? -68.072 -1.547 11.274 1.00 2.00 200 GLY D C 1
ATOM 9225 O O . GLY D 1 200 ? -68.265 -1.069 10.166 1.00 2.00 200 GLY D O 1
ATOM 9226 N N . VAL D 1 201 ? -68.185 -2.824 11.509 1.00 2.00 201 VAL D N 1
ATOM 9227 C CA . VAL D 1 201 ? -68.372 -3.755 10.470 1.00 2.00 201 VAL D CA 1
ATOM 9228 C C . VAL D 1 201 ? -69.769 -3.512 9.879 1.00 2.00 201 VAL D C 1
ATOM 9229 O O . VAL D 1 201 ? -70.216 -4.224 8.989 1.00 2.00 201 VAL D O 1
ATOM 9233 N N . TRP D 1 202 ? -70.422 -2.452 10.349 1.00 2.00 202 TRP D N 1
ATOM 9234 C CA . TRP D 1 202 ? -71.877 -2.230 10.177 1.00 2.00 202 TRP D CA 1
ATOM 9235 C C . TRP D 1 202 ? -72.123 -1.010 9.370 1.00 2.00 202 TRP D C 1
ATOM 9236 O O . TRP D 1 202 ? -73.273 -0.714 9.085 1.00 2.00 202 TRP D O 1
ATOM 9247 N N . GLY D 1 203 ? -71.052 -0.279 9.034 1.00 2.00 203 GLY D N 1
ATOM 9248 C CA . GLY D 1 203 ? -71.143 0.907 8.182 1.00 2.00 203 GLY D CA 1
ATOM 9249 C C . GLY D 1 203 ? -70.414 0.614 6.886 1.00 2.00 203 GLY D C 1
ATOM 9250 O O . GLY D 1 203 ? -69.762 -0.416 6.745 1.00 2.00 203 GLY D O 1
ATOM 9251 N N . LEU D 1 204 ? -70.510 1.491 5.906 1.00 2.00 204 LEU D N 1
ATOM 9252 C CA . LEU D 1 204 ? -70.040 1.075 4.596 1.00 2.00 204 LEU D CA 1
ATOM 9253 C C . LEU D 1 204 ? -68.539 0.769 4.562 1.00 2.00 204 LEU D C 1
ATOM 9254 O O . LEU D 1 204 ? -68.181 -0.322 4.190 1.00 2.00 204 LEU D O 1
ATOM 9259 N N . ASP D 1 205 ? -67.688 1.702 4.975 1.00 2.00 205 ASP D N 1
ATOM 9260 C CA . ASP D 1 205 ? -66.243 1.541 4.892 1.00 2.00 205 ASP D CA 1
ATOM 9261 C C . ASP D 1 205 ? -65.713 2.179 6.162 1.00 2.00 205 ASP D C 1
ATOM 9262 O O . ASP D 1 205 ? -66.348 3.055 6.732 1.00 2.00 205 ASP D O 1
ATOM 9267 N N . ASP D 1 206 ? -64.534 1.773 6.590 1.00 2.00 206 ASP D N 1
ATOM 9268 C CA . ASP D 1 206 ? -63.977 2.294 7.844 1.00 2.00 206 ASP D CA 1
ATOM 9269 C C . ASP D 1 206 ? -63.975 3.800 7.908 1.00 2.00 206 ASP D C 1
ATOM 9270 O O . ASP D 1 206 ? -64.136 4.365 8.957 1.00 2.00 206 ASP D O 1
ATOM 9275 N N . HIS D 1 207 ? -63.720 4.434 6.769 1.00 2.00 207 HIS D N 1
ATOM 9276 C CA . HIS D 1 207 ? -63.111 5.774 6.758 1.00 2.00 207 HIS D CA 1
ATOM 9277 C C . HIS D 1 207 ? -63.796 6.758 5.803 1.00 2.00 207 HIS D C 1
ATOM 9278 O O . HIS D 1 207 ? -63.763 7.948 6.065 1.00 2.00 207 HIS D O 1
ATOM 9285 N N . PHE D 1 208 ? -64.381 6.247 4.701 1.00 2.00 208 PHE D N 1
ATOM 9286 C CA . PHE D 1 208 ? -64.700 7.060 3.490 1.00 2.00 208 PHE D CA 1
ATOM 9287 C C . PHE D 1 208 ? -66.034 6.638 3.026 1.00 2.00 208 PHE D C 1
ATOM 9288 O O . PHE D 1 208 ? -66.323 5.430 3.181 1.00 2.00 208 PHE D O 1
ATOM 9296 N N . HIS D 1 209 ? -66.845 7.557 2.470 1.00 2.00 209 HIS D N 1
ATOM 9297 C CA . HIS D 1 209 ? -68.124 7.184 1.887 1.00 2.00 209 HIS D CA 1
ATOM 9298 C C . HIS D 1 209 ? -68.183 7.842 0.507 1.00 2.00 209 HIS D C 1
ATOM 9299 O O . HIS D 1 209 ? -68.408 7.184 -0.527 1.00 2.00 209 HIS D O 1
ATOM 9306 N N . LEU D 1 210 ? -67.950 9.152 0.463 1.00 2.00 210 LEU D N 1
ATOM 9307 C CA . LEU D 1 210 ? -68.017 9.844 -0.773 1.00 2.00 210 LEU D CA 1
ATOM 9308 C C . LEU D 1 210 ? -67.282 9.158 -1.920 1.00 2.00 210 LEU D C 1
ATOM 9309 O O . LEU D 1 210 ? -67.793 9.196 -3.065 1.00 2.00 210 LEU D O 1
ATOM 9314 N N . VAL D 1 211 ? -66.095 8.578 -1.653 1.00 2.00 211 VAL D N 1
ATOM 9315 C CA . VAL D 1 211 ? -65.400 7.858 -2.722 1.00 2.00 211 VAL D CA 1
ATOM 9316 C C . VAL D 1 211 ? -66.404 6.900 -3.335 1.00 2.00 211 VAL D C 1
ATOM 9317 O O . VAL D 1 211 ? -66.634 6.904 -4.535 1.00 2.00 211 VAL D O 1
ATOM 9321 N N . TYR D 1 212 ? -67.013 6.039 -2.549 1.00 2.00 212 TYR D N 1
ATOM 9322 C CA . TYR D 1 212 ? -67.884 5.056 -3.242 1.00 2.00 212 TYR D CA 1
ATOM 9323 C C . TYR D 1 212 ? -69.031 5.656 -3.957 1.00 2.00 212 TYR D C 1
ATOM 9324 O O . TYR D 1 212 ? -69.478 5.060 -4.935 1.00 2.00 212 TYR D O 1
ATOM 9333 N N . ILE D 1 213 ? -69.499 6.842 -3.542 1.00 2.00 213 ILE D N 1
ATOM 9334 C CA . ILE D 1 213 ? -70.484 7.520 -4.387 1.00 2.00 213 ILE D CA 1
ATOM 9335 C C . ILE D 1 213 ? -69.862 7.922 -5.774 1.00 2.00 213 ILE D C 1
ATOM 9336 O O . ILE D 1 213 ? -70.282 7.432 -6.839 1.00 2.00 213 ILE D O 1
ATOM 9341 N N . LEU D 1 214 ? -68.833 8.770 -5.743 1.00 2.00 214 LEU D N 1
ATOM 9342 C CA . LEU D 1 214 ? -68.069 9.147 -6.925 1.00 2.00 214 LEU D CA 1
ATOM 9343 C C . LEU D 1 214 ? -67.679 7.972 -7.828 1.00 2.00 214 LEU D C 1
ATOM 9344 O O . LEU D 1 214 ? -67.824 7.985 -9.037 1.00 2.00 214 LEU D O 1
ATOM 9349 N N . GLY D 1 215 ? -67.194 6.942 -7.177 1.00 2.00 215 GLY D N 1
ATOM 9350 C CA . GLY D 1 215 ? -66.750 5.712 -7.806 1.00 2.00 215 GLY D CA 1
ATOM 9351 C C . GLY D 1 215 ? -67.799 5.027 -8.631 1.00 2.00 215 GLY D C 1
ATOM 9352 O O . GLY D 1 215 ? -67.577 4.800 -9.820 1.00 2.00 215 GLY D O 1
ATOM 9353 N N . SER D 1 216 ? -68.928 4.687 -8.012 1.00 2.00 216 SER D N 1
ATOM 9354 C CA . SER D 1 216 ? -70.038 4.079 -8.737 1.00 2.00 216 SER D CA 1
ATOM 9355 C C . SER D 1 216 ? -70.587 5.059 -9.783 1.00 2.00 216 SER D C 1
ATOM 9356 O O . SER D 1 216 ? -70.937 4.659 -10.881 1.00 2.00 216 SER D O 1
ATOM 9359 N N . SER D 1 217 ? -70.618 6.348 -9.457 1.00 2.00 217 SER D N 1
ATOM 9360 C CA . SER D 1 217 ? -71.211 7.348 -10.371 1.00 2.00 217 SER D CA 1
ATOM 9361 C C . SER D 1 217 ? -70.500 7.326 -11.724 1.00 2.00 217 SER D C 1
ATOM 9362 O O . SER D 1 217 ? -71.113 7.228 -12.751 1.00 2.00 217 SER D O 1
ATOM 9365 N N . GLN D 1 218 ? -69.184 7.422 -11.652 1.00 2.00 218 GLN D N 1
ATOM 9366 C CA . GLN D 1 218 ? -68.279 7.342 -12.743 1.00 2.00 218 GLN D CA 1
ATOM 9367 C C . GLN D 1 218 ? -68.643 6.268 -13.762 1.00 2.00 218 GLN D C 1
ATOM 9368 O O . GLN D 1 218 ? -68.309 6.416 -14.911 1.00 2.00 218 GLN D O 1
ATOM 9374 N N . TRP D 1 219 ? -69.312 5.190 -13.355 1.00 2.00 219 TRP D N 1
ATOM 9375 C CA . TRP D 1 219 ? -69.651 4.073 -14.250 1.00 2.00 219 TRP D CA 1
ATOM 9376 C C . TRP D 1 219 ? -71.145 3.945 -14.345 1.00 2.00 219 TRP D C 1
ATOM 9377 O O . TRP D 1 219 ? -71.680 3.107 -15.078 1.00 2.00 219 TRP D O 1
ATOM 9388 N N . GLN D 1 220 ? -71.843 4.824 -13.662 1.00 2.00 220 GLN D N 1
ATOM 9389 C CA . GLN D 1 220 ? -73.275 4.759 -13.720 1.00 2.00 220 GLN D CA 1
ATOM 9390 C C . GLN D 1 220 ? -73.842 4.847 -15.126 1.00 2.00 220 GLN D C 1
ATOM 9391 O O . GLN D 1 220 ? -74.608 3.979 -15.518 1.00 2.00 220 GLN D O 1
ATOM 9397 N N . LEU D 1 221 ? -73.405 5.820 -15.914 1.00 2.00 221 LEU D N 1
ATOM 9398 C CA . LEU D 1 221 ? -73.976 5.952 -17.237 1.00 2.00 221 LEU D CA 1
ATOM 9399 C C . LEU D 1 221 ? -73.739 4.737 -18.127 1.00 2.00 221 LEU D C 1
ATOM 9400 O O . LEU D 1 221 ? -74.692 4.277 -18.767 1.00 2.00 221 LEU D O 1
ATOM 9405 N N . LEU D 1 222 ? -72.510 4.211 -18.167 1.00 2.00 222 LEU D N 1
ATOM 9406 C CA . LEU D 1 222 ? -72.282 3.012 -18.989 1.00 2.00 222 LEU D CA 1
ATOM 9407 C C . LEU D 1 222 ? -72.718 1.647 -18.427 1.00 2.00 222 LEU D C 1
ATOM 9408 O O . LEU D 1 222 ? -72.781 0.690 -19.201 1.00 2.00 222 LEU D O 1
ATOM 9413 N N . ASP D 1 223 ? -73.100 1.578 -17.151 1.00 2.00 223 ASP D N 1
ATOM 9414 C CA . ASP D 1 223 ? -73.195 0.292 -16.410 1.00 2.00 223 ASP D CA 1
ATOM 9415 C C . ASP D 1 223 ? -73.163 -0.996 -17.193 1.00 2.00 223 ASP D C 1
ATOM 9416 O O . ASP D 1 223 ? -72.109 -1.591 -17.253 1.00 2.00 223 ASP D O 1
ATOM 9421 N N . ALA D 1 224 ? -74.271 -1.477 -17.735 1.00 2.00 224 ALA D N 1
ATOM 9422 C CA . ALA D 1 224 ? -74.179 -2.514 -18.737 1.00 2.00 224 ALA D CA 1
ATOM 9423 C C . ALA D 1 224 ? -72.757 -2.581 -19.407 1.00 2.00 224 ALA D C 1
ATOM 9424 O O . ALA D 1 224 ? -72.107 -3.597 -19.458 1.00 2.00 224 ALA D O 1
ATOM 9426 N N . GLN D 1 225 ? -72.248 -1.471 -19.878 1.00 2.00 225 GLN D N 1
ATOM 9427 C CA . GLN D 1 225 ? -71.108 -1.490 -20.727 1.00 2.00 225 GLN D CA 1
ATOM 9428 C C . GLN D 1 225 ? -69.856 -0.813 -20.069 1.00 2.00 225 GLN D C 1
ATOM 9429 O O . GLN D 1 225 ? -68.872 -0.440 -20.724 1.00 2.00 225 GLN D O 1
ATOM 9435 N N . ALA D 1 226 ? -69.909 -0.688 -18.753 1.00 2.00 226 ALA D N 1
ATOM 9436 C CA . ALA D 1 226 ? -68.814 -0.231 -17.929 1.00 2.00 226 ALA D CA 1
ATOM 9437 C C . ALA D 1 226 ? -67.737 -1.314 -17.786 1.00 2.00 226 ALA D C 1
ATOM 9438 O O . ALA D 1 226 ? -68.064 -2.475 -17.659 1.00 2.00 226 ALA D O 1
ATOM 9440 N N . PRO D 1 227 ? -66.443 -0.942 -17.766 1.00 2.00 227 PRO D N 1
ATOM 9441 C CA . PRO D 1 227 ? -65.415 -1.987 -17.773 1.00 2.00 227 PRO D CA 1
ATOM 9442 C C . PRO D 1 227 ? -65.528 -3.038 -16.658 1.00 2.00 227 PRO D C 1
ATOM 9443 O O . PRO D 1 227 ? -65.319 -4.187 -16.949 1.00 2.00 227 PRO D O 1
ATOM 9447 N N . LEU D 1 228 ? -65.840 -2.681 -15.419 1.00 2.00 228 LEU D N 1
ATOM 9448 C CA . LEU D 1 228 ? -66.172 -3.695 -14.405 1.00 2.00 228 LEU D CA 1
ATOM 9449 C C . LEU D 1 228 ? -67.665 -3.684 -14.076 1.00 2.00 228 LEU D C 1
ATOM 9450 O O . LEU D 1 228 ? -68.315 -2.643 -14.117 1.00 2.00 228 LEU D O 1
ATOM 9455 N N . GLN D 1 229 ? -68.230 -4.837 -13.768 1.00 2.00 229 GLN D N 1
ATOM 9456 C CA . GLN D 1 229 ? -69.570 -4.846 -13.237 1.00 2.00 229 GLN D CA 1
ATOM 9457 C C . GLN D 1 229 ? -69.465 -4.824 -11.688 1.00 2.00 229 GLN D C 1
ATOM 9458 O O . GLN D 1 229 ? -68.396 -5.072 -11.133 1.00 2.00 229 GLN D O 1
ATOM 9464 N N . PRO D 1 230 ? -70.534 -4.465 -10.969 1.00 2.00 230 PRO D N 1
ATOM 9465 C CA . PRO D 1 230 ? -70.255 -4.343 -9.531 1.00 2.00 230 PRO D CA 1
ATOM 9466 C C . PRO D 1 230 ? -69.845 -5.624 -8.813 1.00 2.00 230 PRO D C 1
ATOM 9467 O O . PRO D 1 230 ? -69.033 -5.548 -7.870 1.00 2.00 230 PRO D O 1
ATOM 9471 N N . ARG D 1 231 ? -70.357 -6.792 -9.230 1.00 2.00 231 ARG D N 1
ATOM 9472 C CA . ARG D 1 231 ? -69.904 -8.013 -8.546 1.00 2.00 231 ARG D CA 1
ATOM 9473 C C . ARG D 1 231 ? -68.403 -8.177 -8.728 1.00 2.00 231 ARG D C 1
ATOM 9474 O O . ARG D 1 231 ? -67.785 -9.067 -8.124 1.00 2.00 231 ARG D O 1
ATOM 9482 N N . GLU D 1 232 ? -67.779 -7.340 -9.534 1.00 2.00 232 GLU D N 1
ATOM 9483 C CA . GLU D 1 232 ? -66.417 -7.676 -9.830 1.00 2.00 232 GLU D CA 1
ATOM 9484 C C . GLU D 1 232 ? -65.410 -7.009 -8.969 1.00 2.00 232 GLU D C 1
ATOM 9485 O O . GLU D 1 232 ? -64.226 -7.211 -9.165 1.00 2.00 232 GLU D O 1
ATOM 9491 N N . ILE D 1 233 ? -65.849 -6.193 -8.018 1.00 2.00 233 ILE D N 1
ATOM 9492 C CA . ILE D 1 233 ? -64.901 -5.657 -7.039 1.00 2.00 233 ILE D CA 1
ATOM 9493 C C . ILE D 1 233 ? -64.387 -6.768 -6.095 1.00 2.00 233 ILE D C 1
ATOM 9494 O O . ILE D 1 233 ? -63.321 -6.683 -5.453 1.00 2.00 233 ILE D O 1
ATOM 9499 N N . LEU D 1 234 ? -65.135 -7.854 -6.076 1.00 2.00 234 LEU D N 1
ATOM 9500 C CA . LEU D 1 234 ? -64.665 -9.059 -5.439 1.00 2.00 234 LEU D CA 1
ATOM 9501 C C . LEU D 1 234 ? -63.392 -9.679 -6.062 1.00 2.00 234 LEU D C 1
ATOM 9502 O O . LEU D 1 234 ? -62.829 -10.601 -5.477 1.00 2.00 234 LEU D O 1
ATOM 9507 N N . ASP D 1 235 ? -62.928 -9.186 -7.214 1.00 2.00 235 ASP D N 1
ATOM 9508 C CA . ASP D 1 235 ? -61.722 -9.730 -7.804 1.00 2.00 235 ASP D CA 1
ATOM 9509 C C . ASP D 1 235 ? -60.554 -8.759 -7.652 1.00 2.00 235 ASP D C 1
ATOM 9510 O O . ASP D 1 235 ? -60.522 -7.691 -8.279 1.00 2.00 235 ASP D O 1
ATOM 9515 N N . LYS D 1 236 ? -59.586 -9.124 -6.822 1.00 2.00 236 LYS D N 1
ATOM 9516 C CA . LYS D 1 236 ? -58.420 -8.270 -6.606 1.00 2.00 236 LYS D CA 1
ATOM 9517 C C . LYS D 1 236 ? -57.733 -7.812 -7.898 1.00 2.00 236 LYS D C 1
ATOM 9518 O O . LYS D 1 236 ? -57.663 -6.628 -8.142 1.00 2.00 236 LYS D O 1
ATOM 9524 N N . SER D 1 237 ? -57.280 -8.740 -8.744 1.00 2.00 237 SER D N 1
ATOM 9525 C CA . SER D 1 237 ? -56.744 -8.400 -10.086 1.00 2.00 237 SER D CA 1
ATOM 9526 C C . SER D 1 237 ? -57.398 -7.207 -10.767 1.00 2.00 237 SER D C 1
ATOM 9527 O O . SER D 1 237 ? -56.729 -6.270 -11.198 1.00 2.00 237 SER D O 1
ATOM 9530 N N . LEU D 1 238 ? -58.712 -7.259 -10.901 1.00 2.00 238 LEU D N 1
ATOM 9531 C CA . LEU D 1 238 ? -59.419 -6.281 -11.702 1.00 2.00 238 LEU D CA 1
ATOM 9532 C C . LEU D 1 238 ? -59.409 -4.967 -11.041 1.00 2.00 238 LEU D C 1
ATOM 9533 O O . LEU D 1 238 ? -59.000 -3.949 -11.663 1.00 2.00 238 LEU D O 1
ATOM 9538 N N . VAL D 1 239 ? -59.822 -5.017 -9.768 1.00 2.00 239 VAL D N 1
ATOM 9539 C CA . VAL D 1 239 ? -59.903 -3.839 -8.940 1.00 2.00 239 VAL D CA 1
ATOM 9540 C C . VAL D 1 239 ? -58.614 -3.085 -9.111 1.00 2.00 239 VAL D C 1
ATOM 9541 O O . VAL D 1 239 ? -58.666 -1.887 -9.354 1.00 2.00 239 VAL D O 1
ATOM 9545 N N . ARG D 1 240 ? -57.476 -3.796 -9.075 1.00 2.00 240 ARG D N 1
ATOM 9546 C CA . ARG D 1 240 ? -56.151 -3.212 -9.261 1.00 2.00 240 ARG D CA 1
ATOM 9547 C C . ARG D 1 240 ? -56.055 -2.429 -10.605 1.00 2.00 240 ARG D C 1
ATOM 9548 O O . ARG D 1 240 ? -55.605 -1.260 -10.642 1.00 2.00 240 ARG D O 1
ATOM 9556 N N . GLU D 1 241 ? -56.531 -3.013 -11.702 1.00 2.00 241 GLU D N 1
ATOM 9557 C CA . GLU D 1 241 ? -56.364 -2.316 -13.001 1.00 2.00 241 GLU D CA 1
ATOM 9558 C C . GLU D 1 241 ? -57.014 -0.938 -12.891 1.00 2.00 241 GLU D C 1
ATOM 9559 O O . GLU D 1 241 ? -56.346 0.071 -13.147 1.00 2.00 241 GLU D O 1
ATOM 9565 N N . TYR D 1 242 ? -58.240 -0.883 -12.367 1.00 2.00 242 TYR D N 1
ATOM 9566 C CA . TYR D 1 242 ? -59.049 0.330 -12.457 1.00 2.00 242 TYR D CA 1
ATOM 9567 C C . TYR D 1 242 ? -58.859 1.261 -11.326 1.00 2.00 242 TYR D C 1
ATOM 9568 O O . TYR D 1 242 ? -59.262 2.422 -11.408 1.00 2.00 242 TYR D O 1
ATOM 9577 N N . LYS D 1 243 ? -58.186 0.752 -10.297 1.00 2.00 243 LYS D N 1
ATOM 9578 C CA . LYS D 1 243 ? -57.653 1.536 -9.177 1.00 2.00 243 LYS D CA 1
ATOM 9579 C C . LYS D 1 243 ? -57.147 2.948 -9.531 1.00 2.00 243 LYS D C 1
ATOM 9580 O O . LYS D 1 243 ? -57.364 3.862 -8.783 1.00 2.00 243 LYS D O 1
ATOM 9586 N N . ASP D 1 244 ? -56.538 3.163 -10.680 1.00 2.00 244 ASP D N 1
ATOM 9587 C CA . ASP D 1 244 ? -56.090 4.518 -10.986 1.00 2.00 244 ASP D CA 1
ATOM 9588 C C . ASP D 1 244 ? -57.172 5.464 -11.534 1.00 2.00 244 ASP D C 1
ATOM 9589 O O . ASP D 1 244 ? -56.954 6.667 -11.689 1.00 2.00 244 ASP D O 1
ATOM 9594 N N . THR D 1 245 ? -58.344 4.947 -11.824 1.00 2.00 245 THR D N 1
ATOM 9595 C CA . THR D 1 245 ? -59.122 5.583 -12.840 1.00 2.00 245 THR D CA 1
ATOM 9596 C C . THR D 1 245 ? -60.600 5.636 -12.468 1.00 2.00 245 THR D C 1
ATOM 9597 O O . THR D 1 245 ? -61.425 6.272 -13.117 1.00 2.00 245 THR D O 1
ATOM 9601 N N . ASN D 1 246 ? -60.899 4.983 -11.360 1.00 2.00 246 ASN D N 1
ATOM 9602 C CA . ASN D 1 246 ? -62.216 4.819 -10.876 1.00 2.00 246 ASN D CA 1
ATOM 9603 C C . ASN D 1 246 ? -62.171 4.804 -9.361 1.00 2.00 246 ASN D C 1
ATOM 9604 O O . ASN D 1 246 ? -61.419 4.034 -8.754 1.00 2.00 246 ASN D O 1
ATOM 9609 N N . PHE D 1 247 ? -62.996 5.610 -8.717 1.00 2.00 247 PHE D N 1
ATOM 9610 C CA . PHE D 1 247 ? -62.928 5.640 -7.274 1.00 2.00 247 PHE D CA 1
ATOM 9611 C C . PHE D 1 247 ? -63.370 4.422 -6.491 1.00 2.00 247 PHE D C 1
ATOM 9612 O O . PHE D 1 247 ? -62.809 4.127 -5.458 1.00 2.00 247 PHE D O 1
ATOM 9620 N N . TYR D 1 248 ? -64.371 3.717 -6.971 1.00 2.00 248 TYR D N 1
ATOM 9621 C CA . TYR D 1 248 ? -64.866 2.588 -6.247 1.00 2.00 248 TYR D CA 1
ATOM 9622 C C . TYR D 1 248 ? -63.720 1.588 -6.145 1.00 2.00 248 TYR D C 1
ATOM 9623 O O . TYR D 1 248 ? -63.465 1.034 -5.082 1.00 2.00 248 TYR D O 1
ATOM 9632 N N . CYS D 1 249 ? -62.991 1.400 -7.230 1.00 2.00 249 CYS D N 1
ATOM 9633 C CA . CYS D 1 249 ? -61.811 0.539 -7.187 1.00 2.00 249 CYS D CA 1
ATOM 9634 C C . CYS D 1 249 ? -60.748 1.055 -6.249 1.00 2.00 249 CYS D C 1
ATOM 9635 O O . CYS D 1 249 ? -60.242 0.289 -5.487 1.00 2.00 249 CYS D O 1
ATOM 9638 N N . GLN D 1 250 ? -60.400 2.331 -6.278 1.00 2.00 250 GLN D N 1
ATOM 9639 C CA . GLN D 1 250 ? -59.387 2.816 -5.339 1.00 2.00 250 GLN D CA 1
ATOM 9640 C C . GLN D 1 250 ? -59.786 2.495 -3.934 1.00 2.00 250 GLN D C 1
ATOM 9641 O O . GLN D 1 250 ? -58.990 2.044 -3.148 1.00 2.00 250 GLN D O 1
ATOM 9647 N N . GLY D 1 251 ? -61.033 2.794 -3.616 1.00 2.00 251 GLY D N 1
ATOM 9648 C CA . GLY D 1 251 ? -61.607 2.474 -2.338 1.00 2.00 251 GLY D CA 1
ATOM 9649 C C . GLY D 1 251 ? -61.382 1.018 -2.089 1.00 2.00 251 GLY D C 1
ATOM 9650 O O . GLY D 1 251 ? -60.525 0.645 -1.255 1.00 2.00 251 GLY D O 1
ATOM 9651 N N . ILE D 1 252 ? -62.139 0.193 -2.804 1.00 2.00 252 ILE D N 1
ATOM 9652 C CA . ILE D 1 252 ? -62.004 -1.253 -2.627 1.00 2.00 252 ILE D CA 1
ATOM 9653 C C . ILE D 1 252 ? -60.541 -1.762 -2.550 1.00 2.00 252 ILE D C 1
ATOM 9654 O O . ILE D 1 252 ? -60.261 -2.695 -1.793 1.00 2.00 252 ILE D O 1
ATOM 9659 N N . ASN D 1 253 ? -59.622 -1.171 -3.320 1.00 2.00 253 ASN D N 1
ATOM 9660 C CA . ASN D 1 253 ? -58.236 -1.705 -3.478 1.00 2.00 253 ASN D CA 1
ATOM 9661 C C . ASN D 1 253 ? -57.429 -1.483 -2.189 1.00 2.00 253 ASN D C 1
ATOM 9662 O O . ASN D 1 253 ? -56.575 -2.275 -1.744 1.00 2.00 253 ASN D O 1
ATOM 9667 N N . PHE D 1 254 ? -57.774 -0.370 -1.580 1.00 2.00 254 PHE D N 1
ATOM 9668 C CA . PHE D 1 254 ? -57.165 0.092 -0.378 1.00 2.00 254 PHE D CA 1
ATOM 9669 C C . PHE D 1 254 ? -57.639 -0.809 0.783 1.00 2.00 254 PHE D C 1
ATOM 9670 O O . PHE D 1 254 ? -56.830 -1.283 1.590 1.00 2.00 254 PHE D O 1
ATOM 9678 N N . ILE D 1 255 ? -58.933 -1.097 0.851 1.00 2.00 255 ILE D N 1
ATOM 9679 C CA . ILE D 1 255 ? -59.322 -2.159 1.761 1.00 2.00 255 ILE D CA 1
ATOM 9680 C C . ILE D 1 255 ? -58.450 -3.405 1.496 1.00 2.00 255 ILE D C 1
ATOM 9681 O O . ILE D 1 255 ? -57.880 -3.961 2.414 1.00 2.00 255 ILE D O 1
ATOM 9686 N N . ASN D 1 256 ? -58.283 -3.827 0.259 1.00 2.00 256 ASN D N 1
ATOM 9687 C CA . ASN D 1 256 ? -57.438 -4.985 0.070 1.00 2.00 256 ASN D CA 1
ATOM 9688 C C . ASN D 1 256 ? -56.009 -4.819 0.558 1.00 2.00 256 ASN D C 1
ATOM 9689 O O . ASN D 1 256 ? -55.379 -5.810 0.931 1.00 2.00 256 ASN D O 1
ATOM 9694 N N . GLU D 1 257 ? -55.491 -3.592 0.539 1.00 2.00 257 GLU D N 1
ATOM 9695 C CA . GLU D 1 257 ? -54.105 -3.338 0.915 1.00 2.00 257 GLU D CA 1
ATOM 9696 C C . GLU D 1 257 ? -53.859 -3.664 2.381 1.00 2.00 257 GLU D C 1
ATOM 9697 O O . GLU D 1 257 ? -52.752 -3.879 2.841 1.00 2.00 257 GLU D O 1
ATOM 9703 N N . VAL D 1 258 ? -54.928 -3.695 3.119 1.00 2.00 258 VAL D N 1
ATOM 9704 C CA . VAL D 1 258 ? -54.870 -3.281 4.486 1.00 2.00 258 VAL D CA 1
ATOM 9705 C C . VAL D 1 258 ? -55.659 -4.178 5.471 1.00 2.00 258 VAL D C 1
ATOM 9706 O O . VAL D 1 258 ? -55.093 -4.605 6.454 1.00 2.00 258 VAL D O 1
ATOM 9710 N N . LYS D 1 259 ? -56.931 -4.486 5.193 1.00 2.00 259 LYS D N 1
ATOM 9711 C CA . LYS D 1 259 ? -57.638 -5.564 5.865 1.00 2.00 259 LYS D CA 1
ATOM 9712 C C . LYS D 1 259 ? -57.265 -7.012 5.389 1.00 2.00 259 LYS D C 1
ATOM 9713 O O . LYS D 1 259 ? -57.360 -7.382 4.229 1.00 2.00 259 LYS D O 1
ATOM 9719 N N . MET D 1 260 ? -56.863 -7.846 6.324 1.00 2.00 260 MET D N 1
ATOM 9720 C CA . MET D 1 260 ? -56.276 -9.117 6.035 1.00 2.00 260 MET D CA 1
ATOM 9721 C C . MET D 1 260 ? -57.237 -10.257 5.870 1.00 2.00 260 MET D C 1
ATOM 9722 O O . MET D 1 260 ? -56.794 -11.406 5.672 1.00 2.00 260 MET D O 1
ATOM 9727 N N . GLY D 1 261 ? -58.541 -9.985 5.929 1.00 2.00 261 GLY D N 1
ATOM 9728 C CA . GLY D 1 261 ? -59.526 -11.114 5.963 1.00 2.00 261 GLY D CA 1
ATOM 9729 C C . GLY D 1 261 ? -59.740 -11.988 4.702 1.00 2.00 261 GLY D C 1
ATOM 9730 O O . GLY D 1 261 ? -58.837 -12.139 3.912 1.00 2.00 261 GLY D O 1
ATOM 9731 N N . PRO D 1 262 ? -60.890 -12.693 4.604 1.00 2.00 262 PRO D N 1
ATOM 9732 C CA . PRO D 1 262 ? -61.550 -12.790 3.356 1.00 2.00 262 PRO D CA 1
ATOM 9733 C C . PRO D 1 262 ? -62.339 -11.524 3.252 1.00 2.00 262 PRO D C 1
ATOM 9734 O O . PRO D 1 262 ? -63.002 -11.160 4.193 1.00 2.00 262 PRO D O 1
ATOM 9738 N N . PHE D 1 263 ? -62.285 -10.841 2.118 1.00 2.00 263 PHE D N 1
ATOM 9739 C CA . PHE D 1 263 ? -63.103 -9.611 1.921 1.00 2.00 263 PHE D CA 1
ATOM 9740 C C . PHE D 1 263 ? -64.493 -9.711 2.511 1.00 2.00 263 PHE D C 1
ATOM 9741 O O . PHE D 1 263 ? -64.958 -8.773 3.199 1.00 2.00 263 PHE D O 1
ATOM 9749 N N . GLU D 1 264 ? -65.150 -10.832 2.213 1.00 2.00 264 GLU D N 1
ATOM 9750 C CA . GLU D 1 264 ? -66.504 -11.044 2.632 1.00 2.00 264 GLU D CA 1
ATOM 9751 C C . GLU D 1 264 ? -66.708 -10.834 4.137 1.00 2.00 264 GLU D C 1
ATOM 9752 O O . GLU D 1 264 ? -67.681 -10.187 4.545 1.00 2.00 264 GLU D O 1
ATOM 9758 N N . GLU D 1 265 ? -65.801 -11.378 4.951 1.00 2.00 265 GLU D N 1
ATOM 9759 C CA . GLU D 1 265 ? -65.914 -11.296 6.401 1.00 2.00 265 GLU D CA 1
ATOM 9760 C C . GLU D 1 265 ? -65.693 -9.931 6.985 1.00 2.00 265 GLU D C 1
ATOM 9761 O O . GLU D 1 265 ? -66.432 -9.585 7.882 1.00 2.00 265 GLU D O 1
ATOM 9767 N N . HIS D 1 266 ? -64.727 -9.150 6.480 1.00 2.00 266 HIS D N 1
ATOM 9768 C CA . HIS D 1 266 ? -64.359 -7.801 7.058 1.00 2.00 266 HIS D CA 1
ATOM 9769 C C . HIS D 1 266 ? -65.048 -6.503 6.489 1.00 2.00 266 HIS D C 1
ATOM 9770 O O . HIS D 1 266 ? -65.091 -5.447 7.126 1.00 2.00 266 HIS D O 1
ATOM 9777 N N . SER D 1 267 ? -65.544 -6.579 5.266 1.00 2.00 267 SER D N 1
ATOM 9778 C CA . SER D 1 267 ? -66.293 -5.481 4.694 1.00 2.00 267 SER D CA 1
ATOM 9779 C C . SER D 1 267 ? -67.474 -6.186 4.168 1.00 2.00 267 SER D C 1
ATOM 9780 O O . SER D 1 267 ? -67.521 -6.449 2.980 1.00 2.00 267 SER D O 1
ATOM 9783 N N . PRO D 1 268 ? -68.370 -6.631 5.074 1.00 2.00 268 PRO D N 1
ATOM 9784 C CA . PRO D 1 268 ? -69.590 -7.234 4.661 1.00 2.00 268 PRO D CA 1
ATOM 9785 C C . PRO D 1 268 ? -70.581 -6.341 3.919 1.00 2.00 268 PRO D C 1
ATOM 9786 O O . PRO D 1 268 ? -71.330 -6.873 3.149 1.00 2.00 268 PRO D O 1
ATOM 9790 N N . ILE D 1 269 ? -70.647 -5.041 4.142 1.00 2.00 269 ILE D N 1
ATOM 9791 C CA . ILE D 1 269 ? -71.674 -4.244 3.459 1.00 2.00 269 ILE D CA 1
ATOM 9792 C C . ILE D 1 269 ? -71.263 -4.013 1.984 1.00 2.00 269 ILE D C 1
ATOM 9793 O O . ILE D 1 269 ? -72.024 -4.297 1.054 1.00 2.00 269 ILE D O 1
ATOM 9798 N N . LEU D 1 270 ? -70.072 -3.481 1.725 1.00 2.00 270 LEU D N 1
ATOM 9799 C CA . LEU D 1 270 ? -69.582 -3.537 0.365 1.00 2.00 270 LEU D CA 1
ATOM 9800 C C . LEU D 1 270 ? -69.900 -4.919 -0.270 1.00 2.00 270 LEU D C 1
ATOM 9801 O O . LEU D 1 270 ? -70.557 -4.992 -1.302 1.00 2.00 270 LEU D O 1
ATOM 9806 N N . TYR D 1 271 ? -69.465 -6.007 0.359 1.00 2.00 271 TYR D N 1
ATOM 9807 C CA . TYR D 1 271 ? -69.743 -7.351 -0.166 1.00 2.00 271 TYR D CA 1
ATOM 9808 C C . TYR D 1 271 ? -71.179 -7.557 -0.660 1.00 2.00 271 TYR D C 1
ATOM 9809 O O . TYR D 1 271 ? -71.445 -7.856 -1.865 1.00 2.00 271 TYR D O 1
ATOM 9818 N N . ASP D 1 272 ? -72.083 -7.400 0.305 1.00 2.00 272 ASP D N 1
ATOM 9819 C CA . ASP D 1 272 ? -73.464 -7.315 0.034 1.00 2.00 272 ASP D CA 1
ATOM 9820 C C . ASP D 1 272 ? -73.810 -6.453 -1.151 1.00 2.00 272 ASP D C 1
ATOM 9821 O O . ASP D 1 272 ? -74.538 -6.946 -2.034 1.00 2.00 272 ASP D O 1
ATOM 9826 N N . ILE D 1 273 ? -73.359 -5.189 -1.208 1.00 2.00 273 ILE D N 1
ATOM 9827 C CA . ILE D 1 273 ? -73.699 -4.365 -2.388 1.00 2.00 273 ILE D CA 1
ATOM 9828 C C . ILE D 1 273 ? -73.224 -5.058 -3.654 1.00 2.00 273 ILE D C 1
ATOM 9829 O O . ILE D 1 273 ? -73.976 -5.352 -4.568 1.00 2.00 273 ILE D O 1
ATOM 9834 N N . ALA D 1 274 ? -71.936 -5.326 -3.638 1.00 2.00 274 ALA D N 1
ATOM 9835 C CA . ALA D 1 274 ? -71.239 -6.107 -4.609 1.00 2.00 274 ALA D CA 1
ATOM 9836 C C . ALA D 1 274 ? -72.052 -7.269 -5.042 1.00 2.00 274 ALA D C 1
ATOM 9837 O O . ALA D 1 274 ? -72.187 -7.486 -6.207 1.00 2.00 274 ALA D O 1
ATOM 9839 N N . VAL D 1 275 ? -72.569 -8.062 -4.144 1.00 2.00 275 VAL D N 1
ATOM 9840 C CA . VAL D 1 275 ? -73.015 -9.357 -4.637 1.00 2.00 275 VAL D CA 1
ATOM 9841 C C . VAL D 1 275 ? -74.549 -9.388 -4.915 1.00 2.00 275 VAL D C 1
ATOM 9842 O O . VAL D 1 275 ? -75.125 -10.433 -5.167 1.00 2.00 275 VAL D O 1
ATOM 9846 N N . THR D 1 276 ? -75.170 -8.207 -4.956 1.00 2.00 276 THR D N 1
ATOM 9847 C CA . THR D 1 276 ? -76.618 -8.043 -4.815 1.00 2.00 276 THR D CA 1
ATOM 9848 C C . THR D 1 276 ? -77.238 -7.066 -5.756 1.00 2.00 276 THR D C 1
ATOM 9849 O O . THR D 1 276 ? -78.235 -7.387 -6.368 1.00 2.00 276 THR D O 1
ATOM 9853 N N . VAL D 1 277 ? -76.642 -5.869 -5.839 1.00 2.00 277 VAL D N 1
ATOM 9854 C CA . VAL D 1 277 ? -77.075 -4.741 -6.685 1.00 2.00 277 VAL D CA 1
ATOM 9855 C C . VAL D 1 277 ? -76.487 -4.939 -8.088 1.00 2.00 277 VAL D C 1
ATOM 9856 O O . VAL D 1 277 ? -75.253 -5.016 -8.250 1.00 2.00 277 VAL D O 1
ATOM 9860 N N . PRO D 1 278 ? -77.372 -5.097 -9.101 1.00 2.00 278 PRO D N 1
ATOM 9861 C CA . PRO D 1 278 ? -76.941 -5.330 -10.492 1.00 2.00 278 PRO D CA 1
ATOM 9862 C C . PRO D 1 278 ? -76.167 -4.157 -11.202 1.00 2.00 278 PRO D C 1
ATOM 9863 O O . PRO D 1 278 ? -75.060 -4.411 -11.694 1.00 2.00 278 PRO D O 1
ATOM 9867 N N . ARG D 1 279 ? -76.711 -2.918 -11.259 1.00 2.00 279 ARG D N 1
ATOM 9868 C CA . ARG D 1 279 ? -76.180 -1.785 -12.086 1.00 2.00 279 ARG D CA 1
ATOM 9869 C C . ARG D 1 279 ? -75.454 -0.798 -11.224 1.00 2.00 279 ARG D C 1
ATOM 9870 O O . ARG D 1 279 ? -75.925 -0.526 -10.130 1.00 2.00 279 ARG D O 1
ATOM 9878 N N . TRP D 1 280 ? -74.350 -0.212 -11.727 1.00 2.00 280 TRP D N 1
ATOM 9879 C CA . TRP D 1 280 ? -73.597 0.796 -10.961 1.00 2.00 280 TRP D CA 1
ATOM 9880 C C . TRP D 1 280 ? -74.493 1.965 -10.616 1.00 2.00 280 TRP D C 1
ATOM 9881 O O . TRP D 1 280 ? -74.415 2.545 -9.548 1.00 2.00 280 TRP D O 1
ATOM 9892 N N . SER D 1 281 ? -75.431 2.250 -11.506 1.00 2.00 281 SER D N 1
ATOM 9893 C CA . SER D 1 281 ? -76.391 3.341 -11.329 1.00 2.00 281 SER D CA 1
ATOM 9894 C C . SER D 1 281 ? -77.258 3.095 -10.122 1.00 2.00 281 SER D C 1
ATOM 9895 O O . SER D 1 281 ? -77.474 4.039 -9.396 1.00 2.00 281 SER D O 1
ATOM 9898 N N . LYS D 1 282 ? -77.736 1.872 -9.879 1.00 2.00 282 LYS D N 1
ATOM 9899 C CA . LYS D 1 282 ? -78.411 1.609 -8.565 1.00 2.00 282 LYS D CA 1
ATOM 9900 C C . LYS D 1 282 ? -77.507 1.607 -7.313 1.00 2.00 282 LYS D C 1
ATOM 9901 O O . LYS D 1 282 ? -77.866 2.228 -6.316 1.00 2.00 282 LYS D O 1
ATOM 9907 N N . VAL D 1 283 ? -76.341 0.959 -7.382 1.00 2.00 283 VAL D N 1
ATOM 9908 C CA . VAL D 1 283 ? -75.312 1.154 -6.373 1.00 2.00 283 VAL D CA 1
ATOM 9909 C C . VAL D 1 283 ? -75.274 2.612 -5.990 1.00 2.00 283 VAL D C 1
ATOM 9910 O O . VAL D 1 283 ? -75.437 2.941 -4.807 1.00 2.00 283 VAL D O 1
ATOM 9914 N N . CYS D 1 284 ? -75.071 3.487 -6.974 1.00 2.00 284 CYS D N 1
ATOM 9915 C CA . CYS D 1 284 ? -75.107 4.929 -6.700 1.00 2.00 284 CYS D CA 1
ATOM 9916 C C . CYS D 1 284 ? -76.369 5.507 -6.029 1.00 2.00 284 CYS D C 1
ATOM 9917 O O . CYS D 1 284 ? -76.248 6.285 -5.105 1.00 2.00 284 CYS D O 1
ATOM 9920 N N . LYS D 1 285 ? -77.569 5.130 -6.505 1.00 2.00 285 LYS D N 1
ATOM 9921 C CA . LYS D 1 285 ? -78.841 5.661 -5.978 1.00 2.00 285 LYS D CA 1
ATOM 9922 C C . LYS D 1 285 ? -78.849 5.303 -4.469 1.00 2.00 285 LYS D C 1
ATOM 9923 O O . LYS D 1 285 ? -79.160 6.168 -3.597 1.00 2.00 285 LYS D O 1
ATOM 9929 N N . GLY D 1 286 ? -78.453 4.044 -4.191 1.00 2.00 286 GLY D N 1
ATOM 9930 C CA . GLY D 1 286 ? -78.391 3.453 -2.870 1.00 2.00 286 GLY D CA 1
ATOM 9931 C C . GLY D 1 286 ? -77.330 4.074 -1.988 1.00 2.00 286 GLY D C 1
ATOM 9932 O O . GLY D 1 286 ? -77.615 4.360 -0.798 1.00 2.00 286 GLY D O 1
ATOM 9933 N N . LEU D 1 287 ? -76.112 4.298 -2.525 1.00 2.00 287 LEU D N 1
ATOM 9934 C CA . LEU D 1 287 ? -75.085 4.930 -1.704 1.00 2.00 287 LEU D CA 1
ATOM 9935 C C . LEU D 1 287 ? -75.402 6.354 -1.315 1.00 2.00 287 LEU D C 1
ATOM 9936 O O . LEU D 1 287 ? -74.938 6.812 -0.280 1.00 2.00 287 LEU D O 1
ATOM 9941 N N . LEU D 1 288 ? -76.194 7.037 -2.154 1.00 2.00 288 LEU D N 1
ATOM 9942 C CA . LEU D 1 288 ? -76.719 8.375 -1.867 1.00 2.00 288 LEU D CA 1
ATOM 9943 C C . LEU D 1 288 ? -77.724 8.341 -0.727 1.00 2.00 288 LEU D C 1
ATOM 9944 O O . LEU D 1 288 ? -77.518 9.057 0.259 1.00 2.00 288 LEU D O 1
ATOM 9949 N N . LYS D 1 289 ? -78.786 7.510 -0.841 1.00 2.00 289 LYS D N 1
ATOM 9950 C CA . LYS D 1 289 ? -79.754 7.310 0.256 1.00 2.00 289 LYS D CA 1
ATOM 9951 C C . LYS D 1 289 ? -79.056 6.967 1.606 1.00 2.00 289 LYS D C 1
ATOM 9952 O O . LYS D 1 289 ? -79.458 7.447 2.670 1.00 2.00 289 LYS D O 1
ATOM 9958 N N . MET D 1 290 ? -77.971 6.194 1.538 1.00 2.00 290 MET D N 1
ATOM 9959 C CA . MET D 1 290 ? -77.151 5.892 2.701 1.00 2.00 290 MET D CA 1
ATOM 9960 C C . MET D 1 290 ? -76.279 7.048 3.137 1.00 2.00 290 MET D C 1
ATOM 9961 O O . MET D 1 290 ? -76.163 7.312 4.314 1.00 2.00 290 MET D O 1
ATOM 9966 N N . TYR D 1 291 ? -75.622 7.748 2.238 1.00 2.00 291 TYR D N 1
ATOM 9967 C CA . TYR D 1 291 ? -74.805 8.840 2.730 1.00 2.00 291 TYR D CA 1
ATOM 9968 C C . TYR D 1 291 ? -75.638 9.753 3.590 1.00 2.00 291 TYR D C 1
ATOM 9969 O O . TYR D 1 291 ? -75.094 10.499 4.387 1.00 2.00 291 TYR D O 1
ATOM 9978 N N . SER D 1 292 ? -76.954 9.754 3.470 1.00 2.00 292 SER D N 1
ATOM 9979 C CA . SER D 1 292 ? -77.560 10.806 4.229 1.00 2.00 292 SER D CA 1
ATOM 9980 C C . SER D 1 292 ? -78.333 10.368 5.422 1.00 2.00 292 SER D C 1
ATOM 9981 O O . SER D 1 292 ? -78.741 11.202 6.201 1.00 2.00 292 SER D O 1
ATOM 9984 N N . VAL D 1 293 ? -78.527 9.057 5.585 1.00 2.00 293 VAL D N 1
ATOM 9985 C CA . VAL D 1 293 ? -78.857 8.488 6.912 1.00 2.00 293 VAL D CA 1
ATOM 9986 C C . VAL D 1 293 ? -77.531 8.327 7.630 1.00 2.00 293 VAL D C 1
ATOM 9987 O O . VAL D 1 293 ? -77.121 9.166 8.451 1.00 2.00 293 VAL D O 1
ATOM 9991 N N . GLU D 1 294 ? -76.838 7.252 7.262 1.00 2.00 294 GLU D N 1
ATOM 9992 C CA . GLU D 1 294 ? -75.531 6.885 7.813 1.00 2.00 294 GLU D CA 1
ATOM 9993 C C . GLU D 1 294 ? -74.453 8.004 8.024 1.00 2.00 294 GLU D C 1
ATOM 9994 O O . GLU D 1 294 ? -73.677 7.927 8.994 1.00 2.00 294 GLU D O 1
ATOM 10000 N N . VAL D 1 295 ? -74.425 9.041 7.185 1.00 2.00 295 VAL D N 1
ATOM 10001 C CA . VAL D 1 295 ? -73.592 10.189 7.566 1.00 2.00 295 VAL D CA 1
ATOM 10002 C C . VAL D 1 295 ? -74.279 11.521 8.012 1.00 2.00 295 VAL D C 1
ATOM 10003 O O . VAL D 1 295 ? -73.993 12.009 9.115 1.00 2.00 295 VAL D O 1
ATOM 10007 N N . LEU D 1 296 ? -75.175 12.105 7.220 1.00 2.00 296 LEU D N 1
ATOM 10008 C CA . LEU D 1 296 ? -75.669 13.428 7.594 1.00 2.00 296 LEU D CA 1
ATOM 10009 C C . LEU D 1 296 ? -76.719 13.455 8.706 1.00 2.00 296 LEU D C 1
ATOM 10010 O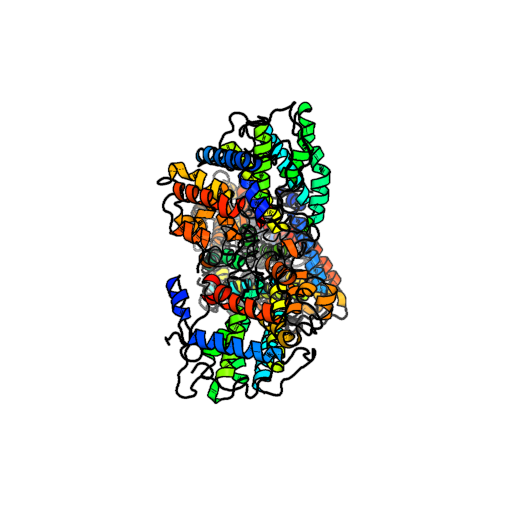 O . LEU D 1 296 ? -77.099 14.536 9.144 1.00 2.00 296 LEU D O 1
ATOM 10015 N N . LYS D 1 297 ? -77.188 12.282 9.148 1.00 2.00 297 LYS D N 1
ATOM 10016 C CA . LYS D 1 297 ? -78.264 12.150 10.204 1.00 2.00 297 LYS D CA 1
ATOM 10017 C C . LYS D 1 297 ? -77.657 11.576 11.466 1.00 2.00 297 LYS D C 1
ATOM 10018 O O . LYS D 1 297 ? -78.358 11.248 12.446 1.00 2.00 297 LYS D O 1
ATOM 10024 N N . LYS D 1 298 ? -76.352 11.383 11.419 1.00 2.00 298 LYS D N 1
ATOM 10025 C CA . LYS D 1 298 ? -75.749 10.762 12.544 1.00 2.00 298 LYS D CA 1
ATOM 10026 C C . LYS D 1 298 ? -74.700 11.583 13.268 1.00 2.00 298 LYS D C 1
ATOM 10027 O O . LYS D 1 298 ? -73.593 11.926 12.771 1.00 2.00 298 LYS D O 1
ATOM 10033 N N . PHE D 1 299 ? -75.158 11.957 14.451 1.00 2.00 299 PHE D N 1
ATOM 10034 C CA . PHE D 1 299 ? -74.445 12.786 15.389 1.00 2.00 299 PHE D CA 1
ATOM 10035 C C . PHE D 1 299 ? -72.970 12.496 15.482 1.00 2.00 299 PHE D C 1
ATOM 10036 O O . PHE D 1 299 ? -72.207 13.416 15.335 1.00 2.00 299 PHE D O 1
ATOM 10044 N N . PRO D 1 300 ? -72.567 11.233 15.761 1.00 2.00 300 PRO D N 1
ATOM 10045 C CA . PRO D 1 300 ? -71.141 10.923 15.872 1.00 2.00 300 PRO D CA 1
ATOM 10046 C C . PRO D 1 300 ? -70.323 11.420 14.706 1.00 2.00 300 PRO D C 1
ATOM 10047 O O . PRO D 1 300 ? -69.196 11.852 14.918 1.00 2.00 300 PRO D O 1
ATOM 10051 N N . VAL D 1 301 ? -70.887 11.373 13.489 1.00 2.00 301 VAL D N 1
ATOM 10052 C CA . VAL D 1 301 ? -70.180 11.762 12.278 1.00 2.00 301 VAL D CA 1
ATOM 10053 C C . VAL D 1 301 ? -70.221 13.250 12.182 1.00 2.00 301 VAL D C 1
ATOM 10054 O O . VAL D 1 301 ? -69.208 13.843 11.833 1.00 2.00 301 VAL D O 1
ATOM 10058 N N . VAL D 1 302 ? -71.382 13.858 12.455 1.00 2.00 302 VAL D N 1
ATOM 10059 C CA . VAL D 1 302 ? -71.556 15.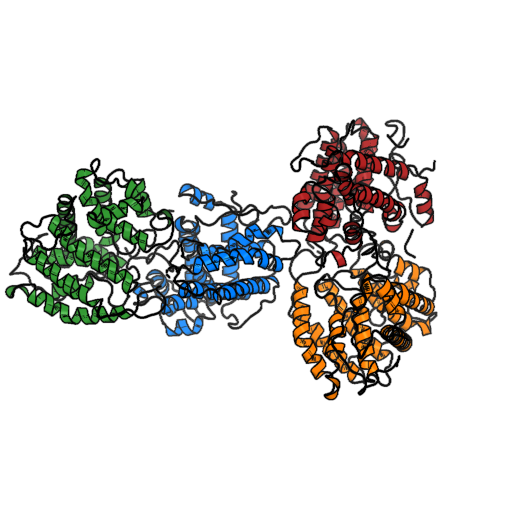253 12.074 1.00 2.00 302 VAL D CA 1
ATOM 10060 C C . VAL D 1 302 ? -71.201 16.303 13.109 1.00 2.00 302 VAL D C 1
ATOM 10061 O O . VAL D 1 302 ? -70.927 17.431 12.748 1.00 2.00 302 VAL D O 1
ATOM 10065 N N . GLN D 1 303 ? -71.159 15.921 14.377 1.00 2.00 303 GLN D N 1
ATOM 10066 C CA . GLN D 1 303 ? -71.116 16.884 15.467 1.00 2.00 303 GLN D CA 1
ATOM 10067 C C . GLN D 1 303 ? -69.947 17.847 15.356 1.00 2.00 303 GLN D C 1
ATOM 10068 O O . GLN D 1 303 ? -69.925 18.887 16.012 1.00 2.00 303 GLN D O 1
ATOM 10074 N N . HIS D 1 304 ? -68.988 17.504 14.509 1.00 2.00 304 HIS D N 1
ATOM 10075 C CA . HIS D 1 304 ? -67.775 18.290 14.385 1.00 2.00 304 HIS D CA 1
ATOM 10076 C C . HIS D 1 304 ? -67.796 19.130 13.121 1.00 2.00 304 HIS D C 1
ATOM 10077 O O . HIS D 1 304 ? -66.897 19.910 12.854 1.00 2.00 304 HIS D O 1
ATOM 10084 N N . PHE D 1 305 ? -68.853 19.008 12.349 1.00 2.00 305 PHE D N 1
ATOM 10085 C CA . PHE D 1 305 ? -69.025 19.951 11.296 1.00 2.00 305 PHE D CA 1
ATOM 10086 C C . PHE D 1 305 ? -69.469 21.285 11.911 1.00 2.00 305 PHE D C 1
ATOM 10087 O O . PHE D 1 305 ? -70.642 21.473 12.250 1.00 2.00 305 PHE D O 1
ATOM 10095 N N . TRP D 1 306 ? -68.538 22.228 12.029 1.00 2.00 306 TRP D N 1
ATOM 10096 C CA . TRP D 1 306 ? -68.901 23.518 12.564 1.00 2.00 306 TRP D CA 1
ATOM 10097 C C . TRP D 1 306 ? -69.352 24.558 11.521 1.00 2.00 306 TRP D C 1
ATOM 10098 O O . TRP D 1 306 ? -69.028 24.418 10.349 1.00 2.00 306 TRP D O 1
ATOM 10109 N N . PHE D 1 307 ? -70.022 25.642 11.966 1.00 2.00 307 PHE D N 1
ATOM 10110 C CA . PHE D 1 307 ? -70.751 26.582 11.076 1.00 2.00 307 PHE D CA 1
ATOM 10111 C C . PHE D 1 307 ? -70.434 28.044 11.200 1.00 2.00 307 PHE D C 1
ATOM 10112 O O . PHE D 1 307 ? -70.270 28.595 12.297 1.00 2.00 307 PHE D O 1
ATOM 10120 N N . GLY D 1 308 ? -70.435 28.686 10.045 1.00 2.00 308 GLY D N 1
ATOM 10121 C CA . GLY D 1 308 ? -70.298 30.135 9.963 1.00 2.00 308 GLY D CA 1
ATOM 10122 C C . GLY D 1 308 ? -71.572 30.829 9.519 1.00 2.00 308 GLY D C 1
ATOM 10123 O O . GLY D 1 308 ? -72.683 30.310 9.702 1.00 2.00 308 GLY D O 1
ATOM 10124 N N . THR D 1 309 ? -71.379 32.014 8.952 1.00 2.00 309 THR D N 1
ATOM 10125 C CA . THR D 1 309 ? -72.424 32.860 8.386 1.00 2.00 309 THR D CA 1
ATOM 10126 C C . THR D 1 309 ? -72.066 33.046 6.918 1.00 2.00 309 THR D C 1
ATOM 10127 O O . THR D 1 309 ? -72.792 33.624 6.135 1.00 2.00 309 THR D O 1
ATOM 10131 N N . GLY D 1 310 ? -70.905 32.542 6.552 1.00 2.00 310 GLY D N 1
ATOM 10132 C CA . GLY D 1 310 ? -70.445 32.626 5.186 1.00 2.00 310 GLY D CA 1
ATOM 10133 C C . GLY D 1 310 ? -71.006 31.533 4.297 1.00 2.00 310 GLY D C 1
ATOM 10134 O O . GLY D 1 310 ? -71.805 31.813 3.417 1.00 2.00 310 GLY D O 1
ATOM 10135 N N . PHE D 1 311 ? -70.613 30.283 4.520 1.00 2.00 311 PHE D N 1
ATOM 10136 C CA . PHE D 1 311 ? -70.846 29.275 3.525 1.00 2.00 311 PHE D CA 1
ATOM 10137 C C . PHE D 1 311 ? -71.921 28.312 3.956 1.00 2.00 311 PHE D C 1
ATOM 10138 O O . PHE D 1 311 ? -72.769 27.912 3.125 1.00 2.00 311 PHE D O 1
ATOM 10146 N N . PHE D 1 312 ? -71.868 27.887 5.221 1.00 2.00 312 PHE D N 1
ATOM 10147 C CA . PHE D 1 312 ? -72.736 26.829 5.705 1.00 2.00 312 PHE D CA 1
ATOM 10148 C C . PHE D 1 312 ? -73.317 27.320 6.987 1.00 2.00 312 PHE D C 1
ATOM 10149 O O . PHE D 1 312 ? -72.805 26.979 8.060 1.00 2.00 312 PHE D O 1
ATOM 10157 N N . PRO D 1 313 ? -74.351 28.184 6.886 1.00 2.00 313 PRO D N 1
ATOM 10158 C CA . PRO D 1 313 ? -74.781 28.940 8.049 1.00 2.00 313 PRO D CA 1
ATOM 10159 C C . PRO D 1 313 ? -75.959 28.250 8.708 1.00 2.00 313 PRO D C 1
ATOM 10160 O O . PRO D 1 313 ? -76.690 27.501 8.057 1.00 2.00 313 PRO D O 1
ATOM 10164 N N . TRP D 1 314 ? -76.128 28.495 9.997 1.00 2.00 314 TRP D N 1
ATOM 10165 C CA . TRP D 1 314 ? -77.003 27.654 10.810 1.00 2.00 314 TRP D CA 1
ATOM 10166 C C . TRP D 1 314 ? -78.410 28.274 10.931 1.00 2.00 314 TRP D C 1
ATOM 10167 O O . TRP D 1 314 ? -78.745 28.924 11.921 1.00 2.00 314 TRP D O 1
ATOM 10178 N N . VAL D 1 315 ? -79.233 28.071 9.908 1.00 2.00 315 VAL D N 1
ATOM 10179 C CA . VAL D 1 315 ? -80.401 28.913 9.712 1.00 2.00 315 VAL D CA 1
ATOM 10180 C C . VAL D 1 315 ? -81.554 28.136 9.039 1.00 2.00 315 VAL D C 1
ATOM 10181 O O . VAL D 1 315 ? -81.389 27.585 7.929 1.00 2.00 315 VAL D O 1
ATOM 10185 N N . ASN D 1 316 ? -82.726 28.096 9.688 1.00 2.00 316 ASN D N 1
ATOM 10186 C CA . ASN D 1 316 ? -83.878 27.364 9.101 1.00 2.00 316 ASN D CA 1
ATOM 10187 C C . ASN D 1 316 ? -84.353 27.857 7.706 1.00 2.00 316 ASN D C 1
ATOM 10188 O O . ASN D 1 316 ? -84.026 28.984 7.337 1.00 2.00 316 ASN D O 1
ATOM 10193 N N . ILE D 1 317 ? -85.092 27.022 6.935 1.00 2.00 317 ILE D N 1
ATOM 10194 C CA . ILE D 1 317 ? -85.838 27.504 5.709 1.00 2.00 317 ILE D CA 1
ATOM 10195 C C . ILE D 1 317 ? -87.406 27.298 5.665 1.00 2.00 317 ILE D C 1
ATOM 10196 O O . ILE D 1 317 ? -88.195 28.120 5.154 1.00 2.00 317 ILE D O 1
ATOM 10208 N N . ALA E 2 2 ? -10.873 -1.726 -15.558 1.00 2.00 2 ALA F N 1
ATOM 10209 C CA . ALA E 2 2 ? -12.271 -1.897 -15.094 1.00 2.00 2 ALA F CA 1
ATOM 10210 C C . ALA E 2 2 ? -12.948 -3.092 -15.843 1.00 2.00 2 ALA F C 1
ATOM 10211 O O . ALA E 2 2 ? -13.931 -3.702 -15.357 1.00 2.00 2 ALA F O 1
ATOM 10213 N N . ALA E 2 3 ? -12.388 -3.424 -17.013 1.00 2.00 3 ALA F N 1
ATOM 10214 C CA . ALA E 2 3 ? -12.880 -4.490 -17.852 1.00 2.00 3 ALA F CA 1
ATOM 10215 C C . ALA E 2 3 ? -11.737 -5.184 -18.652 1.00 2.00 3 ALA F C 1
ATOM 10216 O O . ALA E 2 3 ? -10.705 -4.589 -18.933 1.00 2.00 3 ALA F O 1
ATOM 10218 N N . PRO E 2 4 ? -11.890 -6.479 -18.986 1.00 2.00 4 PRO F N 1
ATOM 10219 C CA . PRO E 2 4 ? -10.695 -7.047 -19.635 1.00 2.00 4 PRO F CA 1
ATOM 10220 C C . PRO E 2 4 ? -10.691 -6.593 -21.082 1.00 2.00 4 PRO F C 1
ATOM 10221 O O . PRO E 2 4 ? -11.742 -6.514 -21.684 1.00 2.00 4 PRO F O 1
ATOM 10225 N N . LYS E 2 5 ? -9.535 -6.203 -21.597 1.00 2.00 5 LYS F N 1
ATOM 10226 C CA . LYS E 2 5 ? -9.356 -5.882 -23.014 1.00 2.00 5 LYS F CA 1
ATOM 10227 C C . LYS E 2 5 ? -7.902 -6.176 -23.326 1.00 2.00 5 LYS F C 1
ATOM 10228 O O . LYS E 2 5 ? -7.446 -7.314 -23.198 1.00 2.00 5 LYS F O 1
ATOM 10251 N N . ALA F 2 2 ? 4.165 -10.763 -11.142 1.00 2.00 2 ALA G N 1
ATOM 10252 C CA . ALA F 2 2 ? 4.549 -12.125 -11.610 1.00 2.00 2 ALA G CA 1
ATOM 10253 C C . ALA F 2 2 ? 3.668 -13.181 -10.965 1.00 2.00 2 ALA G C 1
ATOM 10254 O O . ALA F 2 2 ? 3.404 -14.182 -11.552 1.00 2.00 2 ALA G O 1
ATOM 10256 N N . ALA F 2 3 ? 3.214 -12.947 -9.752 1.00 2.00 3 ALA G N 1
ATOM 10257 C CA . ALA F 2 3 ? 2.598 -13.985 -8.957 1.00 2.00 3 ALA G CA 1
ATOM 10258 C C . ALA F 2 3 ? 1.569 -13.237 -8.184 1.00 2.00 3 ALA G C 1
ATOM 10259 O O . ALA F 2 3 ? 1.830 -12.123 -7.764 1.00 2.00 3 ALA G O 1
ATOM 10261 N N . PRO F 2 4 ? 0.405 -13.840 -7.924 1.00 2.00 4 PRO G N 1
ATOM 10262 C CA . PRO F 2 4 ? -0.588 -12.993 -7.249 1.00 2.00 4 PRO G CA 1
ATOM 10263 C C . PRO F 2 4 ? -0.244 -12.807 -5.786 1.00 2.00 4 PRO G C 1
ATOM 10264 O O . PRO F 2 4 ? 0.306 -13.697 -5.118 1.00 2.00 4 PRO G O 1
ATOM 10268 N N . LYS F 2 5 ? -0.559 -11.620 -5.309 1.00 2.00 5 LYS G N 1
ATOM 10269 C CA . LYS F 2 5 ? -0.339 -11.264 -3.932 1.00 2.00 5 LYS G CA 1
ATOM 10270 C C . LYS F 2 5 ? -1.573 -10.681 -3.382 1.00 2.00 5 LYS G C 1
ATOM 10271 O O . LYS F 2 5 ? -2.554 -10.148 -4.293 1.00 2.00 5 LYS G O 1
ATOM 10294 N N . ALA G 2 2 ? -79.718 -8.442 12.163 1.00 2.00 2 ALA H N 1
ATOM 10295 C CA . ALA G 2 2 ? -78.805 -9.535 12.574 1.00 2.00 2 ALA H CA 1
ATOM 10296 C C . ALA G 2 2 ? -77.499 -9.510 11.799 1.00 2.00 2 ALA H C 1
ATOM 10297 O O . ALA G 2 2 ? -76.441 -9.803 12.351 1.00 2.00 2 ALA H O 1
ATOM 10299 N N . ALA G 2 3 ? -77.522 -9.230 10.510 1.00 2.00 3 ALA H N 1
ATOM 10300 C CA . ALA G 2 3 ? -76.270 -9.255 9.769 1.00 2.00 3 ALA H CA 1
ATOM 10301 C C . ALA G 2 3 ? -76.335 -8.048 8.907 1.00 2.00 3 ALA H C 1
ATOM 10302 O O . ALA G 2 3 ? -77.370 -7.847 8.288 1.00 2.00 3 ALA H O 1
ATOM 10304 N N . PRO G 2 4 ? -75.238 -7.249 8.823 1.00 2.00 4 PRO H N 1
ATOM 10305 C CA . PRO G 2 4 ? -75.211 -5.953 8.077 1.00 2.00 4 PRO H CA 1
ATOM 10306 C C . PRO G 2 4 ? -75.477 -6.127 6.609 1.00 2.00 4 PRO H C 1
ATOM 10307 O O . PRO G 2 4 ? -75.189 -7.184 6.050 1.00 2.00 4 PRO H O 1
ATOM 10311 N N . LYS G 2 5 ? -76.045 -5.106 5.997 1.00 2.00 5 LYS H N 1
ATOM 10312 C CA . LYS G 2 5 ? -76.074 -5.080 4.545 1.00 2.00 5 LYS H CA 1
ATOM 10313 C C . LYS G 2 5 ? -76.226 -3.703 3.848 1.00 2.00 5 LYS H C 1
ATOM 10314 O O . LYS G 2 5 ? -76.582 -2.536 4.536 1.00 2.00 5 LYS H O 1
ATOM 10337 N N . ALA H 2 2 ? -79.814 8.276 16.290 1.00 2.00 2 ALA I N 1
ATOM 10338 C CA . ALA H 2 2 ? -79.062 9.399 15.679 1.00 2.00 2 ALA I CA 1
ATOM 10339 C C . ALA H 2 2 ? -77.810 9.699 16.538 1.00 2.00 2 ALA I C 1
ATOM 10340 O O . ALA H 2 2 ? -76.916 10.459 16.154 1.00 2.00 2 ALA I O 1
ATOM 10342 N N . ALA H 2 3 ? -77.771 9.068 17.708 1.00 2.00 3 ALA I N 1
ATOM 10343 C CA . ALA H 2 3 ? -76.581 9.003 18.583 1.00 2.00 3 ALA I CA 1
ATOM 10344 C C . ALA H 2 3 ? -76.544 7.688 19.420 1.00 2.00 3 ALA I C 1
ATOM 10345 O O . ALA H 2 3 ? -77.596 7.155 19.822 1.00 2.00 3 ALA I O 1
ATOM 10347 N N . PRO H 2 4 ? -75.337 7.167 19.711 1.00 2.00 4 PRO I N 1
ATOM 10348 C CA . PRO H 2 4 ? -75.423 5.849 20.339 1.00 2.52 4 PRO I CA 1
ATOM 10349 C C . PRO H 2 4 ? -75.852 6.083 21.786 1.00 3.57 4 PRO I C 1
ATOM 10350 O O . PRO H 2 4 ? -75.421 7.054 22.387 1.00 4.10 4 PRO I O 1
ATOM 10354 N N . LYS H 2 5 ? -76.767 5.260 22.285 1.00 4.63 5 LYS I N 1
ATOM 10355 C CA . LYS H 2 5 ? -77.336 5.383 23.622 1.00 4.81 5 LYS I CA 1
ATOM 10356 C C . LYS H 2 5 ? -77.236 3.836 24.260 1.00 5.39 5 LYS I C 1
ATOM 10357 O O . LYS H 2 5 ? -77.343 2.583 23.535 1.00 5.47 5 LYS I O 1
#

Organism: Saccharomyces cerevisiae (strain ATCC 204508 / S288c) (NCBI:txid559292)

Sequence (1268 aa):
SLDRVDWPHATFSTPVKRIFDTQTTLDFQSSLAIHRIKYHLHKYTTLISHCSDPDPHATASSIAMVNGLMGVLDKLAHLIDETPPLGNLACREWHHKLDERLPQWLQEMLPSEYHEVVPELQYYLGNSFGSSTRLDYGTGHELSFMATVAALDMLGMFPHMRGADVFLLFNKYYTIMRRLILTYTLEPAGSHGVWGLDDHFHLVYILGSSQWQLLDAQAPLQPREILDKSLVREYKDTNFYCQGINFINEVKMGPFEEHSPILYDIAVTVPRWSKVCKGLLKMYSVEVLKKFPVVQHFWFGTGFFPWVNISLDRVDWPHATFSTPVKRIFDTQTTLDFQSSLAIHRIKYHLHKYTTLISHCSDPDPHATASSIAMVNGLMGVLDKLAHLIDETPPLPGPRRYGNLACREWHHKLDERLPQWLQEMLPSEYHEVVPELQYYLGNSFGSSTRLDYGTGHELSFMATVAALDMLGMFPHMRGADVFLLFNKYYTIMRRLILTYTLEPAGSHGVWGLDDHFHLVYILGSSQWQLLDAQAPLQPREILDKSLVREYKDTNFYCQGINFINEVKMGPFEEHSPILYDIAVTVPRWSKVCKGLLKMYSVEVLKKFPVVQHFWFGTGFFPWVNISLDRVDWPHATFSTPVKRIFDTQTTLDFQSSLAIHRIKYHLHKYTTLISHCSDPDPHATASSIAMVNGLMGVLDKLAHLIDETPPLPGPRRYGNLACREWHHKLDERLPQWLQEMLPSEYHEVVPELQYYLGNSFGSSTRLDYGTGHELSFMATVAALDMLGMFPHMRGADVFLLFNKYYTIMRRLILTYTLEPAGSHGVWGLDDHFHLVYILGSSQWQLLDAQAPLQPREILDKSLVREYKDTNFYCQGINFINEVKMGPFEEHSPILYDIAVTVPRWSKVCKGLLKMYSVEVLKKFPVVQHFWFGTGFFPWVNISLDRVDWPHATFSTPVKRIFDTQTTLDFQSSLAIHRIKYHLHKYTTLISHCSDPDPHATASSIAMVNGLMGVLDKLAHLIDETPPLGNLACREWHHKLDERLPQWLQEMLPSEYHEVVPELQYYLGNSFGSSTRLDYGTGHELSFMATVAALDMLGMFPHMRGADVFLLFNKYYTIMRRLILTYTLEPAGSHGVWGLDDHFHLVYILGSSQWQLLDAQAPLQPREILDKSLVREYKDTNFYCQGINFINEVKMGPFEEHSPILYDIAVTVPRWSKVCKGLLKMYSVEVLKKFPVVQHFWFGTGFFPWVNIAAPKAAPKAAPKAAPK

Solvent-accessible surface area: 49539 Å² total; per-residue (Å²): 102,60,62,136,6,84,44,27,103,32,102,22,48,95,1,74,56,78,0,124,67,63,114,16,0,88,63,1,36,48,5,36,0,0,62,14,0,65,84,1,5,97,60,2,5,83,30,0,5,132,13,27,121,10,87,71,158,44,106,68,13,97,18,16,0,0,41,28,1,18,26,5,0,65,99,0,20,107,8,7,104,96,7,110,59,137,18,8,103,14,1,95,83,0,15,108,34,2,70,103,102,0,42,86,30,2,65,96,11,0,12,16,19,10,69,79,0,8,58,0,0,50,36,0,0,22,32,0,2,2,14,62,72,38,1,9,0,0,20,18,15,0,0,0,0,1,0,2,0,0,0,1,17,2,13,40,0,5,64,176,12,152,1,28,6,0,8,19,0,1,41,48,0,3,60,8,0,76,87,1,0,62,47,0,3,2,64,46,11,18,18,24,18,23,47,8,10,21,31,2,10,6,1,3,0,0,1,0,0,0,0,0,30,123,58,30,78,152,9,63,2,29,0,137,55,1,60,58,136,51,60,0,119,114,54,65,72,19,0,0,0,0,12,4,0,17,22,5,34,122,14,31,59,12,70,22,107,57,18,9,20,11,0,53,24,22,2,90,85,27,87,113,0,34,86,3,2,143,32,4,36,166,43,0,22,62,45,3,1,88,38,30,16,12,0,21,49,5,83,2,5,74,1,0,0,12,65,96,113,156,95,64,80,138,3,79,60,97,173,30,107,24,50,90,4,69,56,81,0,123,60,68,115,16,0,83,76,0,39,58,3,28,0,0,58,15,1,68,74,1,4,92,53,2,6,84,27,0,8,125,14,30,118,11,88,73,148,44,121,62,19,122,26,77,21,0,51,24,0,18,33,6,0,45,84,0,27,120,7,10,98,101,4,36,55,23,26,53,35,111,20,8,12,24,31,11,2,87,88,0,13,122,37,0,86,101,82,1,40,98,28,0,65,109,26,9,58,96,111,29,72,89,2,12,51,0,1,48,38,0,0,15,25,0,1,2,5,78,64,32,3,8,0,0,17,16,8,0,0,0,0,2,0,0,1,0,0,2,14,0,22,51,23,8,75,172,14,151,1,34,4,2,9,17,0,1,39,54,0,0,57,6,0,45,129,2,6,98,42,0,39,11,23,54,12,15,12,28,14,22,48,13,11,23,36,19,4,5,1,2,0,0,2,0,0,0,1,1,42,121,65,23,75,152,12,64,2,33,1,131,58,1,63,63,120,67,50,1,140,118,54,77,76,21,0,0,1,0,8,3,0,28,11,13,35,116,52,48,64,20,73,26,83,58,25,6,20,13,0,53,34,28,2,84,95,44,84,94,1,13,93,3,2,132,39,2,35,159,38,0,28,66,57,3,0,90,36,31,18,11,0,20,40,8,91,1,3,71,4,0,0,13,72,97,96,128,101,67,65,150,7,92,66,103,172,32,110,22,51,94,2,72,53,96,0,122,59,60,116,15,0,91,74,0,32,43,4,30,0,0,56,12,0,42,74,0,5,95,54,2,6,84,28,0,9,118,13,26,116,9,83,75,157,46,117,58,22,121,21,81,16,0,51,21,0,16,31,8,0,49,86,0,25,108,11,9,97,114,6,102,60,98,131,64,87,122,21,20,7,18,85,10,2,70,86,0,7,136,41,0,80,123,84,0,37,96,24,0,70,107,23,1,60,86,120,25,62,102,0,6,58,0,0,52,36,0,0,14,24,0,1,2,10,61,73,23,0,8,0,0,16,19,9,1,1,0,0,2,0,0,0,0,0,0,11,0,16,44,30,11,71,172,12,155,0,30,7,0,8,16,0,1,39,62,0,0,65,5,0,46,116,3,9,94,42,1,26,13,24,55,16,13,14,51,12,22,46,17,9,22,36,16,2,4,1,1,0,0,2,0,0,0,0,0,46,130,61,30,92,161,11,61,3,36,2,157,51,3,55,64,111,74,46,2,130,110,49,58,75,29,0,0,3,0,2,3,1,20,10,8,40,116,57,56,65,12,68,15,91,51,20,6,19,13,1,57,22,23,4,78,87,31,93,105,0,28,88,3,2,144,36,2,30,146,42,0,30,67,64,2,0,70,40,32,25,13,1,22,47,6,81,5,5,80,2,0,0,14,70,89,112,145,108,62,74,150,8,88,62,92,161,46,108,21,49,89,1,89,39,96,0,125,74,53,109,20,0,91,68,0,33,51,2,30,0,2,66,16,0,58,84,1,6,94,56,2,8,82,28,0,4,127,14,27,124,10,81,76,157,43,114,63,14,121,22,84,15,1,44,24,1,17,35,3,0,65,84,0,16,105,4,8,62,95,6,82,56,134,20,6,146,20,2,78,90,1,10,108,34,1,86,124,102,0,45,90,28,2,62,109,19,7,59,86,122,29,65,67,0,10,55,0,0,52,35,0,0,12,31,0,2,2,26,28,81,30,3,10,0,0,20,20,14,0,0,2,0,2,0,1,4,0,0,1,14,1,16,47,30,6,80,177,15,155,1,27,7,4,8,24,5,2,33,57,0,4,61,9,0,67,29,3,0,33,19,0,10,4,33,46,12,22,18,44,18,21,42,11,11,21,30,2,11,7,1,4,0,0,1,0,0,0,0,1,36,119,52,23,95,152,8,66,5,40,1,145,49,4,60,62,112,58,45,0,142,110,62,62,78,18,0,0,3,0,10,7,0,14,16,10,27,68,5,36,54,23,63,20,92,59,16,7,22,4,1,53,36,24,3,78,87,42,80,127,0,27,99,3,2,119,38,3,38,141,36,0,25,67,47,2,0,79,31,31,16,15,0,24,35,9,84,2,7,78,5,0,0,17,60,88,110,134,40,19,10,169,40,12,8,167,43,20,11,147,48,11,6,164

Nearest PDB structures (foldseek):
  2ixp-assembly2_D  TM=1.003E+00  e=1.189E-50  Saccharomyces cerevisiae
  2ixp-assembly2_B  TM=9.991E-01  e=6.732E-44  Saccharomyces cerevisiae
  2ixo-assembly1_A  TM=9.885E-01  e=4.674E-43  Saccharomyces cerevisiae
  2ixo-assembly2_B  TM=9.844E-01  e=2.673E-42  Saccharomyces cerevisiae
  4ny3-assembly1_A  TM=9.152E-01  e=6.642E-21  Homo sapiens

Secondary structure (DSSP, 8-state):
--S---TTTS----------SHHHHHHHTT-HHHHHHHHHHHHHHHHHTT-SS--TT----SSHHHHHHHHHHHHHHHHHHT------TTHHHHHHHHHHHHHHHHHHHS-GGGGGGHHHHHHHHTTTT--TTT-EE-HHHHHHHHHHHHHHHHTT-STT--HHHHHHHHHHHHHHHHHHHHHHTPEETT--GGGSS-SS-SHHHHHHHHHHHTTGGGSSS-GGGGGSHHHHHHHTTT-HHHHHHHHHHHH--S-HHHH-HHHHHHHHH--SHHHHHHHHHHHHHHTTTT-HHHHTT----SSSS-----/--S----SSS-----B----SHHHHHHTTTSHHHHHHHHHHHHHHHHHTT-SS--TT----SSHHHHHHHHHHHHHHHHHHTSPPPSS-TTS--THHHHHHHHHHHHHHHHHHHHS-GGGGGGHHHHHHHHHTTTS-TTT--EEHHHHHHHHHHHHHHHHTT-STT--HHHHHHHHHHHHHHHHHHHHHHT--EES--GGGSS-SS-SHHHHHHHHTTTTTGGGSSS-TTGGGSHHHHHHHTTT-HHHHHHHHHHHH--S-HHHH-HHHHHHHHH--SHHHHHHHHHHHIIIIITS-HHHHTT--B-SSSS-----/--S---SSSS-----B----SHHHHHHGGGSHHHHHHHHHHHHHHHHHTT-SS--TT----SSHHHHHHHHHHHHHHTTGGGSPPPSS-TTS--TTHHHHHHHHHHHHHHHHHHHS-GGGGGGHHHHHHHHHHTT--TTT-EE-HHHHHHHHHHHHHHHHTT--TT--HHHHHHHHHHHHHHHHHHHHHTTPEESS--GGGSS-SS-SHHHHHHHHHHHTTGGGSSS-GGGGG-HHHHHHHTTT-HHHHHHHHHHHH--S-HHHH-HHHHHHHHH--SHHHHHHHHHHHHHHHTTT-HHHHTT--B-SSSS-----/--S----SSS--PPP-----SHHHHHHHHTBHHHHHHHHHHHHHHHHHTT-SS--TT----SSHHHHHHHHHHHHHHHHHHHS-----TTHHHHHHHHHHHHHHHHHHHS-GGGGGSHHHHHHHHTTTT-BTTTTEEEHHHHHHHHHHHHHHHTTTSSTT--HHHHHHHHHHHHHHHHHHIIIIIPEEES--GGGSS-SS-SHHHHHHHHHHHTTGGGSSS-GGGGG-HHHHHHHTTT-HHHHHHHHHHHH--S-HHHHSHHHHHHHHH--SHHHHHHHHHHHIIIIITT-HHHHTT---BSSSSB--B-/----/----/----/----